Protein 6IFG (pdb70)

B-factor: mean 22.38, std 8.31, range [12.02, 79.83]

Radius of gyration: 31.03 Å; Cα contacts (8 Å, |Δi|>4): 2251; chains: 4; bounding box: 68×83×79 Å

Solvent-accessible surface area: 31885 Å² total; per-residue (Å²): 113,28,42,51,3,75,20,16,91,69,3,1,2,118,19,10,30,0,76,44,0,47,0,45,0,34,0,69,41,27,20,106,52,89,0,40,6,29,0,15,0,29,0,2,8,177,52,80,4,63,72,0,13,0,2,1,20,18,0,101,7,61,44,9,61,17,80,57,129,225,22,128,25,7,8,28,43,78,39,0,24,0,39,8,103,130,36,6,111,69,83,61,74,3,135,0,100,0,57,1,42,16,67,10,90,102,62,77,17,16,74,19,128,10,0,4,18,45,69,80,37,1,0,0,0,0,0,3,2,22,3,0,24,0,0,0,0,0,1,1,1,1,33,8,32,2,28,0,25,0,90,0,10,1,30,33,114,11,22,5,4,1,0,4,40,66,85,73,96,89,108,73,109,45,79,25,33,5,25,9,35,2,137,39,68,4,0,2,1,0,0,0,0,0,0,0,60,18,88,124,115,88,40,115,68,11,122,17,95,104,40,59,0,80,22,17,11,4,26,6,61,67,41,72,111,78,24,70,16,56,174,37,11,12,36,120,3,0,140,26,0,12,88,47,4,6,76,4,22,11,43,7,6,1,5,0,0,0,41,6,204,39,29,2,0,1,0,0,0,0,0,0,0,0,15,74,1,24,121,74,108,3,22,0,2,2,1,0,0,4,0,2,1,2,42,4,4,1,37,32,0,12,8,2,0,2,2,0,0,4,0,2,2,0,17,0,3,8,7,53,53,83,70,96,94,4,45,46,11,0,36,88,9,41,59,160,5,65,124,83,123,28,11,29,0,84,5,90,127,35,106,15,0,23,41,34,3,0,27,57,0,0,0,0,0,3,4,8,0,16,58,99,35,33,72,78,30,0,9,125,3,4,62,34,0,8,166,37,15,66,63,145,52,0,33,0,81,33,0,4,82,17,0,105,100,98,38,28,41,111,3,18,100,32,0,78,87,8,1,76,40,135,115,36,12,113,46,14,123,137,136,25,41,51,2,74,20,18,90,67,2,1,2,143,19,10,60,0,78,47,0,38,0,71,0,34,0,62,148,30,16,70,55,90,0,38,5,37,0,35,0,10,0,2,11,85,47,80,8,60,74,0,12,0,1,0,13,33,0,62,10,81,41,6,54,21,89,57,128,79,22,177,84,77,54,79,91,77,39,0,52,0,37,8,105,131,36,5,111,27,57,35,72,2,125,0,89,0,52,2,42,18,69,9,93,76,14,66,145,17,17,81,16,163,0,0,5,18,43,66,78,39,1,0,0,0,0,0,2,2,10,0,0,15,0,0,0,0,0,1,0,0,1,35,7,32,1,28,1,15,0,91,0,10,1,30,34,115,11,25,6,2,1,0,4,41,78,79,63,98,79,110,68,154,48,79,28,34,4,12,1,28,2,144,38,68,4,0,2,2,0,0,0,0,0,0,0,61,27,48,90,134,106,41,118,65,5,92,23,89,90,44,61,0,83,22,8,10,4,22,5,58,69,38,76,118,73,23,73,16,54,180,42,7,10,26,109,3,0,109,28,0,13,115,45,3,6,87,3,24,11,40,6,6,0,5,0,0,0,44,8,205,43,31,2,0,2,0,0,0,1,0,0,0,0,18,75,1,26,118,74,106,2,22,0,3,2,1,0,0,2,0,2,1,2,42,3,4,1,36,30,0,11,7,2,0,2,3,0,0,4,0,2,2,0,16,0,3,7,6,55,52,77,72,92,94,4,40,56,13,0,39,74,8,44,57,130,6,63,122,80,120,46,21,32,1,73,5,115,132,35,106,11,0,23,41,30,6,0,31,44,1,0,0,0,0,2,4,7,0,18,62,98,36,34,72,79,29,0,8,84,4,2,63,19,0,9,81,7,13,59,70,59,51,0,30,0,82,31,0,6,82,17,0,36,49,52,43,27,58,108,2,32,101,28,0,83,83,7,0,63,22,182,98,44,9,111,44,15,107,96,154,1,19,69,2,22,67

InterPro domains:
  IPR001930 Peptidase M1, alanine aminopeptidase/leukotriene A4 hydrolase [PR00756] (170-185)
  IPR001930 Peptidase M1, alanine aminopeptidase/leukotriene A4 hydrolase [PR00756] (217-232)
  IPR001930 Peptidase M1, alanine aminopeptidase/leukotriene A4 hydrolase [PR00756] (319-334)
  IPR001930 Peptidase M1, alanine aminopeptidase/leukotriene A4 hydrolase [PR00756] (338-350)
  IPR014782 Peptidase M1, membrane alanine aminopeptidase [PF01433] (307-451)
  IPR027268 Peptidase M4/M1, CTD superfamily [G3DSA:1.10.390.10] (268-458)
  IPR034015 Aminopeptidase, leukotriene A4 hydrolase-like [PTHR45726] (52-463)
  IPR042097 Aminopeptidase N-like , N-terminal domain superfamliy [G3DSA:2.60.40.1730] (51-233)
  IPR042097 Aminopeptidase N-like , N-terminal domain superfamliy [SSF63737] (42-234)
  IPR045357 Aminopeptidase N-like , N-terminal domain [PF17900] (54-226)

Sequence (868 aa):
QSVGDSIFPSLGQRGLDVQHYDLHLTVPRPGEPHLSGDVTLTVGAREPLSRIVLDLLGPRVSAAQWNGQRVRWVQTAQKVEVTLPRPLRPGETGRLRLIYAGTPELDPGLPIRPGWQNEAGLSYSLSEPHGTRGFLPCNDHPSDPATFTVRVTVPASASAAASGLFTTQTERNGLKTLTFTQRVPVPTYALGLIVGPLERRTAPDVQLGTQTVHRRDIYAAGLPAGTTVPEGETARMLRVLSDWFGPYPDEVYGVALLPVRQLALETAGLTTMPATSNRERVRLHALAHQWFGDQVTLADWADTWLSEGFATYAELLWAESQGEDGQAMAADWYARLSVLPSRPLRATREEEIFDASAYFRGALALHALRLKVGDAAFGQFLHSYVKTFTGRPVSTTALLTLVKTQLGAEAEQTLRVWVEGRTLPPLPEPQSVGDSIFPSLGQRGLDVQHYDLHLTVPRPGEPHLSGDVTLTVGAREPLSRIVLDLLGPRVSAAQWNGQRVRWVQTAQKVEVTLPRPLRPGETGRLRLIYAGTPELSDPGLPIRPGWQNEAGLSYSLSEPHGTRGFLPCNDHPSDPATFTVRVTVPASASAAASGLFTTQTERNGLKTLTFTQRVPVPTYALGLIVGPLERRTAPDVQLGTQTVHRRDIYAAGLPAGTTVPEGETARMLRVLSDWFGPYPDEVYGVALLPVRQLALETAGLTTMPATSNRERVRLHALAHQWFGDQVTLADWADTWLSEGFATYAELLWAESQGEDGQAMAADWYARLSVLPSRPLRATREEEIFDASAYFR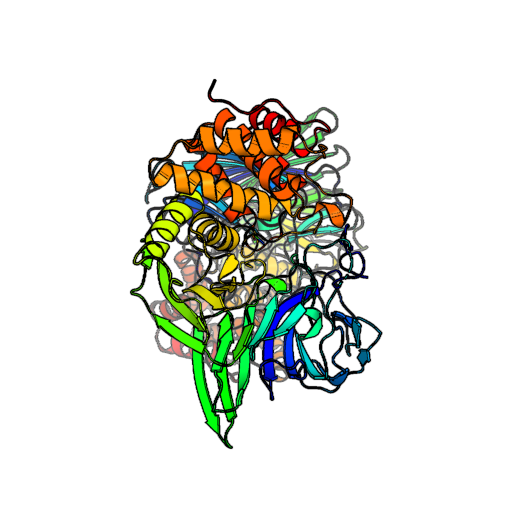GALALHALRLKVGDAAFGQFLHSYVKTFTGRPVSTTALLTLVKTQLGAEAEQTLRVWVEGRTLPPLPEPVYSAYSA

Structure (mmCIF, N/CA/C/O backbone):
data_6IFG
#
_entry.id   6IFG
#
_cell.length_a   51.598
_cell.length_b   57.594
_cell.length_c   69.321
_cell.angle_alpha   89.77
_cell.angle_beta   82.14
_cell.angle_gamma   67.80
#
_symmetry.space_group_name_H-M   'P 1'
#
loop_
_entity.id
_entity.type
_entity.pdbx_description
1 polymer 'Zinc metalloprotease'
2 polymer 'Tripeptides (TYR-SER-ALA)'
3 non-polymer 'ZINC ION'
4 non-polymer 'FORMIC ACID'
5 water water
#
loop_
_atom_site.group_PDB
_atom_site.id
_atom_site.type_symbol
_atom_site.label_atom_id
_atom_site.label_alt_id
_atom_site.label_comp_id
_atom_site.label_asym_id
_atom_site.label_entity_id
_atom_site.label_seq_id
_atom_site.pdbx_PDB_ins_code
_atom_site.Cartn_x
_atom_site.Cartn_y
_atom_site.Cartn_z
_atom_site.occupancy
_atom_site.B_iso_or_equiv
_atom_site.auth_seq_id
_atom_site.auth_comp_id
_atom_site.auth_asym_id
_atom_site.auth_atom_id
_atom_site.pdbx_PDB_model_num
ATOM 1 N N . GLN A 1 38 ? -31.723 -36.919 15.224 1.00 37.32 36 GLN A N 1
ATOM 2 C CA . GLN A 1 38 ? -32.806 -36.276 15.960 1.00 37.72 36 GLN A CA 1
ATOM 3 C C . GLN A 1 38 ? -33.914 -37.284 16.292 1.00 29.14 36 GLN A C 1
ATOM 4 O O . GLN A 1 38 ? -34.661 -37.091 17.248 1.00 26.43 36 GLN A O 1
ATOM 10 N N . SER A 1 39 ? -34.036 -38.341 15.489 1.00 23.73 37 SER A N 1
ATOM 11 C CA . SER A 1 39 ? -35.021 -39.381 15.766 1.00 20.36 37 SER A CA 1
ATOM 12 C C . SER A 1 39 ? -34.572 -40.235 16.954 1.00 18.48 37 SER A C 1
ATOM 13 O O . SER A 1 39 ? -33.490 -40.062 17.511 1.00 18.18 37 SER A O 1
ATOM 16 N N . VAL A 1 40 ? -35.397 -41.214 17.331 1.00 17.29 38 VAL A N 1
ATOM 17 C CA . VAL A 1 40 ? -34.963 -42.103 18.406 1.00 16.86 38 VAL A CA 1
ATOM 18 C C . VAL A 1 40 ? -33.731 -42.889 17.985 1.00 17.52 38 VAL A C 1
ATOM 19 O O . VAL A 1 40 ? -32.921 -43.286 18.830 1.00 17.44 38 VAL A O 1
ATOM 23 N N . GLY A 1 41 ? -33.544 -43.085 16.684 1.00 17.97 39 GLY A N 1
ATOM 24 C CA . GLY A 1 41 ? -32.399 -43.819 16.183 1.00 18.92 39 GLY A CA 1
ATOM 25 C C . GLY A 1 41 ? -32.575 -45.316 16.172 1.00 19.39 39 GLY A C 1
ATOM 26 O O . GLY A 1 41 ? -31.580 -46.049 16.230 1.00 20.34 39 GLY A O 1
ATOM 27 N N . ASP A 1 42 ? -33.819 -45.791 16.117 1.00 18.83 40 ASP A N 1
ATOM 28 C CA . ASP A 1 42 ? -34.081 -47.222 16.063 1.00 17.70 40 ASP A CA 1
ATOM 29 C C . ASP A 1 42 ? -33.312 -47.871 14.917 1.00 17.77 40 ASP A C 1
ATOM 30 O O . ASP A 1 42 ? -33.268 -47.343 13.800 1.00 17.34 40 ASP A O 1
ATOM 35 N N . SER A 1 43 ? -32.736 -49.049 15.190 1.00 18.42 41 SER A N 1
ATOM 36 C CA . SER A 1 43 ? -31.938 -49.721 14.163 1.00 18.89 41 SER A CA 1
ATOM 37 C C . SER A 1 43 ? -32.801 -50.256 13.026 1.00 19.16 41 SER A C 1
ATOM 38 O O . SER A 1 43 ? -32.311 -50.406 11.899 1.00 19.65 41 SER A O 1
ATOM 41 N N . ILE A 1 44 ? -34.069 -50.562 13.292 1.00 19.14 42 ILE A N 1
ATOM 42 C CA . ILE A 1 44 ? -34.950 -51.079 12.250 1.00 19.01 42 ILE A CA 1
ATOM 43 C C . ILE A 1 44 ? -35.756 -49.963 11.596 1.00 18.95 42 ILE A C 1
ATOM 44 O O . ILE A 1 44 ? -35.947 -49.964 10.378 1.00 19.28 42 ILE A O 1
ATOM 49 N N . PHE A 1 45 ? -36.234 -48.992 12.379 1.00 18.89 43 PHE A N 1
ATOM 50 C CA . PHE A 1 45 ? -37.078 -47.905 11.884 1.00 19.01 43 PHE A CA 1
ATOM 51 C C . PHE A 1 45 ? -36.415 -46.581 12.249 1.00 18.83 43 PHE A C 1
ATOM 52 O O . PHE A 1 45 ? -36.820 -45.908 13.206 1.00 18.48 43 PHE A O 1
ATOM 60 N N . PRO A 1 46 ? -35.396 -46.169 11.491 1.00 18.85 44 PRO A N 1
ATOM 61 C CA . PRO A 1 46 ? -34.530 -45.068 11.941 1.00 18.79 44 PRO A CA 1
ATOM 62 C C . PRO A 1 46 ? -35.153 -43.677 11.880 1.00 18.44 44 PRO A C 1
ATOM 63 O O . PRO A 1 46 ? -34.529 -42.734 12.392 1.00 18.27 44 PRO A O 1
ATOM 67 N N . SER A 1 47 ? -36.354 -43.505 11.333 1.00 18.67 45 SER A N 1
ATOM 68 C CA . SER A 1 47 ? -36.959 -42.174 11.301 1.00 19.06 45 SER A CA 1
ATOM 69 C C . SER A 1 47 ? -37.963 -41.933 12.430 1.00 18.17 45 SER A C 1
ATOM 70 O O . SER A 1 47 ? -38.307 -40.779 12.696 1.00 18.34 45 SER A O 1
ATOM 73 N N . LEU A 1 48 ? -38.417 -42.976 13.114 1.00 17.46 46 LEU A N 1
ATOM 74 C CA . LEU A 1 48 ? -39.491 -42.828 14.090 1.00 16.57 46 LEU A CA 1
ATOM 75 C C . LEU A 1 48 ? -39.027 -42.167 15.384 1.00 15.49 46 LEU A C 1
ATOM 76 O O . LEU A 1 48 ? -37.893 -42.349 15.836 1.00 15.06 46 LEU A O 1
ATOM 81 N N . GLY A 1 49 ? -39.950 -41.438 16.008 1.00 15.22 47 GLY A N 1
ATOM 82 C CA . GLY A 1 49 ? -39.737 -40.896 17.330 1.00 15.11 47 GLY A CA 1
ATOM 83 C C . GLY A 1 49 ? -38.825 -39.681 17.314 1.00 14.90 47 GLY A C 1
ATOM 84 O O . GLY A 1 49 ? -38.263 -39.295 16.291 1.00 15.29 47 GLY A O 1
ATOM 85 N N . GLN A 1 50 ? -38.684 -39.074 18.487 1.00 14.86 48 GLN A N 1
ATOM 86 C CA . GLN A 1 50 ? -37.774 -37.956 18.701 1.00 14.87 48 GLN A CA 1
ATOM 87 C C . GLN A 1 50 ? -36.840 -38.307 19.843 1.00 15.25 48 GLN A C 1
ATOM 88 O O . GLN A 1 50 ? -37.295 -38.663 20.936 1.00 14.84 48 GLN A O 1
ATOM 94 N N . ARG A 1 51 ? -35.541 -38.191 19.599 1.00 16.73 49 ARG A N 1
ATOM 95 C CA . ARG A 1 51 ? -34.572 -38.500 20.641 1.00 18.67 49 ARG A CA 1
ATOM 96 C C . ARG A 1 51 ? -34.817 -37.638 21.869 1.00 18.03 49 ARG A C 1
ATOM 97 O O . ARG A 1 51 ? -34.962 -36.417 21.765 1.00 16.87 49 ARG A O 1
ATOM 105 N N . GLY A 1 52 ? -34.839 -38.270 23.043 1.00 18.32 50 GLY A N 1
ATOM 106 C CA . GLY A 1 52 ? -34.923 -37.529 24.288 1.00 19.08 50 GLY A CA 1
ATOM 107 C C . GLY A 1 52 ? -36.316 -37.119 24.718 1.00 19.05 50 GLY A C 1
ATOM 108 O O . GLY A 1 52 ? -36.490 -36.684 25.866 1.00 19.67 50 GLY A O 1
ATOM 109 N N . LEU A 1 53 ? -37.307 -37.209 23.837 1.00 18.06 51 LEU A N 1
ATOM 110 C CA . LEU A 1 53 ? -38.676 -36.879 24.206 1.00 17.03 51 LEU A CA 1
ATOM 111 C C . LEU A 1 53 ? -39.245 -37.941 25.137 1.00 16.68 51 LEU A C 1
ATOM 112 O O . LEU A 1 53 ? -39.116 -39.140 24.879 1.00 16.91 51 LEU A O 1
ATOM 117 N N . ASP A 1 54 ? -39.893 -37.505 26.214 1.00 16.57 52 ASP A N 1
ATOM 118 C CA . ASP A 1 54 ? -40.564 -38.415 27.141 1.00 16.72 52 ASP A CA 1
ATOM 119 C C . ASP A 1 54 ? -42.030 -37.997 27.225 1.00 15.95 52 ASP A C 1
ATOM 120 O O . ASP A 1 54 ? -42.399 -37.148 28.037 1.00 15.53 52 ASP A O 1
ATOM 125 N N . VAL A 1 55 ? -42.868 -38.570 26.362 1.00 15.84 53 VAL A N 1
ATOM 126 C CA . VAL A 1 55 ? -44.301 -38.353 26.495 1.00 16.16 53 VAL A CA 1
ATOM 127 C C . VAL A 1 55 ? -44.759 -39.077 27.749 1.00 17.53 53 VAL A C 1
ATOM 128 O O . VAL A 1 55 ? -44.506 -40.273 27.920 1.00 17.99 53 VAL A O 1
ATOM 132 N N . GLN A 1 56 ? -45.404 -38.356 28.651 1.00 18.73 54 GLN A N 1
ATOM 133 C CA . GLN A 1 56 ? -45.875 -39.012 29.857 1.00 19.93 54 GLN A CA 1
ATOM 134 C C . GLN A 1 56 ? -47.344 -39.381 29.787 1.00 18.12 54 GLN A C 1
ATOM 135 O O . GLN A 1 56 ? -47.746 -40.398 30.365 1.00 17.35 54 GLN A O 1
ATOM 141 N N . HIS A 1 57 ? -48.145 -38.616 29.057 1.00 17.50 55 HIS A N 1
ATOM 142 C CA . HIS A 1 57 ? -49.578 -38.867 29.020 1.00 17.29 55 HIS A CA 1
ATOM 143 C C . HIS A 1 57 ? -50.145 -38.348 27.710 1.00 16.91 55 HIS A C 1
ATOM 144 O O . HIS A 1 57 ? -49.803 -37.241 27.287 1.00 17.01 55 HIS A O 1
ATOM 151 N N . TYR A 1 58 ? -50.991 -39.153 27.068 1.00 16.65 56 TYR A N 1
ATOM 152 C CA . TYR A 1 58 ? -51.787 -38.713 25.928 1.00 16.16 56 TYR A CA 1
ATOM 153 C C . TYR A 1 58 ? -53.223 -38.528 26.405 1.00 15.97 56 TYR A C 1
ATOM 154 O O . TYR A 1 58 ? -53.821 -39.468 26.935 1.00 15.33 56 TYR A O 1
ATOM 163 N N . ASP A 1 59 ? -53.770 -37.325 26.231 1.00 17.56 57 ASP A N 1
ATOM 164 C CA . ASP A 1 59 ? -55.184 -37.074 26.481 1.00 19.85 57 ASP A CA 1
ATOM 165 C C . ASP A 1 59 ? -55.853 -36.896 25.120 1.00 18.33 57 ASP A C 1
ATOM 166 O O . ASP A 1 59 ? -55.796 -35.815 24.525 1.00 18.40 57 ASP A O 1
ATOM 171 N N . LEU A 1 60 ? -56.479 -37.961 24.629 1.00 17.86 58 LEU A N 1
ATOM 172 C CA . LEU A 1 60 ? -56.988 -38.009 23.264 1.00 17.63 58 LEU A CA 1
ATOM 173 C C . LEU A 1 60 ? -58.511 -37.971 23.239 1.00 19.13 58 LEU A C 1
ATOM 174 O O . LEU A 1 60 ? -59.169 -38.741 23.945 1.00 19.94 58 LEU A O 1
ATOM 179 N N . HIS A 1 61 ? -59.065 -37.062 22.434 1.00 18.91 59 HIS A N 1
ATOM 180 C CA . HIS A 1 61 ? -60.470 -37.091 22.046 1.00 18.71 59 HIS A CA 1
ATOM 181 C C . HIS A 1 61 ? -60.532 -37.412 20.556 1.00 17.73 59 HIS A C 1
ATOM 182 O O . HIS A 1 61 ? -60.202 -36.566 19.717 1.00 17.31 59 HIS A O 1
ATOM 189 N N . LEU A 1 62 ? -60.969 -38.627 20.225 1.00 17.80 60 LEU A N 1
ATOM 190 C CA . LEU A 1 62 ? -61.050 -39.090 18.847 1.00 17.75 60 LEU A CA 1
ATOM 191 C C . LEU A 1 62 ? -62.514 -39.195 18.447 1.00 18.31 60 LEU A C 1
ATOM 192 O O . LEU A 1 62 ? -63.322 -39.770 19.182 1.00 18.60 60 LEU A O 1
ATOM 197 N N . THR A 1 63 ? -62.861 -38.618 17.300 1.00 18.57 61 THR A N 1
ATOM 198 C CA . THR A 1 63 ? -64.218 -38.683 16.773 1.00 19.03 61 THR A CA 1
ATOM 199 C C . THR A 1 63 ? -64.215 -39.504 15.494 1.00 19.66 61 THR A C 1
ATOM 200 O O . THR A 1 63 ? -63.505 -39.173 14.539 1.00 20.05 61 THR A O 1
ATOM 204 N N . VAL A 1 64 ? -65.008 -40.566 15.480 1.00 19.76 62 VAL A N 1
ATOM 205 C CA . VAL A 1 64 ? -65.118 -41.472 14.348 1.00 19.75 62 VAL A CA 1
ATOM 206 C C . VAL A 1 64 ? -66.551 -41.411 13.838 1.00 20.72 62 VAL A C 1
ATOM 207 O O . VAL A 1 64 ? -67.444 -42.061 14.377 1.00 20.41 62 VAL A O 1
ATOM 211 N N . PRO A 1 65 ? -66.811 -40.628 12.793 1.00 21.20 63 PRO A N 1
ATOM 212 C CA . PRO A 1 65 ? -68.206 -40.394 12.403 1.00 21.54 63 PRO A CA 1
ATOM 213 C C . PRO A 1 65 ? -68.853 -41.602 11.756 1.00 20.64 63 PRO A C 1
ATOM 214 O O . PRO A 1 65 ? -70.066 -41.781 11.895 1.00 20.68 63 PRO A O 1
ATOM 218 N N . ARG A 1 66 ? -68.087 -42.444 11.071 1.00 20.01 64 ARG A N 1
ATOM 219 C CA . ARG A 1 66 ? -68.629 -43.631 10.409 1.00 19.75 64 ARG A CA 1
ATOM 220 C C . ARG A 1 66 ? -67.701 -44.815 10.658 1.00 19.56 64 ARG A C 1
ATOM 221 O O . ARG A 1 66 ? -66.741 -45.034 9.912 1.00 18.06 64 ARG A O 1
ATOM 223 N N . PRO A 1 67 ? -67.934 -45.576 11.724 1.00 20.53 65 PRO A N 1
ATOM 224 C CA . PRO A 1 67 ? -67.128 -46.783 11.964 1.00 20.24 65 PRO A CA 1
ATOM 225 C C . PRO A 1 67 ? -67.054 -47.664 10.721 1.00 18.60 65 PRO A C 1
ATOM 226 O O . PRO A 1 67 ? -68.055 -47.889 10.042 1.00 18.30 65 PRO A O 1
ATOM 230 N N . GLY A 1 68 ? -65.852 -48.178 10.434 1.00 18.14 66 GLY A N 1
ATOM 231 C CA . GLY A 1 68 ? -65.602 -48.938 9.224 1.00 18.10 66 GLY A CA 1
ATOM 232 C C . GLY A 1 68 ? -65.115 -48.113 8.051 1.00 19.02 66 GLY A C 1
ATOM 233 O O . GLY A 1 68 ? -64.761 -48.682 7.011 1.00 18.65 66 GLY A O 1
ATOM 234 N N . GLU A 1 69 ? -65.095 -46.794 8.181 1.00 21.24 67 GLU A N 1
ATOM 235 C CA . GLU A 1 69 ? -64.503 -45.898 7.211 1.00 24.02 67 GLU A CA 1
ATOM 236 C C . GLU A 1 69 ? -63.427 -45.069 7.898 1.00 20.74 67 GLU A C 1
ATOM 237 O O . GLU A 1 69 ? -63.594 -44.692 9.066 1.00 19.95 67 GLU A O 1
ATOM 243 N N . PRO A 1 70 ? -62.300 -44.811 7.226 1.00 18.43 68 PRO A N 1
ATOM 244 C CA . PRO A 1 70 ? -61.099 -44.387 7.956 1.00 17.72 68 PRO A CA 1
ATOM 245 C C . PRO A 1 70 ? -61.111 -42.943 8.415 1.00 17.74 68 PRO A C 1
ATOM 246 O O . PRO A 1 70 ? -60.322 -42.604 9.308 1.00 17.85 68 PRO A O 1
ATOM 250 N N . HIS A 1 71 ? -61.967 -42.085 7.859 1.00 18.39 69 HIS A N 1
ATOM 251 C CA . HIS A 1 71 ? -61.898 -40.677 8.227 1.00 19.49 69 HIS A CA 1
ATOM 252 C C . HIS A 1 71 ? -62.192 -40.492 9.711 1.00 18.84 69 HIS A C 1
ATOM 253 O O . HIS A 1 71 ? -63.013 -41.196 10.298 1.00 19.23 69 HIS A O 1
ATOM 260 N N . LEU A 1 72 ? -61.557 -39.484 10.299 1.00 17.67 70 LEU A N 1
ATOM 261 C CA . LEU A 1 72 ? -61.680 -39.229 11.723 1.00 17.37 70 LEU A CA 1
ATOM 262 C C . LEU A 1 72 ? -61.145 -37.831 12.002 1.00 17.26 70 LEU A C 1
ATOM 263 O O . LEU A 1 72 ? -60.532 -37.194 11.142 1.00 16.51 70 LEU A O 1
ATOM 268 N N . SER A 1 73 ? -61.424 -37.349 13.204 1.00 18.36 71 SER A N 1
ATOM 269 C CA . SER A 1 73 ? -60.899 -36.078 13.673 1.00 19.65 71 SER A CA 1
ATOM 270 C C . SER A 1 73 ? -60.414 -36.277 15.101 1.00 17.87 71 SER A C 1
ATOM 271 O O . SER A 1 73 ? -60.917 -37.145 15.820 1.00 18.02 71 SER A O 1
ATOM 274 N N . GLY A 1 74 ? -59.426 -35.489 15.506 1.00 16.84 72 GLY A N 1
ATOM 275 C CA . GLY A 1 74 ? -58.757 -35.725 16.773 1.00 16.01 72 GLY A CA 1
ATOM 276 C C . GLY A 1 74 ? -58.443 -34.429 17.488 1.00 16.37 72 GLY A C 1
ATOM 277 O O . GLY A 1 74 ? -58.247 -33.384 16.871 1.00 16.78 72 GLY A O 1
ATOM 278 N N . ASP A 1 75 ? -58.408 -34.519 18.814 1.00 16.53 73 ASP A N 1
ATOM 279 C CA . ASP A 1 75 ? -58.027 -33.417 19.689 1.00 17.32 73 ASP A CA 1
ATOM 280 C C . ASP A 1 75 ? -57.213 -34.048 20.810 1.00 16.87 73 ASP A C 1
ATOM 281 O O . ASP A 1 75 ? -57.767 -34.778 21.640 1.00 16.89 73 ASP A O 1
ATOM 286 N N . VAL A 1 76 ? -55.894 -33.841 20.800 1.00 16.70 74 VAL A N 1
ATOM 287 C CA . VAL A 1 76 ? -55.005 -34.523 21.734 1.00 16.87 74 VAL A CA 1
ATOM 288 C C . VAL A 1 76 ? -54.144 -33.507 22.466 1.00 16.65 74 VAL A C 1
ATOM 289 O O . VAL A 1 76 ? -53.644 -32.555 21.862 1.00 16.69 74 VAL A O 1
ATOM 293 N N . THR A 1 77 ? -53.978 -33.709 23.770 1.00 16.80 75 THR A N 1
ATOM 294 C CA . THR A 1 77 ? -52.999 -32.970 24.555 1.00 16.81 75 THR A CA 1
ATOM 295 C C . THR A 1 77 ? -51.987 -33.971 25.089 1.00 17.32 75 THR A C 1
ATOM 296 O O . THR A 1 77 ? -52.349 -34.895 25.831 1.00 17.80 75 THR A O 1
ATOM 300 N N . LEU A 1 78 ? -50.733 -33.799 24.689 1.00 17.32 76 LEU A N 1
ATOM 301 C CA . LEU A 1 78 ? -49.633 -34.594 25.212 1.00 16.89 76 LEU A CA 1
ATOM 302 C C . LEU A 1 78 ? -48.989 -33.866 26.381 1.00 16.39 76 LEU A C 1
ATOM 303 O O . LEU A 1 78 ? -48.621 -32.694 26.260 1.00 16.83 76 LEU A O 1
ATOM 308 N N . THR A 1 79 ? -48.852 -34.552 27.506 1.00 16.01 77 THR A N 1
ATOM 309 C CA . THR A 1 79 ? -47.999 -34.060 28.582 1.00 15.66 77 THR A CA 1
ATOM 310 C C . THR A 1 79 ? -46.607 -34.640 28.373 1.00 15.23 77 THR A C 1
ATOM 311 O O . THR A 1 79 ? -46.427 -35.861 28.423 1.00 14.54 77 THR A O 1
ATOM 315 N N . VAL A 1 80 ? -45.628 -33.775 28.123 1.00 15.90 78 VAL A N 1
ATOM 316 C CA . VAL A 1 80 ? -44.313 -34.208 27.676 1.00 17.33 78 VAL A CA 1
ATOM 317 C C . VAL A 1 80 ? -43.243 -33.722 28.637 1.00 18.82 78 VAL A C 1
ATOM 318 O O . VAL A 1 80 ? -43.264 -32.568 29.086 1.00 19.57 78 VAL A O 1
ATOM 322 N N . GLY A 1 81 ? -42.324 -34.632 28.966 1.00 19.34 79 GLY A N 1
ATOM 323 C CA . GLY A 1 81 ? -41.050 -34.301 29.553 1.00 19.77 79 GLY A CA 1
ATOM 324 C C . GLY A 1 81 ? -39.911 -34.556 28.582 1.00 19.63 79 GLY A C 1
ATOM 325 O O . GLY A 1 81 ? -40.102 -34.839 27.399 1.00 19.15 79 GLY A O 1
ATOM 326 N N . ALA A 1 82 ? -38.701 -34.487 29.114 1.00 19.82 80 ALA A N 1
ATOM 327 C CA . ALA A 1 82 ? -37.537 -34.588 28.256 1.00 19.52 80 ALA A CA 1
ATOM 328 C C . ALA A 1 82 ? -36.362 -35.136 29.043 1.00 18.74 80 ALA A C 1
ATOM 329 O O . ALA A 1 82 ? -36.193 -34.821 30.228 1.00 18.28 80 ALA A O 1
ATOM 331 N N . ARG A 1 83 ? -35.554 -35.949 28.372 1.00 20.84 81 ARG A N 1
ATOM 332 C CA . ARG A 1 83 ? -34.297 -36.415 28.932 1.00 23.68 81 ARG A CA 1
ATOM 333 C C . ARG A 1 83 ? -33.126 -35.546 28.508 1.00 21.98 81 ARG A C 1
ATOM 334 O O . ARG A 1 83 ? -32.045 -35.661 29.089 1.00 21.07 81 ARG A O 1
ATOM 342 N N . GLU A 1 84 ? -33.320 -34.692 27.515 1.00 21.32 82 GLU A N 1
ATOM 343 C CA . GLU A 1 84 ? -32.355 -33.683 27.116 1.00 22.51 82 GLU A CA 1
ATOM 344 C C . GLU A 1 84 ? -33.131 -32.452 26.685 1.00 21.05 82 GLU A C 1
ATOM 345 O O . GLU A 1 84 ? -34.309 -32.548 26.319 1.00 19.65 82 GLU A O 1
ATOM 351 N N . PRO A 1 85 ? -32.505 -31.282 26.716 1.00 21.01 83 PRO A N 1
ATOM 352 C CA . PRO A 1 85 ? -33.212 -30.061 26.323 1.00 21.01 83 PRO A CA 1
ATOM 353 C C . PRO A 1 85 ? -33.753 -30.178 24.906 1.00 19.76 83 PRO A C 1
ATOM 354 O O . PRO A 1 85 ? -33.036 -30.548 23.977 1.00 19.12 83 PRO A O 1
ATOM 358 N N . LEU A 1 86 ? -35.036 -29.866 24.747 1.00 19.65 84 LEU A N 1
ATOM 359 C CA . LEU A 1 86 ? -35.710 -29.936 23.457 1.00 19.57 84 LEU A CA 1
ATOM 360 C C . LEU A 1 86 ? -36.173 -28.536 23.081 1.00 19.33 84 LEU A C 1
ATOM 361 O O . LEU A 1 86 ? -36.985 -27.934 23.790 1.00 19.33 84 LEU A O 1
ATOM 366 N N . SER A 1 87 ? -35.642 -28.011 21.982 1.00 19.75 85 SER A N 1
ATOM 367 C CA . SER A 1 87 ? -36.120 -26.732 21.477 1.00 20.49 85 SER A CA 1
ATOM 368 C C . SER A 1 87 ? -37.350 -26.893 20.598 1.00 19.51 85 SER A C 1
ATOM 369 O O . SER A 1 87 ? -38.041 -25.903 20.325 1.00 18.64 85 SER A O 1
ATOM 372 N N . ARG A 1 88 ? -37.633 -28.124 20.164 1.00 21.61 86 ARG A N 1
ATOM 373 C CA . ARG A 1 88 ? -38.808 -28.464 19.383 1.00 24.25 86 ARG A CA 1
ATOM 374 C C . ARG A 1 88 ? -39.357 -29.791 19.886 1.00 20.69 86 ARG A C 1
ATOM 375 O O . ARG A 1 88 ? -38.623 -30.609 20.453 1.00 19.73 86 ARG A O 1
ATOM 383 N N . ILE A 1 89 ? -40.666 -29.969 19.731 1.00 18.45 87 ILE A N 1
ATOM 384 C CA . ILE A 1 89 ? -41.319 -31.259 19.946 1.00 16.98 87 ILE A CA 1
ATOM 385 C C . ILE A 1 89 ? -41.637 -31.809 18.563 1.00 16.07 87 ILE A C 1
ATOM 386 O O . ILE A 1 89 ? -42.296 -31.130 17.763 1.00 16.00 87 ILE A O 1
ATOM 391 N N . VAL A 1 90 ? -41.156 -33.019 18.257 1.00 15.56 88 VAL A N 1
ATOM 392 C CA . VAL A 1 90 ? -41.328 -33.610 16.933 1.00 15.43 88 VAL A CA 1
ATOM 393 C C . VAL A 1 90 ? -42.086 -34.921 17.093 1.00 14.93 88 VAL A C 1
ATOM 394 O O . VAL A 1 90 ? -41.597 -35.856 17.739 1.00 15.17 88 VAL A O 1
ATOM 398 N N . LEU A 1 91 ? -43.275 -34.987 16.508 1.00 14.95 89 LEU A N 1
ATOM 399 C CA . LEU A 1 91 ? -44.144 -36.138 16.670 1.00 14.31 89 LEU A CA 1
ATOM 400 C C . LEU A 1 91 ? -44.334 -36.818 15.325 1.00 14.13 89 LEU A C 1
ATOM 401 O O . LEU A 1 91 ? -44.297 -36.168 14.276 1.00 14.12 89 LEU A O 1
ATOM 406 N N . ASP A 1 92 ? -44.544 -38.132 15.375 1.00 14.25 90 ASP A N 1
ATOM 407 C CA . ASP A 1 92 ? -44.904 -38.897 14.193 1.00 14.37 90 ASP A CA 1
ATOM 408 C C . ASP A 1 92 ? -46.388 -38.706 13.902 1.00 13.98 90 ASP A C 1
ATOM 409 O O . ASP A 1 92 ? -47.213 -38.762 14.816 1.00 14.23 90 ASP A O 1
ATOM 414 N N . LEU A 1 93 ? -46.726 -38.454 12.638 1.00 14.28 91 LEU A N 1
ATOM 415 C CA . LEU A 1 93 ? -48.119 -38.333 12.211 1.00 14.67 91 LEU A CA 1
ATOM 416 C C . LEU A 1 93 ? -48.186 -38.619 10.718 1.00 16.34 91 LEU A C 1
ATOM 417 O O . LEU A 1 93 ? -47.424 -38.034 9.945 1.00 16.87 91 LEU A O 1
ATOM 422 N N . LEU A 1 94 ? -49.091 -39.516 10.316 1.00 16.91 92 LEU A N 1
ATOM 423 C CA . LEU A 1 94 ? -49.106 -40.039 8.941 1.00 17.92 92 LEU A CA 1
ATOM 424 C C . LEU A 1 94 ? -50.543 -40.117 8.430 1.00 18.82 92 LEU A C 1
ATOM 425 O O . LEU A 1 94 ? -51.230 -41.121 8.630 1.00 18.55 92 LEU A O 1
ATOM 430 N N . GLY A 1 95 ? -50.985 -39.065 7.745 1.00 19.71 93 GLY A N 1
ATOM 431 C CA . GLY A 1 95 ? -52.288 -39.065 7.128 1.00 20.38 93 GLY A CA 1
ATOM 432 C C . GLY A 1 95 ? -53.110 -37.846 7.489 1.00 19.90 93 GLY A C 1
ATOM 433 O O . GLY A 1 95 ? -53.363 -36.974 6.652 1.00 20.93 93 GLY A O 1
ATOM 434 N N . PRO A 1 96 ? -53.554 -37.766 8.746 1.00 18.51 94 PRO A N 1
ATOM 435 C CA . PRO A 1 96 ? -54.358 -36.613 9.169 1.00 17.45 94 PRO A CA 1
ATOM 436 C C . PRO A 1 96 ? -53.573 -35.315 9.048 1.00 17.37 94 PRO A C 1
ATOM 437 O O . PRO A 1 96 ? -52.346 -35.287 9.165 1.00 16.93 94 PRO A O 1
ATOM 441 N N . ARG A 1 97 ? -54.299 -34.224 8.844 1.00 18.99 95 ARG A N 1
ATOM 442 C CA . ARG A 1 97 ? -53.697 -32.900 8.744 1.00 21.11 95 ARG A CA 1
ATOM 443 C C . ARG A 1 97 ? -53.972 -32.132 10.028 1.00 19.52 95 ARG A C 1
ATOM 444 O O . ARG A 1 97 ? -55.124 -32.028 10.461 1.00 17.90 95 ARG A O 1
ATOM 452 N N . VAL A 1 98 ? -52.910 -31.596 10.625 1.00 19.20 96 VAL A N 1
ATOM 453 C CA . VAL A 1 98 ? -53.047 -30.747 11.803 1.00 20.30 96 VAL A CA 1
ATOM 454 C C . VAL A 1 98 ? -53.627 -29.402 11.386 1.00 21.19 96 VAL A C 1
ATOM 455 O O . VAL A 1 98 ? -53.217 -28.814 10.376 1.00 21.93 96 VAL A O 1
ATOM 459 N N . SER A 1 99 ? -54.604 -28.917 12.147 1.00 21.65 97 SER A N 1
ATOM 460 C CA . SER A 1 99 ? -55.217 -27.630 11.861 1.00 22.00 97 SER A CA 1
ATOM 461 C C . SER A 1 99 ? -54.911 -26.566 12.903 1.00 22.34 97 SER A C 1
ATOM 462 O O . SER A 1 99 ? -55.074 -25.379 12.609 1.00 23.51 97 SER A O 1
ATOM 465 N N . ALA A 1 100 ? -54.494 -26.956 14.107 1.00 21.32 98 ALA A N 1
ATOM 466 C CA . ALA A 1 100 ? -54.204 -26.015 15.182 1.00 20.36 98 ALA A CA 1
ATOM 467 C C . ALA A 1 100 ? -53.291 -26.691 16.188 1.00 19.33 98 ALA A C 1
ATOM 468 O O . ALA A 1 100 ? -53.328 -27.912 16.357 1.00 18.53 98 ALA A O 1
ATOM 470 N N . ALA A 1 101 ? -52.472 -25.881 16.854 1.00 19.83 99 ALA A N 1
ATOM 471 C CA . ALA A 1 101 ? -51.575 -26.397 17.873 1.00 20.41 99 ALA A CA 1
ATOM 472 C C . ALA A 1 101 ? -51.402 -25.350 18.960 1.00 21.85 99 ALA A C 1
ATOM 473 O O . ALA A 1 101 ? -51.430 -24.148 18.677 1.00 22.15 99 ALA A O 1
ATOM 475 N N . GLN A 1 102 ? -51.296 -25.808 20.209 1.00 22.97 100 GLN A N 1
ATOM 476 C CA . GLN A 1 102 ? -51.030 -24.925 21.335 1.00 24.46 100 GLN A CA 1
ATOM 477 C C . GLN A 1 102 ? -50.027 -25.580 22.270 1.00 22.68 100 GLN A C 1
ATOM 478 O O . GLN A 1 102 ? -49.975 -26.807 22.397 1.00 22.53 100 GLN A O 1
ATOM 484 N N . TRP A 1 103 ? -49.218 -24.741 22.907 1.00 21.60 101 TRP A N 1
ATOM 485 C CA . TRP A 1 103 ? -48.226 -25.155 23.887 1.00 20.11 101 TRP A CA 1
ATOM 486 C C . TRP A 1 103 ? -48.534 -24.442 25.193 1.00 19.48 101 TRP A C 1
ATOM 487 O O . TRP A 1 103 ? -48.506 -23.203 25.252 1.00 19.20 101 TRP A O 1
ATOM 498 N N . ASN A 1 104 ? -48.868 -25.221 26.220 1.00 20.22 102 ASN A N 1
ATOM 499 C CA . ASN A 1 104 ? -49.256 -24.672 27.520 1.00 21.54 102 ASN A CA 1
ATOM 500 C C . ASN A 1 104 ? -50.363 -23.629 27.374 1.00 22.71 102 ASN A C 1
ATOM 501 O O . ASN A 1 104 ? -50.377 -22.601 28.059 1.00 21.78 102 ASN A O 1
ATOM 506 N N . GLY A 1 105 ? -51.295 -23.893 26.460 1.00 24.16 103 GLY A N 1
ATOM 507 C CA . GLY A 1 105 ? -52.450 -23.037 26.292 1.00 26.50 103 GLY A CA 1
ATOM 508 C C . GLY A 1 105 ? -52.230 -21.827 25.418 1.00 27.47 103 GLY A C 1
ATOM 509 O O . GLY A 1 105 ? -53.117 -20.970 25.350 1.00 29.47 103 GLY A O 1
ATOM 510 N N . GLN A 1 106 ? -51.062 -21.705 24.794 1.00 26.91 104 GLN A N 1
ATOM 511 C CA . GLN A 1 106 ? -50.698 -20.552 23.984 1.00 26.24 104 GLN A CA 1
ATOM 512 C C . GLN A 1 106 ? -50.448 -20.958 22.537 1.00 22.42 104 GLN A C 1
ATOM 513 O O . GLN A 1 106 ? -50.068 -22.096 22.250 1.00 20.51 104 GLN A O 1
ATOM 519 N N . ARG A 1 107 ? -50.707 -20.026 21.624 1.00 22.22 105 ARG A N 1
ATOM 520 C CA . ARG A 1 107 ? -50.352 -20.235 20.223 1.00 22.96 105 ARG A CA 1
ATOM 521 C C . ARG A 1 107 ? -48.865 -20.545 20.106 1.00 21.90 105 ARG A C 1
ATOM 522 O O . ARG A 1 107 ? -48.048 -20.009 20.857 1.00 21.28 105 ARG A O 1
ATOM 530 N N . VAL A 1 108 ? -48.513 -21.443 19.182 1.00 21.50 106 VAL A N 1
ATOM 531 C CA . VAL A 1 108 ? -47.136 -21.888 19.012 1.00 21.92 106 VAL A CA 1
ATOM 532 C C . VAL A 1 108 ? -46.855 -22.106 17.525 1.00 23.27 106 VAL A C 1
ATOM 533 O O . VAL A 1 108 ? -47.764 -22.389 16.739 1.00 23.49 106 VAL A O 1
ATOM 537 N N . ARG A 1 109 ? -45.588 -21.956 17.135 1.00 26.40 107 ARG A N 1
ATOM 538 C CA . ARG A 1 109 ? -45.180 -22.233 15.759 1.00 29.45 107 ARG A CA 1
ATOM 539 C C . ARG A 1 109 ? -45.115 -23.736 15.519 1.00 25.15 107 ARG A C 1
ATOM 540 O O . ARG A 1 109 ? -44.530 -24.476 16.316 1.00 22.91 107 ARG A O 1
ATOM 548 N N . TRP A 1 110 ? -45.686 -24.186 14.403 1.00 23.24 108 TRP A N 1
ATOM 549 C CA . TRP A 1 110 ? -45.609 -25.595 14.059 1.00 22.80 108 TRP A CA 1
ATOM 550 C C . TRP A 1 110 ? -45.656 -25.746 12.547 1.00 20.12 108 TRP A C 1
ATOM 551 O O . TRP A 1 110 ? -46.136 -24.868 11.822 1.00 18.89 108 TRP A O 1
ATOM 562 N N . VAL A 1 111 ? -45.133 -26.871 12.082 1.00 19.14 109 VAL A N 1
ATOM 563 C CA . VAL A 1 111 ? -45.185 -27.225 10.669 1.00 19.29 109 VAL A CA 1
ATOM 564 C C . VAL A 1 111 ? -45.399 -28.724 10.593 1.00 18.78 109 VAL A C 1
ATOM 565 O O . VAL A 1 111 ? -44.895 -29.473 11.439 1.00 18.54 109 VAL A O 1
ATOM 569 N N . GLN A 1 112 ? -46.176 -29.163 9.609 1.00 19.18 110 GLN A N 1
ATOM 570 C CA . GLN A 1 112 ? -46.399 -30.583 9.372 1.00 19.86 110 GLN A CA 1
ATOM 571 C C . GLN A 1 112 ? -45.676 -30.966 8.086 1.00 21.50 110 GLN A C 1
ATOM 572 O O . GLN A 1 112 ? -45.873 -30.329 7.044 1.00 21.91 110 GLN A O 1
ATOM 578 N N . THR A 1 113 ? -44.800 -31.960 8.175 1.00 23.69 111 THR A N 1
ATOM 579 C CA . THR A 1 113 ? -44.092 -32.484 7.019 1.00 25.53 111 THR A CA 1
ATOM 580 C C . THR A 1 113 ? -44.707 -33.814 6.582 1.00 27.40 111 THR A C 1
ATOM 581 O O . THR A 1 113 ? -45.818 -34.177 7.001 1.00 26.70 111 THR A O 1
ATOM 585 N N . ALA A 1 114 ? -43.973 -34.565 5.758 1.00 29.17 112 ALA A N 1
ATOM 586 C CA . ALA A 1 114 ? -44.511 -35.807 5.217 1.00 30.49 112 ALA A CA 1
ATOM 587 C C . ALA A 1 114 ? -44.965 -36.759 6.323 1.00 28.53 112 ALA A C 1
ATOM 588 O O . ALA A 1 114 ? -46.039 -37.370 6.226 1.00 29.92 112 ALA A O 1
ATOM 590 N N . GLN A 1 115 ? -44.161 -36.913 7.374 1.00 26.18 113 GLN A N 1
ATOM 591 C CA . GLN A 1 115 ? -44.478 -37.898 8.402 1.00 23.46 113 GLN A CA 1
ATOM 592 C C . GLN A 1 115 ? -44.274 -37.365 9.814 1.00 20.03 113 GLN A C 1
ATOM 593 O O . GLN A 1 115 ? -44.275 -38.158 10.767 1.00 18.04 113 GLN A O 1
ATOM 599 N N . LYS A 1 116 ? -44.080 -36.060 9.980 1.00 18.78 114 LYS A N 1
ATOM 600 C CA . LYS A 1 116 ? -43.867 -35.479 11.294 1.00 19.08 114 LYS A CA 1
ATOM 601 C C . LYS A 1 116 ? -44.705 -34.216 11.439 1.00 18.94 114 LYS A C 1
ATOM 602 O O . LYS A 1 116 ? -45.083 -33.579 10.455 1.00 18.38 114 LYS A O 1
ATOM 608 N N . VAL A 1 117 ? -45.040 -33.900 12.684 1.00 19.44 115 VAL A N 1
ATOM 609 C CA . VAL A 1 117 ? -45.475 -32.567 13.075 1.00 20.01 115 VAL A CA 1
ATOM 610 C C . VAL A 1 117 ? -44.374 -32.017 13.965 1.00 19.57 115 VAL A C 1
ATOM 611 O O . VAL A 1 117 ? -43.945 -32.690 14.912 1.00 19.87 115 VAL A O 1
ATOM 615 N N . GLU A 1 118 ? -43.895 -30.821 13.642 1.00 19.71 116 GLU A N 1
ATOM 616 C CA . GLU A 1 118 ? -42.748 -30.224 14.312 1.00 20.22 116 GLU A CA 1
ATOM 617 C C . GLU A 1 118 ? -43.187 -28.919 14.961 1.00 17.47 116 GLU A C 1
ATOM 618 O O . GLU A 1 118 ? -43.600 -27.991 14.258 1.00 16.08 116 GLU A O 1
ATOM 624 N N . VAL A 1 119 ? -43.101 -28.853 16.294 1.00 16.94 117 VAL A N 1
ATOM 625 C CA . VAL A 1 119 ? -43.572 -27.711 17.076 1.00 16.90 117 VAL A CA 1
ATOM 626 C C . VAL A 1 119 ? -42.356 -27.008 17.666 1.00 17.30 117 VAL A C 1
ATOM 627 O O . VAL A 1 119 ? -41.559 -27.624 18.384 1.00 17.84 117 VAL A O 1
ATOM 631 N N . THR A 1 120 ? -42.203 -25.725 17.357 1.00 17.66 118 THR A N 1
ATOM 632 C CA . THR A 1 120 ? -41.108 -24.939 17.910 1.00 18.23 118 THR A CA 1
ATOM 633 C C . THR A 1 120 ? -41.581 -24.282 19.199 1.00 17.61 118 THR A C 1
ATOM 634 O O . THR A 1 120 ? -42.582 -23.558 19.203 1.00 17.45 118 THR A O 1
ATOM 638 N N . LEU A 1 121 ? -40.864 -24.527 20.278 1.00 17.59 119 LEU A N 1
ATOM 639 C CA . LEU A 1 121 ? -41.239 -24.023 21.588 1.00 18.58 119 LEU A CA 1
ATOM 640 C C . LEU A 1 121 ? -40.714 -22.609 21.797 1.00 19.58 119 LEU A C 1
ATOM 641 O O . LEU A 1 121 ? -39.689 -22.230 21.224 1.00 19.42 119 LEU A O 1
ATOM 646 N N . PRO A 1 122 ? -41.394 -21.813 22.626 1.00 20.67 120 PRO A N 1
ATOM 647 C CA . PRO A 1 122 ? -40.887 -20.457 22.900 1.00 22.24 120 PRO A CA 1
ATOM 648 C C . PRO A 1 122 ? -39.535 -20.466 23.598 1.00 23.45 120 PRO A C 1
ATOM 649 O O . PRO A 1 122 ? -38.764 -19.505 23.466 1.00 25.01 120 PRO A O 1
ATOM 653 N N . ARG A 1 123 ? -39.232 -21.526 24.342 1.00 23.10 121 ARG A N 1
ATOM 654 C CA . ARG A 1 123 ? -37.906 -21.769 24.888 1.00 22.62 121 ARG A CA 1
ATOM 655 C C . ARG A 1 123 ? -37.777 -23.261 25.156 1.00 20.14 121 ARG A C 1
ATOM 656 O O . ARG A 1 123 ? -38.787 -23.968 25.237 1.00 18.78 121 ARG A O 1
ATOM 664 N N . PRO A 1 124 ? -36.558 -23.773 25.269 1.00 19.35 122 PRO A N 1
ATOM 665 C CA . PRO A 1 124 ? -36.380 -25.231 25.302 1.00 18.84 122 PRO A CA 1
ATOM 666 C C . PRO A 1 124 ? -37.095 -25.864 26.484 1.00 18.37 122 PRO A C 1
ATOM 667 O O . PRO A 1 124 ? -37.127 -25.322 27.592 1.00 18.23 122 PRO A O 1
ATOM 671 N N . LEU A 1 125 ? -37.690 -27.025 26.231 1.00 18.24 123 LEU A N 1
ATOM 672 C CA . LEU A 1 125 ? -38.174 -27.865 27.313 1.00 18.62 123 LEU A CA 1
ATOM 673 C C . LEU A 1 125 ? -36.977 -28.582 27.925 1.00 19.67 123 LEU A C 1
ATOM 674 O O . LEU A 1 125 ? -36.219 -29.241 27.209 1.00 20.38 123 LEU A O 1
ATOM 679 N N . ARG A 1 126 ? -36.805 -28.463 29.248 1.00 20.16 124 ARG A N 1
ATOM 680 C CA . ARG A 1 126 ? -35.582 -29.002 29.819 1.00 20.60 124 ARG A CA 1
ATOM 681 C C . ARG A 1 126 ? -35.874 -30.121 30.818 1.00 21.17 124 ARG A C 1
ATOM 682 O O . ARG A 1 126 ? -36.938 -30.147 31.442 1.00 21.10 124 ARG A O 1
ATOM 690 N N . PRO A 1 127 ? -34.944 -31.059 30.976 1.00 21.73 125 PRO A N 1
ATOM 691 C CA . PRO A 1 127 ? -35.202 -32.246 31.806 1.00 22.04 125 PRO A CA 1
ATOM 692 C C . PRO A 1 127 ? -35.713 -31.883 33.195 1.00 22.40 125 PRO A C 1
ATOM 693 O O . PRO A 1 127 ? -35.152 -31.031 33.886 1.00 21.89 125 PRO A O 1
ATOM 697 N N . GLY A 1 128 ? -36.783 -32.558 33.616 1.00 22.86 126 GLY A N 1
ATOM 698 C CA . GLY A 1 128 ? -37.438 -32.271 34.872 1.00 23.72 126 GLY A CA 1
ATOM 699 C C . GLY A 1 128 ? -38.690 -31.425 34.746 1.00 23.49 126 GLY A C 1
ATOM 700 O O . GLY A 1 128 ? -39.516 -31.425 35.669 1.00 24.65 126 GLY A O 1
ATOM 701 N N . GLU A 1 129 ? -38.842 -30.696 33.642 1.00 23.23 127 GLU A N 1
ATOM 702 C CA . GLU A 1 129 ? -40.037 -29.917 33.351 1.00 22.78 127 GLU A CA 1
ATOM 703 C C . GLU A 1 129 ? -41.022 -30.744 32.540 1.00 21.37 127 GLU A C 1
ATOM 704 O O . GLU A 1 129 ? -40.652 -31.720 31.890 1.00 20.67 127 GLU A O 1
ATOM 710 N N . THR A 1 130 ? -42.285 -30.329 32.564 1.00 20.64 128 THR A N 1
ATOM 711 C CA . THR A 1 130 ? -43.266 -30.840 31.619 1.00 20.32 128 THR A CA 1
ATOM 712 C C . THR A 1 130 ? -44.010 -29.675 30.988 1.00 20.17 128 THR A C 1
ATOM 713 O O . THR A 1 130 ? -44.019 -28.560 31.508 1.00 20.56 128 THR A O 1
ATOM 717 N N . GLY A 1 131 ? -44.587 -29.942 29.817 1.00 19.25 129 GLY A N 1
ATOM 718 C CA . GLY A 1 131 ? -45.459 -28.994 29.160 1.00 19.10 129 GLY A CA 1
ATOM 719 C C . GLY A 1 131 ? -46.586 -29.745 28.481 1.00 18.81 129 GLY A C 1
ATOM 720 O O . GLY A 1 131 ? -46.538 -30.974 28.339 1.00 18.36 129 GLY A O 1
ATOM 721 N N . ARG A 1 132 ? -47.613 -28.995 28.084 1.00 20.50 130 ARG A N 1
ATOM 722 C CA . ARG A 1 132 ? -48.788 -29.556 27.422 1.00 22.17 130 ARG A CA 1
ATOM 723 C C . ARG A 1 132 ? -48.832 -29.102 25.966 1.00 18.88 130 ARG A C 1
ATOM 724 O O . ARG A 1 132 ? -48.953 -27.905 25.683 1.00 18.07 130 ARG A O 1
ATOM 732 N N . LEU A 1 133 ? -48.721 -30.061 25.048 1.00 17.07 131 LEU A N 1
ATOM 733 C CA . LEU A 1 133 ? -48.831 -29.803 23.620 1.00 16.39 131 LEU A CA 1
ATOM 734 C C . LEU A 1 133 ? -50.191 -30.276 23.124 1.00 17.14 131 LEU A C 1
ATOM 735 O O . LEU A 1 133 ? -50.495 -31.474 23.189 1.00 17.37 131 LEU A O 1
ATOM 740 N N . ARG A 1 134 ? -50.999 -29.356 22.607 1.00 17.60 132 ARG A N 1
ATOM 741 C CA . ARG A 1 134 ? -52.327 -29.706 22.121 1.00 17.67 132 ARG A CA 1
ATOM 742 C C . ARG A 1 134 ? -52.366 -29.577 20.608 1.00 16.48 132 ARG A C 1
ATOM 743 O O . ARG A 1 134 ? -51.921 -28.567 20.050 1.00 16.13 132 ARG A O 1
ATOM 751 N N . LEU A 1 135 ? -52.893 -30.606 19.954 1.00 16.61 133 LEU A N 1
ATOM 752 C CA . LEU A 1 135 ? -52.952 -30.679 18.503 1.00 16.31 133 LEU A CA 1
ATOM 753 C C . LEU A 1 135 ? -54.374 -31.022 18.078 1.00 16.49 133 LEU A C 1
ATOM 754 O O . LEU A 1 135 ? -54.969 -31.976 18.593 1.00 16.40 133 LEU A O 1
ATOM 759 N N . ILE A 1 136 ? -54.912 -30.241 17.148 1.00 16.76 134 ILE A N 1
ATOM 760 C CA . ILE A 1 136 ? -56.209 -30.501 16.536 1.00 17.21 134 ILE A CA 1
ATOM 761 C C . ILE A 1 136 ? -55.940 -30.996 15.128 1.00 17.07 134 ILE A C 1
ATOM 762 O O . ILE A 1 136 ? -55.154 -30.383 14.395 1.00 16.98 134 ILE A O 1
ATOM 767 N N . TYR A 1 137 ? -56.574 -32.105 14.749 1.00 17.06 135 TYR A N 1
ATOM 768 C CA . TYR A 1 137 ? -56.250 -32.709 13.465 1.00 17.01 135 TYR A CA 1
ATOM 769 C C . TYR A 1 137 ? -57.441 -33.493 12.930 1.00 17.11 135 TYR A C 1
ATOM 770 O O . TYR A 1 137 ? -58.377 -33.829 13.665 1.00 16.75 135 TYR A O 1
ATOM 779 N N . ALA A 1 138 ? -57.389 -33.780 11.629 1.00 17.82 136 ALA A N 1
ATOM 780 C CA . ALA A 1 138 ? -58.484 -34.452 10.950 1.00 19.06 136 ALA A CA 1
ATOM 781 C C . ALA A 1 138 ? -57.997 -34.999 9.616 1.00 20.04 136 ALA A C 1
ATOM 782 O O . ALA A 1 138 ? -57.072 -34.457 9.004 1.00 20.65 136 ALA A O 1
ATOM 784 N N . GLY A 1 139 ? -58.644 -36.077 9.169 1.00 20.60 137 GLY A N 1
ATOM 785 C CA . GLY A 1 139 ? -58.314 -36.639 7.877 1.00 20.33 137 GLY A CA 1
ATOM 786 C C . GLY A 1 139 ? -58.332 -38.151 7.884 1.00 19.82 137 GLY A C 1
ATOM 787 O O . GLY A 1 139 ? -59.072 -38.766 8.663 1.00 19.81 137 GLY A O 1
ATOM 788 N N . THR A 1 140 ? -57.488 -38.747 7.049 1.00 19.81 138 THR A N 1
ATOM 789 C CA . THR A 1 140 ? -57.484 -40.194 6.819 1.00 20.05 138 THR A CA 1
ATOM 790 C C . THR A 1 140 ? -56.167 -40.813 7.256 1.00 20.61 138 THR A C 1
ATOM 791 O O . THR A 1 140 ? -55.118 -40.539 6.642 1.00 19.82 138 THR A O 1
ATOM 795 N N . PRO A 1 141 ? -56.159 -41.629 8.301 1.00 22.45 139 PRO A N 1
ATOM 796 C CA . PRO A 1 141 ? -54.926 -42.333 8.667 1.00 24.20 139 PRO A CA 1
ATOM 797 C C . PRO A 1 141 ? -54.405 -43.135 7.488 1.00 26.77 139 PRO A C 1
ATOM 798 O O . PRO A 1 141 ? -55.176 -43.696 6.709 1.00 27.82 139 PRO A O 1
ATOM 802 N N . GLU A 1 142 ? -53.087 -43.181 7.351 1.00 29.52 140 GLU A N 1
ATOM 803 C CA . GLU A 1 142 ? -52.450 -43.989 6.323 1.00 32.12 140 GLU A CA 1
ATOM 804 C C . GLU A 1 142 ? -51.840 -45.233 6.953 1.00 31.60 140 GLU A C 1
ATOM 805 O O . GLU A 1 142 ? -51.295 -45.178 8.061 1.00 29.41 140 GLU A O 1
ATOM 811 N N . LEU A 1 143 ? -51.931 -46.349 6.241 1.00 33.17 141 LEU A N 1
ATOM 812 C CA . LEU A 1 143 ? -51.365 -47.604 6.716 1.00 35.72 141 LEU A CA 1
ATOM 813 C C . LEU A 1 143 ? -49.892 -47.674 6.338 1.00 38.30 141 LEU A C 1
ATOM 814 O O . LEU A 1 143 ? -49.528 -47.382 5.197 1.00 39.78 141 LEU A O 1
ATOM 819 N N . ASP A 1 146 ? -45.749 -52.090 3.075 1.00 30.50 144 ASP A N 1
ATOM 820 C CA . ASP A 1 146 ? -44.413 -52.529 3.474 1.00 31.48 144 ASP A CA 1
ATOM 821 C C . ASP A 1 146 ? -44.317 -54.059 3.518 1.00 32.93 144 ASP A C 1
ATOM 822 O O . ASP A 1 146 ? -44.669 -54.684 4.525 1.00 32.04 144 ASP A O 1
ATOM 827 N N . PRO A 1 147 ? -43.831 -54.657 2.426 1.00 34.79 145 PRO A N 1
ATOM 828 C CA . PRO A 1 147 ? -43.795 -56.128 2.336 1.00 35.33 145 PRO A CA 1
ATOM 829 C C . PRO A 1 147 ? -42.954 -56.795 3.406 1.00 33.97 145 PRO A C 1
ATOM 830 O O . PRO A 1 147 ? -43.048 -58.020 3.555 1.00 33.48 145 PRO A O 1
ATOM 834 N N . GLY A 1 148 ? -42.127 -56.045 4.133 1.00 32.45 146 GLY A N 1
ATOM 835 C CA . GLY A 1 148 ? -41.300 -56.618 5.177 1.00 31.53 146 GLY A CA 1
ATOM 836 C C . GLY A 1 148 ? -42.022 -56.953 6.463 1.00 30.20 146 GLY A C 1
ATOM 837 O O . GLY A 1 148 ? -41.442 -57.623 7.321 1.00 31.41 146 GLY A O 1
ATOM 838 N N . LEU A 1 149 ? -43.264 -56.506 6.626 1.00 28.29 147 LEU A N 1
ATOM 839 C CA . LEU A 1 149 ? -44.018 -56.751 7.845 1.00 26.23 147 LEU A CA 1
ATOM 840 C C . LEU A 1 149 ? -45.155 -57.728 7.589 1.00 28.64 147 LEU A C 1
ATOM 841 O O . LEU A 1 149 ? -45.653 -57.839 6.464 1.00 28.09 147 LEU A O 1
ATOM 846 N N . PRO A 1 150 ? -45.607 -58.437 8.629 1.00 31.19 148 PRO A N 1
ATOM 847 C CA . PRO A 1 150 ? -46.717 -59.386 8.448 1.00 32.47 148 PRO A CA 1
ATOM 848 C C . PRO A 1 150 ? -48.046 -58.711 8.180 1.00 31.64 148 PRO A C 1
ATOM 849 O O . PRO A 1 150 ? -48.937 -59.330 7.590 1.00 32.78 148 PRO A O 1
ATOM 853 N N . ILE A 1 151 ? -48.229 -57.483 8.655 1.00 30.19 149 ILE A N 1
ATOM 854 C CA . ILE A 1 151 ? -49.469 -56.742 8.495 1.00 28.66 149 ILE A CA 1
ATOM 855 C C . ILE A 1 151 ? -49.107 -55.356 7.988 1.00 24.40 149 ILE A C 1
ATOM 856 O O . ILE A 1 151 ? -47.945 -54.947 8.021 1.00 22.95 149 ILE A O 1
ATOM 861 N N . ARG A 1 152 ? -50.116 -54.644 7.490 1.00 23.80 150 ARG A N 1
ATOM 862 C CA . ARG A 1 152 ? -50.005 -53.214 7.254 1.00 24.28 150 ARG A CA 1
ATOM 863 C C . ARG A 1 152 ? -50.513 -52.524 8.513 1.00 21.32 150 ARG A C 1
ATOM 864 O O . ARG A 1 152 ? -51.729 -52.392 8.695 1.00 20.52 150 ARG A O 1
ATOM 872 N N . PRO A 1 153 ? -49.630 -52.098 9.413 1.00 19.12 151 PRO A N 1
ATOM 873 C CA . PRO A 1 153 ? -50.089 -51.636 10.723 1.00 18.57 151 PRO A CA 1
ATOM 874 C C . PRO A 1 153 ? -50.714 -50.255 10.654 1.00 17.63 151 PRO A C 1
ATOM 875 O O . PRO A 1 153 ? -50.386 -49.424 9.801 1.00 17.65 151 PRO A O 1
ATOM 879 N N . GLY A 1 154 ? -51.649 -50.032 11.560 1.00 16.91 152 GLY A N 1
ATOM 880 C CA . GLY A 1 154 ? -52.281 -48.737 11.661 1.00 16.13 152 GLY A CA 1
ATOM 881 C C . GLY A 1 154 ? -53.760 -48.843 11.939 1.00 15.65 152 GLY A C 1
ATOM 882 O O . GLY A 1 154 ? -54.237 -49.824 12.526 1.00 15.59 152 GLY A O 1
ATOM 883 N N . TRP A 1 155 ? -54.489 -47.817 11.519 1.00 15.26 153 TRP A N 1
ATOM 884 C CA . TRP A 1 155 ? -55.926 -47.707 11.753 1.00 15.24 153 TRP A CA 1
ATOM 885 C C . TRP A 1 155 ? -56.650 -48.577 10.733 1.00 16.08 153 TRP A C 1
ATOM 886 O O . TRP A 1 155 ? -56.695 -48.246 9.541 1.00 16.47 153 TRP A O 1
ATOM 897 N N . GLN A 1 156 ? -57.186 -49.704 11.190 1.00 16.42 154 GLN A N 1
ATOM 898 C CA . GLN A 1 156 ? -57.826 -50.677 10.317 1.00 17.20 154 GLN A CA 1
ATOM 899 C C . GLN A 1 156 ? -59.306 -50.351 10.168 1.00 18.25 154 GLN A C 1
ATOM 900 O O . GLN A 1 156 ? -59.949 -49.858 11.098 1.00 18.32 154 GLN A O 1
ATOM 906 N N . ASN A 1 157 ? -59.844 -50.628 8.980 1.00 19.02 155 ASN A N 1
ATOM 907 C CA . ASN A 1 157 ? -61.241 -50.354 8.683 1.00 19.91 155 ASN A CA 1
ATOM 908 C C . ASN A 1 157 ? -61.796 -51.493 7.846 1.00 19.59 155 ASN A C 1
ATOM 909 O O . ASN A 1 157 ? -61.342 -51.725 6.721 1.00 19.17 155 ASN A O 1
ATOM 914 N N . GLU A 1 158 ? -62.770 -52.200 8.398 1.00 20.95 156 GLU A N 1
ATOM 915 C CA . GLU A 1 158 ? -63.365 -53.325 7.690 1.00 22.51 156 GLU A CA 1
ATOM 916 C C . GLU A 1 158 ? -64.594 -53.776 8.458 1.00 23.19 156 GLU A C 1
ATOM 917 O O . GLU A 1 158 ? -64.617 -53.711 9.692 1.00 21.72 156 GLU A O 1
ATOM 923 N N . ALA A 1 159 ? -65.615 -54.201 7.712 1.00 24.88 157 ALA A N 1
ATOM 924 C CA . ALA A 1 159 ? -66.816 -54.832 8.254 1.00 27.07 157 ALA A CA 1
ATOM 925 C C . ALA A 1 159 ? -67.453 -53.993 9.361 1.00 27.01 157 ALA A C 1
ATOM 926 O O . ALA A 1 159 ? -67.821 -54.497 10.420 1.00 27.75 157 ALA A O 1
ATOM 928 N N . GLY A 1 160 ? -67.613 -52.698 9.091 1.00 26.33 158 GLY A N 1
ATOM 929 C CA . GLY A 1 160 ? -68.249 -51.803 10.043 1.00 24.82 158 GLY A CA 1
ATOM 930 C C . GLY A 1 160 ? -67.436 -51.473 11.276 1.00 23.15 158 GLY A C 1
ATOM 931 O O . GLY A 1 160 ? -67.960 -50.827 12.187 1.00 22.36 158 GLY A O 1
ATOM 932 N N . LEU A 1 161 ? -66.172 -51.890 11.331 1.00 22.54 159 LEU A N 1
ATOM 933 C CA . LEU A 1 161 ? -65.301 -51.650 12.470 1.00 22.57 159 LEU A CA 1
ATOM 934 C C . LEU A 1 161 ? -64.122 -50.796 12.040 1.00 21.75 159 LEU A C 1
ATOM 935 O O . LEU A 1 161 ? -63.588 -50.964 10.941 1.00 22.10 159 LEU A O 1
ATOM 940 N N . SER A 1 162 ? -63.718 -49.884 12.917 1.00 20.80 160 SER A N 1
ATOM 941 C CA . SER A 1 162 ? -62.435 -49.212 12.818 1.00 19.82 160 SER A CA 1
ATOM 942 C C . SER A 1 162 ? -61.669 -49.533 14.091 1.00 19.06 160 SER A C 1
ATOM 943 O O . SER A 1 162 ? -62.232 -49.461 15.189 1.00 19.97 160 SER A O 1
ATOM 946 N N . TYR A 1 163 ? -60.401 -49.908 13.955 1.00 17.64 161 TYR A N 1
ATOM 947 C CA . TYR A 1 163 ? -59.652 -50.285 15.149 1.00 16.48 161 TYR A CA 1
ATOM 948 C C . TYR A 1 163 ? -58.165 -50.140 14.874 1.00 15.65 161 TYR A C 1
ATOM 949 O O . TYR A 1 163 ? -57.716 -50.176 13.726 1.00 15.31 161 TYR A O 1
ATOM 958 N N . SER A 1 164 ? -57.409 -49.954 15.949 1.00 15.47 162 SER A N 1
ATOM 959 C CA . SER A 1 164 ? -55.962 -49.859 15.863 1.00 15.66 162 SER A CA 1
ATOM 960 C C . SER A 1 164 ? -55.341 -51.248 15.912 1.00 15.53 162 SER A C 1
ATOM 961 O O . SER A 1 164 ? -55.615 -52.029 16.827 1.00 15.23 162 SER A O 1
ATOM 964 N N . LEU A 1 165 ? -54.497 -51.541 14.937 1.00 15.65 163 LEU A N 1
ATOM 965 C CA . LEU A 1 165 ? -53.650 -52.732 14.950 1.00 16.10 163 LEU A CA 1
ATOM 966 C C . LEU A 1 165 ? -52.298 -52.210 14.488 1.00 15.90 163 LEU A C 1
ATOM 967 O O . LEU A 1 165 ? -51.947 -52.286 13.310 1.00 15.55 163 LEU A O 1
ATOM 972 N N . SER A 1 166 ? -51.551 -51.629 15.420 1.00 16.07 164 SER A N 1
ATOM 973 C CA . SER A 1 166 ? -50.541 -50.651 15.045 1.00 16.70 164 SER A CA 1
ATOM 974 C C . SER A 1 166 ? -49.118 -51.041 15.407 1.00 16.84 164 SER A C 1
ATOM 975 O O . SER A 1 166 ? -48.225 -50.187 15.338 1.00 17.74 164 SER A O 1
ATOM 978 N N . GLU A 1 167 ? -48.874 -52.276 15.808 1.00 16.66 165 GLU A N 1
ATOM 979 C CA . GLU A 1 167 ? -47.486 -52.676 16.015 1.00 16.44 165 GLU A CA 1
ATOM 980 C C . GLU A 1 167 ? -46.848 -53.004 14.666 1.00 16.94 165 GLU A C 1
ATOM 981 O O . GLU A 1 167 ? -47.448 -53.729 13.869 1.00 16.33 165 GLU A O 1
ATOM 987 N N . PRO A 1 168 ? -45.639 -52.503 14.375 1.00 18.20 166 PRO A N 1
ATOM 988 C CA . PRO A 1 168 ? -44.841 -51.683 15.291 1.00 19.07 166 PRO A CA 1
ATOM 989 C C . PRO A 1 168 ? -45.122 -50.168 15.248 1.00 19.62 166 PRO A C 1
ATOM 990 O O . PRO A 1 168 ? -45.014 -49.525 16.301 1.00 19.76 166 PRO A O 1
ATOM 994 N N . HIS A 1 169 ? -45.462 -49.603 14.091 1.00 20.56 167 HIS A N 1
ATOM 995 C CA . HIS A 1 169 ? -45.462 -48.142 13.939 1.00 21.98 167 HIS A CA 1
ATOM 996 C C . HIS A 1 169 ? -46.696 -47.636 13.190 1.00 23.27 167 HIS A C 1
ATOM 997 O O . HIS A 1 169 ? -46.601 -46.831 12.261 1.00 24.76 167 HIS A O 1
ATOM 1004 N N . GLY A 1 170 ? -47.879 -48.066 13.604 1.00 22.27 168 GLY A N 1
ATOM 1005 C CA . GLY A 1 170 ? -49.083 -47.560 12.962 1.00 20.48 168 GLY A CA 1
ATOM 1006 C C . GLY A 1 170 ? -49.860 -46.507 13.737 1.00 18.33 168 GLY A C 1
ATOM 1007 O O . GLY A 1 170 ? -50.766 -45.865 13.192 1.00 17.65 168 GLY A O 1
ATOM 1008 N N . THR A 1 171 ? -49.548 -46.325 15.020 1.00 17.32 169 THR A N 1
ATOM 1009 C CA . THR A 1 171 ? -50.339 -45.399 15.822 1.00 16.88 169 THR A CA 1
ATOM 1010 C C . THR A 1 171 ? -50.256 -43.973 15.278 1.00 16.83 169 THR A C 1
ATOM 1011 O O . THR A 1 171 ? -51.228 -43.212 15.364 1.00 17.21 169 THR A O 1
ATOM 1015 N N . ARG A 1 172 ? -49.114 -43.600 14.705 1.00 16.64 170 ARG A N 1
ATOM 1016 C CA . ARG A 1 172 ? -48.967 -42.275 14.111 1.00 16.78 170 ARG A CA 1
ATOM 1017 C C . ARG A 1 172 ? -50.023 -41.988 13.047 1.00 17.44 170 ARG A C 1
ATOM 1018 O O . ARG A 1 172 ? -50.208 -40.827 12.676 1.00 16.75 170 ARG A O 1
ATOM 1026 N N . GLY A 1 173 ? -50.722 -43.011 12.546 1.00 18.01 171 GLY A N 1
ATOM 1027 C CA . GLY A 1 173 ? -51.745 -42.770 11.545 1.00 18.79 171 GLY A CA 1
ATOM 1028 C C . GLY A 1 173 ? -52.950 -42.033 12.088 1.00 18.65 171 GLY A C 1
ATOM 1029 O O . GLY A 1 173 ? -53.541 -41.205 11.395 1.00 19.30 171 GLY A O 1
ATOM 1030 N N . PHE A 1 174 ? -53.317 -42.290 13.334 1.00 17.84 172 PHE A N 1
ATOM 1031 C CA . PHE A 1 174 ? -54.508 -41.681 13.900 1.00 16.97 172 PHE A CA 1
ATOM 1032 C C . PHE A 1 174 ? -54.218 -40.876 15.154 1.00 17.12 172 PHE A C 1
ATOM 1033 O O . PHE A 1 174 ? -55.147 -40.308 15.736 1.00 17.51 172 PHE A O 1
ATOM 1041 N N . LEU A 1 175 ? -52.962 -40.805 15.584 1.00 16.48 173 LEU A N 1
ATOM 1042 C CA . LEU A 1 175 ? -52.611 -40.085 16.806 1.00 16.29 173 LEU A CA 1
ATOM 1043 C C . LEU A 1 175 ? -51.215 -39.502 16.667 1.00 15.80 173 LEU A C 1
ATOM 1044 O O . LEU A 1 175 ? -50.243 -40.257 16.560 1.00 15.62 173 LEU A O 1
ATOM 1049 N N . PRO A 1 176 ? -51.061 -38.175 16.657 1.00 15.62 174 PRO A N 1
ATOM 1050 C CA . PRO A 1 176 ? -49.710 -37.608 16.693 1.00 15.36 174 PRO A CA 1
ATOM 1051 C C . PRO A 1 176 ? -49.030 -38.069 17.969 1.00 15.12 174 PRO A C 1
ATOM 1052 O O . PRO A 1 176 ? -49.515 -37.814 19.074 1.00 15.00 174 PRO A O 1
ATOM 1056 N N . CYS A 1 177 ? -47.909 -38.764 17.816 1.00 15.15 175 CYS A N 1
ATOM 1057 C CA . CYS A 1 177 ? -47.319 -39.433 18.965 1.00 15.67 175 CYS A CA 1
ATOM 1058 C C . CYS A 1 177 ? -45.827 -39.631 18.736 1.00 16.05 175 CYS A C 1
ATOM 1059 O O . CYS A 1 177 ? -45.311 -39.482 17.625 1.00 16.65 175 CYS A O 1
ATOM 1062 N N . ASN A 1 178 ? -45.141 -39.953 19.829 1.00 16.02 176 ASN A N 1
ATOM 1063 C CA . ASN A 1 178 ? -43.763 -40.422 19.800 1.00 15.49 176 ASN A CA 1
ATOM 1064 C C . ASN A 1 178 ? -43.845 -41.931 19.581 1.00 15.21 176 ASN A C 1
ATOM 1065 O O . ASN A 1 178 ? -43.954 -42.711 20.526 1.00 15.36 176 ASN A O 1
ATOM 1070 N N . ASP A 1 179 ? -43.837 -42.351 18.313 1.00 15.21 177 ASP A N 1
ATOM 1071 C CA . ASP A 1 179 ? -44.287 -43.703 17.955 1.00 15.20 177 ASP A CA 1
ATOM 1072 C C . ASP A 1 179 ? -43.121 -44.695 18.033 1.00 15.37 177 ASP A C 1
ATOM 1073 O O . ASP A 1 179 ? -42.652 -45.252 17.040 1.00 15.41 177 ASP A O 1
ATOM 1078 N N . HIS A 1 180 ? -42.670 -44.935 19.266 1.00 15.59 178 HIS A N 1
ATOM 1079 C CA . HIS A 1 180 ? -41.561 -45.846 19.508 1.00 15.46 178 HIS A CA 1
ATOM 1080 C C . HIS A 1 180 ? -41.701 -46.463 20.892 1.00 15.26 178 HIS A C 1
ATOM 1081 O O . HIS A 1 180 ? -42.029 -45.748 21.847 1.00 15.20 178 HIS A O 1
ATOM 1088 N N . PRO A 1 181 ? -41.459 -47.771 21.039 1.00 15.29 179 PRO A N 1
ATOM 1089 C CA . PRO A 1 181 ? -41.768 -48.426 22.315 1.00 14.94 179 PRO A CA 1
ATOM 1090 C C . PRO A 1 181 ? -40.863 -48.009 23.459 1.00 14.97 179 PRO A C 1
ATOM 1091 O O . PRO A 1 181 ? -41.193 -48.320 24.604 1.00 14.54 179 PRO A O 1
ATOM 1095 N N . SER A 1 182 ? -39.750 -47.318 23.201 1.00 14.83 180 SER A N 1
ATOM 1096 C CA . SER A 1 182 ? -38.921 -46.820 24.298 1.00 15.34 180 SER A CA 1
ATOM 1097 C C . SER A 1 182 ? -39.591 -45.692 25.070 1.00 14.81 180 SER A C 1
ATOM 1098 O O . SER A 1 182 ? -39.078 -45.290 26.125 1.00 14.70 180 SER A O 1
ATOM 1101 N N . ASP A 1 183 ? -40.718 -45.182 24.588 1.00 15.12 181 ASP A N 1
ATOM 1102 C CA . ASP A 1 183 ? -41.409 -44.052 25.208 1.00 15.26 181 ASP A CA 1
ATOM 1103 C C . ASP A 1 183 ? -42.869 -44.414 25.454 1.00 15.57 181 ASP A C 1
ATOM 1104 O O . ASP A 1 183 ? -43.782 -43.843 24.838 1.00 15.63 181 ASP A O 1
ATOM 1109 N N . PRO A 1 184 ? -43.125 -45.347 26.369 1.00 16.32 182 PRO A N 1
ATOM 1110 C CA . PRO A 1 184 ? -44.506 -45.635 26.761 1.00 15.92 182 PRO A CA 1
ATOM 1111 C C . PRO A 1 184 ? -45.104 -44.453 27.504 1.00 14.32 182 PRO A C 1
ATOM 1112 O O . PRO A 1 184 ? -44.412 -43.529 27.946 1.00 14.43 182 PRO A O 1
ATOM 1116 N N . ALA A 1 185 ? -46.425 -44.497 27.635 1.00 13.98 183 ALA A N 1
ATOM 1117 C CA . ALA A 1 185 ? -47.147 -43.404 28.260 1.00 13.85 183 ALA A CA 1
ATOM 1118 C C . ALA A 1 185 ? -48.479 -43.929 28.762 1.00 14.01 183 ALA A C 1
ATOM 1119 O O . ALA A 1 185 ? -48.956 -44.981 28.329 1.00 13.57 183 ALA A O 1
ATOM 1121 N N . THR A 1 186 ? -49.073 -43.173 29.673 1.00 14.31 184 THR A N 1
ATOM 1122 C CA . THR A 1 186 ? -50.461 -43.408 30.030 1.00 14.92 184 THR A CA 1
ATOM 1123 C C . THR A 1 186 ? -51.368 -42.685 29.045 1.00 15.10 184 THR A C 1
ATOM 1124 O O . THR A 1 186 ? -50.950 -41.765 28.338 1.00 14.83 184 THR A O 1
ATOM 1128 N N . PHE A 1 187 ? -52.623 -43.116 29.004 1.00 15.71 185 PHE A N 1
ATOM 1129 C CA . PHE A 1 187 ? -53.588 -42.618 28.039 1.00 16.83 185 PHE A CA 1
ATOM 1130 C C . PHE A 1 187 ? -54.923 -42.346 28.714 1.00 17.61 185 PHE A C 1
ATOM 1131 O O . PHE A 1 187 ? -55.381 -43.130 29.553 1.00 18.22 185 PHE A O 1
ATOM 1139 N N . THR A 1 188 ? -55.544 -41.231 28.345 1.00 18.09 186 THR A N 1
ATOM 1140 C CA . THR A 1 188 ? -56.966 -41.019 28.568 1.00 19.01 186 THR A CA 1
ATOM 1141 C C . THR A 1 188 ? -57.612 -40.808 27.209 1.00 17.99 186 THR A C 1
ATOM 1142 O O . THR A 1 188 ? -57.145 -39.978 26.421 1.00 17.87 186 THR A O 1
ATOM 1146 N N . VAL A 1 189 ? -58.634 -41.599 26.902 1.00 17.58 187 VAL A N 1
ATOM 1147 C CA . VAL A 1 189 ? -59.211 -41.598 25.562 1.00 17.61 187 VAL A CA 1
ATOM 1148 C C . VAL A 1 189 ? -60.716 -41.378 25.652 1.00 17.05 187 VAL A C 1
ATOM 1149 O O . VAL A 1 189 ? -61.423 -42.122 26.346 1.00 17.23 187 VAL A O 1
ATOM 1153 N N . ARG A 1 190 ? -61.201 -40.361 24.959 1.00 17.41 188 ARG A N 1
ATOM 1154 C CA . ARG A 1 190 ? -62.624 -40.137 24.763 1.00 18.58 188 ARG A CA 1
ATOM 1155 C C . ARG A 1 190 ? -62.920 -40.407 23.302 1.00 19.03 188 ARG A C 1
ATOM 1156 O O . ARG A 1 190 ? -62.299 -39.801 22.423 1.00 18.97 188 ARG A O 1
ATOM 1164 N N . VAL A 1 191 ? -63.783 -41.380 23.041 1.00 19.32 189 VAL A N 1
ATOM 1165 C CA . VAL A 1 191 ? -64.141 -41.743 21.677 1.00 19.81 189 VAL A CA 1
ATOM 1166 C C . VAL A 1 191 ? -65.574 -41.292 21.437 1.00 18.92 189 VAL A C 1
ATOM 1167 O O . VAL A 1 191 ? -66.484 -41.665 22.187 1.00 18.46 189 VAL A O 1
ATOM 1171 N N . THR A 1 192 ? -65.777 -40.500 20.390 1.00 18.59 190 THR A N 1
ATOM 1172 C CA . THR A 1 192 ? -67.105 -40.047 20.003 1.00 18.99 190 THR A CA 1
ATOM 1173 C C . THR A 1 192 ? -67.512 -40.796 18.742 1.00 18.64 190 THR A C 1
ATOM 1174 O O . THR A 1 192 ? -66.795 -40.767 17.736 1.00 18.25 190 THR A O 1
ATOM 1178 N N . VAL A 1 193 ? -68.639 -41.496 18.824 1.00 19.26 191 VAL A N 1
ATOM 1179 C CA . VAL A 1 193 ? -69.132 -42.360 17.754 1.00 19.68 191 VAL A CA 1
ATOM 1180 C C . VAL A 1 193 ? -70.631 -42.152 17.600 1.00 21.27 191 VAL A C 1
ATOM 1181 O O . VAL A 1 193 ? -71.302 -41.635 18.504 1.00 20.86 191 VAL A O 1
ATOM 1185 N N . PRO A 1 194 ? -71.192 -42.565 16.462 1.00 22.45 192 PRO A N 1
ATOM 1186 C CA . PRO A 1 194 ? -72.649 -42.508 16.310 1.00 24.10 192 PRO A CA 1
ATOM 1187 C C . PRO A 1 194 ? -73.330 -43.288 17.425 1.00 24.83 192 PRO A C 1
ATOM 1188 O O . PRO A 1 194 ? -72.792 -44.270 17.950 1.00 24.62 192 PRO A O 1
ATOM 1192 N N . ALA A 1 195 ? -74.521 -42.818 17.810 1.00 26.31 193 ALA A N 1
ATOM 1193 C CA . ALA A 1 195 ? -75.225 -43.441 18.925 1.00 27.26 193 ALA A CA 1
ATOM 1194 C C . ALA A 1 195 ? -75.555 -44.903 18.664 1.00 27.86 193 ALA A C 1
ATOM 1195 O O . ALA A 1 195 ? -75.702 -45.667 19.624 1.00 27.93 193 ALA A O 1
ATOM 1197 N N . SER A 1 196 ? -75.661 -45.317 17.399 1.00 28.22 194 SER A N 1
ATOM 1198 C CA . SER A 1 196 ? -75.938 -46.716 17.090 1.00 28.65 194 SER A CA 1
ATOM 1199 C C . SER A 1 196 ? -74.719 -47.613 17.250 1.00 28.49 194 SER A C 1
ATOM 1200 O O . SER A 1 196 ? -74.862 -48.838 17.186 1.00 29.96 194 SER A O 1
ATOM 1203 N N . ALA A 1 197 ? -73.541 -47.039 17.468 1.00 26.93 195 ALA A N 1
ATOM 1204 C CA . ALA A 1 197 ? -72.291 -47.766 17.590 1.00 24.70 195 ALA A CA 1
ATOM 1205 C C . ALA A 1 197 ? -71.786 -47.671 19.026 1.00 23.05 195 ALA A C 1
ATOM 1206 O O . ALA A 1 197 ? -72.407 -47.056 19.896 1.00 23.73 195 ALA A O 1
ATOM 1208 N N . SER A 1 198 ? -70.654 -48.307 19.281 1.00 21.17 196 SER A N 1
ATOM 1209 C CA . SER A 1 198 ? -70.009 -48.180 20.575 1.00 19.76 196 SER A CA 1
ATOM 1210 C C . SER A 1 198 ? -68.505 -48.127 20.338 1.00 18.54 196 SER A C 1
ATOM 1211 O O . SER A 1 198 ? -68.034 -47.997 19.201 1.00 18.67 196 SER A O 1
ATOM 1214 N N . ALA A 1 199 ? -67.744 -48.198 21.422 1.00 17.50 197 ALA A N 1
ATOM 1215 C CA . ALA A 1 199 ? -66.301 -48.092 21.334 1.00 16.58 197 ALA A CA 1
ATOM 1216 C C . ALA A 1 199 ? -65.697 -48.740 22.560 1.00 16.08 197 ALA A C 1
ATOM 1217 O O . ALA A 1 199 ? -66.345 -48.874 23.604 1.00 15.82 197 ALA A O 1
ATOM 1219 N N . ALA A 1 200 ? -64.452 -49.169 22.399 1.00 15.95 198 ALA A N 1
ATOM 1220 C CA . ALA A 1 200 ? -63.654 -49.707 23.482 1.00 16.85 198 ALA A CA 1
ATOM 1221 C C . ALA A 1 200 ? -62.222 -49.270 23.251 1.00 17.46 198 ALA A C 1
ATOM 1222 O O . ALA A 1 200 ? -61.695 -49.403 22.141 1.00 18.09 198 ALA A O 1
ATOM 1224 N N . ALA A 1 201 ? -61.608 -48.716 24.285 1.00 17.14 199 ALA A N 1
ATOM 1225 C CA . ALA A 1 201 ? -60.198 -48.390 24.247 1.00 16.90 199 ALA A CA 1
ATOM 1226 C C . ALA A 1 201 ? -59.559 -48.982 25.489 1.00 16.99 199 ALA A C 1
ATOM 1227 O O . ALA A 1 201 ? -60.246 -49.327 26.454 1.00 18.04 199 ALA A O 1
ATOM 1229 N N . SER A 1 202 ? -58.241 -49.141 25.446 1.00 16.64 200 SER A N 1
ATOM 1230 C CA . SER A 1 202 ? -57.538 -49.616 26.628 1.00 16.24 200 SER A CA 1
ATOM 1231 C C . SER A 1 202 ? -57.848 -48.718 27.817 1.00 16.74 200 SER A C 1
ATOM 1232 O O . SER A 1 202 ? -57.911 -47.492 27.687 1.00 17.02 200 SER A O 1
ATOM 1235 N N . GLY A 1 203 ? -58.027 -49.328 28.979 1.00 17.20 201 GLY A N 1
ATOM 1236 C CA . GLY A 1 203 ? -58.170 -48.606 30.229 1.00 18.06 201 GLY A CA 1
ATOM 1237 C C . GLY A 1 203 ? -59.520 -48.845 30.883 1.00 19.53 201 GLY A C 1
ATOM 1238 O O . GLY A 1 203 ? -60.417 -49.480 30.331 1.00 19.60 201 GLY A O 1
ATOM 1239 N N . LEU A 1 204 ? -59.642 -48.317 32.095 1.00 20.51 202 LEU A N 1
ATOM 1240 C CA . LEU A 1 204 ? -60.910 -48.428 32.796 1.00 22.09 202 LEU A CA 1
ATOM 1241 C C . LEU A 1 204 ? -61.955 -47.583 32.081 1.00 20.07 202 LEU A C 1
ATOM 1242 O O . LEU A 1 204 ? -61.729 -46.405 31.798 1.00 18.67 202 LEU A O 1
ATOM 1247 N N . PHE A 1 205 ? -63.088 -48.201 31.764 1.00 20.30 203 PHE A N 1
ATOM 1248 C CA . PHE A 1 205 ? -64.232 -47.504 31.192 1.00 21.22 203 PHE A CA 1
ATOM 1249 C C . PHE A 1 205 ? -65.007 -46.797 32.296 1.00 22.95 203 PHE A C 1
ATOM 1250 O O . PHE A 1 205 ? -65.455 -47.444 33.246 1.00 22.92 203 PHE A O 1
ATOM 1258 N N . THR A 1 206 ? -65.118 -45.472 32.219 1.00 24.56 204 THR A N 1
ATOM 1259 C CA . THR A 1 206 ? -65.822 -44.746 33.266 1.00 26.47 204 THR A CA 1
ATOM 1260 C C . THR A 1 206 ? -67.167 -44.189 32.827 1.00 27.70 204 THR A C 1
ATOM 1261 O O . THR A 1 206 ? -68.199 -44.569 33.388 1.00 29.65 204 THR A O 1
ATOM 1265 N N . THR A 1 207 ? -67.214 -43.380 31.776 1.00 27.83 205 THR A N 1
ATOM 1266 C CA . THR A 1 207 ? -68.419 -42.622 31.473 1.00 27.72 205 THR A CA 1
ATOM 1267 C C . THR A 1 207 ? -68.818 -42.790 30.016 1.00 28.30 205 THR A C 1
ATOM 1268 O O . THR A 1 207 ? -67.975 -42.971 29.132 1.00 26.53 205 THR A O 1
ATOM 1272 N N . GLN A 1 208 ? -70.126 -42.724 29.791 1.00 30.63 206 GLN A N 1
ATOM 1273 C CA . GLN A 1 208 ? -70.716 -42.706 28.463 1.00 33.89 206 GLN A CA 1
ATOM 1274 C C . GLN A 1 208 ? -71.788 -41.632 28.457 1.00 33.31 206 GLN A C 1
ATOM 1275 O O . GLN A 1 208 ? -72.727 -41.693 29.257 1.00 33.85 206 GLN A O 1
ATOM 1281 N N . THR A 1 209 ? -71.654 -40.656 27.563 1.00 32.10 207 THR A N 1
ATOM 1282 C CA . THR A 1 209 ? -72.644 -39.601 27.408 1.00 31.89 207 THR A CA 1
ATOM 1283 C C . THR A 1 209 ? -73.139 -39.572 25.970 1.00 32.59 207 THR A C 1
ATOM 1284 O O . THR A 1 209 ? -72.444 -40.003 25.042 1.00 32.05 207 THR A O 1
ATOM 1288 N N . GLU A 1 210 ? -74.353 -39.057 25.793 1.00 34.75 208 GLU A N 1
ATOM 1289 C CA . GLU A 1 210 ? -74.988 -39.052 24.486 1.00 36.93 208 GLU A CA 1
ATOM 1290 C C . GLU A 1 210 ? -75.669 -37.715 24.263 1.00 33.93 208 GLU A C 1
ATOM 1291 O O . GLU A 1 210 ? -76.413 -37.244 25.127 1.00 33.85 208 GLU A O 1
ATOM 1297 N N . ARG A 1 211 ? -75.406 -37.107 23.110 1.00 32.12 209 ARG A N 1
ATOM 1298 C CA . ARG A 1 211 ? -76.038 -35.846 22.760 1.00 31.38 209 ARG A CA 1
ATOM 1299 C C . ARG A 1 211 ? -76.037 -35.705 21.246 1.00 31.39 209 ARG A C 1
ATOM 1300 O O . ARG A 1 211 ? -75.066 -36.080 20.584 1.00 29.67 209 ARG A O 1
ATOM 1302 N N . ASN A 1 212 ? -77.134 -35.175 20.707 1.00 33.09 210 ASN A N 1
ATOM 1303 C CA . ASN A 1 212 ? -77.240 -34.904 19.275 1.00 34.98 210 ASN A CA 1
ATOM 1304 C C . ASN A 1 212 ? -76.948 -36.161 18.458 1.00 35.45 210 ASN A C 1
ATOM 1305 O O . ASN A 1 212 ? -76.356 -36.102 17.380 1.00 35.38 210 ASN A O 1
ATOM 1307 N N . GLY A 1 213 ? -77.360 -37.313 18.988 1.00 35.65 211 GLY A N 1
ATOM 1308 C CA . GLY A 1 213 ? -77.134 -38.580 18.317 1.00 34.94 211 GLY A CA 1
ATOM 1309 C C . GLY A 1 213 ? -75.712 -39.091 18.350 1.00 33.35 211 GLY A C 1
ATOM 1310 O O . GLY A 1 213 ? -75.392 -40.041 17.627 1.00 33.50 211 GLY A O 1
ATOM 1311 N N . LEU A 1 214 ? -74.843 -38.486 19.153 1.00 31.78 212 LEU A N 1
ATOM 1312 C CA . LEU A 1 214 ? -73.460 -38.913 19.278 1.00 29.54 212 LEU A CA 1
ATOM 1313 C C . LEU A 1 214 ? -73.221 -39.402 20.696 1.00 28.15 212 LEU A C 1
ATOM 1314 O O . LEU A 1 214 ? -73.769 -38.853 21.654 1.00 27.93 212 LEU A O 1
ATOM 1319 N N . LYS A 1 215 ? -72.407 -40.443 20.819 1.00 26.90 213 LYS A N 1
ATOM 1320 C CA . LYS A 1 215 ? -72.067 -41.040 22.102 1.00 26.42 213 LYS A CA 1
ATOM 1321 C C . LYS A 1 215 ? -70.575 -40.861 22.329 1.00 23.64 213 LYS A C 1
ATOM 1322 O O . LYS A 1 215 ? -69.777 -41.128 21.428 1.00 23.18 213 LYS A O 1
ATOM 1328 N N . THR A 1 216 ? -70.194 -40.414 23.521 1.00 21.90 214 THR A N 1
ATOM 1329 C CA . THR A 1 216 ? -68.784 -40.248 23.862 1.00 20.33 214 THR A CA 1
ATOM 1330 C C . THR A 1 216 ? -68.456 -41.148 25.044 1.00 19.91 214 THR A C 1
ATOM 1331 O O . THR A 1 216 ? -69.074 -41.035 26.107 1.00 19.82 214 THR A O 1
ATOM 1335 N N . LEU A 1 217 ? -67.481 -42.039 24.860 1.00 19.85 215 LEU A N 1
ATOM 1336 C CA . LEU A 1 217 ? -67.065 -42.982 25.889 1.00 20.45 215 LEU A CA 1
ATOM 1337 C C . LEU A 1 217 ? -65.641 -42.673 26.331 1.00 19.12 215 LEU A C 1
ATOM 1338 O O . LEU A 1 217 ? -64.773 -42.391 25.499 1.00 18.59 215 LEU A O 1
ATOM 1343 N N . THR A 1 218 ? -65.397 -42.741 27.639 1.00 18.69 216 THR A N 1
ATOM 1344 C CA . THR A 1 218 ? -64.104 -42.381 28.214 1.00 18.30 216 THR A CA 1
ATOM 1345 C C . THR A 1 218 ? -63.415 -43.586 28.840 1.00 16.90 216 THR A C 1
ATOM 1346 O O . THR A 1 218 ? -64.027 -44.346 29.601 1.00 16.03 216 THR A O 1
ATOM 1350 N N . PHE A 1 219 ? -62.136 -43.745 28.526 1.00 16.45 217 PHE A N 1
ATOM 1351 C CA . PHE A 1 219 ? -61.317 -44.832 29.033 1.00 16.53 217 PHE A CA 1
ATOM 1352 C C . PHE A 1 219 ? -60.022 -44.256 29.581 1.00 16.65 217 PHE A C 1
ATOM 1353 O O . PHE A 1 219 ? -59.472 -43.303 29.020 1.00 17.15 217 PHE A O 1
ATOM 1361 N N . THR A 1 220 ? -59.542 -44.815 30.687 1.00 16.64 218 THR A N 1
ATOM 1362 C CA . THR A 1 220 ? -58.310 -44.324 31.305 1.00 16.51 218 THR A CA 1
ATOM 1363 C C . THR A 1 220 ? -57.320 -45.463 31.490 1.00 15.68 218 THR A C 1
ATOM 1364 O O . THR A 1 220 ? -57.552 -46.360 32.304 1.00 15.40 218 THR A O 1
ATOM 1368 N N . GLN A 1 221 ? -56.238 -45.430 30.717 1.00 15.66 219 GLN A N 1
ATOM 1369 C CA . GLN A 1 221 ? -55.131 -46.370 30.842 1.00 15.76 219 GLN A CA 1
ATOM 1370 C C . GLN A 1 221 ? -54.109 -45.782 31.816 1.00 16.37 219 GLN A C 1
ATOM 1371 O O . GLN A 1 221 ? -53.358 -44.867 31.459 1.00 15.68 219 GLN A O 1
ATOM 1377 N N . ARG A 1 222 ? -54.055 -46.318 33.038 1.00 18.54 220 ARG A N 1
ATOM 1378 C CA . ARG A 1 222 ? -53.322 -45.659 34.118 1.00 20.44 220 ARG A CA 1
ATOM 1379 C C . ARG A 1 222 ? -51.931 -46.232 34.350 1.00 18.50 220 ARG A C 1
ATOM 1380 O O . ARG A 1 222 ? -51.185 -45.698 35.181 1.00 18.18 220 ARG A O 1
ATOM 1388 N N . VAL A 1 223 ? -51.556 -47.294 33.642 1.00 17.33 221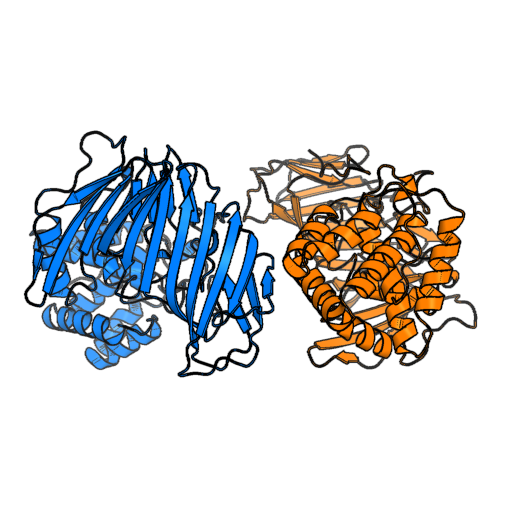 VAL A N 1
ATOM 1389 C CA . VAL A 1 223 ? -50.175 -47.763 33.676 1.00 16.84 221 VAL A CA 1
ATOM 1390 C C . VAL A 1 223 ? -49.603 -47.563 32.280 1.00 16.52 221 VAL A C 1
ATOM 1391 O O . VAL A 1 223 ? -50.305 -47.791 31.283 1.00 15.66 221 VAL A O 1
ATOM 1395 N N . PRO A 1 224 ? -48.355 -47.121 32.162 1.00 17.00 222 PRO A N 1
ATOM 1396 C CA . PRO A 1 224 ? -47.839 -46.700 30.854 1.00 16.98 222 PRO A CA 1
ATOM 1397 C C . PRO A 1 224 ? -47.502 -47.887 29.970 1.00 15.52 222 PRO A C 1
ATOM 1398 O O . PRO A 1 224 ? -46.951 -48.892 30.425 1.00 15.46 222 PRO A O 1
ATOM 1402 N N . VAL A 1 225 ? -47.842 -47.746 28.693 1.00 15.10 223 VAL A N 1
ATOM 1403 C CA . VAL A 1 225 ? -47.600 -48.769 27.680 1.00 14.03 223 VAL A CA 1
ATOM 1404 C C . VAL A 1 225 ? -47.199 -48.085 26.380 1.00 14.12 223 VAL A C 1
ATOM 1405 O O . VAL A 1 225 ? -47.396 -46.874 26.209 1.00 14.24 223 VAL A O 1
ATOM 1409 N N . PRO A 1 226 ? -46.592 -48.835 25.458 1.00 14.25 224 PRO A N 1
ATOM 1410 C CA . PRO A 1 226 ? -46.213 -48.249 24.169 1.00 14.34 224 PRO A CA 1
ATOM 1411 C C . PRO A 1 226 ? -47.432 -47.772 23.394 1.00 14.39 224 PRO A C 1
ATOM 1412 O O . PRO A 1 226 ? -48.560 -48.215 23.615 1.00 14.16 224 PRO A O 1
ATOM 1416 N N . THR A 1 227 ? -47.180 -46.869 22.444 1.00 14.42 225 THR A N 1
ATOM 1417 C CA . THR A 1 227 ? -48.260 -46.369 21.599 1.00 14.55 225 THR A CA 1
ATOM 1418 C C . THR A 1 227 ? -49.016 -47.499 20.903 1.00 14.54 225 THR A C 1
ATOM 1419 O O . THR A 1 227 ? -50.244 -47.450 20.791 1.00 14.72 225 THR A O 1
ATOM 1423 N N . TYR A 1 228 ? -48.305 -48.504 20.394 1.00 14.80 226 TYR A N 1
ATOM 1424 C CA . TYR A 1 228 ? -49.004 -49.562 19.660 1.00 15.04 226 TYR A CA 1
ATOM 1425 C C . TYR A 1 228 ? -49.850 -50.436 20.579 1.00 15.24 226 TYR A C 1
ATOM 1426 O O . TYR A 1 228 ? -50.731 -51.154 20.095 1.00 15.35 226 TYR A O 1
ATOM 1435 N N . ALA A 1 229 ? -49.594 -50.402 21.884 1.00 15.01 227 ALA A N 1
ATOM 1436 C CA . ALA A 1 229 ? -50.395 -51.129 22.859 1.00 14.80 227 ALA A CA 1
ATOM 1437 C C . ALA A 1 229 ? -51.662 -50.382 23.246 1.00 14.47 227 ALA A C 1
ATOM 1438 O O . ALA A 1 229 ? -52.444 -50.903 24.044 1.00 14.71 227 ALA A O 1
ATOM 1440 N N . LEU A 1 230 ? -51.884 -49.174 22.718 1.00 14.08 228 LEU A N 1
ATOM 1441 C CA . LEU A 1 230 ? -53.177 -48.513 22.887 1.00 13.77 228 LEU A CA 1
ATOM 1442 C C . LEU A 1 230 ? -54.228 -49.240 22.057 1.00 13.75 228 LEU A C 1
ATOM 1443 O O . LEU A 1 230 ? -54.242 -49.123 20.827 1.00 12.78 228 LEU A O 1
ATOM 1448 N N . GLY A 1 231 ? -55.112 -49.983 22.722 1.00 14.67 229 GLY A N 1
ATOM 1449 C CA . GLY A 1 231 ? -56.256 -50.556 22.039 1.00 15.75 229 GLY A CA 1
ATOM 1450 C C . GLY A 1 231 ? -57.331 -49.506 21.810 1.00 16.43 229 GLY A C 1
ATOM 1451 O O . GLY A 1 231 ? -57.568 -48.632 22.643 1.00 16.29 229 GLY A O 1
ATOM 1452 N N . LEU A 1 232 ? -57.984 -49.598 20.654 1.00 16.94 230 LEU A N 1
ATOM 1453 C CA . LEU A 1 232 ? -59.004 -48.615 20.299 1.00 17.14 230 LEU A CA 1
ATOM 1454 C C . LEU A 1 232 ? -59.848 -49.208 19.183 1.00 15.87 230 LEU A C 1
ATOM 1455 O O . LEU A 1 232 ? -59.352 -49.399 18.068 1.00 14.91 230 LEU A O 1
ATOM 1460 N N . ILE A 1 233 ? -61.098 -49.524 19.500 1.00 15.93 231 ILE A N 1
ATOM 1461 C CA . ILE A 1 233 ? -62.020 -50.163 18.570 1.00 16.30 231 ILE A CA 1
ATOM 1462 C C . ILE A 1 233 ? -63.330 -49.402 18.594 1.00 16.72 231 ILE A C 1
ATOM 1463 O O . ILE A 1 233 ? -63.845 -49.072 19.668 1.00 17.19 231 ILE A O 1
ATOM 1468 N N . VAL A 1 234 ? -63.900 -49.174 17.417 1.00 17.19 232 VAL A N 1
ATOM 1469 C CA . VAL A 1 234 ? -65.192 -48.516 17.289 1.00 18.08 232 VAL A CA 1
ATOM 1470 C C . VAL A 1 234 ? -66.050 -49.308 16.307 1.00 17.77 232 VAL A C 1
ATOM 1471 O O . VAL A 1 234 ? -65.552 -49.819 15.297 1.00 17.70 232 VAL A O 1
ATOM 1475 N N . GLY A 1 235 ? -67.335 -49.411 16.608 1.00 17.92 233 GLY A N 1
ATOM 1476 C CA . GLY A 1 235 ? -68.262 -50.160 15.789 1.00 18.16 233 GLY A CA 1
ATOM 1477 C C . GLY A 1 235 ? -69.301 -50.852 16.644 1.00 19.24 233 GLY A C 1
ATOM 1478 O O . GLY A 1 235 ? -69.510 -50.500 17.807 1.00 18.34 233 GLY A O 1
ATOM 1479 N N . PRO A 1 236 ? -69.967 -51.861 16.092 1.00 21.09 234 PRO A N 1
ATOM 1480 C CA . PRO A 1 236 ? -70.977 -52.578 16.874 1.00 23.06 234 PRO A CA 1
ATOM 1481 C C . PRO A 1 236 ? -70.332 -53.548 17.843 1.00 24.50 234 PRO A C 1
ATOM 1482 O O . PRO A 1 236 ? -69.996 -54.678 17.480 1.00 25.07 234 PRO A O 1
ATOM 1486 N N . LEU A 1 237 ? -70.121 -53.106 19.075 1.00 25.28 235 LEU A N 1
ATOM 1487 C CA . LEU A 1 237 ? -69.429 -53.923 20.056 1.00 25.62 235 LEU A CA 1
ATOM 1488 C C . LEU A 1 237 ? -70.138 -53.795 21.392 1.00 23.24 235 LEU A C 1
ATOM 1489 O O . LEU A 1 237 ? -70.862 -52.830 21.646 1.00 22.64 235 LEU A O 1
ATOM 1494 N N . GLU A 1 238 ? -69.956 -54.801 22.233 1.00 23.22 236 GLU A N 1
ATOM 1495 C CA . GLU A 1 238 ? -70.556 -54.780 23.553 1.00 24.05 236 GLU A CA 1
ATOM 1496 C C . GLU A 1 238 ? -69.582 -55.334 24.582 1.00 21.92 236 GLU A C 1
ATOM 1497 O O . GLU A 1 238 ? -68.788 -56.236 24.294 1.00 20.80 236 GLU A O 1
ATOM 1503 N N . ARG A 1 239 ? -69.613 -54.732 25.762 1.00 22.35 237 ARG A N 1
ATOM 1504 C CA . ARG A 1 239 ? -68.779 -55.133 26.878 1.00 23.65 237 ARG A CA 1
ATOM 1505 C C . ARG A 1 239 ? -69.511 -56.175 27.708 1.00 21.65 237 ARG A C 1
ATOM 1506 O O . ARG A 1 239 ? -70.718 -56.071 27.928 1.00 20.22 237 ARG A O 1
ATOM 1514 N N . ARG A 1 240 ? -68.777 -57.193 28.149 1.00 22.07 238 ARG A N 1
ATOM 1515 C CA . ARG A 1 240 ? -69.317 -58.234 29.016 1.00 23.93 238 ARG A CA 1
ATOM 1516 C C . ARG A 1 240 ? -68.312 -58.468 30.123 1.00 23.15 238 ARG A C 1
ATOM 1517 O O . ARG A 1 240 ? -67.165 -58.827 29.848 1.00 21.01 238 ARG A O 1
ATOM 1525 N N . THR A 1 241 ? -68.734 -58.260 31.359 1.00 24.21 239 THR A N 1
ATOM 1526 C CA . THR A 1 241 ? -67.842 -58.403 32.495 1.00 25.64 239 THR A CA 1
ATOM 1527 C C . THR A 1 241 ? -67.825 -59.839 33.009 1.00 25.26 239 THR A C 1
ATOM 1528 O O . THR A 1 241 ? -68.691 -60.658 32.690 1.00 26.18 239 THR A O 1
ATOM 1532 N N . ALA A 1 242 ? -66.786 -60.148 33.769 1.00 24.12 240 ALA A N 1
ATOM 1533 C CA . ALA A 1 242 ? -66.668 -61.372 34.547 1.00 22.82 240 ALA A CA 1
ATOM 1534 C C . ALA A 1 242 ? -66.242 -60.992 35.954 1.00 22.19 240 ALA A C 1
ATOM 1535 O O . ALA A 1 242 ? -65.879 -59.841 36.221 1.00 21.28 240 ALA A O 1
ATOM 1537 N N . PRO A 1 243 ? -66.293 -61.934 36.889 1.00 22.77 241 PRO A N 1
ATOM 1538 C CA . PRO A 1 243 ? -65.914 -61.618 38.273 1.00 23.03 241 PRO A CA 1
ATOM 1539 C C . PRO A 1 243 ? -64.464 -61.159 38.396 1.00 22.64 241 PRO A C 1
ATOM 1540 O O . PRO A 1 243 ? -63.580 -61.592 37.652 1.00 21.76 241 PRO A O 1
ATOM 1544 N N . ASP A 1 244 ? -64.218 -60.297 39.384 1.00 23.15 242 ASP A N 1
ATOM 1545 C CA . ASP A 1 244 ? -62.857 -59.854 39.658 1.00 23.37 242 ASP A CA 1
ATOM 1546 C C . ASP A 1 244 ? -61.964 -61.056 39.919 1.00 21.64 242 ASP A C 1
ATOM 1547 O O . ASP A 1 244 ? -62.388 -62.057 40.507 1.00 22.26 242 ASP A O 1
ATOM 1552 N N . VAL A 1 245 ? -60.717 -60.953 39.483 1.00 20.34 243 VAL A N 1
ATOM 1553 C CA . VAL A 1 245 ? -59.711 -61.965 39.761 1.00 19.27 243 VAL A CA 1
ATOM 1554 C C . VAL A 1 245 ? -58.889 -61.465 40.934 1.00 20.63 243 VAL A C 1
ATOM 1555 O O . VAL A 1 245 ? -58.256 -60.404 40.850 1.00 19.76 243 VAL A O 1
ATOM 1559 N N . GLN A 1 246 ? -58.902 -62.219 42.028 1.00 23.07 244 GLN A N 1
ATOM 1560 C CA . GLN A 1 246 ? -58.189 -61.837 43.239 1.00 25.67 244 GLN A CA 1
ATOM 1561 C C . GLN A 1 246 ? -56.844 -62.546 43.241 1.00 26.40 244 GLN A C 1
ATOM 1562 O O . GLN A 1 246 ? -56.776 -63.767 43.399 1.00 26.77 244 GLN A O 1
ATOM 1568 N N . LEU A 1 247 ? -55.785 -61.775 43.053 1.00 27.41 245 LEU A N 1
ATOM 1569 C CA . LEU A 1 247 ? -54.421 -62.252 43.157 1.00 28.61 245 LEU A CA 1
ATOM 1570 C C . LEU A 1 247 ? -53.895 -61.791 44.509 1.00 33.48 245 LEU A C 1
ATOM 1571 O O . LEU A 1 247 ? -54.463 -60.896 45.142 1.00 33.72 245 LEU A O 1
ATOM 1576 N N . GLY A 1 248 ? -52.823 -62.426 44.968 1.00 37.20 246 GLY A N 1
ATOM 1577 C CA . GLY A 1 248 ? -52.333 -62.126 46.307 1.00 40.76 246 GLY A CA 1
ATOM 1578 C C . GLY A 1 248 ? -52.097 -60.647 46.539 1.00 42.79 246 GLY A C 1
ATOM 1579 O O . GLY A 1 248 ? -52.477 -60.099 47.576 1.00 43.92 246 GLY A O 1
ATOM 1580 N N . THR A 1 249 ? -51.480 -59.980 45.572 1.00 42.67 247 THR A N 1
ATOM 1581 C CA . THR A 1 249 ? -51.089 -58.584 45.691 1.00 41.51 247 THR A CA 1
ATOM 1582 C C . THR A 1 249 ? -52.102 -57.590 45.123 1.00 36.67 247 THR A C 1
ATOM 1583 O O . THR A 1 249 ? -51.939 -56.381 45.331 1.00 37.03 247 THR A O 1
ATOM 1587 N N . GLN A 1 250 ? -53.149 -58.045 44.436 1.00 31.87 248 GLN A N 1
ATOM 1588 C CA . GLN A 1 250 ? -53.981 -57.106 43.694 1.00 26.67 248 GLN A CA 1
ATOM 1589 C C . GLN A 1 250 ? -55.310 -57.741 43.311 1.00 25.31 248 GLN A C 1
ATOM 1590 O O . GLN A 1 250 ? -55.486 -58.962 43.354 1.00 24.82 248 GLN A O 1
ATOM 1596 N N . THR A 1 251 ? -56.231 -56.884 42.890 1.00 24.18 249 THR A N 1
ATOM 1597 C CA . THR A 1 251 ? -57.469 -57.301 42.251 1.00 23.59 249 THR A CA 1
ATOM 1598 C C . THR A 1 251 ? -57.384 -56.922 40.776 1.00 21.82 249 THR A C 1
ATOM 1599 O O . THR A 1 251 ? -56.966 -55.808 40.444 1.00 22.50 249 THR A O 1
ATOM 1603 N N . VAL A 1 252 ? -57.753 -57.846 39.892 1.00 19.76 250 VAL A N 1
ATOM 1604 C CA . VAL A 1 252 ? -57.707 -57.598 38.450 1.00 17.56 250 VAL A CA 1
ATOM 1605 C C . VAL A 1 252 ? -59.134 -57.697 37.931 1.00 17.26 250 VAL A C 1
ATOM 1606 O O . VAL A 1 252 ? -59.764 -58.760 38.024 1.00 17.39 250 VAL A O 1
ATOM 1610 N N . HIS A 1 253 ? -59.666 -56.578 37.440 1.00 16.79 251 HIS A N 1
ATOM 1611 C CA . HIS A 1 253 ? -61.007 -56.606 36.881 1.00 17.15 251 HIS A CA 1
ATOM 1612 C C . HIS A 1 253 ? -61.012 -57.385 35.568 1.00 15.80 251 HIS A C 1
ATOM 1613 O O . HIS A 1 253 ? -59.984 -57.542 34.902 1.00 15.04 251 HIS A O 1
ATOM 1620 N N . ARG A 1 254 ? -62.192 -57.870 35.198 1.00 15.68 252 ARG A N 1
ATOM 1621 C CA . ARG A 1 254 ? -62.369 -58.720 34.028 1.00 16.02 252 ARG A CA 1
ATOM 1622 C C . ARG A 1 254 ? -63.497 -58.191 33.158 1.00 17.04 252 ARG A C 1
ATOM 1623 O O . ARG A 1 254 ? -64.624 -58.003 33.631 1.00 17.22 252 ARG A O 1
ATOM 1631 N N . ARG A 1 255 ? -63.191 -57.959 31.886 1.00 17.23 253 ARG A N 1
ATOM 1632 C CA . ARG A 1 255 ? -64.222 -57.726 30.889 1.00 17.78 253 ARG A CA 1
ATOM 1633 C C . ARG A 1 255 ? -63.637 -58.079 29.535 1.00 16.76 253 ARG A C 1
ATOM 1634 O O . ARG A 1 255 ? -62.450 -57.873 29.291 1.00 16.05 253 ARG A O 1
ATOM 1642 N N . ASP A 1 256 ? -64.479 -58.621 28.678 1.00 16.65 254 ASP A N 1
ATOM 1643 C CA . ASP A 1 256 ? -64.151 -58.848 27.284 1.00 16.95 254 ASP A CA 1
ATOM 1644 C C . ASP A 1 256 ? -65.090 -58.001 26.440 1.00 17.94 254 ASP A C 1
ATOM 1645 O O . ASP A 1 256 ? -66.169 -57.607 26.887 1.00 19.28 254 ASP A O 1
ATOM 1650 N N . ILE A 1 257 ? -64.659 -57.696 25.222 1.00 17.87 255 ILE A N 1
ATOM 1651 C CA . ILE A 1 257 ? -65.480 -56.980 24.261 1.00 18.04 255 ILE A CA 1
ATOM 1652 C C . ILE A 1 257 ? -65.852 -57.953 23.154 1.00 17.56 255 ILE A C 1
ATOM 1653 O O . ILE A 1 257 ? -64.996 -58.696 22.657 1.00 17.04 255 ILE A O 1
ATOM 1658 N N . TYR A 1 258 ? -67.126 -57.954 22.776 1.00 18.12 256 TYR A N 1
ATOM 1659 C CA . TYR A 1 258 ? -67.627 -58.803 21.702 1.00 18.45 256 TYR A CA 1
ATOM 1660 C C . TYR A 1 258 ? -68.189 -57.906 20.613 1.00 19.34 256 TYR A C 1
ATOM 1661 O O . TYR A 1 258 ? -69.104 -57.117 20.868 1.00 20.31 256 TYR A O 1
ATOM 1670 N N . ALA A 1 259 ? -67.613 -57.995 19.423 1.00 18.83 257 ALA A N 1
ATOM 1671 C CA . ALA A 1 259 ? -68.183 -57.313 18.277 1.00 19.34 257 ALA A CA 1
ATOM 1672 C C . ALA A 1 259 ? -69.279 -58.167 17.650 1.00 21.48 257 ALA A C 1
ATOM 1673 O O . ALA A 1 259 ? -69.369 -59.378 17.875 1.00 21.66 257 ALA A O 1
ATOM 1675 N N . ALA A 1 260 ? -70.141 -57.512 16.879 1.00 23.34 258 ALA A N 1
ATOM 1676 C CA . ALA A 1 260 ? -71.174 -58.233 16.154 1.00 25.67 258 ALA A CA 1
ATOM 1677 C C . ALA A 1 260 ? -70.547 -59.074 15.048 1.00 26.90 258 ALA A C 1
ATOM 1678 O O . ALA A 1 260 ? -69.467 -58.766 14.543 1.00 27.11 258 ALA A O 1
ATOM 1680 N N . GLY A 1 261 ? -71.236 -60.153 14.677 1.00 27.16 259 GLY A N 1
ATOM 1681 C CA . GLY A 1 261 ? -70.826 -60.958 13.541 1.00 26.43 259 GLY A CA 1
ATOM 1682 C C . GLY A 1 261 ? -69.790 -62.027 13.811 1.00 24.82 259 GLY A C 1
ATOM 1683 O O . GLY A 1 261 ? -69.156 -62.505 12.863 1.00 25.00 259 GLY A O 1
ATOM 1684 N N . LEU A 1 262 ? -69.611 -62.441 15.066 1.00 23.66 260 LEU A N 1
ATOM 1685 C CA . LEU A 1 262 ? -68.569 -63.407 15.383 1.00 21.78 260 LEU A CA 1
ATOM 1686 C C . LEU A 1 262 ? -68.969 -64.808 14.927 1.00 21.65 260 LEU A C 1
ATOM 1687 O O . LEU A 1 262 ? -70.144 -65.170 14.975 1.00 21.59 260 LEU A O 1
ATOM 1692 N N . PRO A 1 263 ? -67.998 -65.613 14.498 1.00 21.18 261 PRO A N 1
ATOM 1693 C CA . PRO A 1 263 ? -68.277 -67.016 14.158 1.00 21.87 261 PRO A CA 1
ATOM 1694 C C . PRO A 1 263 ? -68.839 -67.811 15.328 1.00 22.61 261 PRO A C 1
ATOM 1695 O O . PRO A 1 263 ? -68.491 -67.589 16.491 1.00 22.58 261 PRO A O 1
ATOM 1699 N N . ALA A 1 264 ? -69.722 -68.752 15.005 1.00 23.89 262 ALA A N 1
ATOM 1700 C CA . ALA A 1 264 ? -70.228 -69.678 16.011 1.00 24.87 262 ALA A CA 1
ATOM 1701 C C . ALA A 1 264 ? -69.074 -70.326 16.768 1.00 26.00 262 ALA A C 1
ATOM 1702 O O . ALA A 1 264 ? -68.103 -70.800 16.173 1.00 25.73 262 ALA A O 1
ATOM 1704 N N . GLY A 1 265 ? -69.188 -70.349 18.086 1.00 26.85 263 GLY A N 1
ATOM 1705 C CA . GLY A 1 265 ? -68.166 -70.937 18.920 1.00 27.62 263 GLY A CA 1
ATOM 1706 C C . GLY A 1 265 ? -67.003 -70.036 19.254 1.00 27.30 263 GLY A C 1
ATOM 1707 O O . GLY A 1 265 ? -65.963 -70.530 19.700 1.00 28.92 263 GLY A O 1
ATOM 1708 N N . THR A 1 266 ? -67.170 -68.723 19.130 1.00 25.13 264 THR A N 1
ATOM 1709 C CA . THR A 1 266 ? -66.126 -67.780 19.502 1.00 22.28 264 THR A CA 1
ATOM 1710 C C . THR A 1 266 ? -66.393 -67.435 20.957 1.00 22.14 264 THR A C 1
ATOM 1711 O O . THR A 1 266 ? -67.404 -66.804 21.277 1.00 21.56 264 THR A O 1
ATOM 1715 N N . THR A 1 267 ? -65.502 -67.848 21.841 1.00 22.40 265 THR A N 1
ATOM 1716 C CA . THR A 1 267 ? -65.717 -67.542 23.242 1.00 23.36 265 THR A CA 1
ATOM 1717 C C . THR A 1 267 ? -64.387 -67.505 23.959 1.00 22.25 265 THR A C 1
ATOM 1718 O O . THR A 1 267 ? -63.334 -67.830 23.400 1.00 22.19 265 THR A O 1
ATOM 1722 N N . VAL A 1 268 ? -64.459 -67.091 25.213 1.00 21.70 266 VAL A N 1
ATOM 1723 C CA . VAL A 1 268 ? -63.379 -67.233 26.178 1.00 21.21 266 VAL A CA 1
ATOM 1724 C C . VAL A 1 268 ? -63.858 -68.224 27.228 1.00 20.75 266 VAL A C 1
ATOM 1725 O O . VAL A 1 268 ? -64.841 -67.943 27.925 1.00 20.34 266 VAL A O 1
ATOM 1729 N N . PRO A 1 269 ? -63.230 -69.388 27.357 1.00 21.04 267 PRO A N 1
ATOM 1730 C CA . PRO A 1 269 ? -63.710 -70.389 28.313 1.00 22.18 267 PRO A CA 1
ATOM 1731 C C . PRO A 1 269 ? -63.863 -69.796 29.706 1.00 23.43 267 PRO A C 1
ATOM 1732 O O . PRO A 1 269 ? -62.989 -69.073 30.192 1.00 23.13 267 PRO A O 1
ATOM 1736 N N . GLU A 1 270 ? -64.997 -70.088 30.345 1.00 27.48 268 GLU A N 1
ATOM 1737 C CA . GLU A 1 270 ? -65.270 -69.531 31.663 1.00 31.03 268 GLU A CA 1
ATOM 1738 C C . GLU A 1 270 ? -64.122 -69.844 32.611 1.00 28.35 268 GLU A C 1
ATOM 1739 O O . GLU A 1 270 ? -63.623 -70.968 32.647 1.00 25.40 268 GLU A O 1
ATOM 1745 N N . GLY A 1 271 ? -63.690 -68.832 33.358 1.00 27.34 269 GLY A N 1
ATOM 1746 C CA . GLY A 1 271 ? -62.642 -68.991 34.347 1.00 27.54 269 GLY A CA 1
ATOM 1747 C C . GLY A 1 271 ? -61.248 -69.237 33.810 1.00 25.46 269 GLY A C 1
ATOM 1748 O O . GLY A 1 271 ? -60.299 -69.276 34.602 1.00 26.47 269 GLY A O 1
ATOM 1749 N N . GLU A 1 272 ? -61.079 -69.386 32.494 1.00 22.77 270 GLU A N 1
ATOM 1750 C CA . GLU A 1 272 ? -59.741 -69.600 31.956 1.00 18.95 270 GLU A CA 1
ATOM 1751 C C . GLU A 1 272 ? -58.839 -68.394 32.212 1.00 16.84 270 GLU A C 1
ATOM 1752 O O . GLU A 1 272 ? -57.663 -68.550 32.557 1.00 15.87 270 GLU A O 1
ATOM 1758 N N . THR A 1 273 ? -59.359 -67.183 32.030 1.00 16.43 271 THR A N 1
ATOM 1759 C CA . THR A 1 273 ? -58.494 -66.010 32.152 1.00 16.69 271 THR A CA 1
ATOM 1760 C C . THR A 1 273 ? -57.970 -65.853 33.576 1.00 17.24 271 THR A C 1
ATOM 1761 O O . THR A 1 273 ? -56.821 -65.442 33.781 1.00 17.30 271 THR A O 1
ATOM 1765 N N . ALA A 1 274 ? -58.797 -66.178 34.574 1.00 17.70 272 ALA A N 1
ATOM 1766 C CA . ALA A 1 274 ? -58.353 -66.054 35.960 1.00 17.93 272 ALA A CA 1
ATOM 1767 C C . ALA A 1 274 ? -57.230 -67.037 36.267 1.00 18.22 272 ALA A C 1
ATOM 1768 O O . ALA A 1 274 ? -56.252 -66.682 36.941 1.00 18.38 272 ALA A O 1
ATOM 1770 N N . ARG A 1 275 ? -57.351 -68.275 35.783 1.00 19.54 273 ARG A N 1
ATOM 1771 C CA . ARG A 1 275 ? -56.290 -69.254 36.001 1.00 20.84 273 ARG A CA 1
ATOM 1772 C C . ARG A 1 275 ? -54.998 -68.822 35.321 1.00 17.71 273 ARG A C 1
ATOM 1773 O O . ARG A 1 275 ? -53.908 -68.981 35.887 1.00 16.67 273 ARG A O 1
ATOM 1781 N N . MET A 1 276 ? -55.099 -68.303 34.091 1.00 15.98 274 MET A N 1
ATOM 1782 C CA . MET A 1 276 ? -53.923 -67.800 33.391 1.00 15.03 274 MET A CA 1
ATOM 1783 C C . MET A 1 276 ? -53.279 -66.648 34.145 1.00 14.59 274 MET A C 1
ATOM 1784 O O . MET A 1 276 ? -52.048 -66.588 34.263 1.00 14.02 274 MET A O 1
ATOM 1789 N N . LEU A 1 277 ? -54.096 -65.696 34.622 1.00 15.09 275 LEU A N 1
ATOM 1790 C CA . LEU A 1 277 ? -53.564 -64.586 35.407 1.00 15.33 275 LEU A CA 1
ATOM 1791 C C . LEU A 1 277 ? -52.817 -65.102 36.622 1.00 16.02 275 LEU A C 1
ATOM 1792 O O . LEU A 1 277 ? -51.740 -64.597 36.960 1.00 16.33 275 LEU A O 1
ATOM 1797 N N . ARG A 1 278 ? -53.379 -66.119 37.283 1.00 17.62 276 ARG A N 1
ATOM 1798 C CA . ARG A 1 278 ? -52.759 -66.685 38.474 1.00 19.14 276 ARG A CA 1
ATOM 1799 C C . ARG A 1 278 ? -51.448 -67.378 38.122 1.00 17.40 276 ARG A C 1
ATOM 1800 O O . ARG A 1 278 ? -50.421 -67.152 38.773 1.00 16.50 276 ARG A O 1
ATOM 1808 N N . VAL A 1 279 ? -51.458 -68.219 37.082 1.00 16.29 277 VAL A N 1
ATOM 1809 C CA . VAL A 1 279 ? -50.236 -68.924 36.704 1.00 15.99 277 VAL A CA 1
ATOM 1810 C C . VAL A 1 279 ? -49.173 -67.933 36.249 1.00 15.06 277 VAL A C 1
ATOM 1811 O O . VAL A 1 279 ? -48.002 -68.038 36.627 1.00 14.94 277 VAL A O 1
ATOM 1815 N N . LEU A 1 280 ? -49.552 -66.974 35.396 1.00 15.00 278 LEU A N 1
ATOM 1816 C CA . LEU A 1 280 ? -48.525 -66.089 34.851 1.00 14.75 278 LEU A CA 1
ATOM 1817 C C . LEU A 1 280 ? -47.986 -65.139 35.914 1.00 14.98 278 LEU A C 1
ATOM 1818 O O . LEU A 1 280 ? -46.772 -64.902 35.979 1.00 14.99 278 LEU A O 1
ATOM 1823 N N . SER A 1 281 ? -48.861 -64.585 36.756 1.00 15.25 279 SER A N 1
ATOM 1824 C CA . SER A 1 281 ? -48.380 -63.681 37.803 1.00 16.02 279 SER A CA 1
ATOM 1825 C C . SER A 1 281 ? -47.513 -64.408 38.826 1.00 17.15 279 SER A C 1
ATOM 1826 O O . SER A 1 281 ? -46.577 -63.815 39.376 1.00 16.78 279 SER A O 1
ATOM 1829 N N . ASP A 1 282 ? -47.780 -65.686 39.080 1.00 18.92 280 ASP A N 1
ATOM 1830 C CA . ASP A 1 282 ? -46.908 -66.448 39.971 1.00 20.62 280 ASP A CA 1
ATOM 1831 C C . ASP A 1 282 ? -45.522 -66.643 39.382 1.00 18.77 280 ASP A C 1
ATOM 1832 O O . ASP A 1 282 ? -44.562 -66.841 40.133 1.00 19.26 280 ASP A O 1
ATOM 1837 N N . TRP A 1 283 ? -45.397 -66.564 38.061 1.00 17.04 281 TRP A N 1
ATOM 1838 C CA . TRP A 1 283 ? -44.111 -66.694 37.394 1.00 15.43 281 TRP A CA 1
ATOM 1839 C C . TRP A 1 283 ? -43.412 -65.354 37.210 1.00 15.27 281 TRP A C 1
ATOM 1840 O O . TRP A 1 283 ? -42.183 -65.280 37.327 1.00 15.29 281 TRP A O 1
ATOM 1851 N N . PHE A 1 284 ? -44.174 -64.299 36.906 1.00 15.29 282 PHE A N 1
ATOM 1852 C CA . PHE A 1 284 ? -43.602 -63.034 36.466 1.00 15.36 282 PHE A CA 1
ATOM 1853 C C . PHE A 1 284 ? -43.665 -61.935 37.508 1.00 15.66 282 PHE A C 1
ATOM 1854 O O . PHE A 1 284 ? -42.938 -60.941 37.371 1.00 15.84 282 PHE A O 1
ATOM 1862 N N . GLY A 1 285 ? -44.515 -62.080 38.526 1.00 15.93 283 GLY A N 1
ATOM 1863 C CA . GLY A 1 285 ? -44.830 -60.995 39.420 1.00 16.37 283 GLY A CA 1
ATOM 1864 C C . GLY A 1 285 ? -46.200 -60.412 39.117 1.00 17.28 283 GLY A C 1
ATOM 1865 O O . GLY A 1 285 ? -46.893 -60.825 38.176 1.00 17.41 283 GLY A O 1
ATOM 1866 N N . PRO A 1 286 ? -46.602 -59.416 39.897 1.00 17.84 284 PRO A N 1
ATOM 1867 C CA . PRO A 1 286 ? -47.958 -58.865 39.766 1.00 17.67 284 PRO A CA 1
ATOM 1868 C C . PRO A 1 286 ? -48.317 -58.520 38.325 1.00 16.51 284 PRO A C 1
ATOM 1869 O O . PRO A 1 286 ? -47.495 -58.010 37.562 1.00 16.34 284 PRO A O 1
ATOM 1873 N N . TYR A 1 287 ? -49.559 -58.816 37.955 1.00 16.24 285 TYR A N 1
ATOM 1874 C CA . TYR A 1 287 ? -50.099 -58.344 36.689 1.00 15.87 285 TYR A CA 1
ATOM 1875 C C . TYR A 1 287 ? -49.977 -56.821 36.619 1.00 16.01 285 TYR A C 1
ATOM 1876 O O . TYR A 1 287 ? -50.299 -56.129 37.595 1.00 15.14 285 TYR A O 1
ATOM 1885 N N . PRO A 1 288 ? -49.490 -56.260 35.510 1.00 17.59 286 PRO A N 1
ATOM 1886 C CA . PRO A 1 288 ? -49.142 -54.827 35.507 1.00 18.28 286 PRO A CA 1
ATOM 1887 C C . PRO A 1 288 ? -50.333 -53.888 35.490 1.00 18.18 286 PRO A C 1
ATOM 1888 O O . PRO A 1 288 ? -50.154 -52.694 35.752 1.00 18.21 286 PRO A O 1
ATOM 1892 N N . ASP A 1 289 ? -51.541 -54.361 35.219 1.00 18.07 287 ASP A N 1
ATOM 1893 C CA . ASP A 1 289 ? -52.616 -53.460 34.837 1.00 17.91 287 ASP A CA 1
ATOM 1894 C C . ASP A 1 289 ? -53.798 -53.708 35.766 1.00 16.87 287 ASP A C 1
ATOM 1895 O O . ASP A 1 289 ? -53.737 -54.544 36.672 1.00 16.32 287 ASP A O 1
ATOM 1900 N N . GLU A 1 290 ? -54.881 -52.966 35.547 1.00 16.92 288 GLU A N 1
ATOM 1901 C CA . GLU A 1 290 ? -56.029 -52.989 36.442 1.00 18.11 288 GLU A CA 1
ATOM 1902 C C . GLU A 1 290 ? -57.147 -53.892 35.950 1.00 16.66 288 GLU A C 1
ATOM 1903 O O . GLU A 1 290 ? -58.063 -54.175 36.717 1.00 16.52 288 GLU A O 1
ATOM 1909 N N . VAL A 1 291 ? -57.095 -54.315 34.686 1.00 15.75 289 VAL A N 1
ATOM 1910 C CA . VAL A 1 291 ? -58.145 -55.105 34.052 1.00 15.44 289 VAL A CA 1
ATOM 1911 C C . VAL A 1 291 ? -57.498 -55.946 32.952 1.00 14.73 289 VAL A C 1
ATOM 1912 O O . VAL A 1 291 ? -56.413 -55.632 32.449 1.00 14.31 289 VAL A O 1
ATOM 1916 N N . TYR A 1 292 ? -58.144 -57.055 32.609 1.00 15.08 290 TYR A N 1
ATOM 1917 C CA . TYR A 1 292 ? -57.722 -57.811 31.440 1.00 15.16 290 TYR A CA 1
ATOM 1918 C C . TYR A 1 292 ? -58.930 -58.433 30.760 1.00 15.04 290 TYR A C 1
ATOM 1919 O O . TYR A 1 292 ? -59.920 -58.781 31.404 1.00 14.96 290 TYR A O 1
ATOM 1928 N N . GLY A 1 293 ? -58.825 -58.563 29.445 1.00 14.55 291 GLY A N 1
ATOM 1929 C CA . GLY A 1 293 ? -59.837 -59.235 28.653 1.00 14.67 291 GLY A CA 1
ATOM 1930 C C . GLY A 1 293 ? -59.400 -59.205 27.208 1.00 14.55 291 GLY A C 1
ATOM 1931 O O . GLY A 1 293 ? -58.297 -58.756 26.881 1.00 14.56 291 GLY A O 1
ATOM 1932 N N . VAL A 1 294 ? -60.278 -59.700 26.339 1.00 14.55 292 VAL A N 1
ATOM 1933 C CA . VAL A 1 294 ? -60.030 -59.696 24.904 1.00 14.39 292 VAL A CA 1
ATOM 1934 C C . VAL A 1 294 ? -61.176 -58.977 24.222 1.00 14.66 292 VAL A C 1
ATOM 1935 O O . VAL A 1 294 ? -62.311 -58.984 24.704 1.00 14.91 292 VAL A O 1
ATOM 1939 N N . ALA A 1 295 ? -60.868 -58.348 23.089 1.00 14.30 293 ALA A N 1
ATOM 1940 C CA . ALA A 1 295 ? -61.870 -57.761 22.208 1.00 14.32 293 ALA A CA 1
ATOM 1941 C C . ALA A 1 295 ? -61.951 -58.683 20.996 1.00 14.05 293 ALA A C 1
ATOM 1942 O O . ALA A 1 295 ? -61.077 -58.661 20.128 1.00 13.89 293 ALA A O 1
ATOM 1944 N N . LEU A 1 296 ? -62.999 -59.496 20.949 1.00 14.32 294 LEU A N 1
ATOM 1945 C CA . LEU A 1 296 ? -63.157 -60.478 19.885 1.00 14.70 294 LEU A CA 1
ATOM 1946 C C . LEU A 1 296 ? -63.791 -59.819 18.673 1.00 15.48 294 LEU A C 1
ATOM 1947 O O . LEU A 1 296 ? -64.891 -59.273 18.772 1.00 15.47 294 LEU A O 1
ATOM 1952 N N . LEU A 1 297 ? -63.114 -59.893 17.525 1.00 15.80 295 LEU A N 1
ATOM 1953 C CA . LEU A 1 297 ? -63.561 -59.251 16.301 1.00 16.87 295 LEU A CA 1
ATOM 1954 C C . LEU A 1 297 ? -63.778 -60.280 15.205 1.00 18.96 295 LEU A C 1
ATOM 1955 O O . LEU A 1 297 ? -63.045 -61.273 15.122 1.00 19.00 295 LEU A O 1
ATOM 1960 N N . PRO A 1 298 ? -64.757 -60.059 14.345 1.00 20.52 296 PRO A N 1
ATOM 1961 C CA . PRO A 1 298 ? -65.064 -61.046 13.302 1.00 21.79 296 PRO A CA 1
ATOM 1962 C C . PRO A 1 298 ? -64.135 -60.950 12.098 1.00 22.18 296 PRO A C 1
ATOM 1963 O O . PRO A 1 298 ? -64.468 -61.424 11.009 1.00 23.53 296 PRO A O 1
ATOM 1967 N N . VAL A 1 299 ? -62.969 -60.344 12.271 1.00 21.04 297 VAL A N 1
ATOM 1968 C CA . VAL A 1 299 ? -62.033 -60.154 11.184 1.00 20.14 297 VAL A CA 1
ATOM 1969 C C . VAL A 1 299 ? -60.988 -61.262 11.221 1.00 20.56 297 VAL A C 1
ATOM 1970 O O . VAL A 1 299 ? -60.921 -62.058 12.155 1.00 20.18 297 VAL A O 1
ATOM 1974 N N . ARG A 1 300 ? -60.159 -61.318 10.185 1.00 21.68 298 ARG A N 1
ATOM 1975 C CA . ARG A 1 300 ? -59.128 -62.339 10.043 1.00 22.78 298 ARG A CA 1
ATOM 1976 C C . ARG A 1 300 ? -57.782 -61.635 10.088 1.00 20.98 298 ARG A C 1
ATOM 1977 O O . ARG A 1 300 ? -57.385 -60.994 9.111 1.00 20.80 298 ARG A O 1
ATOM 1985 N N . GLN A 1 301 ? -57.073 -61.766 11.208 1.00 21.22 299 GLN A N 1
ATOM 1986 C CA . GLN A 1 301 ? -55.902 -60.932 11.446 1.00 21.62 299 GLN A CA 1
ATOM 1987 C C . GLN A 1 301 ? -55.167 -61.482 12.662 1.00 20.83 299 GLN A C 1
ATOM 1988 O O . GLN A 1 301 ? -55.691 -62.324 13.395 1.00 20.33 299 GLN A O 1
ATOM 1994 N N . LEU A 1 302 ? -53.944 -60.999 12.867 1.00 20.05 300 LEU A N 1
ATOM 1995 C CA . LEU A 1 302 ? -53.190 -61.378 14.053 1.00 20.27 300 LEU A CA 1
ATOM 1996 C C . LEU A 1 302 ? -53.807 -60.763 15.311 1.00 18.57 300 LEU A C 1
ATOM 1997 O O . LEU A 1 302 ? -54.418 -59.691 15.272 1.00 18.59 300 LEU A O 1
ATOM 2002 N N . ALA A 1 303 ? -53.629 -61.453 16.437 1.00 17.39 301 ALA A N 1
ATOM 2003 C CA . ALA A 1 303 ? -53.982 -60.906 17.739 1.00 15.90 301 ALA A CA 1
ATOM 2004 C C . ALA A 1 303 ? -52.881 -59.966 18.211 1.00 14.59 301 ALA A C 1
ATOM 2005 O O . ALA A 1 303 ? -51.690 -60.237 18.020 1.00 14.40 301 ALA A O 1
ATOM 2007 N N . LEU A 1 304 ? -53.279 -58.842 18.800 1.00 13.80 302 LEU A N 1
ATOM 2008 C CA . LEU A 1 304 ? -52.316 -57.856 19.271 1.00 13.12 302 LEU A CA 1
ATOM 2009 C C . LEU A 1 304 ? -52.592 -57.569 20.739 1.00 13.39 302 LEU A C 1
ATOM 2010 O O . LEU A 1 304 ? -53.730 -57.269 21.108 1.00 12.70 302 LEU A O 1
ATOM 2015 N N . GLU A 1 305 ? -51.539 -57.635 21.550 1.00 13.79 303 GLU A N 1
ATOM 2016 C CA . GLU A 1 305 ? -51.588 -57.443 22.998 1.00 14.95 303 GLU A CA 1
ATOM 2017 C C . GLU A 1 305 ? -51.873 -56.007 23.430 1.00 15.14 303 GLU A C 1
ATOM 2018 O O . GLU A 1 305 ? -51.188 -55.473 24.315 1.00 15.18 303 GLU A O 1
ATOM 2024 N N . THR A 1 306 ? -52.882 -55.370 22.845 1.00 15.25 304 THR A N 1
ATOM 2025 C CA . THR A 1 306 ? -53.251 -54.042 23.316 1.00 15.62 304 THR A CA 1
ATOM 2026 C C . THR A 1 306 ? -53.546 -54.079 24.820 1.00 15.02 304 THR A C 1
ATOM 2027 O O . THR A 1 306 ? -54.049 -55.068 25.359 1.00 15.02 304 THR A O 1
ATOM 2031 N N . ALA A 1 307 ? -53.201 -52.986 25.494 1.00 14.41 305 ALA A N 1
ATOM 2032 C CA . ALA A 1 307 ? -53.075 -52.972 26.949 1.00 13.91 305 ALA A CA 1
ATOM 2033 C C . ALA A 1 307 ? -54.397 -53.279 27.642 1.00 14.04 305 ALA A C 1
ATOM 2034 O O . ALA A 1 307 ? -55.408 -52.605 27.417 1.00 13.87 305 ALA A O 1
ATOM 2036 N N . GLY A 1 308 ? -54.375 -54.295 28.505 1.00 14.13 306 GLY A N 1
ATOM 2037 C CA . GLY A 1 308 ? -55.529 -54.711 29.286 1.00 14.64 306 GLY A CA 1
ATOM 2038 C C . GLY A 1 308 ? -56.722 -55.175 28.475 1.00 14.81 306 GLY A C 1
ATOM 2039 O O . GLY A 1 308 ? -57.780 -55.486 29.030 1.00 15.12 306 GLY A O 1
ATOM 2040 N N . LEU A 1 309 ? -56.567 -55.211 27.152 1.00 14.82 307 LEU A N 1
ATOM 2041 C CA . LEU A 1 309 ? -57.686 -55.526 26.265 1.00 14.59 307 LEU A CA 1
ATOM 2042 C C . LEU A 1 309 ? -57.064 -55.958 24.933 1.00 14.69 307 LEU A C 1
ATOM 2043 O O . LEU A 1 309 ? -56.836 -55.137 24.045 1.00 13.02 307 LEU A O 1
ATOM 2048 N N . THR A 1 310 ? -56.757 -57.241 24.834 1.00 13.69 308 THR A N 1
ATOM 2049 C CA . THR A 1 310 ? -56.107 -57.741 23.636 1.00 13.59 308 THR A CA 1
ATOM 2050 C C . THR A 1 310 ? -57.071 -57.640 22.469 1.00 13.53 308 THR A C 1
ATOM 2051 O O . THR A 1 310 ? -58.243 -57.997 22.592 1.00 13.35 308 THR A O 1
ATOM 2055 N N . THR A 1 311 ? -56.579 -57.111 21.351 1.00 13.05 309 THR A N 1
ATOM 2056 C CA . THR A 1 311 ? -57.357 -57.054 20.122 1.00 13.90 309 THR A CA 1
ATOM 2057 C C . THR A 1 311 ? -57.255 -58.424 19.463 1.00 14.63 309 THR A C 1
ATOM 2058 O O . THR A 1 311 ? -56.162 -58.859 19.082 1.00 14.39 309 THR A O 1
ATOM 2062 N N . MET A 1 312 ? -58.381 -59.136 19.402 1.00 15.25 310 MET A N 1
ATOM 2063 C CA . MET A 1 312 ? -58.405 -60.574 19.120 1.00 16.21 310 MET A CA 1
ATOM 2064 C C . MET A 1 312 ? -59.311 -60.885 17.935 1.00 15.99 310 MET A C 1
ATOM 2065 O O . MET A 1 312 ? -60.498 -61.191 18.115 1.00 16.50 310 MET A O 1
ATOM 2070 N N . PRO A 1 313 ? -58.802 -60.819 16.708 1.00 14.97 311 PRO A N 1
ATOM 2071 C CA . PRO A 1 313 ? -59.569 -61.346 15.578 1.00 14.97 311 PRO A CA 1
ATOM 2072 C C . PRO A 1 313 ? -59.947 -62.789 15.867 1.00 15.78 311 PRO A C 1
ATOM 2073 O O . PRO A 1 313 ? -59.152 -63.559 16.415 1.00 15.62 311 PRO A O 1
ATOM 2077 N N . ALA A 1 314 ? -61.194 -63.142 15.541 1.00 16.38 312 ALA A N 1
ATOM 2078 C CA . ALA A 1 314 ? -61.711 -64.442 15.955 1.00 17.50 312 ALA A CA 1
ATOM 2079 C C . ALA A 1 314 ? -60.855 -65.586 15.420 1.00 18.81 312 ALA A C 1
ATOM 2080 O O . ALA A 1 314 ? -60.775 -66.649 16.051 1.00 19.39 312 ALA A O 1
ATOM 2082 N N . THR A 1 315 ? -60.228 -65.394 14.258 1.00 19.98 313 THR A N 1
ATOM 2083 C CA . THR A 1 315 ? -59.426 -66.441 13.640 1.00 21.21 313 THR A CA 1
ATOM 2084 C C . THR A 1 315 ? -58.185 -66.768 14.453 1.00 20.78 313 THR A C 1
ATOM 2085 O O . THR A 1 315 ? -57.637 -67.865 14.308 1.00 21.59 313 THR A O 1
ATOM 2089 N N . SER A 1 316 ? -57.725 -65.847 15.296 1.00 20.10 314 SER A N 1
ATOM 2090 C CA . SER A 1 316 ? -56.591 -66.105 16.164 1.00 19.40 314 SER A CA 1
ATOM 2091 C C . SER A 1 316 ? -56.992 -66.534 17.570 1.00 19.07 314 SER A C 1
ATOM 2092 O O . SER A 1 316 ? -56.113 -66.715 18.414 1.00 19.48 314 SER A O 1
ATOM 2095 N N . ASN A 1 317 ? -58.286 -66.697 17.849 1.00 18.46 315 ASN A N 1
ATOM 2096 C CA . ASN A 1 317 ? -58.754 -66.923 19.217 1.00 18.00 315 ASN A CA 1
ATOM 2097 C C . ASN A 1 317 ? -58.586 -68.394 19.579 1.00 18.91 315 ASN A C 1
ATOM 2098 O O . ASN A 1 317 ? -59.509 -69.200 19.462 1.00 19.02 315 ASN A O 1
ATOM 2103 N N . ARG A 1 318 ? -57.374 -68.743 20.009 1.00 19.55 316 ARG A N 1
ATOM 2104 C CA . ARG A 1 318 ? -57.034 -70.074 20.502 1.00 20.66 316 ARG A CA 1
ATOM 2105 C C . ARG A 1 318 ? -56.375 -69.934 21.865 1.00 18.69 316 ARG A C 1
ATOM 2106 O O . ARG A 1 318 ? -55.818 -68.879 22.197 1.00 17.67 316 ARG A O 1
ATOM 2114 N N . GLU A 1 319 ? -56.410 -71.023 22.640 1.00 19.07 317 GLU A N 1
ATOM 2115 C CA . GLU A 1 319 ? -55.860 -70.986 23.995 1.00 19.05 317 GLU A CA 1
ATOM 2116 C C . GLU A 1 319 ? -54.438 -70.427 24.031 1.00 18.25 317 GLU A C 1
ATOM 2117 O O . GLU A 1 319 ? -54.129 -69.544 24.844 1.00 17.94 317 GLU A O 1
ATOM 2123 N N . ARG A 1 320 ? -53.550 -70.931 23.164 1.00 18.23 318 ARG A N 1
ATOM 2124 C CA . ARG A 1 320 ? -52.150 -70.508 23.235 1.00 17.90 318 ARG A CA 1
ATOM 2125 C C . ARG A 1 320 ? -51.993 -69.039 22.874 1.00 16.05 318 ARG A C 1
ATOM 2126 O O . ARG A 1 320 ? -51.129 -68.345 23.429 1.00 14.62 318 ARG A O 1
ATOM 2134 N N . VAL A 1 321 ? -52.794 -68.558 21.924 1.00 15.65 319 VAL A N 1
ATOM 2135 C CA . VAL A 1 321 ? -52.749 -67.143 21.571 1.00 15.64 319 VAL A CA 1
ATOM 2136 C C . VAL A 1 321 ? -53.289 -66.290 22.712 1.00 15.34 319 VAL A C 1
ATOM 2137 O O . VAL A 1 321 ? -52.736 -65.227 23.024 1.00 14.93 319 VAL A O 1
ATOM 2141 N N . ARG A 1 322 ? -54.381 -66.725 23.352 1.00 15.92 320 ARG A N 1
ATOM 2142 C CA . ARG A 1 322 ? -54.886 -65.962 24.497 1.00 15.96 320 ARG A CA 1
ATOM 2143 C C . ARG A 1 322 ? -53.842 -65.877 25.611 1.00 15.94 320 ARG A C 1
ATOM 2144 O O . ARG A 1 322 ? -53.633 -64.810 26.201 1.00 15.61 320 ARG A O 1
ATOM 2152 N N . LEU A 1 323 ? -53.178 -66.992 25.915 1.00 16.32 321 LEU A N 1
ATOM 2153 C CA . LEU A 1 323 ? -52.076 -66.957 26.873 1.00 16.12 321 LEU A CA 1
ATOM 2154 C C . LEU A 1 323 ? -50.978 -66.003 26.401 1.00 15.66 321 LEU A C 1
ATOM 2155 O O . LEU A 1 323 ? -50.547 -65.108 27.142 1.00 15.97 321 LEU A O 1
ATOM 2160 N N . HIS A 1 324 ? -50.521 -66.188 25.155 1.00 15.61 322 HIS A N 1
ATOM 2161 C CA . HIS A 1 324 ? -49.467 -65.367 24.563 1.00 15.27 322 HIS A CA 1
ATOM 2162 C C . HIS A 1 324 ? -49.751 -63.875 24.724 1.00 13.99 322 HIS A C 1
ATOM 2163 O O . HIS A 1 324 ? -48.895 -63.111 25.192 1.00 12.91 322 HIS A O 1
ATOM 2170 N N . ALA A 1 325 ? -50.953 -63.441 24.336 1.00 13.36 323 ALA A N 1
ATOM 2171 C CA . ALA A 1 325 ? -51.288 -62.016 24.397 1.00 13.23 323 ALA A CA 1
ATOM 2172 C C . ALA A 1 325 ? -51.315 -61.511 25.833 1.00 12.82 323 ALA A C 1
ATOM 2173 O O . ALA A 1 325 ? -50.946 -60.359 26.104 1.00 13.08 323 ALA A O 1
ATOM 2175 N N . LEU A 1 326 ? -51.763 -62.351 26.762 1.00 13.04 324 LEU A N 1
ATOM 2176 C CA . LEU A 1 326 ? -51.746 -61.975 28.173 1.00 13.42 324 LEU A CA 1
ATOM 2177 C C . LEU A 1 326 ? -50.325 -61.867 28.701 1.00 14.02 324 LEU A C 1
ATOM 2178 O O . LEU A 1 326 ? -50.004 -60.946 29.471 1.00 14.09 324 LEU A O 1
ATOM 2183 N N . ALA A 1 327 ? -49.460 -62.802 28.314 1.00 14.32 325 ALA A N 1
ATOM 2184 C CA . ALA A 1 327 ? -48.061 -62.728 28.724 1.00 14.50 325 ALA A CA 1
ATOM 2185 C C . ALA A 1 327 ? -47.405 -61.435 28.246 1.00 13.94 325 ALA A C 1
ATOM 2186 O O . ALA A 1 327 ? -46.581 -60.849 28.963 1.00 14.41 325 ALA A O 1
ATOM 2188 N N . HIS A 1 328 ? -47.763 -60.964 27.044 1.00 13.83 326 HIS A N 1
ATOM 2189 C CA . HIS A 1 328 ? -47.242 -59.689 26.541 1.00 13.52 326 HIS A CA 1
ATOM 2190 C C . HIS A 1 328 ? -47.583 -58.507 27.444 1.00 13.22 326 HIS A C 1
ATOM 2191 O O . HIS A 1 328 ? -46.905 -57.469 27.374 1.00 12.93 326 HIS A O 1
ATOM 2198 N N . GLN A 1 329 ? -48.652 -58.604 28.236 1.00 12.97 327 GLN A N 1
ATOM 2199 C CA . GLN A 1 329 ? -48.966 -57.509 29.150 1.00 13.14 327 GLN A CA 1
ATOM 2200 C C . GLN A 1 329 ? -47.776 -57.208 30.051 1.00 13.38 327 GLN A C 1
ATOM 2201 O O . GLN A 1 329 ? -47.529 -56.042 30.387 1.00 13.22 327 GLN A O 1
ATOM 2207 N N . TRP A 1 330 ? -47.020 -58.241 30.434 1.00 13.85 328 TRP A N 1
ATOM 2208 C CA . TRP A 1 330 ? -45.706 -58.052 31.040 1.00 14.26 328 TRP A CA 1
ATOM 2209 C C . TRP A 1 330 ? -44.650 -57.775 29.970 1.00 14.07 328 TRP A C 1
ATOM 2210 O O . TRP A 1 330 ? -43.967 -56.745 29.996 1.00 13.55 328 TRP A O 1
ATOM 2221 N N . PHE A 1 331 ? -44.467 -58.718 29.047 1.00 14.34 329 PHE A N 1
ATOM 2222 C CA . PHE A 1 331 ? -43.326 -58.698 28.135 1.00 14.56 329 PHE A CA 1
ATOM 2223 C C . PHE A 1 331 ? -43.755 -58.029 26.834 1.00 14.04 329 PHE A C 1
ATOM 2224 O O . PHE A 1 331 ? -44.251 -58.668 25.898 1.00 13.84 329 PHE A O 1
ATOM 2232 N N . GLY A 1 332 ? -43.538 -56.721 26.786 1.00 14.29 330 GLY A N 1
ATOM 2233 C CA . GLY A 1 332 ? -43.938 -55.912 25.659 1.00 14.46 330 GLY A CA 1
ATOM 2234 C C . GLY A 1 332 ? -44.628 -54.645 26.114 1.00 14.81 330 GLY A C 1
ATOM 2235 O O . GLY A 1 332 ? -44.276 -53.544 25.672 1.00 14.91 330 GLY A O 1
ATOM 2236 N N . ASP A 1 333 ? -45.630 -54.791 26.988 1.00 14.78 331 ASP A N 1
ATOM 2237 C CA . ASP A 1 333 ? -46.417 -53.642 27.423 1.00 14.52 331 ASP A CA 1
ATOM 2238 C C . ASP A 1 333 ? -45.828 -52.986 28.667 1.00 13.85 331 ASP A C 1
ATOM 2239 O O . ASP A 1 333 ? -45.699 -51.756 28.712 1.00 13.05 331 ASP A O 1
ATOM 2244 N N . GLN A 1 334 ? -45.482 -53.779 29.686 1.00 14.33 332 GLN A N 1
ATOM 2245 C CA . GLN A 1 334 ? -44.818 -53.221 30.861 1.00 15.35 332 GLN A CA 1
ATOM 2246 C C . GLN A 1 334 ? -43.318 -53.109 30.633 1.00 14.02 332 GLN A C 1
ATOM 2247 O O . GLN A 1 334 ? -42.736 -52.034 30.791 1.00 13.80 332 GLN A O 1
ATOM 2253 N N . VAL A 1 335 ? -42.676 -54.228 30.299 1.00 13.53 333 VAL A N 1
ATOM 2254 C CA . VAL A 1 335 ? -41.276 -54.263 29.883 1.00 13.60 333 VAL A CA 1
ATOM 2255 C C . VAL A 1 335 ? -41.261 -53.957 28.387 1.00 14.01 333 VAL A C 1
ATOM 2256 O O . VAL A 1 335 ? -41.679 -54.794 27.585 1.00 13.68 333 VAL A O 1
ATOM 2260 N N . THR A 1 336 ? -40.822 -52.755 28.011 1.00 14.78 334 THR A N 1
ATOM 2261 C CA . THR A 1 336 ? -40.906 -52.306 26.624 1.00 15.17 334 THR A CA 1
ATOM 2262 C C . THR A 1 336 ? -39.535 -52.330 25.956 1.00 14.39 334 THR A C 1
ATOM 2263 O O . THR A 1 336 ? -38.494 -52.251 26.612 1.00 14.62 334 THR A O 1
ATOM 2267 N N . LEU A 1 337 ? -39.551 -52.406 24.623 1.00 13.62 335 LEU A N 1
ATOM 2268 C CA . LEU A 1 337 ? -38.323 -52.529 23.850 1.00 12.79 335 LEU A CA 1
ATOM 2269 C C . LEU A 1 337 ? -37.621 -51.193 23.700 1.00 13.38 335 LEU A C 1
ATOM 2270 O O . LEU A 1 337 ? -38.248 -50.184 23.372 1.00 12.61 335 LEU A O 1
ATOM 2275 N N . ALA A 1 338 ? -36.303 -51.204 23.876 1.00 14.02 336 ALA A N 1
ATOM 2276 C CA . ALA A 1 338 ? -35.513 -50.028 23.532 1.00 15.41 336 ALA A CA 1
ATOM 2277 C C . ALA A 1 338 ? -35.292 -49.906 22.028 1.00 15.76 336 ALA A C 1
ATOM 2278 O O . ALA A 1 338 ? -35.084 -48.795 21.527 1.00 16.95 336 ALA A O 1
ATOM 2280 N N . ASP A 1 339 ? -35.379 -51.012 21.298 1.00 14.92 337 ASP A N 1
ATOM 2281 C CA . ASP A 1 339 ? -35.093 -51.042 19.871 1.00 14.30 337 ASP A CA 1
ATOM 2282 C C . ASP A 1 339 ? -35.873 -52.191 19.249 1.00 13.85 337 ASP A C 1
ATOM 2283 O O . ASP A 1 339 ? -35.938 -53.272 19.825 1.00 13.68 337 ASP A O 1
ATOM 2288 N N . TRP A 1 340 ? -36.436 -51.959 18.062 1.00 14.10 338 TRP A N 1
ATOM 2289 C CA . TRP A 1 340 ? -37.239 -52.987 17.408 1.00 14.90 338 TRP A CA 1
ATOM 2290 C C . TRP A 1 340 ? -36.428 -54.212 17.002 1.00 15.88 338 TRP A C 1
ATOM 2291 O O . TRP A 1 340 ? -37.018 -55.265 16.740 1.00 15.21 338 TRP A O 1
ATOM 2302 N N . ALA A 1 341 ? -35.098 -54.113 16.954 1.00 17.30 339 ALA A N 1
ATOM 2303 C CA . ALA A 1 341 ? -34.292 -55.303 16.695 1.00 18.39 339 ALA A CA 1
ATOM 2304 C C . ALA A 1 341 ? -34.451 -56.365 17.782 1.00 17.57 339 ALA A C 1
ATOM 2305 O O . ALA A 1 341 ? -34.152 -57.539 17.530 1.00 17.19 339 ALA A O 1
ATOM 2307 N N . ASP A 1 342 ? -34.916 -55.988 18.977 1.00 17.57 340 ASP A N 1
ATOM 2308 C CA . ASP A 1 342 ? -34.998 -56.900 20.114 1.00 17.54 340 ASP A CA 1
ATOM 2309 C C . ASP A 1 342 ? -36.407 -57.452 20.340 1.00 16.23 340 ASP A C 1
ATOM 2310 O O . ASP A 1 342 ? -36.764 -57.764 21.484 1.00 15.78 340 ASP A O 1
ATOM 2315 N N . THR A 1 343 ? -37.217 -57.573 19.279 1.00 15.56 341 THR A N 1
ATOM 2316 C CA . THR A 1 343 ? -38.585 -58.070 19.447 1.00 15.41 341 THR A CA 1
ATOM 2317 C C . THR A 1 343 ? -38.623 -59.424 20.134 1.00 15.37 341 THR A C 1
ATOM 2318 O O . THR A 1 343 ? -39.643 -59.774 20.739 1.00 15.56 341 THR A O 1
ATOM 2322 N N . TRP A 1 344 ? -37.544 -60.210 20.039 1.00 15.44 342 TRP A N 1
ATOM 2323 C CA . TRP A 1 344 ? -37.557 -61.525 20.678 1.00 15.38 342 TRP A CA 1
ATOM 2324 C C . TRP A 1 344 ? -37.756 -61.405 22.187 1.00 14.68 342 TRP A C 1
ATOM 2325 O O . TRP A 1 344 ? -38.270 -62.330 22.821 1.00 14.64 342 TRP A O 1
ATOM 2336 N N . LEU A 1 345 ? -37.351 -60.278 22.778 1.00 14.05 343 LEU A N 1
ATOM 2337 C CA . LEU A 1 345 ? -37.590 -60.074 24.205 1.00 14.01 343 LEU A CA 1
ATOM 2338 C C . LEU A 1 345 ? -39.076 -60.005 24.516 1.00 14.62 343 LEU A C 1
ATOM 2339 O O . LEU A 1 345 ? -39.491 -60.346 25.630 1.00 14.69 343 LEU A O 1
ATOM 2344 N N . SER A 1 346 ? -39.890 -59.569 23.551 1.00 15.06 344 SER A N 1
ATOM 2345 C CA . SER A 1 346 ? -41.342 -59.594 23.689 1.00 15.59 344 SER A CA 1
ATOM 2346 C C . SER A 1 346 ? -41.920 -60.908 23.171 1.00 14.50 344 SER A C 1
ATOM 2347 O O . SER A 1 346 ? -42.579 -61.641 23.917 1.00 14.60 344 SER A O 1
ATOM 2350 N N . GLU A 1 347 ? -41.668 -61.221 21.893 1.00 14.34 345 GLU A N 1
ATOM 2351 C CA . GLU A 1 347 ? -42.306 -62.389 21.284 1.00 14.28 345 GLU A CA 1
ATOM 2352 C C . GLU A 1 347 ? -41.780 -63.694 21.866 1.00 14.36 345 GLU A C 1
ATOM 2353 O O . GLU A 1 347 ? -42.532 -64.671 21.982 1.00 14.81 345 GLU A O 1
ATOM 2359 N N . GLY A 1 348 ? -40.485 -63.754 22.186 1.00 14.32 346 GLY A N 1
ATOM 2360 C CA . GLY A 1 348 ? -39.934 -64.993 22.715 1.00 14.33 346 GLY A CA 1
ATOM 2361 C C . GLY A 1 348 ? -40.392 -65.271 24.135 1.00 14.60 346 GLY A C 1
ATOM 2362 O O . GLY A 1 348 ? -40.714 -66.411 24.482 1.00 14.85 346 GLY A O 1
ATOM 2363 N N . PHE A 1 349 ? -40.436 -64.230 24.973 1.00 14.33 347 PHE A N 1
ATOM 2364 C CA . PHE A 1 349 ? -40.930 -64.399 26.337 1.00 14.27 347 PHE A CA 1
ATOM 2365 C C . PHE A 1 349 ? -42.405 -64.756 26.340 1.00 14.97 347 PHE A C 1
ATOM 2366 O O . PHE A 1 349 ? -42.834 -65.653 27.074 1.00 15.49 347 PHE A O 1
ATOM 2374 N N . ALA A 1 350 ? -43.209 -64.035 25.553 1.00 15.24 348 ALA A N 1
ATOM 2375 C CA . ALA A 1 350 ? -44.632 -64.336 25.481 1.00 15.62 348 ALA A CA 1
ATOM 2376 C C . ALA A 1 350 ? -44.866 -65.753 24.973 1.00 15.92 348 ALA A C 1
ATOM 2377 O O . ALA A 1 350 ? -45.785 -66.443 25.433 1.00 16.54 348 ALA A O 1
ATOM 2379 N N . THR A 1 351 ? -44.032 -66.209 24.034 1.00 15.48 349 THR A N 1
ATOM 2380 C CA . THR A 1 351 ? -44.153 -67.579 23.543 1.00 15.04 349 THR A CA 1
ATOM 2381 C C . THR A 1 351 ? -43.766 -68.572 24.623 1.00 14.96 349 THR A C 1
ATOM 2382 O O . THR A 1 351 ? -44.472 -69.561 24.857 1.00 15.25 349 THR A O 1
ATOM 2386 N N . TYR A 1 352 ? -42.651 -68.319 25.310 1.00 14.64 350 TYR A N 1
ATOM 2387 C CA . TYR A 1 352 ? -42.260 -69.250 26.356 1.00 14.92 350 TYR A CA 1
ATOM 2388 C C . TYR A 1 352 ? -43.318 -69.317 27.443 1.00 14.70 350 TYR A C 1
ATOM 2389 O O . TYR A 1 352 ? -43.517 -70.378 28.046 1.00 15.11 350 TYR A O 1
ATOM 2398 N N . ALA A 1 353 ? -44.028 -68.212 27.686 1.00 14.49 351 ALA A N 1
ATOM 2399 C CA . ALA A 1 353 ? -45.107 -68.247 28.669 1.00 14.19 351 ALA A CA 1
ATOM 2400 C C . ALA A 1 353 ? -46.138 -69.325 28.340 1.00 14.61 351 ALA A C 1
ATOM 2401 O O . ALA A 1 353 ? -46.742 -69.899 29.254 1.00 14.99 351 ALA A O 1
ATOM 2403 N N . GLU A 1 354 ? -46.374 -69.595 27.050 1.00 14.58 352 GLU A N 1
ATOM 2404 C CA . GLU A 1 354 ? -47.321 -70.643 26.676 1.00 14.79 352 GLU A CA 1
ATOM 2405 C C . GLU A 1 354 ? -46.884 -71.997 27.215 1.00 14.87 352 GLU A C 1
ATOM 2406 O O . GLU A 1 354 ? -47.722 -72.832 27.579 1.00 14.71 352 GLU A O 1
ATOM 2412 N N . LEU A 1 355 ? -45.575 -72.254 27.212 1.00 15.32 353 LEU A N 1
ATOM 2413 C CA . LEU A 1 355 ? -45.068 -73.521 27.734 1.00 15.79 353 LEU A CA 1
ATOM 2414 C C . LEU A 1 355 ? -45.211 -73.579 29.251 1.00 15.47 353 LEU A C 1
ATOM 2415 O O . LEU A 1 355 ? -45.582 -74.620 29.812 1.00 15.95 353 LEU A O 1
ATOM 2420 N N . LEU A 1 356 ? -44.920 -72.469 29.935 1.00 15.02 354 LEU A N 1
ATOM 2421 C CA . LEU A 1 356 ? -45.167 -72.423 31.370 1.00 14.85 354 LEU A CA 1
ATOM 2422 C C . LEU A 1 356 ? -46.639 -72.677 31.665 1.00 15.11 354 LEU A C 1
ATOM 2423 O O . LEU A 1 356 ? -46.976 -73.410 32.606 1.00 15.22 354 LEU A O 1
ATOM 2428 N N . TRP A 1 357 ? -47.533 -72.116 30.841 1.00 15.36 355 TRP A N 1
ATOM 2429 C CA . TRP A 1 357 ? -48.964 -72.337 31.042 1.00 15.79 355 TRP A CA 1
ATOM 2430 C C . TRP A 1 357 ? -49.319 -73.798 30.824 1.00 15.76 355 TRP A C 1
ATOM 2431 O O . TRP A 1 357 ? -50.032 -74.404 31.636 1.00 15.59 355 TRP A O 1
ATOM 2442 N N . ALA A 1 358 ? -48.823 -74.380 29.729 1.00 16.06 356 ALA A N 1
ATOM 2443 C CA . ALA A 1 358 ? -49.105 -75.786 29.438 1.00 16.70 356 ALA A CA 1
ATOM 2444 C C . ALA A 1 358 ? -48.666 -76.683 30.593 1.00 18.32 356 ALA A C 1
ATOM 2445 O O . ALA A 1 358 ? -49.401 -77.592 31.006 1.00 18.63 356 ALA A O 1
ATOM 2447 N N . GLU A 1 359 ? -47.459 -76.460 31.118 1.00 19.37 357 GLU A N 1
ATOM 2448 C CA . GLU A 1 359 ? -47.005 -77.279 32.238 1.00 20.89 357 GLU A CA 1
ATOM 2449 C C . GLU A 1 359 ? -47.921 -77.105 33.440 1.00 20.30 357 GLU A C 1
ATOM 2450 O O . GLU A 1 359 ? -48.236 -78.077 34.137 1.00 20.80 357 GLU A O 1
ATOM 2456 N N . SER A 1 360 ? -48.343 -75.870 33.711 1.00 19.49 358 SER A N 1
ATOM 2457 C CA . SER A 1 360 ? -49.243 -75.625 34.833 1.00 18.81 358 SER A CA 1
ATOM 2458 C C . SER A 1 360 ? -50.540 -76.410 34.694 1.00 18.42 358 SER A C 1
ATOM 2459 O O . 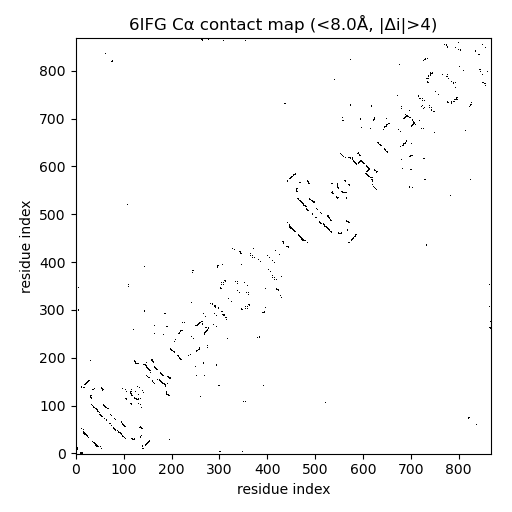SER A 1 360 ? -51.191 -76.704 35.701 1.00 18.21 358 SER A O 1
ATOM 2462 N N . GLN A 1 361 ? -50.948 -76.722 33.466 1.00 18.56 359 GLN A N 1
ATOM 2463 C CA . GLN A 1 361 ? -52.153 -77.507 33.214 1.00 19.50 359 GLN A CA 1
ATOM 2464 C C . GLN A 1 361 ? -51.865 -78.994 33.079 1.00 19.78 359 GLN A C 1
ATOM 2465 O O . GLN A 1 361 ? -52.748 -79.745 32.652 1.00 18.61 359 GLN A O 1
ATOM 2471 N N . GLY A 1 362 ? -50.660 -79.429 33.443 1.00 21.13 360 GLY A N 1
ATOM 2472 C CA . GLY A 1 362 ? -50.297 -80.831 33.463 1.00 23.18 360 GLY A CA 1
ATOM 2473 C C . GLY A 1 362 ? -49.627 -81.356 32.212 1.00 24.11 360 GLY A C 1
ATOM 2474 O O . GLY A 1 362 ? -49.424 -82.572 32.106 1.00 25.71 360 GLY A O 1
ATOM 2475 N N . GLU A 1 363 ? -49.270 -80.497 31.265 1.00 23.49 361 GLU A N 1
ATOM 2476 C CA . GLU A 1 363 ? -48.673 -80.995 30.037 1.00 23.08 361 GLU A CA 1
ATOM 2477 C C . GLU A 1 363 ? -47.158 -81.099 30.195 1.00 22.41 361 GLU A C 1
ATOM 2478 O O . GLU A 1 363 ? -46.554 -80.530 31.116 1.00 21.90 361 GLU A O 1
ATOM 2484 N N . ASP A 1 364 ? -46.558 -81.866 29.292 1.00 23.59 362 ASP A N 1
ATOM 2485 C CA . ASP A 1 364 ? -45.117 -82.087 29.247 1.00 25.00 362 ASP A CA 1
ATOM 2486 C C . ASP A 1 364 ? -44.465 -80.907 28.539 1.00 22.97 362 ASP A C 1
ATOM 2487 O O . ASP A 1 364 ? -44.632 -80.730 27.328 1.00 22.49 362 ASP A O 1
ATOM 2492 N N . GLY A 1 365 ? -43.741 -80.082 29.301 1.00 22.26 363 GLY A N 1
ATOM 2493 C CA . GLY A 1 365 ? -43.135 -78.899 28.718 1.00 21.70 363 GLY A CA 1
ATOM 2494 C C . GLY A 1 365 ? -42.006 -79.240 27.767 1.00 22.09 363 GLY A C 1
ATOM 2495 O O . GLY A 1 365 ? -41.845 -78.594 26.727 1.00 21.23 363 GLY A O 1
ATOM 2496 N N . GLN A 1 366 ? -41.220 -80.269 28.098 1.00 23.36 364 GLN A N 1
ATOM 2497 C CA . GLN A 1 366 ? -40.089 -80.625 27.244 1.00 24.68 364 GLN A CA 1
ATOM 2498 C C . GLN A 1 366 ? -40.552 -81.067 25.863 1.00 25.20 364 GLN A C 1
ATOM 2499 O O . GLN A 1 366 ? -39.928 -80.725 24.854 1.00 25.70 364 GLN A O 1
ATOM 2505 N N . ALA A 1 367 ? -41.646 -81.828 25.800 1.00 24.71 365 ALA A N 1
ATOM 2506 C CA . ALA A 1 367 ? -42.200 -82.226 24.511 1.00 23.74 365 ALA A CA 1
ATOM 2507 C C . ALA A 1 367 ? -42.638 -81.011 23.709 1.00 22.95 365 ALA A C 1
ATOM 2508 O O . ALA A 1 367 ? -42.440 -80.953 22.491 1.00 22.30 365 ALA A O 1
ATOM 2510 N N . MET A 1 368 ? -43.232 -80.025 24.380 1.00 22.88 366 MET A N 1
ATOM 2511 C CA . MET A 1 368 ? -43.616 -78.797 23.699 1.00 23.04 366 MET A CA 1
ATOM 2512 C C . MET A 1 368 ? -42.395 -78.057 23.174 1.00 21.14 366 MET A C 1
ATOM 2513 O O . MET A 1 368 ? -42.410 -77.534 22.051 1.00 20.91 366 MET A O 1
ATOM 2518 N N . ALA A 1 369 ? -41.332 -77.981 23.978 1.00 20.43 367 ALA A N 1
ATOM 2519 C CA . ALA A 1 369 ? -40.090 -77.398 23.482 1.00 19.61 367 ALA A CA 1
ATOM 2520 C C . ALA A 1 369 ? -39.526 -78.228 22.337 1.00 19.92 367 ALA A C 1
ATOM 2521 O O . ALA A 1 369 ? -38.988 -77.682 21.368 1.00 19.43 367 ALA A O 1
ATOM 2523 N N . ALA A 1 370 ? -39.639 -79.557 22.432 1.00 21.44 368 ALA A N 1
ATOM 2524 C CA . ALA A 1 370 ? -39.157 -80.411 21.354 1.00 23.50 368 ALA A CA 1
ATOM 2525 C C . ALA A 1 370 ? -39.956 -80.176 20.079 1.00 25.74 368 ALA A C 1
ATOM 2526 O O . ALA A 1 370 ? -39.396 -80.181 18.978 1.00 25.41 368 ALA A O 1
ATOM 2528 N N . ASP A 1 371 ? -41.270 -79.961 20.205 1.00 28.05 369 ASP A N 1
ATOM 2529 C CA . ASP A 1 371 ? -42.078 -79.662 19.027 1.00 30.68 369 ASP A CA 1
ATOM 2530 C C . ASP A 1 371 ? -41.644 -78.347 18.389 1.00 27.38 369 ASP A C 1
ATOM 2531 O O . ASP A 1 371 ? -41.466 -78.268 17.170 1.00 27.00 369 ASP A O 1
ATOM 2536 N N . TRP A 1 372 ? -41.468 -77.294 19.197 1.00 24.89 370 TRP A N 1
ATOM 2537 C CA . TRP A 1 372 ? -40.947 -76.043 18.644 1.00 22.62 370 TRP A CA 1
ATOM 2538 C C . TRP A 1 372 ? -39.609 -76.254 17.955 1.00 21.02 370 TRP A C 1
ATOM 2539 O O . TRP A 1 372 ? -39.352 -75.676 16.890 1.00 21.11 370 TRP A O 1
ATOM 2550 N N . TYR A 1 373 ? -38.713 -77.011 18.591 1.00 20.04 371 TYR A N 1
ATOM 2551 C CA . TYR A 1 373 ? -37.386 -77.208 18.024 1.00 19.38 371 TYR A CA 1
ATOM 2552 C C . TYR A 1 373 ? -37.463 -77.916 16.678 1.00 19.59 371 TYR A C 1
ATOM 2553 O O . TYR A 1 373 ? -36.808 -77.515 15.711 1.00 18.45 371 TYR A O 1
ATOM 2562 N N . ALA A 1 374 ? -38.262 -78.978 16.599 1.00 21.27 372 ALA A N 1
ATOM 2563 C CA . ALA A 1 374 ? -38.422 -79.668 15.324 1.00 23.85 372 ALA A CA 1
ATOM 2564 C C . ALA A 1 374 ? -38.856 -78.700 14.231 1.00 25.79 372 ALA A C 1
ATOM 2565 O O . ALA A 1 374 ? -38.383 -78.778 13.089 1.00 25.51 372 ALA A O 1
ATOM 2567 N N . ARG A 1 375 ? -39.747 -77.768 14.569 1.00 29.08 373 ARG A N 1
ATOM 2568 C CA . ARG A 1 375 ? -40.207 -76.784 13.595 1.00 32.94 373 ARG A CA 1
ATOM 2569 C C . ARG A 1 375 ? -39.074 -75.854 13.175 1.00 28.67 373 ARG A C 1
ATOM 2570 O O . ARG A 1 375 ? -38.945 -75.521 11.991 1.00 28.56 373 ARG A O 1
ATOM 2578 N N . LEU A 1 376 ? -38.249 -75.416 14.131 1.00 25.13 374 LEU A N 1
ATOM 2579 C CA . LEU A 1 376 ? -37.120 -74.547 13.796 1.00 22.52 374 LEU A CA 1
ATOM 2580 C C . LEU A 1 376 ? -36.037 -75.281 13.019 1.00 22.17 374 LEU A C 1
ATOM 2581 O O . LEU A 1 376 ? -35.322 -74.663 12.221 1.00 21.96 374 LEU A O 1
ATOM 2586 N N . SER A 1 377 ? -35.891 -76.587 13.240 1.00 22.04 375 SER A N 1
ATOM 2587 C CA . SER A 1 377 ? -34.768 -77.307 12.659 1.00 22.82 375 SER A CA 1
ATOM 2588 C C . SER A 1 377 ? -34.825 -77.355 11.138 1.00 24.38 375 SER A C 1
ATOM 2589 O O . SER A 1 377 ? -33.819 -77.682 10.503 1.00 25.28 375 SER A O 1
ATOM 2592 N N . VAL A 1 378 ? -35.968 -77.056 10.531 1.00 24.39 376 VAL A N 1
ATOM 2593 C CA . VAL A 1 378 ? -36.079 -77.101 9.080 1.00 24.47 376 VAL A CA 1
ATOM 2594 C C . VAL A 1 378 ? -36.198 -75.709 8.484 1.00 23.82 376 VAL A C 1
ATOM 2595 O O . VAL A 1 378 ? -36.466 -75.577 7.286 1.00 23.90 376 VAL A O 1
ATOM 2599 N N . LEU A 1 379 ? -35.974 -74.666 9.285 1.00 23.69 377 LEU A N 1
ATOM 2600 C CA . LEU A 1 379 ? -36.060 -73.268 8.879 1.00 23.10 377 LEU A CA 1
ATOM 2601 C C . LEU A 1 379 ? -34.709 -72.582 9.045 1.00 23.81 377 LEU A C 1
ATOM 2602 O O . LEU A 1 379 ? -33.892 -73.013 9.867 1.00 23.97 377 LEU A O 1
ATOM 2607 N N . PRO A 1 380 ? -34.440 -71.512 8.292 1.00 24.51 378 PRO A N 1
ATOM 2608 C CA . PRO A 1 380 ? -33.232 -70.731 8.569 1.00 24.70 378 PRO A CA 1
ATOM 2609 C C . PRO A 1 380 ? -33.264 -70.234 10.006 1.00 23.78 378 PRO A C 1
ATOM 2610 O O . PRO A 1 380 ? -34.330 -70.014 10.580 1.00 23.41 378 PRO A O 1
ATOM 2614 N N . SER A 1 381 ? -32.085 -70.111 10.607 1.00 23.03 379 SER A N 1
ATOM 2615 C CA . SER A 1 381 ? -31.955 -69.519 11.931 1.00 21.57 379 SER A CA 1
ATOM 2616 C C . SER A 1 381 ? -31.126 -68.246 11.821 1.00 20.76 379 SER A C 1
ATOM 2617 O O . SER A 1 381 ? -30.552 -67.936 10.770 1.00 21.30 379 SER A O 1
ATOM 2620 N N . ARG A 1 382 ? -31.108 -67.482 12.909 1.00 19.51 380 ARG A N 1
ATOM 2621 C CA . ARG A 1 382 ? -30.387 -66.220 12.970 1.00 18.05 380 ARG A CA 1
ATOM 2622 C C . ARG A 1 382 ? -30.085 -65.910 14.425 1.00 16.68 380 ARG A C 1
ATOM 2623 O O . ARG A 1 382 ? -30.728 -66.467 15.327 1.00 15.97 380 ARG A O 1
ATOM 2631 N N . PRO A 1 383 ? -29.099 -65.052 14.689 1.00 16.68 381 PRO A N 1
ATOM 2632 C CA . PRO A 1 383 ? -28.952 -64.503 16.041 1.00 16.38 381 PRO A CA 1
ATOM 2633 C C . PRO A 1 383 ? -30.217 -63.745 16.408 1.00 15.52 381 PRO A C 1
ATOM 2634 O O . PRO A 1 383 ? -30.955 -63.268 15.543 1.00 15.29 381 PRO A O 1
ATOM 2638 N N . LEU A 1 384 ? -30.460 -63.623 17.713 1.00 15.45 382 LEU A N 1
ATOM 2639 C CA . LEU A 1 384 ? -31.769 -63.154 18.161 1.00 15.61 382 LEU A CA 1
ATOM 2640 C C . LEU A 1 384 ? -31.973 -61.660 17.930 1.00 16.23 382 LEU A C 1
ATOM 2641 O O . LEU A 1 384 ? -33.111 -61.228 17.711 1.00 16.28 382 LEU A O 1
ATOM 2646 N N . ARG A 1 385 ? -30.915 -60.850 18.008 1.00 16.76 383 ARG A N 1
ATOM 2647 C CA . ARG A 1 385 ? -31.021 -59.442 17.624 1.00 17.51 383 ARG A CA 1
ATOM 2648 C C . ARG A 1 385 ? -31.220 -59.340 16.115 1.00 16.74 383 ARG A C 1
ATOM 2649 O O . ARG A 1 385 ? -30.329 -59.708 15.344 1.00 17.11 383 ARG A O 1
ATOM 2657 N N . ALA A 1 386 ? -32.369 -58.823 15.690 1.00 15.98 384 ALA A N 1
ATOM 2658 C CA . ALA A 1 386 ? -32.670 -58.716 14.268 1.00 16.50 384 ALA A CA 1
ATOM 2659 C C . ALA A 1 386 ? -31.823 -57.638 13.603 1.00 18.52 384 ALA A C 1
ATOM 2660 O O . ALA A 1 386 ? -31.498 -56.612 14.203 1.00 18.20 384 ALA A O 1
ATOM 2662 N N . THR A 1 387 ? -31.480 -57.870 12.339 1.00 21.00 385 THR A N 1
ATOM 2663 C CA . THR A 1 387 ? -30.812 -56.851 11.544 1.00 23.05 385 THR A CA 1
ATOM 2664 C C . THR A 1 387 ? -31.698 -56.278 10.451 1.00 23.64 385 THR A C 1
ATOM 2665 O O . THR A 1 387 ? -31.333 -55.260 9.850 1.00 25.55 385 THR A O 1
ATOM 2669 N N . ARG A 1 388 ? -32.849 -56.883 10.190 1.00 23.82 386 ARG A N 1
ATOM 2670 C CA . ARG A 1 388 ? -33.732 -56.391 9.149 1.00 23.27 386 ARG A CA 1
ATOM 2671 C C . ARG A 1 388 ? -35.189 -56.523 9.567 1.00 19.56 386 ARG A C 1
ATOM 2672 O O . ARG A 1 388 ? -35.570 -57.403 10.350 1.00 17.48 386 ARG A O 1
ATOM 2680 N N . GLU A 1 389 ? -35.999 -55.629 9.006 1.00 19.75 387 GLU A N 1
ATOM 2681 C CA . GLU A 1 389 ? -37.416 -55.567 9.328 1.00 21.43 387 GLU A CA 1
ATOM 2682 C C . GLU A 1 389 ? -38.111 -56.906 9.112 1.00 20.10 387 GLU A C 1
ATOM 2683 O O . GLU A 1 389 ? -38.981 -57.294 9.894 1.00 18.89 387 GLU A O 1
ATOM 2689 N N . GLU A 1 390 ? -37.760 -57.612 8.036 1.00 21.08 388 GLU A N 1
ATOM 2690 C CA . GLU A 1 390 ? -38.394 -58.890 7.728 1.00 22.98 388 GLU A CA 1
ATOM 2691 C C . GLU A 1 390 ? -38.234 -59.901 8.852 1.00 18.90 388 GLU A C 1
ATOM 2692 O O . GLU A 1 390 ? -38.956 -60.909 8.882 1.00 16.99 388 GLU A O 1
ATOM 2698 N N . GLU A 1 391 ? -37.284 -59.674 9.754 1.00 17.57 389 GLU A N 1
ATOM 2699 C CA . GLU A 1 391 ? -36.978 -60.641 10.797 1.00 17.77 389 GLU A CA 1
ATOM 2700 C C . GLU A 1 391 ? -37.726 -60.408 12.097 1.00 17.45 389 GLU A C 1
ATOM 2701 O O . GLU A 1 391 ? -37.857 -61.349 12.886 1.00 16.94 389 GLU A O 1
ATOM 2707 N N . ILE A 1 392 ? -38.210 -59.189 12.358 1.00 17.32 390 ILE A N 1
ATOM 2708 C CA . ILE A 1 392 ? -38.604 -58.875 13.726 1.00 17.61 390 ILE A CA 1
ATOM 2709 C C . ILE A 1 392 ? -39.808 -59.692 14.187 1.00 17.72 390 ILE A C 1
ATOM 2710 O O . ILE A 1 392 ? -39.996 -59.859 15.395 1.00 18.19 390 ILE A O 1
ATOM 2715 N N . PHE A 1 393 ? -40.618 -60.235 13.277 1.00 17.41 391 PHE A N 1
ATOM 2716 C CA . PHE A 1 393 ? -41.688 -61.142 13.681 1.00 17.14 391 PHE A CA 1
ATOM 2717 C C . PHE A 1 393 ? -41.551 -62.514 13.032 1.00 16.43 391 PHE A C 1
ATOM 2718 O O . PHE A 1 393 ? -42.556 -63.185 12.773 1.00 15.92 391 PHE A O 1
ATOM 2726 N N . ASP A 1 394 ? -40.320 -62.958 12.790 1.00 16.84 392 ASP A N 1
ATOM 2727 C CA . ASP A 1 394 ? -40.126 -64.236 12.127 1.00 17.39 392 ASP A CA 1
ATOM 2728 C C . ASP A 1 394 ? -40.093 -65.373 13.152 1.00 16.63 392 ASP A C 1
ATOM 2729 O O . ASP A 1 394 ? -40.248 -65.168 14.357 1.00 16.21 392 ASP A O 1
ATOM 2734 N N . ALA A 1 395 ? -39.921 -66.604 12.652 1.00 17.12 393 ALA A N 1
ATOM 2735 C CA . ALA A 1 395 ? -39.977 -67.775 13.527 1.00 17.02 393 ALA A CA 1
ATOM 2736 C C . ALA A 1 395 ? -38.914 -67.721 14.616 1.00 17.12 393 ALA A C 1
ATOM 2737 O O . ALA A 1 395 ? -39.118 -68.257 15.708 1.00 16.81 393 ALA A O 1
ATOM 2739 N N . SER A 1 396 ? -37.771 -67.097 14.342 1.00 17.09 394 SER A N 1
ATOM 2740 C CA . SER A 1 396 ? -36.705 -67.048 15.337 1.00 17.29 394 SER A CA 1
ATOM 2741 C C . SER A 1 396 ? -37.076 -66.132 16.508 1.00 16.03 394 SER A C 1
ATOM 2742 O O . SER A 1 396 ? -36.776 -66.438 17.669 1.00 15.72 394 SER A O 1
ATOM 2745 N N . ALA A 1 397 ? -37.740 -65.012 16.226 1.00 15.59 395 ALA A N 1
ATOM 2746 C CA . ALA A 1 397 ? -38.133 -64.096 17.292 1.00 14.92 395 ALA A CA 1
ATOM 2747 C C . ALA A 1 397 ? -39.050 -64.783 18.297 1.00 15.29 395 ALA A C 1
ATOM 2748 O O . ALA A 1 397 ? -38.984 -64.511 19.502 1.00 15.57 395 ALA A O 1
ATOM 2750 N N . TYR A 1 398 ? -39.912 -65.680 17.812 1.00 15.73 396 TYR A N 1
ATOM 2751 C CA . TYR A 1 398 ? -40.852 -66.389 18.670 1.00 15.90 396 TYR A CA 1
ATOM 2752 C C . TYR A 1 398 ? -40.209 -67.618 19.304 1.00 16.19 396 TYR A C 1
ATOM 2753 O O . TYR A 1 398 ? -40.085 -67.709 20.529 1.00 16.09 396 TYR A O 1
ATOM 2762 N N . PHE A 1 399 ? -39.799 -68.575 18.474 1.00 16.61 397 PHE A N 1
ATOM 2763 C CA . PHE A 1 399 ? -39.465 -69.901 18.971 1.00 17.13 397 PHE A CA 1
ATOM 2764 C C . PHE A 1 399 ? -37.996 -70.045 19.329 1.00 16.41 397 PHE A C 1
ATOM 2765 O O . PHE A 1 399 ? -37.682 -70.728 20.301 1.00 16.02 397 PHE A O 1
ATOM 2773 N N . ARG A 1 400 ? -37.078 -69.423 18.590 1.00 16.34 398 ARG A N 1
ATOM 2774 C CA . ARG A 1 400 ? -35.705 -69.406 19.087 1.00 16.58 398 ARG A CA 1
ATOM 2775 C C . ARG A 1 400 ? -35.611 -68.565 20.354 1.00 16.46 398 ARG A C 1
ATOM 2776 O O . ARG A 1 400 ? -34.869 -68.912 21.285 1.00 16.77 398 ARG A O 1
ATOM 2784 N N . GLY A 1 401 ? -36.371 -67.468 20.412 1.00 15.83 399 GLY A N 1
ATOM 2785 C CA . GLY A 1 401 ? -36.443 -66.698 21.645 1.00 15.37 399 GLY A CA 1
ATOM 2786 C C . GLY A 1 401 ? -36.964 -67.519 22.811 1.00 15.00 399 GLY A C 1
ATOM 2787 O O . GLY A 1 401 ? -36.430 -67.449 23.920 1.00 15.10 399 GLY A O 1
ATOM 2788 N N . ALA A 1 402 ? -38.031 -68.288 22.590 1.00 15.08 400 ALA A N 1
ATOM 2789 C CA . ALA A 1 402 ? -38.557 -69.100 23.685 1.00 14.78 400 ALA A CA 1
ATOM 2790 C C . ALA A 1 402 ? -37.570 -70.191 24.081 1.00 15.00 400 ALA A C 1
ATOM 2791 O O . ALA A 1 402 ? -37.387 -70.462 25.273 1.00 15.46 400 ALA A O 1
ATOM 2793 N N . LEU A 1 403 ? -36.935 -70.841 23.093 1.00 14.91 401 LEU A N 1
ATOM 2794 C CA . LEU A 1 403 ? -35.971 -71.893 23.405 1.00 15.00 401 LEU A CA 1
ATOM 2795 C C . LEU A 1 403 ? -34.725 -71.332 24.071 1.00 14.98 401 LEU A C 1
ATOM 2796 O O . LEU A 1 403 ? -34.072 -72.040 24.840 1.00 15.03 401 LEU A O 1
ATOM 2801 N N . ALA A 1 404 ? -34.371 -70.080 23.779 1.00 14.77 402 ALA A N 1
ATOM 2802 C CA . ALA A 1 404 ? -33.320 -69.429 24.553 1.00 14.70 402 ALA A CA 1
ATOM 2803 C C . ALA A 1 404 ? -33.663 -69.433 26.038 1.00 14.56 402 ALA A C 1
ATOM 2804 O O . ALA A 1 404 ? -32.826 -69.776 26.880 1.00 14.75 402 ALA A O 1
ATOM 2806 N N . LEU A 1 405 ? -34.895 -69.043 26.377 1.00 14.20 403 LEU A N 1
ATOM 2807 C CA . LEU A 1 405 ? -35.317 -69.065 27.779 1.00 14.03 403 LEU A CA 1
ATOM 2808 C C . LEU A 1 405 ? -35.375 -70.489 28.308 1.00 14.28 403 LEU A C 1
ATOM 2809 O O . LEU A 1 405 ? -35.046 -70.740 29.474 1.00 14.37 403 LEU A O 1
ATOM 2814 N N . HIS A 1 406 ? -35.789 -71.438 27.463 1.00 14.42 404 HIS A N 1
ATOM 2815 C CA . HIS A 1 406 ? -35.808 -72.832 27.890 1.00 15.25 404 HIS A CA 1
ATOM 2816 C C . HIS A 1 406 ? -34.411 -73.289 28.293 1.00 15.38 404 HIS A C 1
ATOM 2817 O O . HIS A 1 406 ? -34.240 -73.961 29.316 1.00 15.55 404 HIS A O 1
ATOM 2824 N N . ALA A 1 407 ? -33.400 -72.930 27.493 1.00 15.71 405 ALA A N 1
ATOM 2825 C CA . ALA A 1 407 ? -32.023 -73.291 27.812 1.00 16.30 405 ALA A CA 1
ATOM 2826 C C . ALA A 1 407 ? -31.586 -72.672 29.134 1.00 16.67 405 ALA A C 1
ATOM 2827 O O . ALA A 1 407 ? -30.979 -73.338 29.982 1.00 17.27 405 ALA A O 1
ATOM 2829 N N . LEU A 1 408 ? -31.879 -71.384 29.322 1.00 16.40 406 LEU A N 1
ATOM 2830 C CA . LEU A 1 408 ? -31.531 -70.727 30.576 1.00 16.03 406 LEU A CA 1
ATOM 2831 C C . LEU A 1 408 ? -32.227 -71.399 31.752 1.00 15.84 406 LEU A C 1
ATOM 2832 O O . LEU A 1 408 ? -31.598 -71.694 32.770 1.00 15.60 406 LEU A O 1
ATOM 2837 N N . ARG A 1 409 ? -33.529 -71.666 31.617 1.00 15.82 407 ARG A N 1
ATOM 2838 C CA . ARG A 1 409 ? -34.281 -72.314 32.687 1.00 16.30 407 ARG A CA 1
ATOM 2839 C C . ARG A 1 409 ? -33.680 -73.665 33.055 1.00 16.83 407 ARG A C 1
ATOM 2840 O O . ARG A 1 409 ? -33.553 -73.998 34.241 1.00 16.76 407 ARG A O 1
ATOM 2848 N N . LEU A 1 410 ? -33.322 -74.471 32.052 1.00 17.38 408 LEU A N 1
ATOM 2849 C CA . LEU A 1 410 ? -32.770 -75.785 32.356 1.00 18.60 408 LEU A CA 1
ATOM 2850 C C . LEU A 1 410 ? -31.405 -75.676 33.017 1.00 19.09 408 LEU A C 1
ATOM 2851 O O . LEU A 1 410 ? -31.059 -76.514 33.856 1.00 19.44 408 LEU A O 1
ATOM 2856 N N . LYS A 1 411 ? -30.636 -74.637 32.686 1.00 19.07 409 LYS A N 1
ATOM 2857 C CA . LYS A 1 411 ? -29.324 -74.468 33.304 1.00 19.71 409 LYS A CA 1
ATOM 2858 C C . LYS A 1 411 ? -29.440 -74.146 34.793 1.00 19.44 409 LYS A C 1
ATOM 2859 O O . LYS A 1 411 ? -28.694 -74.698 35.605 1.00 19.43 409 LYS A O 1
ATOM 2865 N N . VAL A 1 412 ? -30.373 -73.268 35.181 1.00 19.07 410 VAL A N 1
ATOM 2866 C CA . VAL A 1 412 ? -30.396 -72.758 36.559 1.00 19.03 410 VAL A CA 1
ATOM 2867 C C . VAL A 1 412 ? -31.476 -73.390 37.437 1.00 19.43 410 VAL A C 1
ATOM 2868 O O . VAL A 1 412 ? -31.491 -73.135 38.656 1.00 20.33 410 VAL A O 1
ATOM 2872 N N . GLY A 1 413 ? -32.374 -74.196 36.881 1.00 18.87 411 GLY A N 1
ATOM 2873 C CA . GLY A 1 413 ? -33.445 -74.766 37.674 1.00 17.87 411 GLY A CA 1
ATOM 2874 C C . GLY A 1 413 ? -34.620 -73.812 37.831 1.00 17.07 411 GLY A C 1
ATOM 2875 O O . GLY A 1 413 ? -34.503 -72.597 37.700 1.00 16.34 411 GLY A O 1
ATOM 2876 N N . ASP A 1 414 ? -35.790 -74.390 38.116 1.00 17.41 412 ASP A N 1
ATOM 2877 C CA . ASP A 1 414 ? -37.033 -73.619 38.054 1.00 18.57 412 ASP A CA 1
ATOM 2878 C C . ASP A 1 414 ? -37.093 -72.530 39.119 1.00 17.94 412 ASP A C 1
ATOM 2879 O O . ASP A 1 414 ? -37.681 -71.466 38.887 1.00 18.64 412 ASP A O 1
ATOM 2884 N N . ALA A 1 415 ? -36.551 -72.798 40.314 1.00 17.71 413 ALA A N 1
ATOM 2885 C CA . ALA A 1 415 ? -36.578 -71.795 41.378 1.00 16.74 413 ALA A CA 1
ATOM 2886 C C . ALA A 1 415 ? -35.806 -70.547 40.969 1.00 16.68 413 ALA A C 1
ATOM 2887 O O . ALA A 1 415 ? -36.320 -69.428 41.052 1.00 16.50 413 ALA A O 1
ATOM 2889 N N . ALA A 1 416 ? -34.564 -70.727 40.5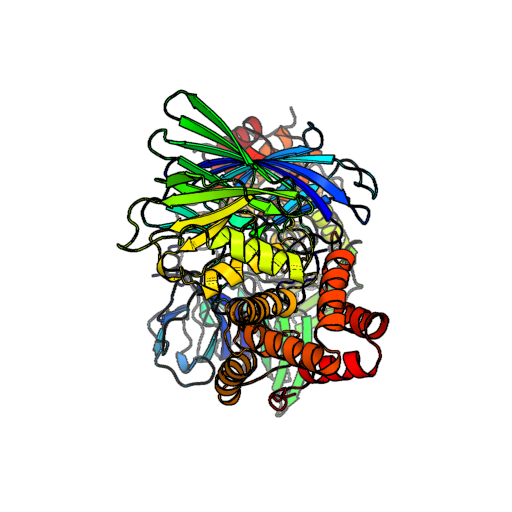20 1.00 16.79 414 ALA A N 1
ATOM 2890 C CA . ALA A 1 416 ? -33.750 -69.587 40.110 1.00 17.04 414 ALA A CA 1
ATOM 2891 C C . ALA A 1 416 ? -34.336 -68.908 38.881 1.00 17.00 414 ALA A C 1
ATOM 2892 O O . ALA A 1 416 ? -34.244 -67.680 38.735 1.00 16.39 414 ALA A O 1
ATOM 2894 N N . PHE A 1 417 ? -34.910 -69.697 37.971 1.00 17.52 415 PHE A N 1
ATOM 2895 C CA . PHE A 1 417 ? -35.515 -69.131 36.768 1.00 17.51 415 PHE A CA 1
ATOM 2896 C C . PHE A 1 417 ? -36.717 -68.268 37.128 1.00 16.92 415 PHE A C 1
ATOM 2897 O O . PHE A 1 417 ? -36.841 -67.132 36.653 1.00 17.78 415 PHE A O 1
ATOM 2905 N N . GLY A 1 418 ? -37.598 -68.775 37.997 1.00 16.26 416 GLY A N 1
ATOM 2906 C CA . GLY A 1 418 ? -38.725 -67.965 38.438 1.00 15.06 416 GLY A CA 1
ATOM 2907 C C . GLY A 1 418 ? -38.276 -66.707 39.160 1.00 16.32 416 GLY A C 1
ATOM 2908 O O . GLY A 1 418 ? -38.800 -65.613 38.918 1.00 15.03 416 GLY A O 1
ATOM 2909 N N . GLN A 1 419 ? -37.298 -66.840 40.051 1.00 19.16 417 GLN A N 1
ATOM 2910 C CA . GLN A 1 419 ? -36.756 -65.657 40.711 1.00 22.88 417 GLN A CA 1
ATOM 2911 C C . GLN A 1 419 ? -36.196 -64.685 39.685 1.00 20.83 417 GLN A C 1
ATOM 2912 O O . GLN A 1 419 ? -36.389 -63.467 39.797 1.00 19.64 417 GLN A O 1
ATOM 2918 N N . PHE A 1 420 ? -35.511 -65.205 38.663 1.00 20.07 418 PHE A N 1
ATOM 2919 C CA . PHE A 1 420 ? -34.948 -64.314 37.659 1.00 19.81 418 PHE A CA 1
ATOM 2920 C C . PHE A 1 420 ? -36.034 -63.577 36.881 1.00 17.98 418 PHE A C 1
ATOM 2921 O O . PHE A 1 420 ? -35.915 -62.371 36.639 1.00 17.68 418 PHE A O 1
ATOM 2929 N N . LEU A 1 421 ? -37.089 -64.280 36.456 1.00 17.21 419 LEU A N 1
ATOM 2930 C CA . LEU A 1 421 ? -38.171 -63.602 35.740 1.00 16.42 419 LEU A CA 1
ATOM 2931 C C . LEU A 1 421 ? -38.793 -62.499 36.587 1.00 16.89 419 LEU A C 1
ATOM 2932 O O . LEU A 1 421 ? -39.119 -61.419 36.076 1.00 16.70 419 LEU A O 1
ATOM 2937 N N . HIS A 1 422 ? -39.002 -62.762 37.879 1.00 17.12 420 HIS A N 1
ATOM 2938 C CA . HIS A 1 422 ? -39.475 -61.706 38.766 1.00 17.18 420 HIS A CA 1
ATOM 2939 C C . HIS A 1 422 ? -38.513 -60.526 38.759 1.00 16.79 420 HIS A C 1
ATOM 2940 O O . HIS A 1 422 ? -38.934 -59.367 38.655 1.00 16.67 420 HIS A O 1
ATOM 2947 N N . SER A 1 423 ? -37.209 -60.805 38.863 1.00 16.94 421 SER A N 1
ATOM 2948 C CA . SER A 1 423 ? -36.235 -59.714 38.918 1.00 16.99 421 SER A CA 1
ATOM 2949 C C . SER A 1 423 ? -36.160 -58.977 37.593 1.00 14.90 421 SER A C 1
ATOM 2950 O O . SER A 1 423 ? -36.021 -57.745 37.565 1.00 15.02 421 SER A O 1
ATOM 2953 N N . TYR A 1 424 ? -36.251 -59.715 36.484 1.00 13.94 422 TYR A N 1
ATOM 2954 C CA . TYR A 1 424 ? -36.215 -59.095 35.162 1.00 13.67 422 TYR A CA 1
ATOM 2955 C C . TYR A 1 424 ? -37.341 -58.077 34.992 1.00 13.87 422 TYR A C 1
ATOM 2956 O O . TYR A 1 424 ? -37.110 -56.944 34.546 1.00 14.18 422 TYR A O 1
ATOM 2965 N N . VAL A 1 425 ? -38.565 -58.454 35.359 1.00 14.28 423 VAL A N 1
ATOM 2966 C CA . VAL A 1 425 ? -39.707 -57.558 35.191 1.00 15.32 423 VAL A CA 1
ATOM 2967 C C . VAL A 1 425 ? -39.522 -56.304 36.039 1.00 16.40 423 VAL A C 1
ATOM 2968 O O . VAL A 1 425 ? -39.703 -55.180 35.560 1.00 15.33 423 VAL A O 1
ATOM 2972 N N . LYS A 1 426 ? -39.132 -56.476 37.305 1.00 18.50 424 LYS A N 1
ATOM 2973 C CA . LYS A 1 426 ? -38.901 -55.316 38.163 1.00 20.92 424 LYS A CA 1
ATOM 2974 C C . LYS A 1 426 ? -37.750 -54.465 37.644 1.00 19.65 424 LYS A C 1
ATOM 2975 O O . LYS A 1 426 ? -37.813 -53.229 37.684 1.00 19.58 424 LYS A O 1
ATOM 2981 N N . THR A 1 427 ? -36.688 -55.104 37.148 1.00 18.65 425 THR A N 1
ATOM 2982 C CA . THR A 1 427 ? -35.517 -54.354 36.704 1.00 17.77 425 THR A CA 1
ATOM 2983 C C . THR A 1 427 ? -35.862 -53.439 35.537 1.00 16.85 425 THR A C 1
ATOM 2984 O O . THR A 1 427 ? -35.371 -52.301 35.464 1.00 16.45 425 THR A O 1
ATOM 2988 N N . PHE A 1 428 ? -36.719 -53.908 34.624 1.00 17.24 426 PHE A N 1
ATOM 2989 C CA . PHE A 1 428 ? -37.054 -53.197 33.396 1.00 17.74 426 PHE A CA 1
ATOM 2990 C C . PHE A 1 428 ? -38.492 -52.686 33.407 1.00 20.17 426 PHE A C 1
ATOM 2991 O O . PHE A 1 428 ? -39.117 -52.519 32.354 1.00 20.27 426 PHE A O 1
ATOM 2999 N N . THR A 1 429 ? -39.024 -52.429 34.598 1.00 22.30 427 THR A N 1
ATOM 3000 C CA . THR A 1 429 ? -40.227 -51.624 34.727 1.00 24.43 427 THR A CA 1
ATOM 3001 C C . THR A 1 429 ? -39.807 -50.158 34.684 1.00 26.24 427 THR A C 1
ATOM 3002 O O . THR A 1 429 ? -38.886 -49.744 35.395 1.00 26.74 427 THR A O 1
ATOM 3006 N N . GLY A 1 430 ? -40.448 -49.384 33.822 1.00 26.50 428 GLY A N 1
ATOM 3007 C CA . GLY A 1 430 ? -40.107 -47.979 33.698 1.00 26.79 428 GLY A CA 1
ATOM 3008 C C . GLY A 1 430 ? -38.823 -47.685 32.956 1.00 26.25 428 GLY A C 1
ATOM 3009 O O . GLY A 1 430 ? -38.425 -46.517 32.891 1.00 26.79 428 GLY A O 1
ATOM 3010 N N . ARG A 1 431 ? -38.170 -48.703 32.387 1.00 25.97 429 ARG A N 1
ATOM 3011 C CA . ARG A 1 431 ? -36.903 -48.600 31.672 1.00 25.74 429 ARG A CA 1
ATOM 3012 C C . ARG A 1 431 ? -36.908 -49.597 30.520 1.00 22.28 429 ARG A C 1
ATOM 3013 O O . ARG A 1 431 ? -37.072 -50.801 30.751 1.00 21.72 429 ARG A O 1
ATOM 3021 N N . PRO A 1 432 ? -36.715 -49.155 29.280 1.00 19.58 430 PRO A N 1
ATOM 3022 C CA . PRO A 1 432 ? -36.756 -50.102 28.154 1.00 18.53 430 PRO A CA 1
ATOM 3023 C C . PRO A 1 432 ? -35.618 -51.112 28.239 1.00 18.26 430 PRO A C 1
ATOM 3024 O O . PRO A 1 432 ? -34.545 -50.834 28.777 1.00 18.76 430 PRO A O 1
ATOM 3028 N N . VAL A 1 433 ? -35.861 -52.298 27.691 1.00 17.50 431 VAL A N 1
ATOM 3029 C CA . VAL A 1 433 ? -34.928 -53.411 27.789 1.00 17.01 431 VAL A CA 1
ATOM 3030 C C . VAL A 1 433 ? -34.219 -53.602 26.455 1.00 16.56 431 VAL A C 1
ATOM 3031 O O . VAL A 1 433 ? -34.703 -53.193 25.390 1.00 16.98 431 VAL A O 1
ATOM 3035 N N . SER A 1 434 ? -33.058 -54.248 26.520 1.00 15.99 432 SER A N 1
ATOM 3036 C CA . SER A 1 434 ? -32.299 -54.623 25.336 1.00 15.37 432 SER A CA 1
ATOM 3037 C C . SER A 1 434 ? -31.691 -55.998 25.558 1.00 14.90 432 SER A C 1
ATOM 3038 O O . SER A 1 434 ? -31.602 -56.481 26.689 1.00 14.78 432 SER A O 1
ATOM 3041 N N . THR A 1 435 ? -31.281 -56.636 24.457 1.00 15.24 433 THR A N 1
ATOM 3042 C CA . THR A 1 435 ? -30.638 -57.936 24.582 1.00 15.74 433 THR A CA 1
ATOM 3043 C C . THR A 1 435 ? -29.379 -57.840 25.422 1.00 16.04 433 THR A C 1
ATOM 3044 O O . THR A 1 435 ? -29.128 -58.690 26.282 1.00 15.87 433 THR A O 1
ATOM 3048 N N . THR A 1 436 ? -28.562 -56.819 25.179 1.00 16.53 434 THR A N 1
ATOM 3049 C CA . THR A 1 436 ? -27.360 -56.676 25.986 1.00 17.58 434 THR A CA 1
ATOM 3050 C C . THR A 1 436 ? -27.704 -56.528 27.460 1.00 16.30 434 THR A C 1
ATOM 3051 O O . THR A 1 436 ? -27.064 -57.151 28.310 1.00 15.85 434 THR A O 1
ATOM 3055 N N . ALA A 1 437 ? -28.702 -55.695 27.784 1.00 16.12 435 ALA A N 1
ATOM 3056 C CA . ALA A 1 437 ? -29.065 -55.510 29.186 1.00 16.36 435 ALA A CA 1
ATOM 3057 C C . ALA A 1 437 ? -29.614 -56.797 29.796 1.00 17.01 435 ALA A C 1
ATOM 3058 O O . ALA A 1 437 ? -29.413 -57.054 30.990 1.00 17.64 435 ALA A O 1
ATOM 3060 N N . LEU A 1 438 ? -30.329 -57.608 29.014 1.00 16.71 436 LEU A N 1
ATOM 3061 C CA . LEU A 1 438 ? -30.767 -58.897 29.538 1.00 16.37 436 LEU A CA 1
ATOM 3062 C C . LEU A 1 438 ? -29.570 -59.755 29.930 1.00 16.69 436 LEU A C 1
ATOM 3063 O O . LEU A 1 438 ? -29.487 -60.255 31.059 1.00 16.85 436 LEU A O 1
ATOM 3068 N N . LEU A 1 439 ? -28.624 -59.921 29.006 1.00 16.96 437 LEU A N 1
ATOM 3069 C CA . LEU A 1 439 ? -27.458 -60.756 29.277 1.00 17.68 437 LEU A CA 1
ATOM 3070 C C . LEU A 1 439 ? -26.701 -60.266 30.505 1.00 18.02 437 LEU A C 1
ATOM 3071 O O . LEU A 1 439 ? -26.241 -61.073 31.326 1.00 18.40 437 LEU A O 1
ATOM 3076 N N . THR A 1 440 ? -26.570 -58.945 30.652 1.00 18.04 438 THR A N 1
ATOM 3077 C CA . THR A 1 440 ? -25.898 -58.392 31.825 1.00 18.98 438 THR A CA 1
ATOM 3078 C C . THR A 1 440 ? -26.628 -58.761 33.110 1.00 18.63 438 THR A C 1
ATOM 3079 O O . THR A 1 440 ? -25.996 -59.110 34.117 1.00 18.87 438 THR A O 1
ATOM 3083 N N . LEU A 1 441 ? -27.959 -58.651 33.107 1.00 18.37 439 LEU A N 1
ATOM 3084 C CA . LEU A 1 441 ? -28.735 -59.029 34.286 1.00 17.58 439 LEU A CA 1
ATOM 3085 C C . LEU A 1 441 ? -28.601 -60.523 34.585 1.00 16.46 439 LEU A C 1
ATOM 3086 O O . LEU A 1 441 ? -28.486 -60.919 35.752 1.00 15.80 439 LEU A O 1
ATOM 3091 N N . VAL A 1 442 ? -28.633 -61.375 33.552 1.00 16.18 440 VAL A N 1
ATOM 3092 C CA . VAL A 1 442 ? -28.433 -62.805 33.793 1.00 16.30 440 VAL A CA 1
ATOM 3093 C C . VAL A 1 442 ? -27.068 -63.040 34.424 1.00 17.30 440 VAL A C 1
ATOM 3094 O O . VAL A 1 442 ? -26.936 -63.765 35.416 1.00 16.99 440 VAL A O 1
ATOM 3098 N N . LYS A 1 443 ? -26.034 -62.424 33.859 1.00 19.81 441 LYS A N 1
ATOM 3099 C CA . LYS A 1 443 ? -24.696 -62.563 34.421 1.00 23.22 441 LYS A CA 1
ATOM 3100 C C . LYS A 1 443 ? -24.687 -62.158 35.894 1.00 23.05 441 LYS A C 1
ATOM 3101 O O . LYS A 1 443 ? -24.172 -62.886 36.749 1.00 22.60 441 LYS A O 1
ATOM 3107 N N . THR A 1 444 ? -25.284 -61.009 36.206 1.00 23.06 442 THR A N 1
ATOM 3108 C CA . THR A 1 444 ? -25.307 -60.509 37.579 1.00 23.99 442 THR A CA 1
ATOM 3109 C C . THR A 1 444 ? -26.163 -61.384 38.491 1.00 24.51 442 THR A C 1
ATOM 3110 O O . THR A 1 444 ? -25.744 -61.736 39.599 1.00 25.18 442 THR A O 1
ATOM 3114 N N . GLN A 1 445 ? -27.369 -61.745 38.045 1.00 25.55 443 GLN A N 1
ATOM 3115 C CA . GLN A 1 445 ? -28.304 -62.433 38.931 1.00 26.53 443 GLN A CA 1
ATOM 3116 C C . GLN A 1 445 ? -28.054 -63.935 38.971 1.00 23.95 443 GLN A C 1
ATOM 3117 O O . GLN A 1 445 ? -28.149 -64.551 40.039 1.00 22.98 443 GLN A O 1
ATOM 3123 N N . LEU A 1 446 ? -27.716 -64.538 37.829 1.00 22.38 444 LEU A N 1
ATOM 3124 C CA . LEU A 1 446 ? -27.639 -65.990 37.733 1.00 21.92 444 LEU A CA 1
ATOM 3125 C C . LEU A 1 446 ? -26.228 -66.531 37.555 1.00 20.50 444 LEU A C 1
ATOM 3126 O O . LEU A 1 446 ? -26.025 -67.736 37.735 1.00 20.57 444 LEU A O 1
ATOM 3131 N N . GLY A 1 447 ? -25.263 -65.694 37.204 1.00 19.82 445 GLY A N 1
ATOM 3132 C CA . GLY A 1 447 ? -23.878 -66.104 37.123 1.00 19.67 445 GLY A CA 1
ATOM 3133 C C . GLY A 1 447 ? -23.399 -66.266 35.690 1.00 20.37 445 GLY A C 1
ATOM 3134 O O . GLY A 1 447 ? -24.170 -66.249 34.727 1.00 19.38 445 GLY A O 1
ATOM 3135 N N . ALA A 1 448 ? -22.082 -66.462 35.578 1.00 21.61 446 ALA A N 1
ATOM 3136 C CA . ALA A 1 448 ? -21.436 -66.450 34.266 1.00 23.19 446 ALA A CA 1
ATOM 3137 C C . ALA A 1 448 ? -21.859 -67.640 33.410 1.00 23.24 446 ALA A C 1
ATOM 3138 O O . ALA A 1 448 ? -22.062 -67.496 32.198 1.00 24.22 446 ALA A O 1
ATOM 3140 N N . GLU A 1 449 ? -21.999 -68.821 34.012 1.00 23.94 447 GLU A N 1
ATOM 3141 C CA . GLU A 1 449 ? -22.399 -69.990 33.236 1.00 23.91 447 GLU A CA 1
ATOM 3142 C C . GLU A 1 449 ? -23.817 -69.838 32.688 1.00 21.32 447 GLU A C 1
ATOM 3143 O O . GLU A 1 449 ? -24.094 -70.248 31.554 1.00 20.68 447 GLU A O 1
ATOM 3149 N N . ALA A 1 450 ? -24.728 -69.260 33.477 1.00 20.09 448 ALA A N 1
ATOM 3150 C CA . ALA A 1 450 ? -26.077 -68.994 32.979 1.00 19.25 448 ALA A CA 1
ATOM 3151 C C . ALA A 1 450 ? -26.034 -68.027 31.802 1.00 18.26 448 ALA A C 1
ATOM 3152 O O . ALA A 1 450 ? -26.713 -68.226 30.784 1.00 17.26 448 ALA A O 1
ATOM 3154 N N . GLU A 1 451 ? -25.253 -66.955 31.937 1.00 19.52 449 GLU A N 1
ATOM 3155 C CA . GLU A 1 451 ? -25.121 -65.990 30.853 1.00 21.26 449 GLU A CA 1
ATOM 3156 C C . GLU A 1 451 ? -24.561 -66.640 29.593 1.00 21.16 449 GLU A C 1
ATOM 3157 O O . GLU A 1 451 ? -24.988 -66.316 28.478 1.00 20.75 449 GLU A O 1
ATOM 3163 N N . GLN A 1 452 ? -23.570 -67.526 29.749 1.00 22.46 450 GLN A N 1
ATOM 3164 C CA . GLN A 1 452 ? -22.986 -68.212 28.598 1.00 23.95 450 GLN A CA 1
ATOM 3165 C C . GLN A 1 452 ? -24.010 -69.110 27.915 1.00 20.74 450 GLN A C 1
ATOM 3166 O O . GLN A 1 452 ? -24.055 -69.191 26.683 1.00 19.09 450 GLN A O 1
ATOM 3172 N N . THR A 1 453 ? -24.828 -69.802 28.704 1.00 19.74 451 THR A N 1
ATOM 3173 C CA . THR A 1 453 ? -25.906 -70.609 28.143 1.00 19.96 451 THR A CA 1
ATOM 3174 C C . THR A 1 453 ? -26.862 -69.752 27.323 1.00 18.71 451 THR A C 1
ATOM 3175 O O . THR A 1 453 ? -27.210 -70.099 26.190 1.00 18.92 451 THR A O 1
ATOM 3179 N N . LEU A 1 454 ? -27.294 -68.616 27.874 1.00 17.61 452 LEU A N 1
ATOM 3180 C CA . LEU A 1 454 ? -28.185 -67.744 27.117 1.00 16.36 452 LEU A CA 1
ATOM 3181 C C . LEU A 1 454 ? -27.490 -67.184 25.878 1.00 16.21 452 LEU A C 1
ATOM 3182 O O . LEU A 1 454 ? -28.095 -67.099 24.803 1.00 16.71 452 LEU A O 1
ATOM 3187 N N . ARG A 1 455 ? -26.212 -66.819 26.001 1.00 16.80 453 ARG A N 1
ATOM 3188 C CA . ARG A 1 455 ? -25.511 -66.209 24.874 1.00 17.64 453 ARG A CA 1
ATOM 3189 C C . ARG A 1 455 ? -25.405 -67.161 23.682 1.00 18.32 453 ARG A C 1
ATOM 3190 O O . ARG A 1 455 ? -25.442 -66.715 22.527 1.00 18.45 453 ARG A O 1
ATOM 3198 N N . VAL A 1 456 ? -25.273 -68.465 23.934 1.00 19.31 454 VAL A N 1
ATOM 3199 C CA . VAL A 1 456 ? -25.246 -69.428 22.837 1.00 20.80 454 VAL A CA 1
ATOM 3200 C C . VAL A 1 456 ? -26.497 -69.283 21.977 1.00 18.53 454 VAL A C 1
ATOM 3201 O O . VAL A 1 456 ? -26.435 -69.348 20.742 1.00 17.93 454 VAL A O 1
ATOM 3205 N N . TRP A 1 457 ? -27.644 -69.050 22.618 1.00 17.04 455 TRP A N 1
ATOM 3206 C CA . TRP A 1 457 ? -28.908 -68.890 21.908 1.00 16.11 455 TRP A CA 1
ATOM 3207 C C . TRP A 1 457 ? -29.093 -67.486 21.357 1.00 15.22 455 TRP A C 1
ATOM 3208 O O . TRP A 1 457 ? -29.736 -67.318 20.313 1.00 15.01 455 TRP A O 1
ATOM 3219 N N . VAL A 1 458 ? -28.542 -66.471 22.030 1.00 15.04 456 VAL A N 1
ATOM 3220 C CA . VAL A 1 458 ? -28.684 -65.100 21.544 1.00 15.84 456 VAL A CA 1
ATOM 3221 C C . VAL A 1 458 ? -27.801 -64.878 20.320 1.00 17.49 456 VAL A C 1
ATOM 3222 O O . VAL A 1 458 ? -28.195 -64.201 19.367 1.00 16.78 456 VAL A O 1
ATOM 3226 N N . GLU A 1 459 ? -26.598 -65.440 20.327 1.00 19.73 457 GLU A N 1
ATOM 3227 C CA . GLU A 1 459 ? -25.610 -65.217 19.286 1.00 22.57 457 GLU A CA 1
ATOM 3228 C C . GLU A 1 459 ? -25.515 -66.431 18.372 1.00 23.74 457 GLU A C 1
ATOM 3229 O O . GLU A 1 459 ? -25.958 -67.531 18.709 1.00 23.93 457 GLU A O 1
ATOM 3235 N N . GLY A 1 460 ? -24.914 -66.216 17.210 1.00 24.88 458 GLY A N 1
ATOM 3236 C CA . GLY A 1 460 ? -24.607 -67.315 16.312 1.00 25.82 458 GLY A CA 1
ATOM 3237 C C . GLY A 1 460 ? -25.687 -67.594 15.295 1.00 26.40 458 GLY A C 1
ATOM 3238 O O . GLY A 1 460 ? -26.874 -67.661 15.632 1.00 25.86 458 GLY A O 1
ATOM 3239 N N . ARG A 1 461 ? -25.265 -67.817 14.047 1.00 28.24 459 ARG A N 1
ATOM 3240 C CA . ARG A 1 461 ? -26.203 -67.993 12.947 1.00 29.59 459 ARG A CA 1
ATOM 3241 C C . ARG A 1 461 ? -26.860 -69.361 12.935 1.00 26.50 459 ARG A C 1
ATOM 3242 O O . ARG A 1 461 ? -27.985 -69.483 12.442 1.00 26.20 459 ARG A O 1
ATOM 3250 N N . THR A 1 462 ? -26.203 -70.393 13.441 1.00 23.92 460 THR A N 1
ATOM 3251 C CA . THR A 1 462 ? -26.843 -71.696 13.368 1.00 22.16 460 THR A CA 1
ATOM 3252 C C . THR A 1 462 ? -27.636 -71.961 14.645 1.00 22.05 460 THR A C 1
ATOM 3253 O O . THR A 1 462 ? -27.376 -71.386 15.706 1.00 21.58 460 THR A O 1
ATOM 3257 N N . LEU A 1 463 ? -28.597 -72.859 14.527 1.00 22.58 461 LEU A N 1
ATOM 3258 C CA . LEU A 1 463 ? -29.458 -73.219 15.646 1.00 22.65 461 LEU A CA 1
ATOM 3259 C C . LEU A 1 463 ? -28.722 -74.170 16.583 1.00 21.70 461 LEU A C 1
ATOM 3260 O O . LEU A 1 463 ? -28.146 -75.159 16.121 1.00 22.15 461 LEU A O 1
ATOM 3265 N N . PRO A 1 464 ? -28.642 -73.866 17.876 1.00 20.48 462 PRO A N 1
ATOM 3266 C CA . PRO A 1 464 ? -27.987 -74.781 18.813 1.00 20.23 462 PRO A CA 1
ATOM 3267 C C . PRO A 1 464 ? -28.799 -76.053 18.985 1.00 20.91 462 PRO A C 1
ATOM 3268 O O . PRO A 1 464 ? -29.976 -76.104 18.596 1.00 20.67 462 PRO A O 1
ATOM 3272 N N . PRO A 1 465 ? -28.213 -77.093 19.579 1.00 21.04 463 PRO A N 1
ATOM 3273 C CA . PRO A 1 465 ? -28.980 -78.310 19.881 1.00 21.16 463 PRO A CA 1
ATOM 3274 C C . PRO A 1 465 ? -30.153 -78.024 20.813 1.00 20.17 463 PRO A C 1
ATOM 3275 O O . PRO A 1 465 ? -30.165 -77.047 21.566 1.00 19.78 463 PRO A O 1
ATOM 3279 N N . LEU A 1 466 ? -31.147 -78.907 20.752 1.00 20.19 464 LEU A N 1
ATOM 3280 C CA . LEU A 1 466 ? -32.324 -78.810 21.613 1.00 19.90 464 LEU A CA 1
ATOM 3281 C C . LEU A 1 466 ? -31.932 -78.771 23.088 1.00 19.78 464 LEU A C 1
ATOM 3282 O O . LEU A 1 466 ? -31.247 -79.685 23.564 1.00 19.62 464 LEU A O 1
ATOM 3287 N N . PRO A 1 467 ? -32.367 -77.766 23.849 1.00 19.66 465 PRO A N 1
ATOM 3288 C CA . PRO A 1 467 ? -32.076 -77.758 25.291 1.00 20.29 465 PRO A CA 1
ATOM 3289 C C . PRO A 1 467 ? -32.817 -78.888 25.987 1.00 21.04 465 PRO A C 1
ATOM 3290 O O . PRO A 1 467 ? -34.043 -78.988 25.894 1.00 20.92 465 PRO A O 1
ATOM 3294 N N . GLU A 1 468 ? -32.065 -79.727 26.694 1.00 23.06 466 GLU A N 1
ATOM 3295 C CA . GLU A 1 468 ? -32.586 -80.886 27.400 1.00 25.13 466 GLU A CA 1
ATOM 3296 C C . GLU A 1 468 ? -32.042 -80.944 28.815 1.00 27.58 466 GLU A C 1
ATOM 3297 O O . GLU A 1 468 ? -30.902 -80.546 29.061 1.00 26.50 466 GLU A O 1
ATOM 3303 N N . PRO A 1 469 ? -32.833 -81.469 29.762 1.00 30.67 467 PRO A N 1
ATOM 3304 C CA . PRO A 1 469 ? -32.421 -81.735 31.143 1.00 32.91 467 PRO A CA 1
ATOM 3305 C C . PRO A 1 469 ? -31.290 -82.756 31.205 1.00 33.95 467 PRO A C 1
ATOM 3306 O O . PRO A 1 469 ? -30.184 -82.396 31.594 1.00 34.25 467 PRO A O 1
ATOM 3310 N N . GLN B 1 38 ? -53.806 -43.839 -17.206 1.00 38.68 36 GLN B N 1
ATOM 3311 C CA . GLN B 1 38 ? -52.569 -44.568 -16.965 1.00 37.58 36 GLN B CA 1
ATOM 3312 C C . GLN B 1 38 ? -51.404 -43.606 -16.701 1.00 30.06 36 GLN B C 1
ATOM 3313 O O . GLN B 1 38 ? -50.502 -43.908 -15.925 1.00 26.88 36 GLN B O 1
ATOM 3319 N N . SER B 1 39 ? -51.449 -42.438 -17.339 1.00 25.98 37 SER B N 1
ATOM 3320 C CA . SER B 1 39 ? -50.418 -41.423 -17.172 1.00 23.16 37 SER B CA 1
ATOM 3321 C C . SER B 1 39 ? -50.565 -40.713 -15.828 1.00 21.15 37 SER B C 1
ATOM 3322 O O . SER B 1 39 ? -51.489 -40.961 -15.054 1.00 20.05 37 SER B O 1
ATOM 3325 N N . VAL B 1 40 ? -49.663 -39.767 -15.566 1.00 20.28 38 VAL B N 1
ATOM 3326 C CA . VAL B 1 40 ? -49.795 -38.973 -14.350 1.00 19.79 38 VAL B CA 1
ATOM 3327 C C . VAL B 1 40 ? -51.090 -38.173 -14.373 1.00 20.30 38 VAL B C 1
ATOM 3328 O O . VAL B 1 40 ? -51.655 -37.866 -13.317 1.00 20.76 38 VAL B O 1
ATOM 3332 N N . GLY B 1 41 ? -51.608 -37.863 -15.561 1.00 20.02 39 GLY B N 1
ATOM 3333 C CA . GLY B 1 41 ? -52.835 -37.094 -15.655 1.00 19.58 39 GLY B CA 1
ATOM 3334 C C . GLY B 1 41 ? -52.622 -35.605 -15.529 1.00 18.70 39 GLY B C 1
ATOM 3335 O O . GLY B 1 41 ? -53.538 -34.882 -15.115 1.00 18.95 39 GLY B O 1
ATOM 3336 N N . ASP B 1 42 ? -51.423 -35.130 -15.851 1.00 18.23 40 ASP B N 1
ATOM 3337 C CA . ASP B 1 42 ? -51.136 -33.703 -15.806 1.00 17.57 40 ASP B CA 1
ATOM 3338 C C . ASP B 1 42 ? -52.169 -32.924 -16.609 1.00 18.82 40 ASP B C 1
ATOM 3339 O O . ASP B 1 42 ? -52.556 -33.325 -17.710 1.00 19.41 40 ASP B O 1
ATOM 3344 N N . SER B 1 43 ? -52.597 -31.783 -16.061 1.00 19.21 41 SER B N 1
ATOM 3345 C CA . SER B 1 43 ? -53.637 -31.004 -16.725 1.00 19.92 41 SER B CA 1
ATOM 3346 C C . SER B 1 43 ? -53.141 -30.362 -18.016 1.00 19.39 41 SER B C 1
ATOM 3347 O O . SER B 1 43 ? -53.945 -30.093 -18.916 1.00 19.99 41 SER B O 1
ATOM 3350 N N . ILE B 1 44 ? -51.842 -30.098 -18.131 1.00 18.32 42 ILE B N 1
ATOM 3351 C CA . ILE B 1 44 ? -51.289 -29.460 -19.319 1.00 17.62 42 ILE B CA 1
ATOM 3352 C C . ILE B 1 44 ? -50.730 -30.481 -20.304 1.00 16.81 42 ILE B C 1
ATOM 3353 O O . ILE B 1 44 ? -50.860 -30.311 -21.517 1.00 16.35 42 ILE B O 1
ATOM 3358 N N . PHE B 1 45 ? -50.072 -31.526 -19.799 1.00 17.18 43 PHE B N 1
ATOM 3359 C CA . PHE B 1 45 ? -49.427 -32.545 -20.621 1.00 18.14 43 PHE B CA 1
ATOM 3360 C C . PHE B 1 45 ? -49.981 -33.901 -20.195 1.00 18.54 43 PHE B C 1
ATOM 3361 O O . PHE B 1 45 ? -49.311 -34.658 -19.486 1.00 17.72 43 PHE B O 1
ATOM 3369 N N . PRO B 1 46 ? -51.190 -34.252 -20.638 1.00 19.93 44 PRO B N 1
ATOM 3370 C CA . PRO B 1 46 ? -51.894 -35.401 -20.049 1.00 20.99 44 PRO B CA 1
ATOM 3371 C C . PRO B 1 46 ? -51.320 -36.768 -20.412 1.00 21.85 44 PRO B C 1
ATOM 3372 O O . PRO B 1 46 ? -51.813 -37.773 -19.882 1.00 21.99 44 PRO B O 1
ATOM 3376 N N . SER B 1 47 ? -50.307 -36.866 -21.281 1.00 22.50 45 SER B N 1
ATOM 3377 C CA . SER B 1 47 ? -49.732 -38.167 -21.609 1.00 23.05 45 SER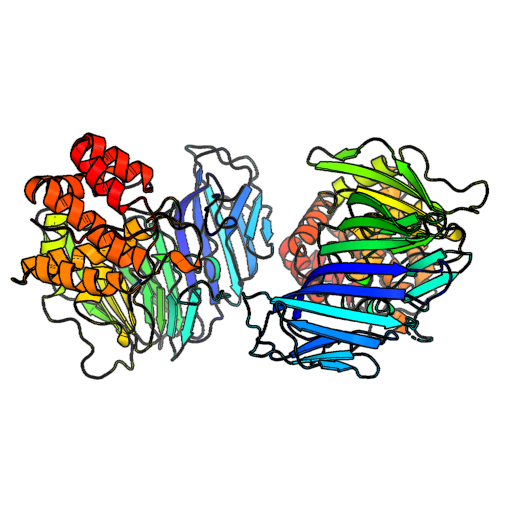 B CA 1
ATOM 3378 C C . SER B 1 47 ? -48.457 -38.486 -20.828 1.00 21.46 45 SER B C 1
ATOM 3379 O O . SER B 1 47 ? -48.050 -39.649 -20.790 1.00 21.24 45 SER B O 1
ATOM 3382 N N . LEU B 1 48 ? -47.839 -37.502 -20.180 1.00 20.49 46 LEU B N 1
ATOM 3383 C CA . LEU B 1 48 ? -46.544 -37.711 -19.541 1.00 19.54 46 LEU B CA 1
ATOM 3384 C C . LEU B 1 48 ? -46.658 -38.552 -18.271 1.00 19.34 46 LEU B C 1
ATOM 3385 O O . LEU B 1 48 ? -47.648 -38.490 -17.540 1.00 19.23 46 LEU B O 1
ATOM 3390 N N . GLY B 1 49 ? -45.602 -39.317 -17.995 1.00 18.95 47 GLY B N 1
ATOM 3391 C CA . GLY B 1 49 ? -45.475 -40.008 -16.729 1.00 18.42 47 GLY B CA 1
ATOM 3392 C C . GLY B 1 49 ? -46.369 -41.227 -16.602 1.00 17.66 47 GLY B C 1
ATOM 3393 O O . GLY B 1 49 ? -47.180 -41.508 -17.491 1.00 18.33 47 GLY B O 1
ATOM 3394 N N . GLN B 1 50 ? -46.213 -41.965 -15.502 1.00 17.05 48 GLN B N 1
ATOM 3395 C CA . GLN B 1 50 ? -47.062 -43.104 -15.181 1.00 16.75 48 GLN B CA 1
ATOM 3396 C C . GLN B 1 50 ? -47.633 -42.894 -13.791 1.00 17.48 48 GLN B C 1
ATOM 3397 O O . GLN B 1 50 ? -46.880 -42.629 -12.844 1.00 16.79 48 GLN B O 1
ATOM 3403 N N . ARG B 1 51 ? -48.954 -43.001 -13.668 1.00 19.32 49 ARG B N 1
ATOM 3404 C CA . ARG B 1 51 ? -49.579 -42.811 -12.365 1.00 21.11 49 ARG B CA 1
ATOM 3405 C C . ARG B 1 51 ? -49.032 -43.818 -11.369 1.00 20.25 49 ARG B C 1
ATOM 3406 O O . ARG B 1 51 ? -48.955 -45.014 -11.663 1.00 20.05 49 ARG B O 1
ATOM 3414 N N . GLY B 1 52 ? -48.665 -43.329 -10.180 1.00 20.06 50 GLY B N 1
ATOM 3415 C CA . GLY B 1 52 ? -48.241 -44.177 -9.083 1.00 19.66 50 GLY B CA 1
ATOM 3416 C C . GLY B 1 52 ? -46.788 -44.595 -9.107 1.00 19.31 50 GLY B C 1
ATOM 3417 O O . GLY B 1 52 ? -46.273 -45.067 -8.083 1.00 19.90 50 GLY B O 1
ATOM 3418 N N . LEU B 1 53 ? -46.103 -44.434 -10.232 1.00 18.43 51 LEU B N 1
ATOM 3419 C CA . LEU B 1 53 ? -44.690 -44.774 -10.296 1.00 17.08 51 LEU B CA 1
ATOM 3420 C C . LEU B 1 53 ? -43.895 -43.783 -9.453 1.00 16.52 51 LEU B C 1
ATOM 3421 O O . LEU B 1 53 ? -44.125 -42.575 -9.529 1.00 16.37 51 LEU B O 1
ATOM 3426 N N . ASP B 1 54 ? -42.971 -44.291 -8.637 1.00 16.21 52 ASP B N 1
ATOM 3427 C CA . ASP B 1 54 ? -42.078 -43.449 -7.827 1.00 16.85 52 ASP B CA 1
ATOM 3428 C C . ASP B 1 54 ? -40.640 -43.853 -8.155 1.00 16.74 52 ASP B C 1
ATOM 3429 O O . ASP B 1 54 ? -40.070 -44.747 -7.520 1.00 16.75 52 ASP B O 1
ATOM 3434 N N . VAL B 1 55 ? -40.050 -43.212 -9.166 1.00 16.64 53 VAL B N 1
ATOM 3435 C CA . VAL B 1 55 ? -38.633 -43.421 -9.445 1.00 16.84 53 VAL B CA 1
ATOM 3436 C C . VAL B 1 55 ? -37.844 -42.794 -8.306 1.00 17.71 53 VAL B C 1
ATOM 3437 O O . VAL B 1 55 ? -38.018 -41.614 -7.989 1.00 17.24 53 VAL B O 1
ATOM 3441 N N . GLN B 1 56 ? -36.996 -43.585 -7.661 1.00 19.83 54 GLN B N 1
ATOM 3442 C CA . GLN B 1 56 ? -36.215 -43.057 -6.554 1.00 21.94 54 GLN B CA 1
ATOM 3443 C C . GLN B 1 56 ? -34.805 -42.665 -6.959 1.00 20.49 54 GLN B C 1
ATOM 3444 O O . GLN B 1 56 ? -34.256 -41.696 -6.411 1.00 20.26 54 GLN B O 1
ATOM 3450 N N . HIS B 1 57 ? -34.235 -43.346 -7.949 1.00 19.64 55 HIS B N 1
ATOM 3451 C CA . HIS B 1 57 ? -32.853 -43.095 -8.339 1.00 18.50 55 HIS B CA 1
ATOM 3452 C C . HIS B 1 57 ? -32.668 -43.488 -9.795 1.00 17.93 55 HIS B C 1
ATOM 3453 O O . HIS B 1 57 ? -33.110 -44.565 -10.195 1.00 17.89 55 HIS B O 1
ATOM 3460 N N . TYR B 1 58 ? -32.018 -42.621 -10.577 1.00 17.58 56 TYR B N 1
ATOM 3461 C CA . TYR B 1 58 ? -31.571 -42.948 -11.927 1.00 17.23 56 TYR B CA 1
ATOM 3462 C C . TYR B 1 58 ? -30.062 -43.150 -11.894 1.00 16.82 56 TYR B C 1
ATOM 3463 O O . TYR B 1 58 ? -29.325 -42.239 -11.495 1.00 16.49 56 TYR B O 1
ATOM 3472 N N . ASP B 1 59 ? -29.602 -44.325 -12.314 1.00 18.19 57 ASP B N 1
ATOM 3473 C CA . ASP B 1 59 ? -28.177 -44.578 -12.511 1.00 19.94 57 ASP B CA 1
ATOM 3474 C C . ASP B 1 59 ? -27.925 -44.644 -14.014 1.00 18.84 57 ASP B C 1
ATOM 3475 O O . ASP B 1 59 ? -28.182 -45.669 -14.650 1.00 18.27 57 ASP B O 1
ATOM 3480 N N . LEU B 1 60 ? -27.424 -43.548 -14.577 1.00 18.68 58 LEU B N 1
ATOM 3481 C CA . LEU B 1 60 ? -27.308 -43.395 -16.023 1.00 19.20 58 LEU B CA 1
ATOM 3482 C C . LEU B 1 60 ? -25.852 -43.485 -16.451 1.00 20.77 58 LEU B C 1
ATOM 3483 O O . LEU B 1 60 ? -24.999 -42.757 -15.933 1.00 21.45 58 LEU B O 1
ATOM 3488 N N . HIS B 1 61 ? -25.577 -44.352 -17.420 1.00 21.60 59 HIS B N 1
ATOM 3489 C CA . HIS B 1 61 ? -24.311 -44.329 -18.141 1.00 22.59 59 HIS B CA 1
ATOM 3490 C C . HIS B 1 61 ? -24.614 -43.829 -19.547 1.00 21.01 59 HIS B C 1
ATOM 3491 O O . HIS B 1 61 ? -25.233 -44.537 -20.348 1.00 19.38 59 HIS B O 1
ATOM 3498 N N . LEU B 1 62 ? -24.203 -42.599 -19.832 1.00 21.18 60 LEU B N 1
ATOM 3499 C CA . LEU B 1 62 ? -24.464 -41.946 -21.106 1.00 22.23 60 LEU B CA 1
ATOM 3500 C C . LEU B 1 62 ? -23.158 -41.785 -21.866 1.00 22.74 60 LEU B C 1
ATOM 3501 O O . LEU B 1 62 ? -22.170 -41.294 -21.309 1.00 23.28 60 LEU B O 1
ATOM 3506 N N . THR B 1 63 ? -23.149 -42.193 -23.133 1.00 22.69 61 THR B N 1
ATOM 3507 C CA . THR B 1 63 ? -21.990 -42.014 -23.997 1.00 22.43 61 THR B CA 1
ATOM 3508 C C . THR B 1 63 ? -22.356 -41.016 -25.088 1.00 20.93 61 THR B C 1
ATOM 3509 O O . THR B 1 63 ? -23.352 -41.204 -25.795 1.00 20.81 61 THR B O 1
ATOM 3513 N N . VAL B 1 64 ? -21.580 -39.944 -25.186 1.00 20.75 62 VAL B N 1
ATOM 3514 C CA . VAL B 1 64 ? -21.788 -38.883 -26.160 1.00 20.62 62 VAL B CA 1
ATOM 3515 C C . VAL B 1 64 ? -20.548 -38.810 -27.039 1.00 21.54 62 VAL B C 1
ATOM 3516 O O . VAL B 1 64 ? -19.540 -38.217 -26.656 1.00 22.48 62 VAL B O 1
ATOM 3520 N N . PRO B 1 65 ? -20.577 -39.430 -28.233 1.00 21.31 63 PRO B N 1
ATOM 3521 C CA . PRO B 1 65 ? -19.349 -39.561 -29.035 1.00 21.27 63 PRO B CA 1
ATOM 3522 C C . PRO B 1 65 ? -18.896 -38.280 -29.729 1.00 21.33 63 PRO B C 1
ATOM 3523 O O . PRO B 1 65 ? -17.692 -38.074 -29.923 1.00 21.18 63 PRO B O 1
ATOM 3527 N N . ARG B 1 66 ? -19.831 -37.407 -30.097 1.00 22.40 64 ARG B N 1
ATOM 3528 C CA . ARG B 1 66 ? -19.505 -36.170 -30.805 1.00 24.62 64 ARG B CA 1
ATOM 3529 C C . ARG B 1 66 ? -20.240 -35.024 -30.130 1.00 23.64 64 ARG B C 1
ATOM 3530 O O . ARG B 1 66 ? -21.363 -34.668 -30.512 1.00 22.49 64 ARG B O 1
ATOM 3538 N N . PRO B 1 67 ? -19.627 -34.414 -29.123 1.00 23.96 65 PRO B N 1
ATOM 3539 C CA . PRO B 1 67 ? -20.250 -33.260 -28.469 1.00 23.45 65 PRO B CA 1
ATOM 3540 C C . PRO B 1 67 ? -20.676 -32.226 -29.498 1.00 22.03 65 PRO B C 1
ATOM 3541 O O . PRO B 1 67 ? -19.928 -31.904 -30.425 1.00 21.40 65 PRO B O 1
ATOM 3545 N N . GLY B 1 68 ? -21.888 -31.695 -29.321 1.00 21.83 66 GLY B N 1
ATOM 3546 C CA . GLY B 1 68 ? -22.454 -30.771 -30.279 1.00 22.28 66 GLY B CA 1
ATOM 3547 C C . GLY B 1 68 ? -23.270 -31.418 -31.378 1.00 23.05 66 GLY B C 1
ATOM 3548 O O . GLY B 1 68 ? -23.877 -30.699 -32.180 1.00 23.24 66 GLY B O 1
ATOM 3549 N N . GLU B 1 69 ? -23.286 -32.747 -31.453 1.00 23.78 67 GLU B N 1
ATOM 3550 C CA . GLU B 1 69 ? -24.122 -33.504 -32.365 1.00 24.83 67 GLU B CA 1
ATOM 3551 C C . GLU B 1 69 ? -24.966 -34.498 -31.576 1.00 23.60 67 GLU B C 1
ATOM 3552 O O . GLU B 1 69 ? -24.489 -35.049 -30.581 1.00 22.90 67 GLU B O 1
ATOM 3558 N N . PRO B 1 70 ? -26.220 -34.736 -31.981 1.00 23.19 68 PRO B N 1
ATOM 3559 C CA . PRO B 1 70 ? -27.209 -35.297 -31.039 1.00 22.75 68 PRO B CA 1
ATOM 3560 C C . PRO B 1 70 ? -27.096 -36.785 -30.708 1.00 22.30 68 PRO B C 1
ATOM 3561 O O . PRO B 1 70 ? -27.687 -37.207 -29.704 1.00 22.07 68 PRO B O 1
ATOM 3565 N N . HIS B 1 71 ? -26.396 -37.596 -31.490 1.00 22.54 69 HIS B N 1
ATOM 3566 C CA . HIS B 1 71 ? -26.398 -39.021 -31.200 1.00 22.33 69 HIS B CA 1
ATOM 3567 C C . HIS B 1 71 ? -25.781 -39.298 -29.835 1.00 21.70 69 HIS B C 1
ATOM 3568 O O . HIS B 1 71 ? -24.860 -38.614 -29.384 1.00 22.37 69 HIS B O 1
ATOM 3575 N N . LEU B 1 72 ? -26.272 -40.350 -29.197 1.00 20.89 70 LEU B N 1
ATOM 3576 C CA . LEU B 1 72 ? -25.813 -40.761 -27.882 1.00 20.32 70 LEU B CA 1
ATOM 3577 C C . LEU B 1 72 ? -26.308 -42.178 -27.651 1.00 20.09 70 LEU B C 1
ATOM 3578 O O . LEU B 1 72 ? -27.175 -42.677 -28.372 1.00 19.46 70 LEU B O 1
ATOM 3583 N N . SER B 1 73 ? -25.733 -42.818 -26.647 1.00 20.40 71 SER B N 1
ATOM 3584 C CA . SER B 1 73 ? -26.154 -44.137 -26.218 1.00 21.45 71 SER B CA 1
ATOM 3585 C C . SER B 1 73 ? -26.234 -44.116 -24.703 1.00 20.49 71 SER B C 1
ATOM 3586 O O . SER B 1 73 ? -25.563 -43.312 -24.049 1.00 20.36 71 SER B O 1
ATOM 3589 N N . GLY B 1 74 ? -27.097 -44.956 -24.155 1.00 20.27 72 GLY B N 1
ATOM 3590 C CA . GLY B 1 74 ? -27.368 -44.926 -22.731 1.00 20.11 72 GLY B CA 1
ATOM 3591 C C . GLY B 1 74 ? -27.555 -46.315 -22.167 1.00 20.98 72 GLY B C 1
ATOM 3592 O O . GLY B 1 74 ? -28.010 -47.234 -22.848 1.00 21.42 72 GLY B O 1
ATOM 3593 N N . ASP B 1 75 ? -27.209 -46.445 -20.890 1.00 20.90 73 ASP B N 1
ATOM 3594 C CA . ASP B 1 75 ? -27.427 -47.653 -20.098 1.00 21.65 73 ASP B CA 1
ATOM 3595 C C . ASP B 1 75 ? -27.865 -47.138 -18.737 1.00 20.66 73 ASP B C 1
ATOM 3596 O O . ASP B 1 75 ? -27.053 -46.549 -18.017 1.00 20.56 73 ASP B O 1
ATOM 3601 N N . VAL B 1 76 ? -29.148 -47.276 -18.417 1.00 20.17 74 VAL B N 1
ATOM 3602 C CA . VAL B 1 76 ? -29.712 -46.666 -17.217 1.00 19.63 74 VAL B CA 1
ATOM 3603 C C . VAL B 1 76 ? -30.413 -47.740 -16.404 1.00 19.45 74 VAL B C 1
ATOM 3604 O O . VAL B 1 76 ? -31.122 -48.588 -16.955 1.00 19.35 74 VAL B O 1
ATOM 3608 N N . THR B 1 77 ? -30.217 -47.699 -15.090 1.00 19.37 75 THR B N 1
ATOM 3609 C CA . THR B 1 77 ? -30.966 -48.516 -14.145 1.00 19.46 75 THR B CA 1
ATOM 3610 C C . THR B 1 77 ? -31.761 -47.572 -13.254 1.00 18.48 75 THR B C 1
ATOM 3611 O O . THR B 1 77 ? -31.181 -46.710 -12.579 1.00 18.51 75 THR B O 1
ATOM 3615 N N . LEU B 1 78 ? -33.083 -47.703 -13.293 1.00 18.24 76 LEU B N 1
ATOM 3616 C CA . LEU B 1 78 ? -33.969 -46.957 -12.414 1.00 17.29 76 LEU B CA 1
ATOM 3617 C C . LEU B 1 78 ? -34.276 -47.815 -11.192 1.00 17.67 76 LEU B C 1
ATOM 3618 O O . LEU B 1 78 ? -34.680 -48.972 -11.327 1.00 17.73 76 LEU B O 1
ATOM 3623 N N . THR B 1 79 ? -34.064 -47.269 -10.004 1.00 17.92 77 THR B N 1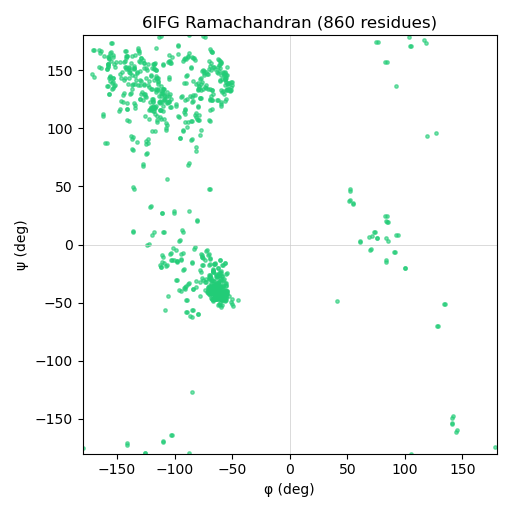
ATOM 3624 C CA . THR B 1 79 ? -34.584 -47.901 -8.798 1.00 18.51 77 THR B CA 1
ATOM 3625 C C . THR B 1 79 ? -35.958 -47.298 -8.557 1.00 17.64 77 THR B C 1
ATOM 3626 O O . THR B 1 79 ? -36.072 -46.085 -8.353 1.00 17.87 77 THR B O 1
ATOM 3630 N N . VAL B 1 80 ? -37.000 -48.122 -8.625 1.00 17.26 78 VAL B N 1
ATOM 3631 C CA . VAL B 1 80 ? -38.366 -47.618 -8.647 1.00 17.03 78 VAL B CA 1
ATOM 3632 C C . VAL B 1 80 ? -39.161 -48.212 -7.496 1.00 17.77 78 VAL B C 1
ATOM 3633 O O . VAL B 1 80 ? -39.037 -49.403 -7.180 1.00 17.99 78 VAL B O 1
ATOM 3637 N N . GLY B 1 81 ? -39.950 -47.359 -6.846 1.00 18.44 79 GLY B N 1
ATOM 3638 C CA . GLY B 1 81 ? -41.034 -47.786 -5.997 1.00 18.91 79 GLY B CA 1
ATOM 3639 C C . GLY B 1 81 ? -42.376 -47.446 -6.618 1.00 19.24 79 GLY B C 1
ATOM 3640 O O . GLY B 1 81 ? -42.476 -47.008 -7.765 1.00 19.18 79 GLY B O 1
ATOM 3641 N N . ALA B 1 82 ? -43.422 -47.609 -5.819 1.00 19.27 80 ALA B N 1
ATOM 3642 C CA . ALA B 1 82 ? -44.764 -47.431 -6.343 1.00 19.39 80 ALA B CA 1
ATOM 3643 C C . ALA B 1 82 ? -45.708 -47.015 -5.229 1.00 18.24 80 ALA B C 1
ATOM 3644 O O . ALA B 1 82 ? -45.585 -47.481 -4.093 1.00 17.28 80 ALA B O 1
ATOM 3646 N N . ARG B 1 83 ? -46.655 -46.142 -5.566 1.00 19.18 81 ARG B N 1
ATOM 3647 C CA . ARG B 1 83 ? -47.724 -45.794 -4.642 1.00 20.24 81 ARG B CA 1
ATOM 3648 C C . ARG B 1 83 ? -48.969 -46.644 -4.860 1.00 22.01 81 ARG B C 1
ATOM 3649 O O . ARG B 1 83 ? -49.863 -46.649 -4.011 1.00 22.32 81 ARG B O 1
ATOM 3651 N N . GLU B 1 84 ? -49.034 -47.371 -5.961 1.00 23.09 82 GLU B N 1
ATOM 3652 C CA . GLU B 1 84 ? -50.084 -48.338 -6.234 1.00 24.43 82 GLU B CA 1
ATOM 3653 C C . GLU B 1 84 ? -49.452 -49.510 -6.961 1.00 23.53 82 GLU B C 1
ATOM 3654 O O . GLU B 1 84 ? -48.365 -49.379 -7.533 1.00 22.12 82 GLU B O 1
ATOM 3660 N N . PRO B 1 85 ? -50.087 -50.679 -6.926 1.00 23.68 83 PRO B N 1
ATOM 3661 C CA . PRO B 1 85 ? -49.510 -51.842 -7.609 1.00 23.58 83 PRO B CA 1
ATOM 3662 C C . PRO B 1 85 ? -49.327 -51.554 -9.093 1.00 22.55 83 PRO B C 1
ATOM 3663 O O . PRO B 1 85 ? -50.225 -51.036 -9.756 1.00 23.37 83 PRO B O 1
ATOM 3667 N N . LEU B 1 86 ? -48.139 -51.853 -9.605 1.00 21.08 84 LEU B N 1
ATOM 3668 C CA . LEU B 1 86 ? -47.823 -51.646 -11.012 1.00 19.88 84 LEU B CA 1
ATOM 3669 C C . LEU B 1 86 ? -47.443 -52.984 -11.628 1.00 20.56 84 LEU B C 1
ATOM 3670 O O . LEU B 1 86 ? -46.451 -53.595 -11.218 1.00 19.99 84 LEU B O 1
ATOM 3675 N N . SER B 1 87 ? -48.245 -53.450 -12.586 1.00 21.50 85 SER B N 1
ATOM 3676 C CA . SER B 1 87 ? -47.894 -54.656 -13.328 1.00 22.83 85 SER B CA 1
ATOM 3677 C C . SER B 1 87 ? -46.974 -54.354 -14.502 1.00 21.76 85 SER B C 1
ATOM 3678 O O . SER B 1 87 ? -46.344 -55.273 -15.045 1.00 22.48 85 SER B O 1
ATOM 3681 N N . ARG B 1 88 ? -46.884 -53.087 -14.898 1.00 22.42 86 ARG B N 1
ATOM 3682 C CA . ARG B 1 88 ? -45.982 -52.650 -15.944 1.00 23.30 86 ARG B CA 1
ATOM 3683 C C . ARG B 1 88 ? -45.366 -51.323 -15.532 1.00 19.39 86 ARG B C 1
ATOM 3684 O O . ARG B 1 88 ? -45.990 -50.517 -14.835 1.00 18.11 86 ARG B O 1
ATOM 3692 N N . ILE B 1 89 ? -44.133 -51.108 -15.967 1.00 17.30 87 ILE B N 1
ATOM 3693 C CA . ILE B 1 89 ? -43.458 -49.825 -15.811 1.00 16.51 87 ILE B CA 1
ATOM 3694 C C . ILE B 1 89 ? -43.494 -49.134 -17.164 1.00 17.08 87 ILE B C 1
ATOM 3695 O O . ILE B 1 89 ? -43.074 -49.715 -18.176 1.00 17.69 87 ILE B O 1
ATOM 3700 N N . VAL B 1 90 ? -44.019 -47.911 -17.194 1.00 16.64 88 VAL B N 1
ATOM 3701 C CA . VAL B 1 90 ? -44.186 -47.153 -18.431 1.00 16.52 88 VAL B CA 1
ATOM 3702 C C . VAL B 1 90 ? -43.368 -45.880 -18.313 1.00 15.65 88 VAL B C 1
ATOM 3703 O O . VAL B 1 90 ? -43.625 -45.055 -17.428 1.00 15.17 88 VAL B O 1
ATOM 3707 N N . LEU B 1 91 ? -42.383 -45.727 -19.197 1.00 16.08 89 LEU B N 1
ATOM 3708 C CA . LEU B 1 91 ? -41.463 -44.603 -19.150 1.00 16.17 89 LEU B CA 1
ATOM 3709 C C . LEU B 1 91 ? -41.610 -43.753 -20.401 1.00 17.58 89 LEU B C 1
ATOM 3710 O O . LEU B 1 91 ? -41.954 -44.250 -21.482 1.00 18.41 89 LEU B O 1
ATOM 3715 N N . ASP B 1 92 ? -41.336 -42.462 -20.240 1.00 17.77 90 ASP B N 1
ATOM 3716 C CA . ASP B 1 92 ? -41.279 -41.550 -21.369 1.00 17.91 90 ASP B CA 1
ATOM 3717 C C . ASP B 1 92 ? -39.932 -41.692 -22.067 1.00 18.18 90 ASP B C 1
ATOM 3718 O O . ASP B 1 92 ? -38.888 -41.736 -21.411 1.00 18.14 90 ASP B O 1
ATOM 3723 N N . LEU B 1 93 ? -39.953 -41.777 -23.397 1.00 18.53 91 LEU B N 1
ATOM 3724 C CA . LEU B 1 93 ? -38.723 -41.842 -24.181 1.00 18.42 91 LEU B CA 1
ATOM 3725 C C . LEU B 1 93 ? -39.046 -41.354 -25.582 1.00 19.76 91 LEU B C 1
ATOM 3726 O O . LEU B 1 93 ? -40.017 -41.814 -26.183 1.00 19.85 91 LEU B O 1
ATOM 3731 N N . LEU B 1 94 ? -38.255 -40.408 -26.094 1.00 20.70 92 LEU B N 1
ATOM 3732 C CA . LEU B 1 94 ? -38.612 -39.714 -27.341 1.00 22.01 92 LEU B CA 1
ATOM 3733 C C . LEU B 1 94 ? -37.372 -39.599 -28.227 1.00 22.77 92 LEU B C 1
ATOM 3734 O O . LEU B 1 94 ? -36.619 -38.627 -28.137 1.00 22.27 92 LEU B O 1
ATOM 3739 N N . GLY B 1 95 ? -37.185 -40.577 -29.109 1.00 23.58 93 GLY B N 1
ATOM 3740 C CA . GLY B 1 95 ? -36.109 -40.522 -30.073 1.00 23.93 93 GLY B CA 1
ATOM 3741 C C . GLY B 1 95 ? -35.247 -41.769 -30.074 1.00 23.16 93 GLY B C 1
ATOM 3742 O O . GLY B 1 95 ? -35.259 -42.558 -31.023 1.00 24.09 93 GLY B O 1
ATOM 3743 N N . PRO B 1 96 ? -34.469 -41.963 -29.008 1.00 21.28 94 PRO B N 1
ATOM 3744 C CA . PRO B 1 96 ? -33.610 -43.151 -28.927 1.00 19.98 94 PRO B CA 1
ATOM 3745 C C . PRO B 1 96 ? -34.427 -44.439 -28.950 1.00 19.69 94 PRO B C 1
ATOM 3746 O O . PRO B 1 96 ? -35.598 -44.470 -28.561 1.00 20.26 94 PRO B O 1
ATOM 3750 N N . ARG B 1 97 ? -33.786 -45.509 -29.409 1.00 19.30 95 ARG B N 1
ATOM 3751 C CA . ARG B 1 97 ? -34.392 -46.833 -29.493 1.00 19.07 95 ARG B CA 1
ATOM 3752 C C . ARG B 1 97 ? -33.820 -47.725 -28.402 1.00 19.30 95 ARG B C 1
ATOM 3753 O O . ARG B 1 97 ? -32.596 -47.813 -28.244 1.00 18.97 95 ARG B O 1
ATOM 3755 N N . VAL B 1 98 ? -34.712 -48.340 -27.619 1.00 19.67 96 VAL B N 1
ATOM 3756 C CA . VAL B 1 98 ? -34.310 -49.303 -26.605 1.00 20.42 96 VAL B CA 1
ATOM 3757 C C . VAL B 1 98 ? -33.892 -50.603 -27.273 1.00 23.06 96 VAL B C 1
ATOM 3758 O O . VAL B 1 98 ? -34.576 -51.108 -28.173 1.00 23.71 96 VAL B O 1
ATOM 3762 N N . SER B 1 99 ? -32.778 -51.171 -26.818 1.00 24.27 97 SER B N 1
ATOM 3763 C CA . SER B 1 99 ? -32.296 -52.428 -27.373 1.00 25.60 97 SER B CA 1
ATOM 3764 C C . SER B 1 99 ? -32.384 -53.598 -26.405 1.00 25.77 97 SER B C 1
ATOM 3765 O O . SER B 1 99 ? -32.347 -54.743 -26.857 1.00 27.12 97 SER B O 1
ATOM 3768 N N . ALA B 1 100 ? -32.492 -53.342 -25.103 1.00 24.51 98 ALA B N 1
ATOM 3769 C CA . ALA B 1 100 ? -32.557 -54.397 -24.098 1.00 22.89 98 ALA B CA 1
ATOM 3770 C C . ALA B 1 100 ? -33.186 -53.834 -22.834 1.00 21.19 98 ALA B C 1
ATOM 3771 O O . ALA B 1 100 ? -33.041 -52.646 -22.527 1.00 20.26 98 ALA B O 1
ATOM 3773 N N . ALA B 1 101 ? -33.855 -54.705 -22.085 1.00 21.38 99 ALA B N 1
ATOM 3774 C CA . ALA B 1 101 ? -34.470 -54.302 -20.832 1.00 21.35 99 ALA B CA 1
ATOM 3775 C C . ALA B 1 101 ? -34.341 -55.444 -19.839 1.00 21.74 99 ALA B C 1
ATOM 3776 O O . ALA B 1 101 ? -34.479 -56.617 -20.200 1.00 22.00 99 ALA B O 1
ATOM 3778 N N . GLN B 1 102 ? -34.078 -55.086 -18.590 1.00 22.73 100 GLN B N 1
ATOM 3779 C CA . GLN B 1 102 ? -33.940 -56.044 -17.509 1.00 23.80 100 GLN B CA 1
ATOM 3780 C C . GLN B 1 102 ? -34.663 -55.504 -16.288 1.00 22.87 100 GLN B C 1
ATOM 3781 O O . GLN B 1 102 ? -34.684 -54.293 -16.039 1.00 22.49 100 GLN B O 1
ATOM 3787 N N . TRP B 1 103 ? -35.242 -56.418 -15.523 1.00 22.07 101 TRP B N 1
ATOM 3788 C CA . TRP B 1 103 ? -35.899 -56.120 -14.261 1.00 21.68 101 TRP B CA 1
ATOM 3789 C C . TRP B 1 103 ? -35.201 -56.957 -13.202 1.00 21.64 101 TRP B C 1
ATOM 3790 O O . TRP B 1 103 ? -35.228 -58.192 -13.271 1.00 21.29 101 TRP B O 1
ATOM 3801 N N . ASN B 1 104 ? -34.552 -56.282 -12.254 1.00 22.55 102 ASN B N 1
ATOM 3802 C CA . ASN B 1 104 ? -33.751 -56.935 -11.221 1.00 23.39 102 ASN B CA 1
ATOM 3803 C C . ASN B 1 104 ? -32.754 -57.902 -11.846 1.00 22.98 102 ASN B C 1
ATOM 3804 O O . ASN B 1 104 ? -32.486 -58.982 -11.321 1.00 23.93 102 ASN B O 1
ATOM 3809 N N . GLY B 1 105 ? -32.201 -57.500 -12.988 1.00 21.73 103 GLY B N 1
ATOM 3810 C CA . GLY B 1 105 ? -31.160 -58.239 -13.666 1.00 20.80 103 GLY B CA 1
ATOM 3811 C C . GLY B 1 105 ? -31.631 -59.339 -14.586 1.00 20.86 103 GLY B C 1
ATOM 3812 O O . GLY B 1 105 ? -30.792 -60.030 -15.177 1.00 20.62 103 GLY B O 1
ATOM 3813 N N . GLN B 1 106 ? -32.932 -59.516 -14.761 1.00 22.12 104 GLN B N 1
ATOM 3814 C CA . GLN B 1 106 ? -33.424 -60.583 -15.616 1.00 24.53 104 GLN B CA 1
ATOM 3815 C C . GLN B 1 106 ? -34.121 -59.973 -16.821 1.00 22.58 104 GLN B C 1
ATOM 3816 O O . GLN B 1 106 ? -34.835 -58.971 -16.698 1.00 21.54 104 GLN B O 1
ATOM 3822 N N . ARG B 1 107 ? -33.950 -60.618 -17.973 1.00 22.05 105 ARG B N 1
ATOM 3823 C CA . ARG B 1 107 ? -34.602 -60.146 -19.183 1.00 21.76 105 ARG B CA 1
ATOM 3824 C C . ARG B 1 107 ? -36.103 -60.054 -18.961 1.00 22.24 105 ARG B C 1
ATOM 3825 O O . ARG B 1 107 ? -36.708 -60.911 -18.312 1.00 22.04 105 ARG B O 1
ATOM 3827 N N . VAL B 1 108 ? -36.705 -59.013 -19.520 1.00 23.27 106 VAL B N 1
ATOM 3828 C CA . VAL B 1 108 ? -38.117 -58.738 -19.331 1.00 24.60 106 VAL B CA 1
ATOM 3829 C C . VAL B 1 108 ? -38.700 -58.265 -20.661 1.00 25.33 106 VAL B C 1
ATOM 3830 O O . VAL B 1 108 ? -37.990 -57.720 -21.511 1.00 26.28 106 VAL B O 1
ATOM 3834 N N . ARG B 1 109 ? -39.999 -58.502 -20.842 1.00 27.14 107 ARG B N 1
ATOM 3835 C CA . ARG B 1 109 ? -40.698 -58.063 -22.042 1.00 28.99 107 ARG B CA 1
ATOM 3836 C C . ARG B 1 109 ? -40.903 -56.552 -22.028 1.00 23.99 107 ARG B C 1
ATOM 3837 O O . ARG B 1 109 ? -41.298 -55.970 -21.017 1.00 20.97 107 ARG B O 1
ATOM 3845 N N . TRP B 1 110 ? -40.673 -55.922 -23.175 1.00 23.31 108 TRP B N 1
ATOM 3846 C CA . TRP B 1 110 ? -40.895 -54.490 -23.297 1.00 24.06 108 TRP B CA 1
ATOM 3847 C C . TRP B 1 110 ? -41.343 -54.186 -24.717 1.00 22.08 108 TRP B C 1
ATOM 3848 O O . TRP B 1 110 ? -41.092 -54.955 -25.652 1.00 21.16 108 TRP B O 1
ATOM 3859 N N . VAL B 1 111 ? -42.025 -53.056 -24.861 1.00 21.51 109 VAL B N 1
ATOM 3860 C CA . VAL B 1 111 ? -42.450 -52.558 -26.160 1.00 22.57 109 VAL B CA 1
ATOM 3861 C C . VAL B 1 111 ? -42.257 -51.050 -26.147 1.00 22.27 109 VAL B C 1
ATOM 3862 O O . VAL B 1 111 ? -42.535 -50.386 -25.141 1.00 21.79 109 VAL B O 1
ATOM 3866 N N . GLN B 1 112 ? -41.756 -50.511 -27.252 1.00 22.66 110 GLN B N 1
ATOM 3867 C CA . GLN B 1 112 ? -41.516 -49.079 -27.372 1.00 22.80 110 GLN B CA 1
ATOM 3868 C C . GLN B 1 112 ? -42.473 -48.495 -28.398 1.00 23.56 110 GLN B C 1
ATOM 3869 O O . GLN B 1 112 ? -42.501 -48.938 -29.551 1.00 23.92 110 GLN B O 1
ATOM 3875 N N . THR B 1 113 ? -43.254 -47.511 -27.983 1.00 24.66 111 THR B N 1
ATOM 3876 C CA . THR B 1 113 ? -44.133 -46.840 -28.921 1.00 26.23 111 THR B CA 1
ATOM 3877 C C . THR B 1 113 ? -43.520 -45.496 -29.300 1.00 29.00 111 THR B C 1
ATOM 3878 O O . THR B 1 113 ? -42.338 -45.237 -29.031 1.00 28.92 111 THR B O 1
ATOM 3882 N N . ALA B 1 114 ? -44.338 -44.617 -29.886 1.00 31.03 112 ALA B N 1
ATOM 3883 C CA . ALA B 1 114 ? -43.846 -43.319 -30.329 1.00 32.24 112 ALA B CA 1
ATOM 3884 C C . ALA B 1 114 ? -43.178 -42.554 -29.188 1.00 30.40 112 ALA B C 1
ATOM 3885 O O . ALA B 1 114 ? -42.119 -41.941 -29.377 1.00 31.35 112 ALA B O 1
ATOM 3887 N N . GLN B 1 115 ? -43.773 -42.572 -27.993 1.00 27.80 113 GLN B N 1
ATOM 3888 C CA . GLN B 1 115 ? -43.224 -41.745 -26.927 1.00 24.79 113 GLN B CA 1
ATOM 3889 C C . GLN B 1 115 ? -43.139 -42.471 -25.589 1.00 21.29 113 GLN B C 1
ATOM 3890 O O . GLN B 1 115 ? -42.847 -41.826 -24.568 1.00 19.70 113 GLN B O 1
ATOM 3896 N N . LYS B 1 116 ? -43.353 -43.785 -25.556 1.00 20.05 114 LYS B N 1
ATOM 3897 C CA . LYS B 1 116 ? -43.293 -44.534 -24.313 1.00 19.55 114 LYS B CA 1
ATOM 3898 C C . LYS B 1 116 ? -42.508 -45.824 -24.511 1.00 19.60 114 LYS B C 1
ATOM 3899 O O . LYS B 1 116 ? -42.461 -46.386 -25.610 1.00 19.48 114 LYS B O 1
ATOM 3905 N N . VAL B 1 117 ? -41.883 -46.277 -23.431 1.00 20.04 115 VAL B N 1
ATOM 3906 C CA . VAL B 1 117 ? -41.377 -47.637 -23.302 1.00 21.06 115 VAL B CA 1
ATOM 3907 C C . VAL B 1 117 ? -42.196 -48.323 -22.222 1.00 20.20 115 VAL B C 1
ATOM 3908 O O . VAL B 1 117 ? -42.327 -47.800 -21.109 1.00 19.74 115 VAL B O 1
ATOM 3912 N N . GLU B 1 118 ? -42.749 -49.491 -22.541 1.00 20.81 116 GLU B N 1
ATOM 3913 C CA . GLU B 1 118 ? -43.633 -50.204 -21.630 1.00 21.28 116 GLU B CA 1
ATOM 3914 C C . GLU B 1 118 ? -43.002 -51.542 -21.281 1.00 19.33 116 GLU B C 1
ATOM 3915 O O . GLU B 1 118 ? -42.793 -52.382 -22.163 1.00 18.44 116 GLU B O 1
ATOM 3921 N N . VAL B 1 119 ? -42.702 -51.738 -20.000 1.00 19.19 117 VAL B N 1
ATOM 3922 C CA . VAL B 1 119 ? -42.002 -52.926 -19.528 1.00 19.96 117 VAL B CA 1
ATOM 3923 C C . VAL B 1 119 ? -42.969 -53.740 -18.678 1.00 21.02 117 VAL B C 1
ATOM 3924 O O . VAL B 1 119 ? -43.468 -53.259 -17.652 1.00 21.48 117 VAL B O 1
ATOM 3928 N N . THR B 1 120 ? -43.203 -54.984 -19.074 1.00 21.32 118 THR B N 1
ATOM 3929 C CA . THR B 1 120 ? -44.104 -55.855 -18.333 1.00 21.59 118 THR B CA 1
ATOM 3930 C C . THR B 1 120 ? -43.317 -56.605 -17.268 1.00 20.23 118 THR B C 1
ATOM 3931 O O . THR B 1 120 ? -42.322 -57.265 -17.577 1.00 21.06 118 THR B O 1
ATOM 3935 N N . LEU B 1 121 ? -43.750 -56.494 -16.021 1.00 18.69 119 LEU B N 1
ATOM 3936 C CA . LEU B 1 121 ? -43.023 -57.131 -14.936 1.00 17.78 119 LEU B CA 1
ATOM 3937 C C . LEU B 1 121 ? -43.472 -58.578 -14.761 1.00 19.25 119 LEU B C 1
ATOM 3938 O O . LEU B 1 121 ? -44.609 -58.920 -15.092 1.00 18.43 119 LEU B O 1
ATOM 3943 N N . PRO B 1 122 ? -42.590 -59.446 -14.252 1.00 21.42 120 PRO B N 1
ATOM 3944 C CA . PRO B 1 122 ? -42.995 -60.846 -14.023 1.00 23.74 120 PRO B CA 1
ATOM 3945 C C . PRO B 1 122 ? -44.092 -60.977 -12.978 1.00 24.94 120 PRO B C 1
ATOM 3946 O O . PRO B 1 122 ? -44.869 -61.939 -13.016 1.00 26.48 120 PRO B O 1
ATOM 3950 N N . ARG B 1 123 ? -44.176 -60.027 -12.052 1.00 24.66 121 ARG B N 1
ATOM 3951 C CA . ARG B 1 123 ? -45.298 -59.878 -11.141 1.00 23.98 121 ARG B CA 1
ATOM 3952 C C . ARG B 1 123 ? -45.345 -58.422 -10.701 1.00 20.73 121 ARG B C 1
ATOM 3953 O O . ARG B 1 123 ? -44.339 -57.710 -10.799 1.00 20.06 121 ARG B O 1
ATOM 3961 N N . PRO B 1 124 ? -46.495 -57.945 -10.238 1.00 18.43 122 PRO B N 1
ATOM 3962 C CA . PRO B 1 124 ? -46.643 -56.502 -9.999 1.00 17.88 122 PRO B CA 1
ATOM 3963 C C . PRO B 1 124 ? -45.654 -55.991 -8.968 1.00 18.51 122 PRO B C 1
ATOM 3964 O O . PRO B 1 124 ? -45.337 -56.670 -7.990 1.00 18.57 122 PRO B O 1
ATOM 3968 N N . LEU B 1 125 ? -45.143 -54.783 -9.220 1.00 19.38 123 LEU B N 1
ATOM 3969 C CA . LEU B 1 125 ? -44.431 -54.027 -8.201 1.00 19.77 123 LEU B CA 1
ATOM 3970 C C . LEU B 1 125 ? -45.449 -53.421 -7.248 1.00 20.46 123 LEU B C 1
ATOM 3971 O O . LEU B 1 125 ? -46.374 -52.729 -7.683 1.00 20.58 123 LEU B O 1
ATOM 3976 N N . ARG B 1 126 ? -45.285 -53.674 -5.948 1.00 21.13 124 ARG B N 1
ATOM 3977 C CA . ARG B 1 126 ? -46.329 -53.241 -5.035 1.00 22.09 124 ARG B CA 1
ATOM 3978 C C . ARG B 1 126 ? -45.787 -52.246 -4.016 1.00 21.82 124 ARG B C 1
ATOM 3979 O O . ARG B 1 126 ? -44.598 -52.274 -3.692 1.00 20.77 124 ARG B O 1
ATOM 3987 N N . PRO B 1 127 ? -46.637 -51.357 -3.506 1.00 22.28 125 PRO B N 1
ATOM 3988 C CA . PRO B 1 127 ? -46.164 -50.269 -2.636 1.00 22.59 125 PRO B CA 1
ATOM 3989 C C . PRO B 1 127 ? -45.305 -50.762 -1.480 1.00 22.16 125 PRO B C 1
ATOM 3990 O O . PRO B 1 127 ? -45.658 -51.706 -0.774 1.00 22.92 125 PRO B O 1
ATOM 3994 N N . GLY B 1 128 ? -44.169 -50.101 -1.277 1.00 21.91 126 GLY B N 1
ATOM 3995 C CA . GLY B 1 128 ? -43.217 -50.485 -0.262 1.00 21.71 126 GLY B CA 1
ATOM 3996 C C . GLY B 1 128 ? -42.038 -51.280 -0.782 1.00 22.58 126 GLY B C 1
ATOM 3997 O O . GLY B 1 128 ? -41.000 -51.332 -0.114 1.00 23.14 126 GLY B O 1
ATOM 3998 N N . GLU B 1 129 ? -42.172 -51.895 -1.951 1.00 24.31 127 GLU B N 1
ATOM 3999 C CA . GLU B 1 129 ? -41.084 -52.607 -2.605 1.00 26.38 127 GLU B CA 1
ATOM 4000 C C . GLU B 1 129 ? -40.334 -51.664 -3.536 1.00 25.61 127 GLU B C 1
ATOM 4001 O O . GLU B 1 129 ? -40.847 -50.615 -3.940 1.00 24.50 127 GLU B O 1
ATOM 4007 N N . THR B 1 130 ? -39.108 -52.054 -3.883 1.00 25.23 128 THR B N 1
ATOM 4008 C CA . THR B 1 130 ? -38.393 -51.429 -4.984 1.00 25.65 128 THR B CA 1
ATOM 4009 C C . THR B 1 130 ? -37.858 -52.505 -5.918 1.00 23.72 128 THR B C 1
ATOM 4010 O O . THR B 1 130 ? -37.658 -53.657 -5.527 1.00 23.27 128 THR B O 1
ATOM 4014 N N . GLY B 1 131 ? -37.625 -52.100 -7.170 1.00 22.71 129 GLY B N 1
ATOM 4015 C CA . GLY B 1 131 ? -36.967 -52.948 -8.140 1.00 21.99 129 GLY B CA 1
ATOM 4016 C C . GLY B 1 131 ? -36.044 -52.115 -9.009 1.00 21.26 129 GLY B C 1
ATOM 4017 O O . GLY B 1 131 ? -36.109 -50.879 -9.009 1.00 21.07 129 GLY B O 1
ATOM 4018 N N . ARG B 1 132 ? -35.172 -52.808 -9.744 1.00 22.15 130 ARG B N 1
ATOM 4019 C CA . ARG B 1 132 ? -34.189 -52.165 -10.614 1.00 23.13 130 ARG B CA 1
ATOM 4020 C C . ARG B 1 132 ? -34.595 -52.429 -12.063 1.00 21.07 130 ARG B C 1
ATOM 4021 O O . ARG B 1 132 ? -34.565 -53.575 -12.521 1.00 20.44 130 ARG B O 1
ATOM 4029 N N . LEU B 1 133 ? -34.951 -51.371 -12.788 1.00 19.95 131 LEU B N 1
ATOM 4030 C CA . LEU B 1 133 ? -35.287 -51.466 -14.204 1.00 19.76 131 LEU B CA 1
ATOM 4031 C C . LEU B 1 133 ? -34.109 -50.942 -15.011 1.00 19.73 131 LEU B C 1
ATOM 4032 O O . LEU B 1 133 ? -33.738 -49.768 -14.888 1.00 19.17 131 LEU B O 1
ATOM 4037 N N . ARG B 1 134 ? -33.522 -51.801 -15.832 1.00 20.27 132 ARG B N 1
ATOM 4038 C CA . ARG B 1 134 ? -32.370 -51.424 -16.639 1.00 20.82 132 ARG B CA 1
ATOM 4039 C C . ARG B 1 134 ? -32.759 -51.379 -18.109 1.00 19.61 132 ARG B C 1
ATOM 4040 O O . ARG B 1 134 ? -33.362 -52.328 -18.627 1.00 19.35 132 ARG B O 1
ATOM 4048 N N . LEU B 1 135 ? -32.409 -50.282 -18.781 1.00 19.38 133 LEU B N 1
ATOM 4049 C CA . LEU B 1 135 ? -32.706 -50.117 -20.197 1.00 19.45 133 LEU B CA 1
ATOM 4050 C C . LEU B 1 135 ? -31.431 -49.733 -20.926 1.00 20.36 133 LEU B C 1
ATOM 4051 O O . LEU B 1 135 ? -30.696 -48.845 -20.478 1.00 20.00 133 LEU B O 1
ATOM 4056 N N . ILE B 1 136 ? -31.160 -50.426 -22.028 1.00 21.35 134 ILE B N 1
ATOM 4057 C CA . ILE B 1 136 ? -30.064 -50.096 -22.928 1.00 22.27 134 ILE B CA 1
ATOM 4058 C C . ILE B 1 136 ? -30.677 -49.435 -24.153 1.00 20.64 134 ILE B C 1
ATOM 4059 O O . ILE B 1 136 ? -31.637 -49.960 -24.732 1.00 20.60 134 ILE B O 1
ATOM 4064 N N . TYR B 1 137 ? -30.149 -48.278 -24.542 1.00 20.07 135 TYR B N 1
ATOM 4065 C CA . TYR B 1 137 ? -30.789 -47.526 -25.611 1.00 19.52 135 TYR B CA 1
ATOM 4066 C C . TYR B 1 137 ? -29.760 -46.664 -26.332 1.00 20.56 135 TYR B C 1
ATOM 4067 O O . TYR B 1 137 ? -28.670 -46.392 -25.820 1.00 20.44 135 TYR B O 1
ATOM 4076 N N . ALA B 1 138 ? -30.124 -46.237 -27.538 1.00 21.26 136 ALA B N 1
ATOM 4077 C CA . ALA B 1 138 ? -29.199 -45.453 -28.336 1.00 22.17 136 ALA B CA 1
ATOM 4078 C C . ALA B 1 138 ? -29.953 -44.811 -29.485 1.00 22.06 136 ALA B C 1
ATOM 4079 O O . ALA B 1 138 ? -30.971 -45.339 -29.946 1.00 22.54 136 ALA B O 1
ATOM 4081 N N . GLY B 1 139 ? -29.431 -43.677 -29.952 1.00 21.99 137 GLY B N 1
ATOM 4082 C CA . GLY B 1 139 ? -30.006 -43.018 -31.110 1.00 21.73 137 GLY B CA 1
ATOM 4083 C C . GLY B 1 139 ? -30.000 -41.509 -30.997 1.00 21.57 137 GLY B C 1
ATOM 4084 O O . GLY B 1 139 ? -29.103 -40.926 -30.382 1.00 21.25 137 GLY B O 1
ATOM 4085 N N . THR B 1 140 ? -31.002 -40.866 -31.579 1.00 21.53 138 THR B N 1
ATOM 4086 C CA . THR B 1 140 ? -31.040 -39.406 -31.654 1.00 21.79 138 THR B CA 1
ATOM 4087 C C . THR B 1 140 ? -32.210 -38.861 -30.852 1.00 21.34 138 THR B C 1
ATOM 4088 O O . THR B 1 140 ? -33.379 -39.078 -31.231 1.00 21.06 138 THR B O 1
ATOM 4092 N N . PRO B 1 141 ? -31.948 -38.182 -29.737 1.00 21.83 139 PRO B N 1
ATOM 4093 C CA . PRO B 1 141 ? -33.028 -37.515 -29.003 1.00 22.79 139 PRO B CA 1
ATOM 4094 C C . PRO B 1 141 ? -33.782 -36.542 -29.892 1.00 25.71 139 PRO B C 1
ATOM 4095 O O . PRO B 1 141 ? -33.191 -35.832 -30.709 1.00 26.37 139 PRO B O 1
ATOM 4099 N N . GLU B 1 142 ? -35.094 -36.484 -29.700 1.00 29.28 140 GLU B N 1
ATOM 4100 C CA . GLU B 1 142 ? -35.956 -35.548 -30.409 1.00 32.89 140 GLU B CA 1
ATOM 4101 C C . GLU B 1 142 ? -36.366 -34.410 -29.480 1.00 33.37 140 GLU B C 1
ATOM 4102 O O . GLU B 1 142 ? -36.557 -34.619 -28.275 1.00 32.12 140 GLU B O 1
ATOM 4108 N N . LEU B 1 143 ? -36.486 -33.202 -30.036 1.00 35.21 141 LEU B N 1
ATOM 4109 C CA . LEU B 1 143 ? -36.874 -32.039 -29.242 1.00 37.25 141 LEU B CA 1
ATOM 4110 C C . LEU B 1 143 ? -38.392 -31.945 -29.109 1.00 41.65 141 LEU B C 1
ATOM 4111 O O . LEU B 1 143 ? -39.132 -32.217 -30.059 1.00 43.01 141 LEU B O 1
ATOM 4116 N N . SER B 1 144 ? -38.849 -31.551 -27.917 1.00 43.45 142 SER B N 1
ATOM 4117 C CA . SER B 1 144 ? -40.281 -31.487 -27.602 1.00 44.64 142 SER B CA 1
ATOM 4118 C C . SER B 1 144 ? -40.900 -30.134 -27.958 1.00 45.98 142 SER B C 1
ATOM 4119 O O . SER B 1 144 ? -40.215 -29.114 -27.983 1.00 46.51 142 SER B O 1
ATOM 4122 N N . ASP B 1 146 ? -43.350 -27.520 -30.759 1.00 38.04 144 ASP B N 1
ATOM 4123 C CA . ASP B 1 146 ? -44.510 -27.149 -29.957 1.00 38.44 144 ASP B CA 1
ATOM 4124 C C . ASP B 1 146 ? -44.582 -25.635 -29.784 1.00 38.57 144 ASP B C 1
ATOM 4125 O O . ASP B 1 146 ? -43.988 -25.081 -28.859 1.00 37.60 144 ASP B O 1
ATOM 4130 N N . PRO B 1 147 ? -45.335 -24.973 -30.666 1.00 39.55 145 PRO B N 1
ATOM 4131 C CA . PRO B 1 147 ? -45.397 -23.502 -30.633 1.00 39.70 145 PRO B CA 1
ATOM 4132 C C . PRO B 1 147 ? -45.926 -22.935 -29.327 1.00 38.94 145 PRO B C 1
ATOM 4133 O O . PRO B 1 147 ? -45.792 -21.726 -29.107 1.00 39.20 145 PRO B O 1
ATOM 4137 N N . GLY B 1 148 ? -46.517 -23.754 -28.462 1.00 37.30 146 GLY B N 1
ATOM 4138 C CA . GLY B 1 148 ? -47.030 -23.262 -27.199 1.00 35.37 146 GLY B CA 1
ATOM 4139 C C . GLY B 1 148 ? -45.989 -22.992 -26.135 1.00 33.17 146 GLY B C 1
ATOM 4140 O O . GLY B 1 148 ? -46.321 -22.399 -25.107 1.00 33.13 146 GLY B O 1
ATOM 4141 N N . LEU B 1 149 ? -44.747 -23.412 -26.350 1.00 31.99 147 LEU B N 1
ATOM 4142 C CA . LEU B 1 149 ? -43.702 -23.264 -25.351 1.00 30.80 147 LEU B CA 1
ATOM 4143 C C . LEU B 1 149 ? -42.671 -22.233 -25.794 1.00 33.16 147 LEU B C 1
ATOM 4144 O O . LEU B 1 149 ? -42.492 -22.003 -26.994 1.00 32.63 147 LEU B O 1
ATOM 4149 N N . PRO B 1 150 ? -41.970 -21.607 -24.842 1.00 35.52 148 PRO B N 1
ATOM 4150 C CA . PRO B 1 150 ? -40.954 -20.610 -25.215 1.00 36.89 148 PRO B CA 1
ATOM 4151 C C . PRO B 1 150 ? -39.734 -21.212 -25.887 1.00 35.76 148 PRO B C 1
ATOM 4152 O O . PRO B 1 150 ? -39.067 -20.518 -26.664 1.00 37.66 148 PRO B O 1
ATOM 4156 N N . ILE B 1 151 ? -39.400 -22.466 -25.589 1.00 33.54 149 ILE B N 1
ATOM 4157 C CA . ILE B 1 151 ? -38.242 -23.130 -26.167 1.00 30.76 149 ILE B CA 1
ATOM 4158 C C . ILE B 1 151 ? -38.691 -24.496 -26.668 1.00 27.72 149 ILE B C 1
ATOM 4159 O O . ILE B 1 151 ? -39.796 -24.953 -26.383 1.00 26.18 149 ILE B O 1
ATOM 4164 N N . ARG B 1 152 ? -37.828 -25.128 -27.459 1.00 27.04 150 ARG B N 1
ATOM 4165 C CA . ARG B 1 152 ? -37.989 -26.539 -27.784 1.00 27.59 150 ARG B CA 1
ATOM 4166 C C . ARG B 1 152 ? -37.185 -27.350 -26.777 1.00 23.19 150 ARG B C 1
ATOM 4167 O O . ARG B 1 152 ? -35.960 -27.471 -26.915 1.00 21.79 150 ARG B O 1
ATOM 4175 N N . PRO B 1 153 ? -37.812 -27.901 -25.743 1.00 20.91 151 PRO B N 1
ATOM 4176 C CA . PRO B 1 153 ? -37.030 -28.499 -24.658 1.00 20.02 151 PRO B CA 1
ATOM 4177 C C . PRO B 1 153 ? -36.458 -29.850 -25.046 1.00 19.06 151 PRO B C 1
ATOM 4178 O O . PRO B 1 153 ? -37.033 -30.607 -25.832 1.00 18.95 151 PRO B O 1
ATOM 4182 N N . GLY B 1 154 ? -35.304 -30.147 -24.464 1.00 18.35 152 GLY B N 1
ATOM 4183 C CA . GLY B 1 154 ? -34.672 -31.430 -24.667 1.00 17.69 152 GLY B CA 1
ATOM 4184 C C . GLY B 1 154 ? -33.168 -31.327 -24.788 1.00 17.13 152 GLY B C 1
ATOM 4185 O O . GLY B 1 154 ? -32.542 -30.400 -24.264 1.00 16.36 152 GLY B O 1
ATOM 4186 N N . TRP B 1 155 ? -32.591 -32.303 -25.483 1.00 17.55 153 TRP B N 1
ATOM 4187 C CA . TRP B 1 155 ? -31.151 -32.429 -25.673 1.00 17.86 153 TRP B CA 1
ATOM 4188 C C . TRP B 1 155 ? -30.725 -31.446 -26.757 1.00 18.40 153 TRP B C 1
ATOM 4189 O O . TRP B 1 155 ? -31.034 -31.643 -27.937 1.00 18.62 153 TRP B O 1
ATOM 4200 N N . GLN B 1 156 ? -30.052 -30.374 -26.353 1.00 18.34 154 GLN B N 1
ATOM 4201 C CA . GLN B 1 156 ? -29.644 -29.305 -27.253 1.00 18.89 154 GLN B CA 1
ATOM 4202 C C . GLN B 1 156 ? -28.264 -29.600 -27.828 1.00 19.89 154 GLN B C 1
ATOM 4203 O O . GLN B 1 156 ? -27.399 -30.162 -27.147 1.00 20.19 154 GLN B O 1
ATOM 4209 N N . ASN B 1 157 ? -28.054 -29.212 -29.082 1.00 20.59 155 ASN B N 1
ATOM 4210 C CA . ASN B 1 157 ? -26.776 -29.443 -29.746 1.00 21.48 155 ASN B CA 1
ATOM 4211 C C . ASN B 1 157 ? -26.437 -28.234 -30.600 1.00 22.31 155 ASN B C 1
ATOM 4212 O O . ASN B 1 157 ? -27.156 -27.922 -31.557 1.00 22.07 155 ASN B O 1
ATOM 4217 N N . GLU B 1 158 ? -25.341 -27.570 -30.255 1.00 24.78 156 GLU B N 1
ATOM 4218 C CA . GLU B 1 158 ? -24.925 -26.355 -30.939 1.00 27.33 156 GLU B CA 1
ATOM 4219 C C . GLU B 1 158 ? -23.542 -25.964 -30.448 1.00 29.06 156 GLU B C 1
ATOM 4220 O O . GLU B 1 158 ? -23.196 -26.198 -29.288 1.00 27.75 156 GLU B O 1
ATOM 4226 N N . ALA B 1 159 ? -22.755 -25.383 -31.352 1.00 30.69 157 ALA B N 1
ATOM 4227 C CA . ALA B 1 159 ? -21.467 -24.788 -31.006 1.00 32.44 157 ALA B CA 1
ATOM 4228 C C . ALA B 1 159 ? -20.588 -25.771 -30.236 1.00 30.69 157 ALA B C 1
ATOM 4229 O O . ALA B 1 159 ? -19.996 -25.438 -29.211 1.00 31.55 157 ALA B O 1
ATOM 4231 N N . GLY B 1 160 ? -20.515 -27.004 -30.735 1.00 28.32 158 GLY B N 1
ATOM 4232 C CA . GLY B 1 160 ? -19.658 -27.998 -30.114 1.00 25.37 158 GLY B CA 1
ATOM 4233 C C . GLY B 1 160 ? -20.109 -28.474 -28.751 1.00 22.97 158 GLY B C 1
ATOM 4234 O O . GLY B 1 160 ? -19.378 -29.227 -28.097 1.00 22.46 158 GLY B O 1
ATOM 4235 N N . LEU B 1 161 ? -21.289 -28.065 -28.299 1.00 21.65 159 LEU B N 1
ATOM 4236 C CA . LEU B 1 161 ? -21.815 -28.464 -27.002 1.00 20.90 159 LEU B CA 1
ATOM 4237 C C . LEU B 1 161 ? -23.081 -29.291 -27.179 1.00 20.40 159 LEU B C 1
ATOM 4238 O O . LEU B 1 161 ? -23.890 -29.029 -28.073 1.00 20.27 159 LEU B O 1
ATOM 4243 N N . SER B 1 162 ? -23.242 -30.285 -26.317 1.00 20.22 160 SER B N 1
ATOM 4244 C CA . SER B 1 162 ? -24.511 -30.965 -26.131 1.00 20.10 160 SER B CA 1
ATOM 4245 C C . SER B 1 162 ? -24.911 -30.760 -24.678 1.00 19.42 160 SER B C 1
ATOM 4246 O O . SER B 1 162 ? -24.071 -30.888 -23.780 1.00 20.10 160 SER B O 1
ATOM 4249 N N . TYR B 1 163 ? -26.168 -30.390 -24.445 1.00 18.34 161 TYR B N 1
ATOM 4250 C CA . TYR B 1 163 ? -26.581 -30.124 -23.071 1.00 17.07 161 TYR B CA 1
ATOM 4251 C C . TYR B 1 163 ? -28.094 -30.253 -22.951 1.00 16.82 161 TYR B C 1
ATOM 4252 O O . TYR B 1 163 ? -28.834 -30.068 -23.923 1.00 16.15 161 TYR B O 1
ATOM 4261 N N . SER B 1 164 ? -28.542 -30.571 -21.741 1.00 17.20 162 SER B N 1
ATOM 4262 C CA . SER B 1 164 ? -29.962 -30.682 -21.464 1.00 17.80 162 SER B CA 1
ATOM 4263 C C . SER B 1 164 ? -30.537 -29.306 -21.138 1.00 17.90 162 SER B C 1
ATOM 4264 O O . SER B 1 164 ? -30.021 -28.593 -20.268 1.00 17.96 162 SER B O 1
ATOM 4267 N N . LEU B 1 165 ? -31.599 -28.935 -21.847 1.00 18.29 163 LEU B N 1
ATOM 4268 C CA . LEU B 1 165 ? -32.415 -27.762 -21.514 1.00 18.39 163 LEU B CA 1
ATOM 4269 C C . LEU B 1 165 ? -33.844 -28.264 -21.693 1.00 17.96 163 LEU B C 1
ATOM 4270 O O . LEU B 1 165 ? -34.442 -28.109 -22.756 1.00 18.42 163 LEU B O 1
ATOM 4275 N N . SER B 1 166 ? -34.365 -28.937 -20.663 1.00 17.28 164 SER B N 1
ATOM 4276 C CA . SER B 1 166 ? -35.454 -29.884 -20.861 1.00 17.37 164 SER B CA 1
ATOM 4277 C C . SER B 1 166 ? -36.729 -29.548 -20.102 1.00 16.62 164 SER B C 1
ATOM 4278 O O . SER B 1 166 ? -37.673 -30.345 -20.125 1.00 16.72 164 SER B O 1
ATOM 4281 N N . GLU B 1 167 ? -36.819 -28.391 -19.485 1.00 16.27 165 GLU B N 1
ATOM 4282 C CA . GLU B 1 167 ? -38.089 -28.039 -18.859 1.00 16.03 165 GLU B CA 1
ATOM 4283 C C . GLU B 1 167 ? -39.080 -27.592 -19.929 1.00 16.88 165 GLU B C 1
ATOM 4284 O O . GLU B 1 167 ? -38.723 -26.776 -20.792 1.00 17.68 165 GLU B O 1
ATOM 4290 N N . PRO B 1 168 ? -40.332 -28.095 -19.909 1.00 17.34 166 PRO B N 1
ATOM 4291 C CA . PRO B 1 168 ? -40.826 -29.034 -18.894 1.00 17.60 166 PRO B CA 1
ATOM 4292 C C . PRO B 1 168 ? -40.592 -30.527 -19.195 1.00 18.88 166 PRO B C 1
ATOM 4293 O O . PRO B 1 168 ? -40.367 -31.289 -18.252 1.00 18.69 166 PRO B O 1
ATOM 4297 N N . HIS B 1 169 ? -40.632 -30.945 -20.460 1.00 20.23 167 HIS B N 1
ATOM 4298 C CA . HIS B 1 169 ? -40.709 -32.375 -20.770 1.00 22.07 167 HIS B CA 1
ATOM 4299 C C . HIS B 1 169 ? -39.744 -32.786 -21.888 1.00 22.59 167 HIS B C 1
ATOM 4300 O O . HIS B 1 169 ? -40.087 -33.570 -22.782 1.00 23.97 167 HIS B O 1
ATOM 4307 N N . GLY B 1 170 ? -38.490 -32.353 -21.794 1.00 21.38 168 GLY B N 1
ATOM 4308 C CA . GLY B 1 170 ? -37.500 -32.743 -22.787 1.00 19.63 168 GLY B CA 1
ATOM 4309 C C . GLY B 1 170 ? -36.537 -33.838 -22.355 1.00 17.40 168 GLY B C 1
ATOM 4310 O O . GLY B 1 170 ? -35.808 -34.394 -23.185 1.00 17.04 168 GLY B O 1
ATOM 4311 N N . THR B 1 171 ? -36.493 -34.147 -21.058 1.00 16.81 169 THR B N 1
ATOM 4312 C CA . THR B 1 171 ? -35.534 -35.143 -20.586 1.00 16.56 169 THR B CA 1
ATOM 4313 C C . THR B 1 171 ? -35.793 -36.507 -21.215 1.00 17.77 169 THR B C 1
ATOM 4314 O O . THR B 1 171 ? -34.849 -37.267 -21.455 1.00 17.79 169 THR B O 1
ATOM 4318 N N . ARG B 1 172 ? -37.060 -36.828 -21.481 1.00 18.63 170 ARG B N 1
ATOM 4319 C CA . ARG B 1 172 ? -37.408 -38.085 -22.140 1.00 19.86 170 ARG B CA 1
ATOM 4320 C C . ARG B 1 172 ? -36.700 -38.243 -23.479 1.00 20.87 170 ARG B C 1
ATOM 4321 O O . ARG B 1 172 ? -36.638 -39.357 -24.009 1.00 20.87 170 ARG B O 1
ATOM 4329 N N . GLY B 1 173 ? -36.156 -37.156 -24.031 1.00 21.37 171 GLY B N 1
ATOM 4330 C CA . GLY B 1 173 ? -35.451 -37.246 -25.297 1.00 21.88 171 GLY B CA 1
ATOM 4331 C C . GLY B 1 173 ? -34.146 -38.009 -25.210 1.00 21.73 171 GLY B C 1
ATOM 4332 O O . GLY B 1 173 ? -33.732 -38.648 -26.181 1.00 22.29 171 GLY B O 1
ATOM 4333 N N . PHE B 1 174 ? -33.456 -37.924 -24.075 1.00 20.91 172 PHE B N 1
ATOM 4334 C CA . PHE B 1 174 ? -32.161 -38.573 -23.932 1.00 19.78 172 PHE B CA 1
ATOM 4335 C C . PHE B 1 174 ? -32.087 -39.534 -22.757 1.00 19.45 172 PHE B C 1
ATOM 4336 O O . PHE B 1 174 ? -31.041 -40.158 -22.565 1.00 19.66 172 PHE B O 1
ATOM 4344 N N . LEU B 1 175 ? -33.168 -39.687 -21.974 1.00 18.81 173 LEU B N 1
ATOM 4345 C CA . LEU B 1 175 ? -33.186 -40.557 -20.800 1.00 18.06 173 LEU B CA 1
ATOM 4346 C C . LEU B 1 175 ? -34.575 -41.148 -20.607 1.00 17.23 173 LEU B C 1
ATOM 4347 O O . LEU B 1 175 ? -35.533 -40.403 -20.378 1.00 16.34 173 LEU B O 1
ATOM 4352 N N . PRO B 1 176 ? -34.744 -42.467 -20.699 1.00 17.12 174 PRO B N 1
ATOM 4353 C CA . PRO B 1 176 ? -36.047 -43.054 -20.350 1.00 16.96 174 PRO B CA 1
ATOM 4354 C C . PRO B 1 176 ? -36.358 -42.715 -18.906 1.00 15.87 174 PRO B C 1
ATOM 4355 O O . PRO B 1 176 ? -35.571 -43.008 -18.010 1.00 15.64 174 PRO B O 1
ATOM 4359 N N . CYS B 1 177 ? -37.490 -42.053 -18.683 1.00 15.16 175 CYS B N 1
ATOM 4360 C CA . CYS B 1 177 ? -37.762 -41.527 -17.360 1.00 15.01 175 CYS B CA 1
ATOM 4361 C C . CYS B 1 177 ? -39.259 -41.354 -17.168 1.00 15.93 175 CYS B C 1
ATOM 4362 O O . CYS B 1 177 ? -40.040 -41.375 -18.121 1.00 16.65 175 CYS B O 1
ATOM 4365 N N . ASN B 1 178 ? -39.643 -41.189 -15.906 1.00 15.65 176 ASN B N 1
ATOM 4366 C CA . ASN B 1 178 ? -40.985 -40.748 -15.543 1.00 15.11 176 ASN B CA 1
ATOM 4367 C C . ASN B 1 178 ? -40.931 -39.225 -15.610 1.00 14.78 176 ASN B C 1
ATOM 4368 O O . ASN B 1 178 ? -40.582 -38.558 -14.638 1.00 14.70 176 ASN B O 1
ATOM 4373 N N . ASP B 1 179 ? -41.245 -38.664 -16.777 1.00 14.64 177 ASP B N 1
ATOM 4374 C CA . ASP B 1 179 ? -40.859 -37.276 -17.069 1.00 15.01 177 ASP B CA 1
ATOM 4375 C C . ASP B 1 179 ? -41.927 -36.304 -16.564 1.00 14.93 177 ASP B C 1
ATOM 4376 O O . ASP B 1 179 ? -42.664 -35.680 -17.330 1.00 14.93 177 ASP B O 1
ATOM 4381 N N . HIS B 1 180 ? -42.010 -36.195 -15.232 1.00 15.05 178 HIS B N 1
ATOM 4382 C CA . HIS B 1 180 ? -43.001 -35.317 -14.618 1.00 15.64 178 HIS B CA 1
ATOM 4383 C C . HIS B 1 180 ? -42.485 -34.842 -13.266 1.00 16.10 178 HIS B C 1
ATOM 4384 O O . HIS B 1 180 ? -41.939 -35.652 -12.505 1.00 15.69 178 HIS B O 1
ATOM 4391 N N . PRO B 1 181 ? -42.637 -33.554 -12.936 1.00 16.65 179 PRO B N 1
ATOM 4392 C CA . PRO B 1 181 ? -42.002 -33.029 -11.719 1.00 16.58 179 PRO B CA 1
ATOM 4393 C C . PRO B 1 181 ? -42.600 -33.558 -10.422 1.00 16.31 179 PRO B C 1
ATOM 4394 O O . PRO B 1 181 ? -42.005 -33.315 -9.365 1.00 16.02 179 PRO B O 1
ATOM 4398 N N . SER B 1 182 ? -43.757 -34.233 -10.454 1.00 16.32 180 SER B N 1
ATOM 4399 C CA . SER B 1 182 ? -44.297 -34.855 -9.246 1.00 16.44 180 SER B CA 1
ATOM 4400 C C . SER B 1 182 ? -43.487 -36.064 -8.801 1.00 16.87 180 SER B C 1
ATOM 4401 O O . SER B 1 182 ? -43.724 -36.586 -7.703 1.00 17.58 180 SER B O 1
ATOM 4404 N N . ASP B 1 183 ? -42.537 -36.516 -9.613 1.00 16.39 181 ASP B N 1
ATOM 4405 C CA . ASP B 1 183 ? -41.709 -37.675 -9.299 1.00 15.74 181 ASP B CA 1
ATOM 4406 C C . ASP B 1 183 ? -40.239 -37.298 -9.438 1.00 15.37 181 ASP B C 1
ATOM 4407 O O . ASP B 1 183 ? -39.547 -37.746 -10.360 1.00 15.35 181 ASP B O 1
ATOM 4412 N N . PRO B 1 184 ? -39.730 -36.458 -8.543 1.00 15.53 182 PRO B N 1
ATOM 4413 C CA . PRO B 1 184 ? -38.287 -36.200 -8.519 1.00 15.43 182 PRO B CA 1
ATOM 4414 C C . PRO B 1 184 ? -37.531 -37.448 -8.083 1.00 14.57 182 PRO B C 1
ATOM 4415 O O . PRO B 1 184 ? -38.096 -38.407 -7.556 1.00 13.81 182 PRO B O 1
ATOM 4419 N N . ALA B 1 185 ? -36.219 -37.418 -8.306 1.00 14.83 183 ALA B N 1
ATOM 4420 C CA . ALA B 1 185 ? -35.366 -38.557 -8.003 1.00 14.97 183 ALA B CA 1
ATOM 4421 C C . ALA B 1 185 ? -33.939 -38.074 -7.822 1.00 15.37 183 ALA B C 1
ATOM 4422 O O . ALA B 1 185 ? -33.576 -36.977 -8.248 1.00 15.15 183 ALA B O 1
ATOM 4424 N N . THR B 1 186 ? -33.134 -38.914 -7.196 1.00 15.60 184 THR B N 1
ATOM 4425 C CA . THR B 1 186 ? -31.700 -38.702 -7.213 1.00 16.50 184 THR B CA 1
ATOM 4426 C C . THR B 1 186 ? -31.107 -39.276 -8.494 1.00 16.54 184 THR B C 1
ATOM 4427 O O . THR B 1 186 ? -31.712 -40.113 -9.167 1.00 16.64 184 THR B O 1
ATOM 4431 N N . PHE B 1 187 ? -29.908 -38.807 -8.835 1.00 17.01 185 PHE B N 1
ATOM 4432 C CA . PHE B 1 187 ? -29.264 -39.187 -10.082 1.00 17.49 185 PHE B CA 1
ATOM 4433 C C . PHE B 1 187 ? -27.793 -39.475 -9.845 1.00 18.23 185 PHE B C 1
ATOM 4434 O O . PHE B 1 187 ? -27.106 -38.718 -9.150 1.00 19.02 185 PHE B O 1
ATOM 4442 N N . THR B 1 188 ? -27.307 -40.550 -10.455 1.00 18.10 186 THR B N 1
ATOM 4443 C CA . THR B 1 188 ? -25.883 -40.756 -10.661 1.00 18.36 186 THR B CA 1
ATOM 4444 C C . THR B 1 188 ? -25.652 -40.819 -12.165 1.00 18.30 186 THR B C 1
ATOM 4445 O O . THR B 1 188 ? -26.303 -41.600 -12.861 1.00 18.56 186 THR B O 1
ATOM 4449 N N . VAL B 1 189 ? -24.753 -39.981 -12.667 1.00 18.75 187 VAL B N 1
ATOM 4450 C CA . VAL B 1 189 ? -24.528 -39.847 -14.102 1.00 19.32 187 VAL B CA 1
ATOM 4451 C C . VAL B 1 189 ? -23.068 -40.166 -14.356 1.00 19.23 187 VAL B C 1
ATOM 4452 O O . VAL B 1 189 ? -22.177 -39.544 -13.761 1.00 18.90 187 VAL B O 1
ATOM 4456 N N . ARG B 1 190 ? -22.826 -41.160 -15.204 1.00 19.88 188 ARG B N 1
ATOM 4457 C CA . ARG B 1 190 ? -21.491 -41.493 -15.679 1.00 21.31 188 ARG B CA 1
ATOM 4458 C C . ARG B 1 190 ? -21.496 -41.149 -17.158 1.00 21.29 188 ARG B C 1
ATOM 4459 O O . ARG B 1 190 ? -22.136 -41.845 -17.954 1.00 22.20 188 ARG B O 1
ATOM 4467 N N . VAL B 1 191 ? -20.772 -40.102 -17.536 1.00 20.96 189 VAL B N 1
ATOM 4468 C CA . VAL B 1 191 ? -20.784 -39.602 -18.902 1.00 20.79 189 VAL B CA 1
ATOM 4469 C C . VAL B 1 191 ? -19.455 -39.950 -19.545 1.00 21.27 189 VAL B C 1
ATOM 4470 O O . VAL B 1 191 ? -18.390 -39.588 -19.026 1.00 21.30 189 VAL B O 1
ATOM 4474 N N . THR B 1 192 ? -19.518 -40.630 -20.685 1.00 21.65 190 THR B N 1
ATOM 4475 C CA . THR B 1 192 ? -18.333 -41.006 -21.441 1.00 22.48 190 THR B CA 1
ATOM 4476 C C . THR B 1 192 ? -18.235 -40.132 -22.683 1.00 21.14 190 THR B C 1
ATOM 4477 O O . THR B 1 192 ? -19.141 -40.131 -23.528 1.00 21.36 190 THR B O 1
ATOM 4481 N N . VAL B 1 193 ? -17.122 -39.421 -22.799 1.00 20.82 191 VAL B N 1
ATOM 4482 C CA . VAL B 1 193 ? -16.896 -38.450 -23.864 1.00 20.67 191 VAL B CA 1
ATOM 4483 C C . VAL B 1 193 ? -15.490 -38.672 -24.406 1.00 22.71 191 VAL B C 1
ATOM 4484 O O . VAL B 1 193 ? -14.662 -39.349 -23.772 1.00 22.62 191 VAL B O 1
ATOM 4488 N N . PRO B 1 194 ? -15.195 -38.145 -25.595 1.00 24.28 192 PRO B N 1
ATOM 4489 C CA . PRO B 1 194 ? -13.821 -38.220 -26.101 1.00 26.31 192 PRO B CA 1
ATOM 4490 C C . PRO B 1 194 ? -12.864 -37.557 -25.122 1.00 27.43 192 PRO B C 1
ATOM 4491 O O . PRO B 1 194 ? -13.210 -36.586 -24.445 1.00 27.32 192 PRO B O 1
ATOM 4495 N N . ALA B 1 195 ? -11.639 -38.082 -25.060 1.00 28.68 193 ALA B N 1
ATOM 4496 C CA . ALA B 1 195 ? -10.676 -37.534 -24.110 1.00 29.00 193 ALA B CA 1
ATOM 4497 C C . ALA B 1 195 ? -10.405 -36.055 -24.359 1.00 28.67 193 ALA B C 1
ATOM 4498 O O . ALA B 1 195 ? -9.991 -35.352 -23.436 1.00 28.23 193 ALA B O 1
ATOM 4500 N N . SER B 1 196 ? -10.642 -35.566 -25.577 1.00 28.53 194 SER B N 1
ATOM 4501 C CA . SER B 1 196 ? -10.460 -34.157 -25.906 1.00 28.34 194 SER B CA 1
ATOM 4502 C C . SER B 1 196 ? -11.576 -33.262 -25.374 1.00 27.04 194 SER B C 1
ATOM 4503 O O . SER B 1 196 ? -11.452 -32.035 -25.453 1.00 27.75 194 SER B O 1
ATOM 4506 N N . ALA B 1 197 ? -12.653 -33.839 -24.850 1.00 25.54 195 ALA B N 1
ATOM 4507 C CA . ALA B 1 197 ? -13.803 -33.114 -24.334 1.00 23.59 195 ALA B CA 1
ATOM 4508 C C . ALA B 1 197 ? -13.910 -33.320 -22.826 1.00 21.84 195 ALA B C 1
ATOM 4509 O O . ALA B 1 197 ? -13.126 -34.043 -22.215 1.00 20.93 195 ALA B O 1
ATOM 4511 N N . SER B 1 198 ? -14.914 -32.687 -22.227 1.00 21.44 196 SER B N 1
ATOM 4512 C CA . SER B 1 198 ? -15.211 -32.890 -20.821 1.00 21.75 196 SER B CA 1
ATOM 4513 C C . SER B 1 198 ? -16.726 -32.910 -20.667 1.00 20.71 196 SER B C 1
ATOM 4514 O O . SER B 1 198 ? -17.472 -32.892 -21.652 1.00 20.15 196 SER B O 1
ATOM 4517 N N . ALA B 1 199 ? -17.189 -32.936 -19.421 1.00 20.17 197 ALA B N 1
ATOM 4518 C CA . ALA B 1 199 ? -18.614 -33.032 -19.154 1.00 19.73 197 ALA B CA 1
ATOM 4519 C C . ALA B 1 199 ? -18.884 -32.512 -17.759 1.00 19.77 197 ALA B C 1
ATOM 4520 O O . ALA B 1 199 ? -18.004 -32.530 -16.896 1.00 19.52 197 ALA B O 1
ATOM 4522 N N . ALA B 1 200 ? -20.112 -32.050 -17.549 1.00 19.65 198 ALA B N 1
ATOM 4523 C CA . ALA B 1 200 ? -20.567 -31.628 -16.234 1.00 20.05 198 ALA B CA 1
ATOM 4524 C C . ALA B 1 200 ? -22.030 -31.998 -16.110 1.00 19.76 198 ALA B C 1
ATOM 4525 O O . ALA B 1 200 ? -22.834 -31.656 -16.982 1.00 20.55 198 ALA B O 1
ATOM 4527 N N . ALA B 1 201 ? -22.373 -32.688 -15.032 1.00 19.36 199 ALA B N 1
ATOM 4528 C CA . ALA B 1 201 ? -23.756 -32.999 -14.732 1.00 18.43 199 ALA B CA 1
ATOM 4529 C C . ALA B 1 201 ? -24.020 -32.578 -13.301 1.00 18.18 199 ALA B C 1
ATOM 4530 O O . ALA B 1 201 ? -23.089 -32.383 -12.512 1.00 18.49 199 ALA B O 1
ATOM 4532 N N . SER B 1 202 ? -25.299 -32.414 -12.977 1.00 17.85 200 SER B N 1
ATOM 4533 C CA . SER B 1 202 ? -25.671 -32.083 -11.606 1.00 17.78 200 SER B CA 1
ATOM 4534 C C . SER B 1 202 ? -25.072 -33.088 -10.635 1.00 18.78 200 SER B C 1
ATOM 4535 O O . SER B 1 202 ? -25.075 -34.299 -10.888 1.00 19.39 200 SER B O 1
ATOM 4538 N N . GLY B 1 203 ? -24.588 -32.588 -9.506 1.00 19.43 201 GLY B N 1
ATOM 4539 C CA . GLY B 1 203 ? -24.134 -33.435 -8.425 1.00 19.87 201 GLY B CA 1
ATOM 4540 C C . GLY B 1 203 ? -22.654 -33.270 -8.136 1.00 20.95 201 GLY B C 1
ATOM 4541 O O . GLY B 1 203 ? -21.927 -32.546 -8.814 1.00 21.31 201 GLY B O 1
ATOM 4542 N N . LEU B 1 204 ? -22.221 -33.972 -7.096 1.00 21.42 202 LEU B N 1
ATOM 4543 C CA . LEU B 1 204 ? -20.812 -33.986 -6.739 1.00 21.88 202 LEU B CA 1
ATOM 4544 C C . LEU B 1 204 ? -20.015 -34.696 -7.829 1.00 22.62 202 LEU B C 1
ATOM 4545 O O . LEU B 1 204 ? -20.365 -35.802 -8.242 1.00 22.20 202 LEU B O 1
ATOM 4550 N N . PHE B 1 205 ? -18.946 -34.056 -8.300 1.00 23.74 203 PHE B N 1
ATOM 4551 C CA . PHE B 1 205 ? -18.036 -34.687 -9.250 1.00 24.76 203 PHE B CA 1
ATOM 4552 C C . PHE B 1 205 ? -17.138 -35.623 -8.455 1.00 24.00 203 PHE B C 1
ATOM 4553 O O . PHE B 1 205 ? -16.281 -35.169 -7.694 1.00 23.92 203 PHE B O 1
ATOM 4561 N N . THR B 1 206 ? -17.306 -36.929 -8.651 1.00 23.65 204 THR B N 1
ATOM 4562 C CA . THR B 1 206 ? -16.628 -37.916 -7.817 1.00 23.90 204 THR B CA 1
ATOM 4563 C C . THR B 1 206 ? -15.477 -38.600 -8.520 1.00 24.81 204 THR B C 1
ATOM 4564 O O . THR B 1 206 ? -14.435 -38.810 -7.904 1.00 25.43 204 THR B O 1
ATOM 4568 N N . THR B 1 207 ? -15.659 -39.001 -9.773 1.00 25.03 205 THR B N 1
ATOM 4569 C CA . THR B 1 207 ? -14.718 -39.865 -10.462 1.00 26.04 205 THR B CA 1
ATOM 4570 C C . THR B 1 207 ? -14.438 -39.347 -11.861 1.00 24.99 205 THR B C 1
ATOM 4571 O O . THR B 1 207 ? -15.326 -38.805 -12.521 1.00 23.54 205 THR B O 1
ATOM 4575 N N . GLN B 1 208 ? -13.202 -39.524 -12.310 1.00 26.33 206 GLN B N 1
ATOM 4576 C CA . GLN B 1 208 ? -12.852 -39.335 -13.714 1.00 28.43 206 GLN B CA 1
ATOM 4577 C C . GLN B 1 208 ? -11.853 -40.415 -14.095 1.00 29.58 206 GLN B C 1
ATOM 4578 O O . GLN B 1 208 ? -10.808 -40.544 -13.449 1.00 30.43 206 GLN B O 1
ATOM 4584 N N . THR B 1 209 ? -12.188 -41.216 -15.104 1.00 30.16 207 THR B N 1
ATOM 4585 C CA . THR B 1 209 ? -11.292 -42.242 -15.615 1.00 31.38 207 THR B CA 1
ATOM 4586 C C . THR B 1 209 ? -11.135 -42.077 -17.120 1.00 33.97 207 THR B C 1
ATOM 4587 O O . THR B 1 209 ? -11.981 -41.483 -17.798 1.00 32.80 207 THR B O 1
ATOM 4591 N N . GLU B 1 210 ? -10.023 -42.592 -17.638 1.00 37.62 208 GLU B N 1
ATOM 4592 C CA . GLU B 1 210 ? -9.716 -42.469 -19.056 1.00 41.69 208 GLU B CA 1
ATOM 4593 C C . GLU B 1 210 ? -9.140 -43.781 -19.557 1.00 39.79 208 GLU B C 1
ATOM 4594 O O . GLU B 1 210 ? -8.216 -44.327 -18.946 1.00 40.28 208 GLU B O 1
ATOM 4600 N N . ARG B 1 211 ? -9.692 -44.284 -20.662 1.00 38.19 209 ARG B N 1
ATOM 4601 C CA . ARG B 1 211 ? -9.227 -45.521 -21.275 1.00 36.93 209 ARG B CA 1
ATOM 4602 C C . ARG B 1 211 ? -9.629 -45.529 -22.741 1.00 37.45 209 ARG B C 1
ATOM 4603 O O . ARG B 1 211 ? -10.708 -45.046 -23.095 1.00 35.70 209 ARG B O 1
ATOM 4605 N N . ASN B 1 212 ? -8.755 -46.077 -23.584 1.00 39.45 210 ASN B N 1
ATOM 4606 C CA . ASN B 1 212 ? -9.037 -46.234 -25.010 1.00 41.84 210 ASN B CA 1
ATOM 4607 C C . ASN B 1 212 ? -9.411 -44.897 -25.659 1.00 40.61 210 ASN B C 1
ATOM 4608 O O . ASN B 1 212 ? -10.233 -44.840 -26.577 1.00 41.12 210 ASN B O 1
ATOM 4613 N N . GLY B 1 213 ? -8.787 -43.812 -25.193 1.00 39.20 211 GLY B N 1
ATOM 4614 C CA . GLY B 1 213 ? -9.073 -42.484 -25.709 1.00 37.16 211 GLY B CA 1
ATOM 4615 C C . GLY B 1 213 ? -10.402 -41.895 -25.279 1.00 35.10 211 GLY B C 1
ATOM 4616 O O . GLY B 1 213 ? -10.815 -40.860 -25.815 1.00 34.34 211 GLY B O 1
ATOM 4617 N N . LEU B 1 214 ? -11.083 -42.518 -24.325 1.00 34.64 212 LEU B N 1
ATOM 4618 C CA . LEU B 1 214 ? -12.374 -42.056 -23.839 1.00 34.08 212 LEU B CA 1
ATOM 4619 C C . LEU B 1 214 ? -12.249 -41.657 -22.379 1.00 32.27 212 LEU B C 1
ATOM 4620 O O . LEU B 1 214 ? -11.490 -42.268 -21.621 1.00 32.29 212 LEU B O 1
ATOM 4625 N N . LYS B 1 215 ? -12.992 -40.628 -21.992 1.00 30.39 213 LYS B N 1
ATOM 4626 C CA . LYS B 1 215 ? -12.999 -40.135 -20.623 1.00 29.06 213 LYS B CA 1
ATOM 4627 C C . LYS B 1 215 ? -14.391 -40.342 -20.044 1.00 26.43 213 LYS B C 1
ATOM 4628 O O . LYS B 1 215 ? -15.390 -40.044 -20.705 1.00 25.95 213 LYS B O 1
ATOM 4634 N N . THR B 1 216 ? -14.462 -40.865 -18.825 1.00 24.40 214 THR B N 1
ATOM 4635 C CA . THR B 1 216 ? -15.734 -41.064 -18.144 1.00 22.75 214 THR B CA 1
ATOM 4636 C C . THR B 1 216 ? -15.742 -40.244 -16.861 1.00 22.22 214 THR B C 1
ATOM 4637 O O . THR B 1 216 ? -14.855 -40.404 -16.012 1.00 22.70 214 THR B O 1
ATOM 4641 N N . LEU B 1 217 ? -16.737 -39.365 -16.730 1.00 21.90 215 LEU B N 1
ATOM 4642 C CA . LEU B 1 217 ? -16.893 -38.510 -15.563 1.00 21.36 215 LEU B CA 1
ATOM 4643 C C . LEU B 1 217 ? -18.165 -38.899 -14.821 1.00 20.80 215 LEU B C 1
ATOM 4644 O O . LEU B 1 217 ? -19.228 -39.050 -15.436 1.00 19.99 215 LEU B O 1
ATOM 4649 N N . THR B 1 218 ? -18.064 -39.020 -13.500 1.00 21.00 216 THR B N 1
ATOM 4650 C CA . THR B 1 218 ? -19.172 -39.464 -12.668 1.00 21.35 216 THR B CA 1
ATOM 4651 C C . THR B 1 218 ? -19.598 -38.359 -11.717 1.00 20.33 216 THR B C 1
ATOM 4652 O O . THR B 1 218 ? -18.763 -37.756 -11.035 1.00 20.28 216 THR B O 1
ATOM 4656 N N . PHE B 1 219 ? -20.901 -38.114 -11.668 1.00 19.55 217 PHE B N 1
ATOM 4657 C CA . PHE B 1 219 ? -21.494 -37.096 -10.818 1.00 18.77 217 PHE B CA 1
ATOM 4658 C C . PHE B 1 219 ? -22.629 -37.729 -10.035 1.00 18.67 217 PHE B C 1
ATOM 4659 O O . PHE B 1 219 ? -23.401 -38.523 -10.583 1.00 18.19 217 PHE B O 1
ATOM 4667 N N . THR B 1 220 ? -22.762 -37.354 -8.769 1.00 19.21 218 THR B N 1
ATOM 4668 C CA . THR B 1 220 ? -23.803 -37.924 -7.918 1.00 19.58 218 THR B CA 1
ATOM 4669 C C . THR B 1 220 ? -24.674 -36.793 -7.390 1.00 19.13 218 THR B C 1
ATOM 4670 O O . THR B 1 220 ? -24.242 -36.013 -6.534 1.00 19.34 218 THR B O 1
ATOM 4674 N N . GLN B 1 221 ? -25.897 -36.714 -7.913 1.00 18.99 219 GLN B N 1
ATOM 4675 C CA . GLN B 1 221 ? -26.919 -35.789 -7.437 1.00 18.74 219 GLN B CA 1
ATOM 4676 C C . GLN B 1 221 ? -27.687 -36.490 -6.321 1.00 18.48 219 GLN B C 1
ATOM 4677 O O . GLN B 1 221 ? -28.489 -37.393 -6.580 1.00 17.82 219 GLN B O 1
ATOM 4683 N N . ARG B 1 222 ? -27.430 -36.082 -5.075 1.00 19.38 220 ARG B N 1
ATOM 4684 C CA . ARG B 1 222 ? -27.839 -36.852 -3.910 1.00 20.10 220 ARG B CA 1
ATOM 4685 C C . ARG B 1 222 ? -29.089 -36.325 -3.224 1.00 19.13 220 ARG B C 1
ATOM 4686 O O . ARG B 1 222 ? -29.552 -36.947 -2.263 1.00 19.14 220 ARG B O 1
ATOM 4694 N N . VAL B 1 223 ? -29.647 -35.210 -3.682 1.00 18.54 221 VAL B N 1
ATOM 4695 C CA . VAL B 1 223 ? -30.957 -34.761 -3.216 1.00 17.95 221 VAL B CA 1
ATOM 4696 C C . VAL B 1 223 ? -31.908 -34.841 -4.403 1.00 18.10 221 VAL B C 1
ATOM 4697 O O . VAL B 1 223 ? -31.501 -34.541 -5.538 1.00 18.30 221 VAL B O 1
ATOM 4701 N N . PRO B 1 224 ? -33.157 -35.260 -4.207 1.00 17.83 222 PRO B N 1
ATOM 4702 C CA . PRO B 1 224 ? -34.024 -35.545 -5.359 1.00 17.40 222 PRO B CA 1
ATOM 4703 C C . PRO B 1 224 ? -34.572 -34.277 -6.000 1.00 16.19 222 PRO B C 1
ATOM 4704 O O . PRO B 1 224 ? -34.989 -33.338 -5.317 1.00 16.22 222 PRO B O 1
ATOM 4708 N N . VAL B 1 225 ? -34.568 -34.276 -7.330 1.00 15.33 223 VAL B N 1
ATOM 4709 C CA . VAL B 1 225 ? -35.035 -33.151 -8.139 1.00 14.48 223 VAL B CA 1
ATOM 4710 C C . VAL B 1 225 ? -35.764 -33.689 -9.365 1.00 14.89 223 VAL B C 1
ATOM 4711 O O . VAL B 1 225 ? -35.593 -34.855 -9.748 1.00 14.42 223 VAL B O 1
ATOM 4715 N N . PRO B 1 226 ? -36.595 -32.857 -9.995 1.00 15.74 224 PRO B N 1
ATOM 4716 C CA . PRO B 1 226 ? -37.304 -33.297 -11.202 1.00 15.92 224 PRO B CA 1
ATOM 4717 C C . PRO B 1 226 ? -36.334 -33.668 -12.311 1.00 14.89 224 PRO B C 1
ATOM 4718 O O . PRO B 1 226 ? -35.187 -33.213 -12.363 1.00 14.66 224 PRO B O 1
ATOM 4722 N N . THR B 1 227 ? -36.841 -34.470 -13.249 1.00 14.29 225 THR B N 1
ATOM 4723 C CA . THR B 1 227 ? -36.024 -34.881 -14.382 1.00 14.14 225 THR B CA 1
ATOM 4724 C C . THR B 1 227 ? -35.432 -33.683 -15.117 1.00 14.08 225 THR B C 1
ATOM 4725 O O . THR B 1 227 ? -34.254 -33.696 -15.488 1.00 14.20 225 THR B O 1
ATOM 4729 N N . TYR B 1 228 ? -36.225 -32.632 -15.331 1.00 14.09 226 TYR B N 1
ATOM 4730 C CA . TYR B 1 228 ? -35.709 -31.506 -16.106 1.00 15.50 226 TYR B CA 1
ATOM 4731 C C . TYR B 1 228 ? -34.633 -30.740 -15.358 1.00 15.02 226 TYR B C 1
ATOM 4732 O O . TYR B 1 228 ? -33.897 -29.967 -15.980 1.00 14.88 226 TYR B O 1
ATOM 4741 N N . ALA B 1 229 ? -34.534 -30.925 -14.047 1.00 14.90 227 ALA B N 1
ATOM 4742 C CA . ALA B 1 229 ? -33.495 -30.289 -13.251 1.00 15.56 227 ALA B CA 1
ATOM 4743 C C . ALA B 1 229 ? -32.181 -31.056 -13.282 1.00 16.48 227 ALA B C 1
ATOM 4744 O O . ALA B 1 229 ? -31.187 -30.569 -12.730 1.00 17.27 227 ALA B O 1
ATOM 4746 N N . LEU B 1 230 ? -32.132 -32.214 -13.937 1.00 16.63 228 LEU B N 1
ATOM 4747 C CA . LEU B 1 230 ? -30.853 -32.883 -14.155 1.00 16.67 228 LEU B CA 1
ATOM 4748 C C . LEU B 1 230 ? -30.036 -32.073 -15.152 1.00 16.72 228 LEU B C 1
ATOM 4749 O O . LEU B 1 230 ? -30.330 -32.071 -16.354 1.00 16.66 228 LEU B O 1
ATOM 4754 N N . GLY B 1 231 ? -29.003 -31.385 -14.662 1.00 16.84 229 GLY B N 1
ATOM 4755 C CA . GLY B 1 231 ? -28.072 -30.717 -15.560 1.00 16.99 229 GLY B CA 1
ATOM 4756 C C . GLY B 1 231 ? -27.101 -31.701 -16.199 1.00 16.99 229 GLY B C 1
ATOM 4757 O O . GLY B 1 231 ? -26.660 -32.669 -15.582 1.00 16.39 229 GLY B O 1
ATOM 4758 N N . LEU B 1 232 ? -26.775 -31.447 -17.466 1.00 17.17 230 LEU B N 1
ATOM 4759 C CA . LEU B 1 232 ? -25.902 -32.364 -18.197 1.00 17.53 230 LEU B CA 1
ATOM 4760 C C . LEU B 1 232 ? -25.363 -31.620 -19.409 1.00 17.40 230 LEU B C 1
ATOM 4761 O O . LEU B 1 232 ? -26.133 -31.284 -20.315 1.00 17.30 230 LEU B O 1
ATOM 4766 N N . ILE B 1 233 ? -24.055 -31.348 -19.406 1.00 17.70 231 ILE B N 1
ATOM 4767 C CA . ILE B 1 233 ? -23.391 -30.577 -20.450 1.00 17.86 231 ILE B CA 1
ATOM 4768 C C . ILE B 1 233 ? -22.162 -31.353 -20.901 1.00 17.85 231 ILE B C 1
ATOM 4769 O O . ILE B 1 233 ? -21.424 -31.896 -20.070 1.00 17.65 231 ILE B O 1
ATOM 4774 N N . VAL B 1 234 ? -21.939 -31.408 -22.214 1.00 18.20 232 VAL B N 1
ATOM 4775 C CA . VAL B 1 234 ? -20.778 -32.081 -22.784 1.00 19.20 232 VAL B CA 1
ATOM 4776 C C . VAL B 1 234 ? -20.150 -31.196 -23.853 1.00 20.32 232 VAL B C 1
ATOM 4777 O O . VAL B 1 234 ? -20.851 -30.603 -24.682 1.00 21.07 232 VAL B O 1
ATOM 4781 N N . GLY B 1 235 ? -18.820 -31.143 -23.857 1.00 20.94 233 GLY B N 1
ATOM 4782 C CA . GLY B 1 235 ? -18.100 -30.291 -24.775 1.00 21.13 233 GLY B CA 1
ATOM 4783 C C . GLY B 1 235 ? -16.848 -29.725 -24.143 1.00 22.14 233 GLY B C 1
ATOM 4784 O O . GLY B 1 235 ? -16.326 -30.264 -23.165 1.00 21.02 233 GLY B O 1
ATOM 4785 N N . PRO B 1 236 ? -16.328 -28.624 -24.699 1.00 22.86 234 PRO B N 1
ATOM 4786 C CA . PRO B 1 236 ? -15.120 -28.017 -24.129 1.00 24.50 234 PRO B CA 1
ATOM 4787 C C . PRO B 1 236 ? -15.437 -27.235 -22.866 1.00 24.43 234 PRO B C 1
ATOM 4788 O O . PRO B 1 236 ? -15.856 -26.076 -22.951 1.00 25.28 234 PRO B O 1
ATOM 4792 N N . LEU B 1 237 ? -15.210 -27.835 -21.695 1.00 24.51 235 LEU B N 1
ATOM 4793 C CA . LEU B 1 237 ? -15.617 -27.238 -20.432 1.00 23.84 235 LEU B CA 1
ATOM 4794 C C . LEU B 1 237 ? -14.436 -27.170 -19.480 1.00 24.94 235 LEU B C 1
ATOM 4795 O O . LEU B 1 237 ? -13.525 -28.002 -19.525 1.00 25.17 235 LEU B O 1
ATOM 4800 N N . GLU B 1 238 ? -14.485 -26.187 -18.587 1.00 25.55 236 GLU B N 1
ATOM 4801 C CA . GLU B 1 238 ? -13.445 -26.003 -17.587 1.00 26.52 236 GLU B CA 1
ATOM 4802 C C . GLU B 1 238 ? -14.120 -25.697 -16.263 1.00 25.95 236 GLU B C 1
ATOM 4803 O O . GLU B 1 238 ? -15.013 -24.846 -16.197 1.00 26.83 236 GLU B O 1
ATOM 4805 N N . ARG B 1 239 ? -13.663 -26.370 -15.214 1.00 25.86 237 ARG B N 1
ATOM 4806 C CA . ARG B 1 239 ? -14.190 -26.193 -13.871 1.00 25.46 237 ARG B CA 1
ATOM 4807 C C . ARG B 1 239 ? -13.379 -25.136 -13.145 1.00 24.71 237 ARG B C 1
ATOM 4808 O O . ARG B 1 239 ? -12.151 -25.091 -13.267 1.00 23.27 237 ARG B O 1
ATOM 4816 N N . ARG B 1 240 ? -14.066 -24.283 -12.394 1.00 26.23 238 ARG B N 1
ATOM 4817 C CA . ARG B 1 240 ? -13.403 -23.298 -11.549 1.00 29.87 238 ARG B CA 1
ATOM 4818 C C . ARG B 1 240 ? -14.081 -23.308 -10.192 1.00 30.01 238 ARG B C 1
ATOM 4819 O O . ARG B 1 240 ? -15.275 -23.009 -10.084 1.00 28.81 238 ARG B O 1
ATOM 4827 N N . THR B 1 241 ? -13.324 -23.667 -9.168 1.00 30.62 239 THR B N 1
ATOM 4828 C CA . THR B 1 241 ? -13.865 -23.760 -7.826 1.00 31.34 239 THR B CA 1
ATOM 4829 C C . THR B 1 241 ? -13.722 -22.426 -7.103 1.00 30.24 239 THR B C 1
ATOM 4830 O O . THR B 1 241 ? -12.912 -21.570 -7.468 1.00 32.49 239 THR B O 1
ATOM 4834 N N . ALA B 1 242 ? -14.528 -22.260 -6.069 1.00 27.47 240 ALA B N 1
ATOM 4835 C CA . ALA B 1 242 ? -14.417 -21.170 -5.115 1.00 24.34 240 ALA B CA 1
ATOM 4836 C C . ALA B 1 242 ? -14.466 -21.760 -3.720 1.00 23.68 240 ALA B C 1
ATOM 4837 O O . ALA B 1 242 ? -14.811 -22.934 -3.538 1.00 22.91 240 ALA B O 1
ATOM 4839 N N . PRO B 1 243 ? -14.108 -20.978 -2.702 1.00 24.06 241 PRO B N 1
ATOM 4840 C CA . PRO B 1 243 ? -14.151 -21.502 -1.335 1.00 24.65 241 PRO B CA 1
ATOM 4841 C C . PRO B 1 243 ? -15.564 -21.918 -0.955 1.00 25.72 241 PRO B C 1
ATOM 4842 O O . PRO B 1 243 ? -16.551 -21.385 -1.468 1.00 24.84 241 PRO B O 1
ATOM 4846 N N . ASP B 1 244 ? -15.646 -22.895 -0.053 1.00 26.96 242 ASP B N 1
ATOM 4847 C CA . ASP B 1 244 ? -16.928 -23.342 0.483 1.00 27.91 242 ASP B CA 1
ATOM 4848 C C . ASP B 1 244 ? -17.684 -22.183 1.127 1.00 25.88 242 ASP B C 1
ATOM 4849 O O . ASP B 1 244 ? -17.092 -21.271 1.711 1.00 27.41 242 ASP B O 1
ATOM 4854 N N . VAL B 1 245 ? -19.008 -22.226 1.015 1.00 23.71 243 VAL B N 1
ATOM 4855 C CA . VAL B 1 245 ? -19.892 -21.267 1.666 1.00 21.27 243 VAL B CA 1
ATOM 4856 C C . VAL B 1 245 ? -20.429 -21.906 2.940 1.00 22.80 243 VAL B C 1
ATOM 4857 O O . VAL B 1 245 ? -21.058 -22.969 2.893 1.00 21.52 243 VAL B O 1
ATOM 4861 N N . GLN B 1 246 ? -20.165 -21.280 4.085 1.00 25.90 244 GLN B N 1
ATOM 4862 C CA . GLN B 1 246 ? -20.596 -21.805 5.379 1.00 29.07 244 GLN B CA 1
ATOM 4863 C C . GLN B 1 246 ? -21.891 -21.106 5.783 1.00 29.34 244 GLN B C 1
ATOM 4864 O O . GLN B 1 246 ? -21.900 -19.897 6.040 1.00 29.76 244 GLN B O 1
ATOM 4870 N N . LEU B 1 247 ? -22.993 -21.857 5.783 1.00 29.87 245 LEU B N 1
ATOM 4871 C CA . LEU B 1 247 ? -24.283 -21.357 6.240 1.00 31.10 245 LEU B CA 1
ATOM 4872 C C . LEU B 1 247 ? -24.647 -21.943 7.596 1.00 36.77 245 LEU B C 1
ATOM 4873 O O . LEU B 1 247 ? -25.699 -22.574 7.737 1.00 36.25 245 LEU B O 1
ATOM 4878 N N . GLY B 1 248 ? -23.776 -21.765 8.583 1.00 42.41 246 GLY B N 1
ATOM 4879 C CA . GLY B 1 248 ? -23.931 -22.299 9.929 1.00 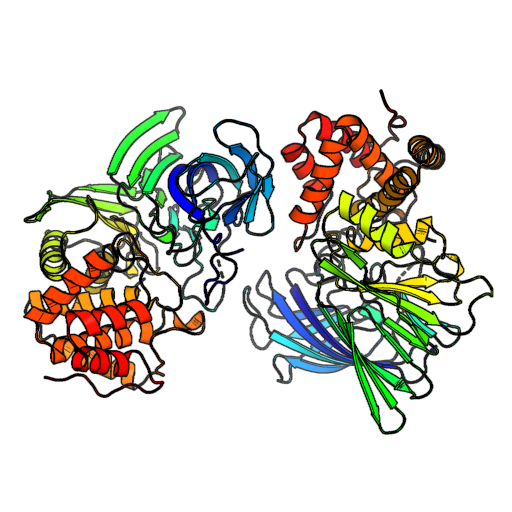47.96 246 GLY B CA 1
ATOM 4880 C C . GLY B 1 248 ? -24.456 -23.712 10.098 1.00 52.07 246 GLY B C 1
ATOM 4881 O O . GLY B 1 248 ? -23.868 -24.503 10.839 1.00 53.58 246 GLY B O 1
ATOM 4882 N N . THR B 1 249 ? -25.546 -24.057 9.421 1.00 53.01 247 THR B N 1
ATOM 4883 C CA . THR B 1 249 ? -26.111 -25.391 9.541 1.00 52.35 247 THR B CA 1
ATOM 4884 C C . THR B 1 249 ? -25.584 -26.344 8.477 1.00 47.94 247 THR B C 1
ATOM 4885 O O . THR B 1 249 ? -25.869 -27.545 8.547 1.00 50.48 247 THR B O 1
ATOM 4887 N N . GLN B 1 250 ? -24.825 -25.844 7.503 1.00 40.62 248 GLN B N 1
ATOM 4888 C CA . GLN B 1 250 ? -24.375 -26.670 6.391 1.00 32.04 248 GLN B CA 1
ATOM 4889 C C . GLN B 1 250 ? -23.198 -25.993 5.709 1.00 28.99 248 GLN B C 1
ATOM 4890 O O . GLN B 1 250 ? -22.977 -24.787 5.848 1.00 28.24 248 GLN B O 1
ATOM 4896 N N . THR B 1 251 ? -22.476 -26.789 4.931 1.00 26.92 249 THR B N 1
ATOM 4897 C CA . THR B 1 251 ? -21.432 -26.313 4.037 1.00 26.02 249 THR B CA 1
ATOM 4898 C C . THR B 1 251 ? -21.928 -26.491 2.609 1.00 23.05 249 THR B C 1
ATOM 4899 O O . THR B 1 251 ? -22.507 -27.529 2.279 1.00 22.58 249 THR B O 1
ATOM 4903 N N . VAL B 1 252 ? -21.759 -25.468 1.782 1.00 21.20 250 VAL B N 1
ATOM 4904 C CA . VAL B 1 252 ? -22.189 -25.529 0.389 1.00 19.74 250 VAL B CA 1
ATOM 4905 C C . VAL B 1 252 ? -20.943 -25.345 -0.463 1.00 19.19 250 VAL B C 1
ATOM 4906 O O . VAL B 1 252 ? -20.304 -24.282 -0.428 1.00 19.14 250 VAL B O 1
ATOM 4910 N N . HIS B 1 253 ? -20.581 -26.383 -1.209 1.00 19.77 251 HIS B N 1
ATOM 4911 C CA . HIS B 1 253 ? -19.447 -26.279 -2.106 1.00 21.15 251 HIS B CA 1
ATOM 4912 C C . HIS B 1 253 ? -19.774 -25.317 -3.242 1.00 18.98 251 HIS B C 1
ATOM 4913 O O . HIS B 1 253 ? -20.939 -25.079 -3.573 1.00 18.02 251 HIS B O 1
ATOM 4920 N N . ARG B 1 254 ? -18.723 -24.757 -3.832 1.00 18.26 252 ARG B N 1
ATOM 4921 C CA . ARG B 1 254 ? -18.846 -23.771 -4.897 1.00 18.56 252 ARG B CA 1
ATOM 4922 C C . ARG B 1 254 ? -17.965 -24.171 -6.068 1.00 18.97 252 ARG B C 1
ATOM 4923 O O . ARG B 1 254 ? -16.755 -24.373 -5.907 1.00 19.68 252 ARG B O 1
ATOM 4931 N N . ARG B 1 255 ? -18.574 -24.262 -7.246 1.00 18.86 253 ARG B N 1
ATOM 4932 C CA . ARG B 1 255 ? -17.837 -24.373 -8.492 1.00 18.83 253 ARG B CA 1
ATOM 4933 C C . ARG B 1 255 ? -18.736 -23.869 -9.609 1.00 18.26 253 ARG B C 1
ATOM 4934 O O . ARG B 1 255 ? -19.957 -24.041 -9.564 1.00 17.34 253 ARG B O 1
ATOM 4942 N N . ASP B 1 256 ? -18.127 -23.213 -10.581 1.00 18.84 254 ASP B N 1
ATOM 4943 C CA . ASP B 1 256 ? -18.804 -22.827 -11.801 1.00 19.85 254 ASP B CA 1
ATOM 4944 C C . ASP B 1 256 ? -18.105 -23.525 -12.951 1.00 20.84 254 ASP B C 1
ATOM 4945 O O . ASP B 1 256 ? -16.938 -23.907 -12.848 1.00 21.51 254 ASP B O 1
ATOM 4950 N N . ILE B 1 257 ? -18.840 -23.715 -14.039 1.00 21.30 255 ILE B N 1
ATOM 4951 C CA . ILE B 1 257 ? -18.306 -24.328 -15.246 1.00 21.94 255 ILE B CA 1
ATOM 4952 C C . ILE B 1 257 ? -18.251 -23.270 -16.334 1.00 21.38 255 ILE B C 1
ATOM 4953 O O . ILE B 1 257 ? -19.183 -22.469 -16.492 1.00 21.46 255 ILE B O 1
ATOM 4958 N N . TYR B 1 258 ? -17.142 -23.240 -17.060 1.00 21.33 256 TYR B N 1
ATOM 4959 C CA . TYR B 1 258 ? -16.963 -22.298 -18.153 1.00 21.34 256 TYR B CA 1
ATOM 4960 C C . TYR B 1 258 ? -16.741 -23.074 -19.438 1.00 20.97 256 TYR B C 1
ATOM 4961 O O . TYR B 1 258 ? -15.752 -23.806 -19.561 1.00 20.73 256 TYR B O 1
ATOM 4970 N N . ALA B 1 259 ? -17.645 -22.900 -20.397 1.00 21.11 257 ALA B N 1
ATOM 4971 C CA . ALA B 1 259 ? -17.416 -23.489 -21.704 1.00 22.31 257 ALA B CA 1
ATOM 4972 C C . ALA B 1 259 ? -16.494 -22.596 -22.524 1.00 24.43 257 ALA B C 1
ATOM 4973 O O . ALA B 1 259 ? -16.368 -21.394 -22.284 1.00 23.83 257 ALA B O 1
ATOM 4975 N N . ALA B 1 260 ? -15.866 -23.198 -23.522 1.00 26.17 258 ALA B N 1
ATOM 4976 C CA . ALA B 1 260 ? -15.007 -22.448 -24.420 1.00 28.79 258 ALA B CA 1
ATOM 4977 C C . ALA B 1 260 ? -15.838 -21.473 -25.245 1.00 29.96 258 ALA B C 1
ATOM 4978 O O . ALA B 1 260 ? -17.033 -21.675 -25.467 1.00 30.55 258 ALA B O 1
ATOM 4980 N N . GLY B 1 261 ? -15.202 -20.384 -25.665 1.00 30.33 259 GLY B N 1
ATOM 4981 C CA . GLY B 1 261 ? -15.831 -19.446 -26.581 1.00 29.33 259 GLY B CA 1
ATOM 4982 C C . GLY B 1 261 ? -16.730 -18.394 -25.963 1.00 27.61 259 GLY B C 1
ATOM 4983 O O . GLY B 1 261 ? -17.545 -17.802 -26.681 1.00 27.89 259 GLY B O 1
ATOM 4984 N N . LEU B 1 262 ? -16.598 -18.126 -24.661 1.00 26.51 260 LEU B N 1
ATOM 4985 C CA . LEU B 1 262 ? -17.476 -17.174 -23.991 1.00 25.00 260 LEU B CA 1
ATOM 4986 C C . LEU B 1 262 ? -17.126 -15.731 -24.355 1.00 25.77 260 LEU B C 1
ATOM 4987 O O . LEU B 1 262 ? -15.955 -15.395 -24.537 1.00 26.56 260 LEU B O 1
ATOM 4992 N N . PRO B 1 263 ? -18.126 -14.852 -24.410 1.00 26.79 261 PRO B N 1
ATOM 4993 C CA . PRO B 1 263 ? -17.846 -13.427 -24.622 1.00 29.00 261 PRO B CA 1
ATOM 4994 C C . PRO B 1 263 ? -16.886 -12.915 -23.560 1.00 34.50 261 PRO B C 1
ATOM 4995 O O . PRO B 1 263 ? -16.926 -13.335 -22.401 1.00 32.80 261 PRO B O 1
ATOM 4999 N N . ALA B 1 264 ? -16.055 -11.951 -23.964 1.00 40.72 262 ALA B N 1
ATOM 5000 C CA . ALA B 1 264 ? -15.005 -11.409 -23.105 1.00 47.38 262 ALA B CA 1
ATOM 5001 C C . ALA B 1 264 ? -15.445 -11.111 -21.67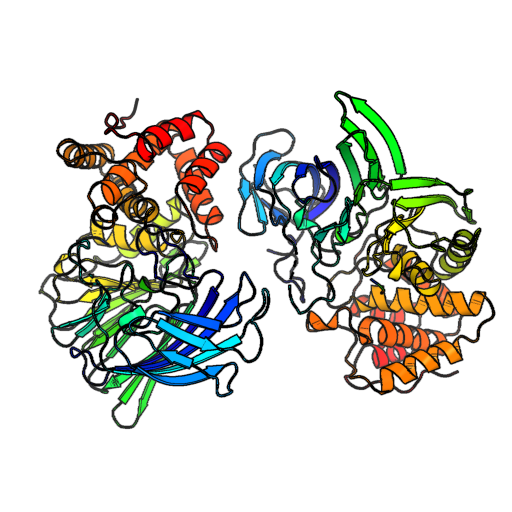1 1.00 49.12 262 ALA B C 1
ATOM 5002 O O . ALA B 1 264 ? -14.763 -11.492 -20.711 1.00 51.79 262 ALA B O 1
ATOM 5004 N N . GLY B 1 265 ? -16.580 -10.434 -21.500 1.00 48.21 263 GLY B N 1
ATOM 5005 C CA . GLY B 1 265 ? -17.012 -10.029 -20.173 1.00 46.12 263 GLY B CA 1
ATOM 5006 C C . GLY B 1 265 ? -17.851 -11.009 -19.375 1.00 43.31 263 GLY B C 1
ATOM 5007 O O . GLY B 1 265 ? -18.643 -10.575 -18.534 1.00 44.58 263 GLY B O 1
ATOM 5008 N N . THR B 1 266 ? -17.691 -12.316 -19.598 1.00 39.45 264 THR B N 1
ATOM 5009 C CA . THR B 1 266 ? -18.532 -13.324 -18.950 1.00 34.76 264 THR B CA 1
ATOM 5010 C C . THR B 1 266 ? -17.912 -13.809 -17.640 1.00 33.90 264 THR B C 1
ATOM 5011 O O . THR B 1 266 ? -16.867 -14.469 -17.644 1.00 34.34 264 THR B O 1
ATOM 5015 N N . THR B 1 267 ? -18.573 -13.518 -16.520 1.00 32.13 265 THR B N 1
ATOM 5016 C CA . THR B 1 267 ? -18.079 -13.974 -15.228 1.00 30.85 265 THR B CA 1
ATOM 5017 C C . THR B 1 267 ? -19.233 -14.071 -14.237 1.00 27.67 265 THR B C 1
ATOM 5018 O O . THR B 1 267 ? -20.377 -13.711 -14.532 1.00 26.72 265 THR B O 1
ATOM 5022 N N . VAL B 1 268 ? -18.914 -14.604 -13.065 1.00 25.97 266 VAL B N 1
ATOM 5023 C CA . VAL B 1 268 ? -19.760 -14.559 -11.877 1.00 24.55 266 VAL B CA 1
ATOM 5024 C C . VAL B 1 268 ? -19.044 -13.682 -10.860 1.00 23.83 266 VAL B C 1
ATOM 5025 O O . VAL B 1 268 ? -17.935 -14.029 -10.434 1.00 23.30 266 VAL B O 1
ATOM 5029 N N . PRO B 1 269 ? -19.606 -12.540 -10.473 1.00 23.96 267 PRO B N 1
ATOM 5030 C CA . PRO B 1 269 ? -18.887 -11.634 -9.574 1.00 25.56 267 PRO B CA 1
ATOM 5031 C C . PRO B 1 269 ? -18.411 -12.354 -8.323 1.00 27.97 267 PRO B C 1
ATOM 5032 O O . PRO B 1 269 ? -19.166 -13.088 -7.683 1.00 27.35 267 PRO B O 1
ATOM 5036 N N . GLU B 1 270 ? -17.144 -12.128 -7.970 1.00 32.75 268 GLU B N 1
ATOM 5037 C CA . GLU B 1 270 ? -16.551 -12.798 -6.819 1.00 36.95 268 GLU B CA 1
ATOM 5038 C C . GLU B 1 270 ? -17.397 -12.585 -5.571 1.00 32.25 268 GLU B C 1
ATOM 5039 O O . GLU B 1 270 ? -17.827 -11.466 -5.280 1.00 30.15 268 GLU B O 1
ATOM 5045 N N . GLY B 1 271 ? -17.634 -13.672 -4.840 1.00 29.67 269 GLY B N 1
ATOM 5046 C CA . GLY B 1 271 ? -18.372 -13.620 -3.593 1.00 28.06 269 GLY B CA 1
ATOM 5047 C C . GLY B 1 271 ? -19.855 -13.334 -3.703 1.00 25.81 269 GLY B C 1
ATOM 5048 O O . GLY B 1 271 ? -20.538 -13.332 -2.675 1.00 25.29 269 GLY B O 1
ATOM 5049 N N . GLU B 1 272 ? -20.378 -13.073 -4.904 1.00 24.34 270 GLU B N 1
ATOM 5050 C CA . GLU B 1 272 ? -21.810 -12.822 -5.045 1.00 22.46 270 GLU B CA 1
ATOM 5051 C C . GLU B 1 272 ? -22.630 -14.061 -4.698 1.00 20.48 270 GLU B C 1
ATOM 5052 O O . GLU B 1 272 ? -23.656 -13.971 -4.007 1.00 19.36 270 GLU B O 1
ATOM 5058 N N . THR B 1 273 ? -22.191 -15.231 -5.158 1.00 20.38 271 THR B N 1
ATOM 5059 C CA . THR B 1 273 ? -22.996 -16.427 -4.944 1.00 20.45 271 THR B CA 1
ATOM 5060 C C . THR B 1 273 ? -23.117 -16.740 -3.459 1.00 20.72 271 THR B C 1
ATOM 5061 O O . THR B 1 273 ? -24.170 -17.189 -2.995 1.00 20.59 271 THR B O 1
ATOM 5065 N N . ALA B 1 274 ? -22.051 -16.501 -2.695 1.00 20.90 272 ALA B N 1
ATOM 5066 C CA . ALA B 1 274 ? -22.129 -16.742 -1.259 1.00 20.97 272 ALA B CA 1
ATOM 5067 C C . ALA B 1 274 ? -23.111 -15.778 -0.602 1.00 20.79 272 ALA B C 1
ATOM 5068 O O . ALA B 1 274 ? -23.913 -16.182 0.244 1.00 20.83 272 ALA B O 1
ATOM 5070 N N . ARG B 1 275 ? -23.080 -14.503 -0.994 1.00 21.26 273 ARG B N 1
ATOM 5071 C CA . ARG B 1 275 ? -24.015 -13.543 -0.417 1.00 21.97 273 ARG B CA 1
ATOM 5072 C C . ARG B 1 275 ? -25.456 -13.912 -0.746 1.00 19.23 273 ARG B C 1
ATOM 5073 O O . ARG B 1 275 ? -26.338 -13.847 0.122 1.00 18.56 273 ARG B O 1
ATOM 5081 N N . MET B 1 276 ? -25.714 -14.323 -1.991 1.00 17.75 274 MET B N 1
ATOM 5082 C CA . MET B 1 276 ? -27.052 -14.778 -2.362 1.00 16.81 274 MET B CA 1
ATOM 5083 C C . MET B 1 276 ? -27.474 -16.009 -1.564 1.00 16.72 274 MET B C 1
ATOM 5084 O O . MET B 1 276 ? -28.615 -16.084 -1.086 1.00 16.57 274 MET B O 1
ATOM 5089 N N . LEU B 1 277 ? -26.577 -16.996 -1.428 1.00 17.17 275 LEU B N 1
ATOM 5090 C CA . LEU B 1 277 ? -26.890 -18.176 -0.628 1.00 17.59 275 LEU B CA 1
ATOM 5091 C C . LEU B 1 277 ? -27.281 -17.787 0.794 1.00 18.19 275 LEU B C 1
ATOM 5092 O O . LEU B 1 277 ? -28.243 -18.326 1.347 1.00 17.78 275 LEU B O 1
ATOM 5097 N N . ARG B 1 278 ? -26.567 -16.827 1.389 1.00 20.81 276 ARG B N 1
ATOM 5098 C CA . ARG B 1 278 ? -26.883 -16.406 2.752 1.00 23.51 276 ARG B CA 1
ATOM 5099 C C . ARG B 1 278 ? -28.241 -15.715 2.822 1.00 20.62 276 ARG B C 1
ATOM 5100 O O . ARG B 1 278 ? -29.068 -16.047 3.681 1.00 20.01 276 ARG B O 1
ATOM 5108 N N . VAL B 1 279 ? -28.495 -14.758 1.920 1.00 18.24 277 VAL B N 1
ATOM 5109 C CA . VAL B 1 279 ? -29.758 -14.019 1.950 1.00 16.96 277 VAL B CA 1
ATOM 5110 C C . VAL B 1 279 ? -30.935 -14.954 1.678 1.00 15.94 277 VAL B C 1
ATOM 5111 O O . VAL B 1 279 ? -31.954 -14.922 2.381 1.00 15.68 277 VAL B O 1
ATOM 5115 N N . LEU B 1 280 ? -30.821 -15.802 0.655 1.00 15.19 278 LEU B N 1
ATOM 5116 C CA . LEU B 1 280 ? -31.959 -16.653 0.310 1.00 15.02 278 LEU B CA 1
ATOM 5117 C C . LEU B 1 280 ? -32.200 -17.730 1.363 1.00 15.97 278 LEU B C 1
ATOM 5118 O O . LEU B 1 280 ? -33.358 -18.049 1.680 1.00 14.58 278 LEU B O 1
ATOM 5123 N N . SER B 1 281 ? -31.130 -18.339 1.880 1.00 16.53 279 SER B N 1
ATOM 5124 C CA . SER B 1 281 ? -31.314 -19.356 2.914 1.00 17.82 279 SER B CA 1
ATOM 5125 C C . SER B 1 281 ? -31.874 -18.754 4.197 1.00 18.38 279 SER B C 1
ATOM 5126 O O . SER B 1 281 ? -32.624 -19.424 4.919 1.00 17.30 279 SER B O 1
ATOM 5129 N N . ASP B 1 282 ? -31.547 -17.496 4.489 1.00 20.18 280 ASP B N 1
ATOM 5130 C CA . ASP B 1 282 ? -32.124 -16.845 5.658 1.00 21.99 280 ASP B CA 1
ATOM 5131 C C . ASP B 1 282 ? -33.620 -16.632 5.500 1.00 19.81 280 ASP B C 1
ATOM 5132 O O . ASP B 1 282 ? -34.326 -16.491 6.502 1.00 19.52 280 ASP B O 1
ATOM 5137 N N . TRP B 1 283 ? -34.111 -16.597 4.264 1.00 18.64 281 TRP B N 1
ATOM 5138 C CA . TRP B 1 283 ? -35.526 -16.428 3.971 1.00 17.68 281 TRP B CA 1
ATOM 5139 C C . TRP B 1 283 ? -36.261 -17.752 3.831 1.00 16.98 281 TRP B C 1
ATOM 5140 O O . TRP B 1 283 ? -37.434 -17.851 4.213 1.00 17.19 281 TRP B O 1
ATOM 5151 N N . PHE B 1 284 ? -35.606 -18.753 3.239 1.00 16.81 282 PHE B N 1
ATOM 5152 C CA . PHE B 1 284 ? -36.280 -19.974 2.822 1.00 16.78 282 PHE B CA 1
ATOM 5153 C C . PHE B 1 284 ? -35.957 -21.185 3.682 1.00 17.75 282 PHE B C 1
ATOM 5154 O O . PHE B 1 284 ? -36.714 -22.164 3.642 1.00 18.01 282 PHE B O 1
ATOM 5162 N N . GLY B 1 285 ? -34.866 -21.148 4.449 1.00 18.03 283 GLY B N 1
ATOM 5163 C CA . GLY B 1 285 ? -34.345 -22.323 5.111 1.00 18.01 283 GLY B CA 1
ATOM 5164 C C . GLY B 1 285 ? -33.099 -22.849 4.421 1.00 18.11 283 GLY B C 1
ATOM 5165 O O . GLY B 1 285 ? -32.645 -22.303 3.413 1.00 17.60 283 GLY B O 1
ATOM 5166 N N . PRO B 1 286 ? -32.530 -23.933 4.943 1.00 18.59 284 PRO B N 1
ATOM 5167 C CA . PRO B 1 286 ? -31.260 -24.439 4.399 1.00 18.50 284 PRO B CA 1
ATOM 5168 C C . PRO B 1 286 ? -31.295 -24.606 2.880 1.00 17.44 284 PRO B C 1
ATOM 5169 O O . PRO B 1 286 ? -32.292 -25.049 2.303 1.00 17.17 284 PRO B O 1
ATOM 5173 N N . TYR B 1 287 ? -30.192 -24.239 2.230 1.00 17.05 285 TYR B N 1
ATOM 5174 C CA . TYR B 1 287 ? -30.011 -24.582 0.828 1.00 16.84 285 TYR B CA 1
ATOM 5175 C C . TYR B 1 287 ? -30.178 -26.093 0.660 1.00 17.32 285 TYR B C 1
ATOM 5176 O O . TYR B 1 287 ? -29.613 -26.865 1.445 1.00 16.61 285 TYR B O 1
ATOM 5185 N N . PRO B 1 288 ? -30.958 -26.557 -0.321 1.00 18.55 286 PRO B N 1
ATOM 5186 C CA . PRO B 1 288 ? -31.310 -27.985 -0.356 1.00 19.19 286 PRO B CA 1
ATOM 5187 C C . PRO B 1 288 ? -30.197 -28.917 -0.814 1.00 19.42 286 PRO B C 1
ATOM 5188 O O . PRO B 1 288 ? -30.331 -30.131 -0.630 1.00 20.04 286 PRO B O 1
ATOM 5192 N N . ASP B 1 289 ? -29.099 -28.417 -1.369 1.00 19.24 287 ASP B N 1
ATOM 5193 C CA . ASP B 1 289 ? -28.191 -29.255 -2.137 1.00 18.81 287 ASP B CA 1
ATOM 5194 C C . ASP B 1 289 ? -26.798 -29.101 -1.539 1.00 18.70 287 ASP B C 1
ATOM 5195 O O . ASP B 1 289 ? -26.608 -28.412 -0.533 1.00 18.19 287 ASP B O 1
ATOM 5200 N N . GLU B 1 290 ? -25.820 -29.792 -2.120 1.00 19.49 288 GLU B N 1
ATOM 5201 C CA . GLU B 1 290 ? -24.478 -29.848 -1.550 1.00 20.99 288 GLU B CA 1
ATOM 5202 C C . GLU B 1 290 ? -23.501 -28.905 -2.226 1.00 19.58 288 GLU B C 1
ATOM 5203 O O . GLU B 1 290 ? -22.405 -28.695 -1.701 1.00 19.43 288 GLU B O 1
ATOM 5209 N N . VAL B 1 291 ? -23.870 -28.361 -3.383 1.00 18.57 289 VAL B N 1
ATOM 5210 C CA . VAL B 1 291 ? -22.987 -27.557 -4.214 1.00 18.01 289 VAL B CA 1
ATOM 5211 C C . VAL B 1 291 ? -23.863 -26.577 -4.985 1.00 18.31 289 VAL B C 1
ATOM 5212 O O . VAL B 1 291 ? -25.049 -26.830 -5.221 1.00 18.42 289 VAL B O 1
ATOM 5216 N N . TYR B 1 292 ? -23.290 -25.432 -5.346 1.00 18.32 290 TYR B N 1
ATOM 5217 C CA . TYR B 1 292 ? -23.997 -24.535 -6.241 1.00 18.05 290 TYR B CA 1
ATOM 5218 C C . TYR B 1 292 ? -23.009 -23.795 -7.126 1.00 17.23 290 TYR B C 1
ATOM 5219 O O . TYR B 1 292 ? -21.888 -23.474 -6.716 1.00 17.74 290 TYR B O 1
ATOM 5228 N N . GLY B 1 293 ? -23.459 -23.527 -8.344 1.00 16.60 291 GLY B N 1
ATOM 5229 C CA . GLY B 1 293 ? -22.705 -22.746 -9.299 1.00 16.13 291 GLY B CA 1
ATOM 5230 C C . GLY B 1 293 ? -23.485 -22.666 -10.596 1.00 15.67 291 GLY B C 1
ATOM 5231 O O . GLY B 1 293 ? -24.628 -23.126 -10.680 1.00 15.29 291 GLY B O 1
ATOM 5232 N N . VAL B 1 294 ? -22.852 -22.072 -11.606 1.00 15.77 292 VAL B N 1
ATOM 5233 C CA . VAL B 1 294 ? -23.450 -21.945 -12.929 1.00 15.82 292 VAL B CA 1
ATOM 5234 C C . VAL B 1 294 ? -22.509 -22.554 -13.954 1.00 16.16 292 VAL B C 1
ATOM 5235 O O . VAL B 1 294 ? -21.293 -22.600 -13.763 1.00 16.40 292 VAL B O 1
ATOM 5239 N N . ALA B 1 295 ? -23.090 -23.036 -15.042 1.00 15.95 293 ALA B N 1
ATOM 5240 C CA . ALA B 1 295 ? -22.359 -23.494 -16.218 1.00 16.41 293 ALA B CA 1
ATOM 5241 C C . ALA B 1 295 ? -22.591 -22.438 -17.291 1.00 17.00 293 ALA B C 1
ATOM 5242 O O . ALA B 1 295 ? -23.686 -22.349 -17.850 1.00 16.22 293 ALA B O 1
ATOM 5244 N N . LEU B 1 296 ? -21.581 -21.604 -17.541 1.00 17.00 294 LEU B N 1
ATOM 5245 C CA . LEU B 1 296 ? -21.716 -20.519 -18.507 1.00 17.43 294 LEU B CA 1
ATOM 5246 C C . LEU B 1 296 ? -21.431 -21.033 -19.913 1.00 17.73 294 LEU B C 1
ATOM 5247 O O . LEU B 1 296 ? -20.343 -21.556 -20.179 1.00 17.82 294 LEU B O 1
ATOM 5252 N N . LEU B 1 297 ? -22.398 -20.866 -20.816 1.00 16.94 295 LEU B N 1
ATOM 5253 C CA . LEU B 1 297 ? -22.301 -21.365 -22.186 1.00 17.31 295 LEU B CA 1
ATOM 5254 C C . LEU B 1 297 ? -22.413 -20.228 -23.190 1.00 18.33 295 LEU B C 1
ATOM 5255 O O . LEU B 1 297 ? -23.194 -19.291 -22.978 1.00 17.44 295 LEU B O 1
ATOM 5260 N N . PRO B 1 298 ? -21.690 -20.307 -24.321 1.00 20.03 296 PRO B N 1
ATOM 5261 C CA . PRO B 1 298 ? -21.674 -19.189 -25.273 1.00 21.64 296 PRO B CA 1
ATOM 5262 C C . PRO B 1 298 ? -22.895 -19.166 -26.181 1.00 22.46 296 PRO B C 1
ATOM 5263 O O . PRO B 1 298 ? -22.871 -18.569 -27.261 1.00 24.54 296 PRO B O 1
ATOM 5267 N N . VAL B 1 299 ? -23.969 -19.811 -25.754 1.00 21.38 297 VAL B N 1
ATOM 5268 C CA . VAL B 1 299 ? -25.167 -19.903 -26.543 1.00 20.04 297 VAL B CA 1
ATOM 5269 C C . VAL B 1 299 ? -26.151 -18.828 -26.096 1.00 20.45 297 VAL B C 1
ATOM 5270 O O . VAL B 1 299 ? -25.969 -18.165 -25.075 1.00 20.52 297 VAL B O 1
ATOM 5274 N N . ARG B 1 300 ? -27.221 -18.666 -26.865 1.00 21.11 298 ARG B N 1
ATOM 5275 C CA . ARG B 1 300 ? -28.266 -17.678 -26.624 1.00 21.90 298 ARG B CA 1
ATOM 5276 C C . ARG B 1 300 ? -29.541 -18.449 -26.318 1.00 21.30 298 ARG B C 1
ATOM 5277 O O . ARG B 1 300 ? -30.141 -19.047 -27.217 1.00 21.04 298 ARG B O 1
ATOM 5285 N N . GLN B 1 301 ? -29.946 -18.447 -25.053 1.00 22.70 299 GLN B N 1
ATOM 5286 C CA . GLN B 1 301 ? -31.013 -19.328 -24.610 1.00 24.53 299 GLN B CA 1
ATOM 5287 C C . GLN B 1 301 ? -31.397 -18.927 -23.191 1.00 23.64 299 GLN B C 1
ATOM 5288 O O . GLN B 1 301 ? -30.685 -18.168 -22.527 1.00 23.29 299 GLN B O 1
ATOM 5301 N N . LEU B 1 302 ? -32.528 -19.450 -22.731 1.00 24.02 300 LEU B N 1
ATOM 5302 C CA . LEU B 1 302 ? -32.950 -19.213 -21.356 1.00 24.94 300 LEU B CA 1
ATOM 5303 C C . LEU B 1 302 ? -32.021 -19.916 -20.378 1.00 23.10 300 LEU B C 1
ATOM 5304 O O . LEU B 1 302 ? -31.445 -20.965 -20.678 1.00 22.58 300 LEU B O 1
ATOM 5320 N N . ALA B 1 303 ? -31.893 -19.329 -19.190 1.00 21.69 301 ALA B N 1
ATOM 5321 C CA . ALA B 1 303 ? -31.213 -19.980 -18.081 1.00 20.47 301 ALA B CA 1
ATOM 5322 C C . ALA B 1 303 ? -32.171 -20.952 -17.416 1.00 18.06 301 ALA B C 1
ATOM 5323 O O . ALA B 1 303 ? -33.352 -20.645 -17.229 1.00 17.67 301 ALA B O 1
ATOM 5330 N N . LEU B 1 304 ? -31.664 -22.128 -17.068 1.00 16.22 302 LEU B N 1
ATOM 5331 C CA . LEU B 1 304 ? -32.486 -23.161 -16.449 1.00 15.25 302 LEU B CA 1
ATOM 5332 C C . LEU B 1 304 ? -31.818 -23.590 -15.157 1.00 15.38 302 LEU B C 1
ATOM 5333 O O . LEU B 1 304 ? -30.628 -23.917 -15.150 1.00 15.24 302 LEU B O 1
ATOM 5338 N N . GLU B 1 305 ? -32.598 -23.595 -14.078 1.00 15.62 303 GLU B N 1
ATOM 5339 C CA . GLU B 1 305 ? -32.151 -23.922 -12.733 1.00 16.46 303 GLU B CA 1
ATOM 5340 C C . GLU B 1 305 ? -31.798 -25.396 -12.545 1.00 16.66 303 GLU B C 1
ATOM 5341 O O . GLU B 1 305 ? -32.234 -26.013 -11.567 1.00 16.42 303 GLU B O 1
ATOM 5347 N N . THR B 1 306 ? -31.018 -25.981 -13.454 1.00 16.84 304 THR B N 1
ATOM 5348 C CA . THR B 1 306 ? -30.575 -27.356 -13.252 1.00 16.96 304 THR B CA 1
ATOM 5349 C C . THR B 1 306 ? -29.875 -27.502 -11.899 1.00 17.05 304 THR B C 1
ATOM 5350 O O . THR B 1 306 ? -29.207 -26.587 -11.412 1.00 17.06 304 THR B O 1
ATOM 5354 N N . ALA B 1 307 ? -30.047 -28.671 -11.284 1.00 16.91 305 ALA B N 1
ATOM 5355 C CA . ALA B 1 307 ? -29.777 -28.836 -9.854 1.00 16.58 305 ALA B CA 1
ATOM 5356 C C . ALA B 1 307 ? -28.311 -28.600 -9.493 1.00 16.46 305 ALA B C 1
ATOM 5357 O O . ALA B 1 307 ? -27.407 -29.258 -10.021 1.00 16.79 305 ALA B O 1
ATOM 5359 N N . GLY B 1 308 ? -28.083 -27.676 -8.560 1.00 15.60 306 GLY B N 1
ATOM 5360 C CA . GLY B 1 308 ? -26.755 -27.361 -8.077 1.00 15.19 306 GLY B CA 1
ATOM 5361 C C . GLY B 1 308 ? -25.818 -26.843 -9.148 1.00 15.19 306 GLY B C 1
ATOM 5362 O O . GLY B 1 308 ? -24.655 -26.548 -8.873 1.00 15.22 306 GLY B O 1
ATOM 5363 N N . LEU B 1 309 ? -26.319 -26.687 -10.370 1.00 15.49 307 LEU B N 1
ATOM 5364 C CA . LEU B 1 309 ? -25.463 -26.263 -11.480 1.00 16.21 307 LEU B CA 1
ATOM 5365 C C . LEU B 1 309 ? -26.409 -25.685 -12.534 1.00 15.71 307 LEU B C 1
ATOM 5366 O O . LEU B 1 309 ? -26.884 -26.401 -13.417 1.00 15.74 307 LEU B O 1
ATOM 5371 N N . THR B 1 310 ? -26.692 -24.402 -12.398 1.00 15.43 308 THR B N 1
ATOM 5372 C CA . THR B 1 310 ? -27.639 -23.762 -13.293 1.00 15.22 308 THR B CA 1
ATOM 5373 C C . THR B 1 310 ? -27.049 -23.713 -14.689 1.00 15.26 308 THR B C 1
ATOM 5374 O O . THR B 1 310 ? -25.879 -23.369 -14.862 1.00 15.47 308 THR B O 1
ATOM 5378 N N . THR B 1 311 ? -27.849 -24.097 -15.680 1.00 15.23 309 THR B N 1
ATOM 5379 C CA . THR B 1 311 ? -27.434 -24.013 -17.076 1.00 15.77 309 THR B CA 1
ATOM 5380 C C . THR B 1 311 ? -27.667 -22.581 -17.537 1.00 16.63 309 THR B C 1
ATOM 5381 O O . THR B 1 311 ? -28.813 -22.135 -17.634 1.00 17.07 309 THR B O 1
ATOM 5385 N N . MET B 1 312 ? -26.579 -21.850 -17.793 1.00 17.39 310 MET B N 1
ATOM 5386 C CA . MET B 1 312 ? -26.608 -20.395 -17.934 1.00 18.36 310 MET B CA 1
ATOM 5387 C C . MET B 1 312 ? -26.045 -19.958 -19.281 1.00 18.61 310 MET B C 1
ATOM 5388 O O . MET B 1 312 ? -24.843 -19.660 -19.399 1.00 19.08 310 MET B O 1
ATOM 5393 N N . PRO B 1 313 ? -26.871 -19.888 -20.318 1.00 18.20 311 PRO B N 1
ATOM 5394 C CA . PRO B 1 313 ? -26.427 -19.246 -21.559 1.00 18.05 311 PRO B CA 1
ATOM 5395 C C . PRO B 1 313 ? -25.961 -17.828 -21.277 1.00 17.53 311 PRO B C 1
ATOM 5396 O O . PRO B 1 313 ? -26.586 -17.089 -20.513 1.00 17.40 311 PRO B O 1
ATOM 5400 N N . ALA B 1 314 ? -24.846 -17.451 -21.902 1.00 18.02 312 ALA B N 1
ATOM 5401 C CA . ALA B 1 314 ? -24.185 -16.200 -21.537 1.00 18.70 312 ALA B CA 1
ATOM 5402 C C . ALA B 1 314 ? -25.110 -14.995 -21.678 1.00 20.53 312 ALA B C 1
ATOM 5403 O O . ALA B 1 314 ? -24.946 -14.003 -20.959 1.00 19.69 312 ALA B O 1
ATOM 5405 N N . THR B 1 315 ? -26.068 -15.053 -22.606 1.00 22.53 313 THR B N 1
ATOM 5406 C CA . THR B 1 315 ? -26.991 -13.946 -22.829 1.00 25.24 313 THR B CA 1
ATOM 5407 C C . THR B 1 315 ? -27.916 -13.719 -21.642 1.00 24.33 313 THR B C 1
ATOM 5408 O O . THR B 1 315 ? -28.409 -12.602 -21.464 1.00 25.02 313 THR B O 1
ATOM 5418 N N . SER B 1 316 ? -28.141 -14.744 -20.818 1.00 23.10 314 SER B N 1
ATOM 5419 C CA . SER B 1 316 ? -28.978 -14.627 -19.639 1.00 21.66 314 SER B CA 1
ATOM 5420 C C . SER B 1 316 ? -28.184 -14.351 -18.372 1.00 21.21 314 SER B C 1
ATOM 5421 O O . SER B 1 316 ? -28.776 -14.286 -17.289 1.00 21.68 314 SER B O 1
ATOM 5429 N N . ASN B 1 317 ? -26.867 -14.171 -18.473 1.00 20.56 315 ASN B N 1
ATOM 5430 C CA . ASN B 1 317 ? -26.022 -14.085 -17.286 1.00 19.57 315 ASN B CA 1
ATOM 5431 C C . ASN B 1 317 ? -26.102 -12.672 -16.717 1.00 19.65 315 ASN B C 1
ATOM 5432 O O . ASN B 1 317 ? -25.214 -11.841 -16.911 1.00 19.58 315 ASN B O 1
ATOM 5437 N N . ARG B 1 318 ? -27.175 -12.415 -15.968 1.00 20.05 316 ARG B N 1
ATOM 5438 C CA . ARG B 1 318 ? -27.358 -11.153 -15.255 1.00 20.87 316 ARG B CA 1
ATOM 5439 C C . ARG B 1 318 ? -27.645 -11.444 -13.790 1.00 18.84 316 ARG B C 1
ATOM 5440 O O . ARG B 1 318 ? -28.177 -12.497 -13.449 1.00 17.23 316 ARG B O 1
ATOM 5460 N N . GLU B 1 319 ? -27.345 -10.462 -12.932 1.00 19.30 317 GLU B N 1
ATOM 5461 C CA . GLU B 1 319 ? -27.508 -10.646 -11.491 1.00 20.05 317 GLU B CA 1
ATOM 5462 C C . GLU B 1 319 ? -28.890 -11.190 -11.136 1.00 20.29 317 GLU B C 1
ATOM 5463 O O . GLU B 1 319 ? -29.016 -12.119 -10.329 1.00 19.02 317 GLU B O 1
ATOM 5469 N N . ARG B 1 320 ? -29.943 -10.605 -11.717 1.00 21.92 318 ARG B N 1
ATOM 5470 C CA . ARG B 1 320 ? -31.308 -10.993 -11.364 1.00 23.61 318 ARG B CA 1
ATOM 5471 C C . ARG B 1 320 ? -31.612 -12.419 -11.804 1.00 20.10 318 ARG B C 1
ATOM 5472 O O . ARG B 1 320 ? -32.344 -13.151 -11.117 1.00 18.54 318 ARG B O 1
ATOM 5480 N N . VAL B 1 321 ? -31.073 -12.821 -12.954 1.00 18.95 319 VAL B N 1
ATOM 5481 C CA . VAL B 1 321 ? -31.243 -14.191 -13.422 1.00 17.96 319 VAL B CA 1
ATOM 5482 C C . VAL B 1 321 ? -30.457 -15.154 -12.550 1.00 16.63 319 VAL B C 1
ATOM 5483 O O . VAL B 1 321 ? -30.948 -16.239 -12.210 1.00 16.06 319 VAL B O 1
ATOM 5495 N N . ARG B 1 322 ? -29.222 -14.790 -12.187 1.00 16.48 320 ARG B N 1
ATOM 5496 C CA . ARG B 1 322 ? -28.439 -15.652 -11.306 1.00 16.55 320 ARG B CA 1
ATOM 5497 C C . ARG B 1 322 ? -29.149 -15.861 -9.977 1.00 16.44 320 ARG B C 1
ATOM 5498 O O . ARG B 1 322 ? -29.195 -16.982 -9.454 1.00 16.03 320 ARG B O 1
ATOM 5506 N N . LEU B 1 323 ? -29.697 -14.791 -9.407 1.00 16.78 321 LEU B N 1
ATOM 5507 C CA . LEU B 1 323 ? -30.516 -14.927 -8.204 1.00 16.82 321 LEU B CA 1
ATOM 5508 C C . LEU B 1 323 ? -31.712 -15.834 -8.462 1.00 17.18 321 LEU B C 1
ATOM 5509 O O . LEU B 1 323 ? -31.947 -16.807 -7.735 1.00 17.18 321 LEU B O 1
ATOM 5514 N N . HIS B 1 324 ? -32.481 -15.510 -9.504 1.00 17.63 322 HIS B N 1
ATOM 5515 C CA . HIS B 1 324 ? -33.669 -16.270 -9.876 1.00 17.74 322 HIS B CA 1
ATOM 5516 C C . HIS B 1 324 ? -33.384 -17.764 -9.942 1.00 16.49 322 HIS B C 1
ATOM 5517 O O . HIS B 1 324 ? -34.087 -18.576 -9.325 1.00 15.66 322 HIS B O 1
ATOM 5524 N N . ALA B 1 325 ? -32.350 -18.146 -10.695 1.00 16.20 323 ALA B N 1
ATOM 5525 C CA . ALA B 1 325 ? -32.048 -19.567 -10.877 1.00 15.48 323 ALA B CA 1
ATOM 5526 C C . ALA B 1 325 ? -31.644 -20.230 -9.567 1.00 15.43 323 ALA B C 1
ATOM 5527 O O . ALA B 1 325 ? -31.923 -21.420 -9.360 1.00 15.74 323 ALA B O 1
ATOM 5529 N N . LEU B 1 326 ? -30.947 -19.496 -8.697 1.00 15.47 324 LEU B N 1
ATOM 5530 C CA . LEU B 1 326 ? -30.599 -20.036 -7.385 1.00 14.95 324 LEU B CA 1
ATOM 5531 C C . LEU B 1 326 ? -31.838 -20.215 -6.519 1.00 14.59 324 LEU B C 1
ATOM 5532 O O . LEU B 1 326 ? -31.962 -21.215 -5.806 1.00 14.34 324 LEU B O 1
ATOM 5537 N N . ALA B 1 327 ? -32.755 -19.245 -6.552 1.00 14.77 325 ALA B N 1
ATOM 5538 C CA . ALA B 1 327 ? -34.000 -19.378 -5.804 1.00 15.03 325 ALA B CA 1
ATOM 5539 C C . ALA B 1 327 ? -34.770 -20.629 -6.221 1.00 14.47 325 ALA B C 1
ATOM 5540 O O . ALA B 1 327 ? -35.430 -21.267 -5.389 1.00 14.59 325 ALA B O 1
ATOM 5542 N N . HIS B 1 328 ? -34.715 -20.985 -7.510 1.00 14.58 326 HIS B N 1
ATOM 5543 C CA . HIS B 1 328 ? -35.361 -22.205 -7.991 1.00 15.04 326 HIS B CA 1
ATOM 5544 C C . HIS B 1 328 ? -34.812 -23.471 -7.339 1.00 14.63 326 HIS B C 1
ATOM 5545 O O . HIS B 1 328 ? -35.486 -24.508 -7.369 1.00 13.82 326 HIS B O 1
ATOM 5552 N N . GLN B 1 329 ? -33.579 -23.449 -6.828 1.00 14.58 327 GLN B N 1
ATOM 5553 C CA . GLN B 1 329 ? -33.068 -24.632 -6.137 1.00 14.84 327 GLN B CA 1
ATOM 5554 C C . GLN B 1 329 ? -34.007 -25.031 -5.009 1.00 14.23 327 GLN B C 1
ATOM 5555 O O . GLN B 1 329 ? -34.245 -26.227 -4.772 1.00 14.09 327 GLN B O 1
ATOM 5561 N N . TRP B 1 330 ? -34.605 -24.038 -4.342 1.00 15.13 328 TRP B N 1
ATOM 5562 C CA . TRP B 1 330 ? -35.729 -24.308 -3.449 1.00 15.25 328 TRP B CA 1
ATOM 5563 C C . TRP B 1 330 ? -37.029 -24.485 -4.232 1.00 14.46 328 TRP B C 1
ATOM 5564 O O . TRP B 1 330 ? -37.695 -25.517 -4.134 1.00 13.97 328 TRP B O 1
ATOM 5575 N N . PHE B 1 331 ? -37.437 -23.464 -4.983 1.00 14.10 329 PHE B N 1
ATOM 5576 C CA . PHE B 1 331 ? -38.785 -23.429 -5.539 1.00 13.89 329 PHE B CA 1
ATOM 5577 C C . PHE B 1 331 ? -38.757 -23.978 -6.964 1.00 14.05 329 PHE B C 1
ATOM 5578 O O . PHE B 1 331 ? -38.589 -23.252 -7.942 1.00 13.93 329 PHE B O 1
ATOM 5586 N N . GLY B 1 332 ? -38.977 -25.286 -7.069 1.00 14.22 330 GLY B N 1
ATOM 5587 C CA . GLY B 1 332 ? -38.918 -25.958 -8.345 1.00 14.57 330 GLY B CA 1
ATOM 5588 C C . GLY B 1 332 ? -38.136 -27.247 -8.223 1.00 14.76 330 GLY B C 1
ATOM 5589 O O . GLY B 1 332 ? -38.615 -28.307 -8.619 1.00 14.72 330 GLY B O 1
ATOM 5590 N N . ASP B 1 333 ? -36.934 -27.164 -7.655 1.00 15.20 331 ASP B N 1
ATOM 5591 C CA . ASP B 1 333 ? -36.075 -28.335 -7.566 1.00 15.34 331 ASP B CA 1
ATOM 5592 C C . ASP B 1 333 ? -36.331 -29.123 -6.288 1.00 14.83 331 ASP B C 1
ATOM 5593 O O . ASP B 1 333 ? -36.461 -30.353 -6.330 1.00 14.19 331 ASP B O 1
ATOM 5598 N N . GLN B 1 334 ? -36.387 -28.443 -5.147 1.00 15.17 332 GLN B N 1
ATOM 5599 C CA . GLN B 1 334 ? -36.712 -29.130 -3.899 1.00 15.70 332 GLN B CA 1
ATOM 5600 C C . GLN B 1 334 ? -38.217 -29.250 -3.715 1.00 15.00 332 GLN B C 1
ATOM 5601 O O . GLN B 1 334 ? -38.740 -30.344 -3.487 1.00 14.94 332 GLN B O 1
ATOM 5607 N N . VAL B 1 335 ? -38.917 -28.118 -3.748 1.00 14.65 333 VAL B N 1
ATOM 5608 C CA . VAL B 1 335 ? -40.375 -28.082 -3.771 1.00 14.35 333 VAL B CA 1
ATOM 5609 C C . VAL B 1 335 ? -40.793 -28.210 -5.229 1.00 14.94 333 VAL B C 1
ATOM 5610 O O . VAL B 1 335 ? -40.629 -27.261 -5.996 1.00 14.64 333 VAL B O 1
ATOM 5614 N N . THR B 1 336 ? -41.313 -29.379 -5.620 1.00 15.83 334 THR B N 1
ATOM 5615 C CA . THR B 1 336 ? -41.619 -29.662 -7.019 1.00 16.84 334 THR B CA 1
ATOM 5616 C C . THR B 1 336 ? -43.119 -29.572 -7.270 1.00 16.90 334 THR B C 1
ATOM 5617 O O . THR B 1 336 ? -43.939 -29.721 -6.358 1.00 17.10 334 THR B O 1
ATOM 5621 N N . LEU B 1 337 ? -43.463 -29.346 -8.539 1.00 16.99 335 LEU B N 1
ATOM 5622 C CA . LEU B 1 337 ? -44.846 -29.156 -8.949 1.00 16.93 335 LEU B CA 1
ATOM 5623 C C . LEU B 1 337 ? -45.573 -30.487 -9.058 1.00 16.65 335 LEU B C 1
ATOM 5624 O O . LEU B 1 337 ? -45.056 -31.447 -9.646 1.00 16.72 335 LEU B O 1
ATOM 5629 N N . ALA B 1 338 ? -46.799 -30.523 -8.527 1.00 16.23 336 ALA B N 1
ATOM 5630 C CA . ALA B 1 338 ? -47.682 -31.664 -8.745 1.00 16.01 336 ALA B CA 1
ATOM 5631 C C . ALA B 1 338 ? -48.323 -31.641 -10.121 1.00 16.03 336 ALA B C 1
ATOM 5632 O O . ALA B 1 338 ? -48.746 -32.697 -10.614 1.00 16.68 336 ALA B O 1
ATOM 5634 N N . ASP B 1 339 ? -48.401 -30.468 -10.746 1.00 15.74 337 ASP B N 1
ATOM 5635 C CA . ASP B 1 339 ? -49.058 -30.298 -12.028 1.00 16.20 337 ASP B CA 1
ATOM 5636 C C . ASP B 1 339 ? -48.440 -29.095 -12.728 1.00 16.43 337 ASP B C 1
ATOM 5637 O O . ASP B 1 339 ? -48.164 -28.082 -12.088 1.00 16.69 337 ASP B O 1
ATOM 5642 N N . TRP B 1 340 ? -48.212 -29.219 -14.039 1.00 16.76 338 TRP B N 1
ATOM 5643 C CA . TRP B 1 340 ? -47.587 -28.130 -14.784 1.00 16.70 338 TRP B CA 1
ATOM 5644 C C . TRP B 1 340 ? -48.459 -26.885 -14.821 1.00 17.49 338 TRP B C 1
ATOM 5645 O O . TRP B 1 340 ? -47.951 -25.791 -15.100 1.00 18.24 338 TRP B O 1
ATOM 5656 N N . ALA B 1 341 ? -49.749 -27.014 -14.515 1.00 17.62 339 ALA B N 1
ATOM 5657 C CA . ALA B 1 341 ? -50.586 -25.827 -14.423 1.00 17.65 339 ALA B CA 1
ATOM 5658 C C . ALA B 1 341 ? -50.128 -24.877 -13.322 1.00 17.42 339 ALA B C 1
ATOM 5659 O O . ALA B 1 341 ? -50.471 -23.696 -13.375 1.00 17.09 339 ALA B O 1
ATOM 5661 N N . ASP B 1 342 ? -49.354 -25.358 -12.344 1.00 17.67 340 ASP B N 1
ATOM 5662 C CA . ASP B 1 342 ? -48.974 -24.556 -11.183 1.00 18.24 340 ASP B CA 1
ATOM 5663 C C . ASP B 1 342 ? -47.557 -23.990 -11.288 1.00 17.05 340 ASP B C 1
ATOM 5664 O O . ASP B 1 342 ? -46.921 -23.726 -10.261 1.00 16.40 340 ASP B O 1
ATOM 5669 N N . THR B 1 343 ? -47.051 -23.768 -12.508 1.00 16.72 341 THR B N 1
ATOM 5670 C CA . THR B 1 343 ? -45.699 -23.233 -12.640 1.00 16.88 341 THR B CA 1
ATOM 5671 C C . THR B 1 343 ? -45.505 -21.947 -11.855 1.00 16.11 341 THR B C 1
ATOM 5672 O O . THR B 1 343 ? -44.369 -21.630 -11.492 1.00 16.51 341 THR B O 1
ATOM 5676 N N . TRP B 1 344 ? -46.572 -21.190 -11.581 1.00 15.64 342 TRP B N 1
ATOM 5677 C CA . TRP B 1 344 ? -46.382 -19.942 -10.845 1.00 15.56 342 TRP B CA 1
ATOM 5678 C C . TRP B 1 344 ? -45.779 -20.198 -9.469 1.00 15.37 342 TRP B C 1
ATOM 5679 O O . TRP B 1 344 ? -45.058 -19.347 -8.942 1.00 14.74 342 TRP B O 1
ATOM 5690 N N . LEU B 1 345 ? -46.037 -21.374 -8.889 1.00 15.29 343 LEU B N 1
ATOM 5691 C CA . LEU B 1 345 ? -45.421 -21.719 -7.613 1.00 15.64 343 LEU B CA 1
ATOM 5692 C C . LEU B 1 345 ? -43.908 -21.810 -7.741 1.00 15.07 343 LEU B C 1
ATOM 5693 O O . LEU B 1 345 ? -43.188 -21.553 -6.775 1.00 14.97 343 LEU B O 1
ATOM 5698 N N . SER B 1 346 ? -43.405 -22.146 -8.930 1.00 15.02 344 SER B N 1
ATOM 5699 C CA . SER B 1 346 ? -41.967 -22.111 -9.165 1.00 15.38 344 SER B CA 1
ATOM 5700 C C . SER B 1 346 ? -41.530 -20.734 -9.663 1.00 15.58 344 SER B C 1
ATOM 5701 O O . SER B 1 346 ? -40.691 -20.087 -9.034 1.00 15.25 344 SER B O 1
ATOM 5704 N N . GLU B 1 347 ? -42.099 -20.271 -10.789 1.00 16.09 345 GLU B N 1
ATOM 5705 C CA . GLU B 1 347 ? -41.606 -19.034 -11.402 1.00 16.86 345 GLU B CA 1
ATOM 5706 C C . GLU B 1 347 ? -41.940 -17.807 -10.564 1.00 16.88 345 GLU B C 1
ATOM 5707 O O . GLU B 1 347 ? -41.152 -16.850 -10.518 1.00 17.47 345 GLU B O 1
ATOM 5713 N N . GLY B 1 348 ? -43.107 -17.796 -9.922 1.00 16.46 346 GLY B N 1
ATOM 5714 C CA . GLY B 1 348 ? -43.489 -16.631 -9.139 1.00 15.95 346 GLY B CA 1
ATOM 5715 C C . GLY B 1 348 ? -42.664 -16.489 -7.874 1.00 15.44 346 GLY B C 1
ATOM 5716 O O . GLY B 1 348 ? -42.313 -15.376 -7.476 1.00 15.60 346 GLY B O 1
ATOM 5717 N N . PHE B 1 349 ? -42.373 -17.614 -7.211 1.00 15.16 347 PHE B N 1
ATOM 5718 C CA . PHE B 1 349 ? -41.516 -17.605 -6.024 1.00 15.35 347 PHE B CA 1
ATOM 5719 C C . PHE B 1 349 ? -40.082 -17.234 -6.382 1.00 15.88 347 PHE B C 1
ATOM 5720 O O . PHE B 1 349 ? -39.462 -16.392 -5.718 1.00 16.10 347 PHE B O 1
ATOM 5728 N N . ALA B 1 350 ? -39.531 -17.858 -7.433 1.00 16.65 348 ALA B N 1
ATOM 5729 C CA . ALA B 1 350 ? -38.181 -17.512 -7.862 1.00 17.38 348 ALA B CA 1
ATOM 5730 C C . ALA B 1 350 ? -38.093 -16.046 -8.260 1.00 17.40 348 ALA B C 1
ATOM 5731 O O . ALA B 1 350 ? -37.062 -15.391 -8.041 1.00 18.05 348 ALA B O 1
ATOM 5733 N N . THR B 1 351 ? -39.155 -15.518 -8.867 1.00 17.03 349 THR B N 1
ATOM 5734 C CA . THR B 1 351 ? -39.158 -14.102 -9.227 1.00 16.61 349 THR B CA 1
ATOM 5735 C C . THR B 1 351 ? -39.231 -13.231 -7.984 1.00 16.35 349 THR B C 1
ATOM 5736 O O . THR B 1 351 ? -38.518 -12.220 -7.876 1.00 16.85 349 THR B O 1
ATOM 5740 N N . TYR B 1 352 ? -40.092 -13.594 -7.033 1.00 16.07 350 TYR B N 1
ATOM 5741 C CA . TYR B 1 352 ? -40.168 -12.767 -5.832 1.00 16.01 350 TYR B CA 1
ATOM 5742 C C . TYR B 1 352 ? -38.845 -12.760 -5.082 1.00 16.01 350 TYR B C 1
ATOM 5743 O O . TYR B 1 352 ? -38.481 -11.745 -4.472 1.00 16.35 350 TYR B O 1
ATOM 5752 N N . ALA B 1 353 ? -38.096 -13.865 -5.140 1.00 15.77 351 ALA B N 1
ATOM 5753 C CA . ALA B 1 353 ? -36.779 -13.902 -4.505 1.00 15.91 351 ALA B CA 1
ATOM 5754 C C . ALA B 1 353 ? -35.881 -12.776 -5.000 1.00 16.41 351 ALA B C 1
ATOM 5755 O O . ALA B 1 353 ? -35.048 -12.267 -4.237 1.00 16.99 351 ALA B O 1
ATOM 5757 N N . GLU B 1 354 ? -36.027 -12.373 -6.266 1.00 16.40 352 GLU B N 1
ATOM 5758 C CA . GLU B 1 354 ? -35.222 -11.274 -6.797 1.00 17.05 352 GLU B CA 1
ATOM 5759 C C . GLU B 1 354 ? -35.485 -9.981 -6.037 1.00 17.14 352 GLU B C 1
ATOM 5760 O O . GLU B 1 354 ? -34.565 -9.190 -5.808 1.00 16.43 352 GLU B O 1
ATOM 5766 N N . LEU B 1 355 ? -36.743 -9.739 -5.670 1.00 17.25 353 LEU B N 1
ATOM 5767 C CA . LEU B 1 355 ? -37.069 -8.555 -4.881 1.00 18.14 353 LEU B CA 1
ATOM 5768 C C . LEU B 1 355 ? -36.534 -8.683 -3.457 1.00 18.14 353 LEU B C 1
ATOM 5769 O O . LEU B 1 355 ? -36.031 -7.708 -2.883 1.00 19.14 353 LEU B O 1
ATOM 5774 N N . LEU B 1 356 ? -36.638 -9.873 -2.864 1.00 17.69 354 LEU B N 1
ATOM 5775 C CA . LEU B 1 356 ? -36.006 -10.071 -1.563 1.00 16.90 354 LEU B CA 1
ATOM 5776 C C . LEU B 1 356 ? -34.504 -9.831 -1.650 1.00 17.12 354 LEU B C 1
ATOM 5777 O O . LEU B 1 356 ? -33.912 -9.214 -0.756 1.00 17.26 354 LEU B O 1
ATOM 5782 N N . TRP B 1 357 ? -33.867 -10.292 -2.730 1.00 17.11 355 TRP B N 1
ATOM 5783 C CA . TRP B 1 357 ? -32.435 -10.057 -2.886 1.00 17.43 355 TRP B CA 1
ATOM 5784 C C . TRP B 1 357 ? -32.145 -8.566 -3.051 1.00 17.09 355 TRP B C 1
ATOM 5785 O O . TRP B 1 357 ? -31.264 -8.014 -2.379 1.00 16.94 355 TRP B O 1
ATOM 5796 N N . ALA B 1 358 ? -32.898 -7.891 -3.919 1.00 17.40 356 ALA B N 1
ATOM 5797 C CA . ALA B 1 358 ? -32.678 -6.459 -4.121 1.00 18.05 356 ALA B CA 1
ATOM 5798 C C . ALA B 1 358 ? -32.770 -5.707 -2.797 1.00 19.00 356 ALA B C 1
ATOM 5799 O O . ALA B 1 358 ? -31.911 -4.875 -2.474 1.00 19.19 356 ALA B O 1
ATOM 5801 N N . GLU B 1 359 ? -33.793 -6.009 -2.000 1.00 19.74 357 GLU B N 1
ATOM 5802 C CA . GLU B 1 359 ? -33.925 -5.344 -0.710 1.00 21.36 357 GLU B CA 1
ATOM 5803 C C . GLU B 1 359 ? -32.721 -5.626 0.183 1.00 21.50 357 GLU B C 1
ATOM 5804 O O . GLU B 1 359 ? -32.201 -4.715 0.840 1.00 21.92 357 GLU B O 1
ATOM 5810 N N . SER B 1 360 ? -32.248 -6.878 0.205 1.00 21.52 358 SER B N 1
ATOM 5811 C CA . SER B 1 360 ? -31.092 -7.212 1.034 1.00 21.13 358 SER B CA 1
ATOM 5812 C C . SER B 1 360 ? -29.866 -6.384 0.660 1.00 21.04 358 SER B C 1
ATOM 5813 O O . SER B 1 360 ? -28.992 -6.152 1.506 1.00 21.80 358 SER B O 1
ATOM 5816 N N . GLN B 1 361 ? -29.779 -5.943 -0.595 1.00 20.95 359 GLN B N 1
ATOM 5817 C CA . GLN B 1 361 ? -28.681 -5.114 -1.076 1.00 21.14 359 GLN B CA 1
ATOM 5818 C C . GLN B 1 361 ? -28.984 -3.624 -0.976 1.00 22.46 359 GLN B C 1
ATOM 5819 O O . GLN B 1 361 ? -28.245 -2.814 -1.545 1.00 20.71 359 GLN B O 1
ATOM 5825 N N . GLY B 1 362 ? -30.055 -3.249 -0.284 1.00 24.51 360 GLY B N 1
ATOM 5826 C CA . GLY B 1 362 ? -30.365 -1.854 -0.033 1.00 27.43 360 GLY B CA 1
ATOM 5827 C C . GLY B 1 362 ? -31.281 -1.185 -1.034 1.00 28.13 360 GLY B C 1
ATOM 5828 O O . GLY B 1 362 ? -31.464 0.035 -0.957 1.00 30.06 360 GLY B O 1
ATOM 5829 N N . GLU B 1 363 ? -31.867 -1.931 -1.962 1.00 27.59 361 GLU B N 1
ATOM 5830 C CA . GLU B 1 363 ? -32.711 -1.343 -2.990 1.00 26.79 361 GLU B CA 1
ATOM 5831 C C . GLU B 1 363 ? -34.157 -1.223 -2.526 1.00 26.32 361 GLU B C 1
ATOM 5832 O O . GLU B 1 363 ? -34.583 -1.840 -1.544 1.00 25.12 361 GLU B O 1
ATOM 5838 N N . ASP B 1 364 ? -34.914 -0.416 -3.268 1.00 28.34 362 ASP B N 1
ATOM 5839 C CA . ASP B 1 364 ? -36.333 -0.198 -3.012 1.00 30.65 362 ASP B CA 1
ATOM 5840 C C . ASP B 1 364 ? -37.127 -1.360 -3.602 1.00 29.19 362 ASP B C 1
ATOM 5841 O O . ASP B 1 364 ? -37.263 -1.474 -4.827 1.00 28.78 362 ASP B O 1
ATOM 5846 N N . GLY B 1 365 ? -37.664 -2.217 -2.731 1.00 27.91 363 GLY B N 1
ATOM 5847 C CA . GLY B 1 365 ? -38.409 -3.372 -3.206 1.00 26.74 363 GLY B CA 1
ATOM 5848 C C . GLY B 1 365 ? -39.744 -2.991 -3.813 1.00 25.95 363 GLY B C 1
ATOM 5849 O O . GLY B 1 365 ? -40.182 -3.588 -4.803 1.00 25.75 363 GLY B O 1
ATOM 5850 N N . GLN B 1 366 ? -40.412 -1.991 -3.234 1.00 26.23 364 GLN B N 1
ATOM 5851 C CA . GLN B 1 366 ? -41.708 -1.590 -3.764 1.00 26.28 364 GLN B CA 1
ATOM 5852 C C . GLN B 1 366 ? -41.569 -1.078 -5.194 1.00 26.55 364 GLN B C 1
ATOM 5853 O O . GLN B 1 366 ? -42.429 -1.336 -6.042 1.00 26.72 364 GLN B O 1
ATOM 5859 N N . ALA B 1 367 ? -40.474 -0.375 -5.488 1.00 26.92 365 ALA B N 1
ATOM 5860 C CA . ALA B 1 367 ? -40.232 0.060 -6.858 1.00 27.23 365 ALA B CA 1
ATOM 5861 C C . ALA B 1 367 ? -40.153 -1.133 -7.802 1.00 27.55 365 ALA B C 1
ATOM 5862 O O . ALA B 1 367 ? -40.678 -1.088 -8.921 1.00 26.98 365 ALA B O 1
ATOM 5864 N N . MET B 1 368 ? -39.515 -2.223 -7.365 1.00 28.09 366 MET B N 1
ATOM 5865 C CA . MET B 1 368 ? -39.490 -3.423 -8.192 1.00 28.73 366 MET B CA 1
ATOM 5866 C C . MET B 1 368 ? -40.887 -4.011 -8.359 1.00 25.85 366 MET B C 1
ATOM 5867 O O . MET B 1 368 ? -41.271 -4.405 -9.468 1.00 26.14 366 MET B O 1
ATOM 5872 N N . ALA B 1 369 ? -41.669 -4.069 -7.276 1.00 23.70 367 ALA B N 1
ATOM 5873 C CA . ALA B 1 369 ? -43.039 -4.565 -7.386 1.00 21.20 367 ALA B CA 1
ATOM 5874 C C . ALA B 1 369 ? -43.875 -3.688 -8.307 1.00 20.84 367 ALA B C 1
ATOM 5875 O O . ALA B 1 369 ? -44.703 -4.191 -9.077 1.00 20.63 367 ALA B O 1
ATOM 5877 N N . ALA B 1 370 ? -43.675 -2.369 -8.240 1.00 21.39 368 ALA B N 1
ATOM 5878 C CA . ALA B 1 370 ? -44.433 -1.468 -9.098 1.00 22.61 368 ALA B CA 1
ATOM 5879 C C . ALA B 1 370 ? -44.090 -1.691 -10.566 1.00 24.85 368 ALA B C 1
ATOM 5880 O O . ALA B 1 370 ? -44.972 -1.635 -11.431 1.00 24.51 368 ALA B O 1
ATOM 5882 N N . ASP B 1 371 ? -42.816 -1.959 -10.867 1.00 27.89 369 ASP B N 1
ATOM 5883 C CA . ASP B 1 371 ? -42.431 -2.250 -12.246 1.00 31.27 369 ASP B CA 1
ATOM 5884 C C . ASP B 1 371 ? -43.116 -3.518 -12.746 1.00 28.44 369 ASP B C 1
ATOM 5885 O O . ASP B 1 371 ? -43.647 -3.553 -13.863 1.00 27.76 369 ASP B O 1
ATOM 5890 N N . TRP B 1 372 ? -43.101 -4.582 -11.936 1.00 26.63 370 TRP B N 1
ATOM 5891 C CA . TRP B 1 372 ? -43.827 -5.793 -12.307 1.00 25.24 370 TRP B CA 1
ATOM 5892 C C . TRP B 1 372 ? -45.287 -5.478 -12.583 1.00 23.50 370 TRP B C 1
ATOM 5893 O O . TRP B 1 372 ? -45.860 -5.939 -13.576 1.00 22.67 370 TRP B O 1
ATOM 5904 N N . TYR B 1 373 ? -45.907 -4.687 -11.702 1.00 22.75 371 TYR B N 1
ATOM 5905 C CA . TYR B 1 373 ? -47.321 -4.376 -11.867 1.00 22.23 371 TYR B CA 1
ATOM 5906 C C . TYR B 1 373 ? -47.567 -3.628 -13.170 1.00 21.30 371 TYR B C 1
ATOM 5907 O O . TYR B 1 373 ? -48.524 -3.924 -13.893 1.00 21.10 371 TYR B O 1
ATOM 5916 N N . ALA B 1 374 ? -46.714 -2.649 -13.480 1.00 21.35 372 ALA B N 1
ATOM 5917 C CA . ALA B 1 374 ? -46.814 -1.936 -14.750 1.00 21.99 372 ALA B CA 1
ATOM 5918 C C . ALA B 1 374 ? -46.784 -2.899 -15.931 1.00 23.82 372 ALA B C 1
ATOM 5919 O O . ALA B 1 374 ? -47.544 -2.738 -16.892 1.00 23.64 372 ALA B O 1
ATOM 5921 N N . ARG B 1 375 ? -45.936 -3.927 -15.867 1.00 26.28 373 ARG B N 1
ATOM 5922 C CA . ARG B 1 375 ? -45.894 -4.898 -16.957 1.00 29.45 373 ARG B CA 1
ATOM 5923 C C . ARG B 1 375 ? -47.207 -5.658 -17.075 1.00 26.71 373 ARG B C 1
ATOM 5924 O O . ARG B 1 375 ? -47.708 -5.882 -18.183 1.00 26.67 373 ARG B O 1
ATOM 5932 N N . LEU B 1 376 ? -47.779 -6.066 -15.946 1.00 24.20 374 LEU B N 1
ATOM 5933 C CA . LEU B 1 376 ? -49.049 -6.780 -15.982 1.00 21.99 374 LEU B CA 1
ATOM 5934 C C . LEU B 1 376 ? -50.205 -5.872 -16.381 1.00 21.94 374 LEU B C 1
ATOM 5935 O O . LEU B 1 376 ? -51.208 -6.351 -16.927 1.00 21.25 374 LEU B O 1
ATOM 5940 N N . SER B 1 377 ? -50.107 -4.570 -16.095 1.00 22.82 375 SER B N 1
ATOM 5941 C CA . SER B 1 377 ? -51.246 -3.690 -16.319 1.00 24.47 375 SER B CA 1
ATOM 5942 C C . SER B 1 377 ? -51.600 -3.552 -17.796 1.00 24.81 375 SER B C 1
ATOM 5943 O O . SER B 1 377 ? -52.700 -3.091 -18.113 1.00 24.45 375 SER B O 1
ATOM 5946 N N . VAL B 1 378 ? -50.700 -3.925 -18.704 1.00 25.61 376 VAL B N 1
ATOM 5947 C CA . VAL B 1 378 ? -50.959 -3.829 -20.136 1.00 26.83 376 VAL B CA 1
ATOM 5948 C C . VAL B 1 378 ? -51.112 -5.202 -20.772 1.00 27.59 376 VAL B C 1
ATOM 5949 O O . VAL B 1 378 ? -51.126 -5.314 -22.005 1.00 28.64 376 VAL B O 1
ATOM 5953 N N . LEU B 1 379 ? -51.218 -6.249 -19.963 1.00 27.54 377 LEU B N 1
ATOM 5954 C CA . LEU B 1 379 ? -51.363 -7.616 -20.428 1.00 27.06 377 LEU B CA 1
ATOM 5955 C C . LEU B 1 379 ? -52.686 -8.202 -19.966 1.00 28.43 377 LEU B C 1
ATOM 5956 O O . LEU B 1 379 ? -53.243 -7.785 -18.943 1.00 27.82 377 LEU B O 1
ATOM 5961 N N . PRO B 1 380 ? -53.203 -9.195 -20.683 1.00 30.41 378 PRO B N 1
ATOM 5962 C CA . PRO B 1 380 ? -54.385 -9.906 -20.198 1.00 30.88 378 PRO B CA 1
ATOM 5963 C C . PRO B 1 380 ? -54.140 -10.437 -18.794 1.00 29.02 378 PRO B C 1
ATOM 5964 O O . PRO B 1 380 ? -53.005 -10.701 -18.395 1.00 28.37 378 PRO B O 1
ATOM 5968 N N . SER B 1 381 ? -55.221 -10.590 -18.048 1.00 27.99 379 SER B N 1
ATOM 5969 C CA . SER B 1 381 ? -55.165 -11.153 -16.711 1.00 26.89 379 SER B CA 1
ATOM 5970 C C . SER B 1 381 ? -55.674 -12.579 -16.768 1.00 23.61 379 SER B C 1
ATOM 5971 O O . SER B 1 381 ? -56.445 -12.939 -17.655 1.00 23.89 379 SER B O 1
ATOM 5974 N N . ARG B 1 382 ? -55.247 -13.384 -15.800 1.00 21.24 380 ARG B N 1
ATOM 5975 C CA . ARG B 1 382 ? -55.706 -14.760 -15.688 1.00 19.47 380 ARG B CA 1
ATOM 5976 C C . ARG B 1 382 ? -55.498 -15.208 -14.255 1.00 20.00 380 ARG B C 1
ATOM 5977 O O . ARG B 1 382 ? -54.593 -14.703 -13.579 1.00 19.50 380 ARG B O 1
ATOM 5985 N N . PRO B 1 383 ? -56.292 -16.162 -13.773 1.00 20.86 381 PRO B N 1
ATOM 5986 C CA . PRO B 1 383 ? -55.979 -16.809 -12.494 1.00 20.45 381 PRO B CA 1
ATOM 5987 C C . PRO B 1 383 ? -54.629 -17.496 -12.592 1.00 18.07 381 PRO B C 1
ATOM 5988 O O . PRO B 1 383 ? -54.155 -17.828 -13.681 1.00 17.59 381 PRO B O 1
ATOM 5992 N N . LEU B 1 384 ? -54.012 -17.729 -11.430 1.00 18.24 382 LEU B N 1
ATOM 5993 C CA . LEU B 1 384 ? -52.627 -18.186 -11.435 1.00 18.33 382 LEU B CA 1
ATOM 5994 C C . LEU B 1 384 ? -52.491 -19.636 -11.894 1.00 19.57 382 LEU B C 1
ATOM 5995 O O . LEU B 1 384 ? -51.481 -19.983 -12.515 1.00 20.09 382 LEU B O 1
ATOM 6000 N N . ARG B 1 385 ? -53.476 -20.493 -11.611 1.00 19.91 383 ARG B N 1
ATOM 6001 C CA . ARG B 1 385 ? -53.475 -21.847 -12.166 1.00 20.53 383 ARG B CA 1
ATOM 6002 C C . ARG B 1 385 ? -53.692 -21.772 -13.672 1.00 20.10 383 ARG B C 1
ATOM 6003 O O . ARG B 1 385 ? -54.748 -21.328 -14.127 1.00 19.99 383 ARG B O 1
ATOM 6011 N N . ALA B 1 386 ? -52.707 -22.211 -14.445 1.00 20.06 384 ALA B N 1
ATOM 6012 C CA . ALA B 1 386 ? -52.822 -22.141 -15.896 1.00 20.83 384 ALA B CA 1
ATOM 6013 C C . ALA B 1 386 ? -53.835 -23.159 -16.409 1.00 22.65 384 ALA B C 1
ATOM 6014 O O . ALA B 1 386 ? -53.992 -24.245 -15.847 1.00 21.78 384 ALA B O 1
ATOM 6016 N N . THR B 1 387 ? -54.537 -22.789 -17.488 1.00 24.96 385 THR B N 1
ATOM 6017 C CA . THR B 1 387 ? -55.420 -23.710 -18.189 1.00 27.59 385 THR B CA 1
ATOM 6018 C C . THR B 1 387 ? -54.911 -24.083 -19.574 1.00 28.20 385 THR B C 1
ATOM 6019 O O . THR B 1 387 ? -55.485 -24.980 -20.202 1.00 29.92 385 THR B O 1
ATOM 6023 N N . ARG B 1 388 ? -53.865 -23.430 -20.069 1.00 29.30 386 ARG B N 1
ATOM 6024 C CA . ARG B 1 388 ? -53.359 -23.744 -21.394 1.00 30.03 386 ARG B CA 1
ATOM 6025 C C . ARG B 1 388 ? -51.841 -23.740 -21.359 1.00 25.14 386 ARG B C 1
ATOM 6026 O O . ARG B 1 388 ? -51.217 -23.004 -20.587 1.00 22.73 386 ARG B O 1
ATOM 6034 N N . GLU B 1 389 ? -51.252 -24.561 -22.227 1.00 23.75 387 GLU B N 1
ATOM 6035 C CA . GLU B 1 389 ? -49.800 -24.674 -22.274 1.00 24.11 387 GLU B CA 1
ATOM 6036 C C . GLU B 1 389 ? -49.142 -23.315 -22.483 1.00 22.72 387 GLU B C 1
ATOM 6037 O O . GLU B 1 389 ? -48.111 -23.019 -21.871 1.00 22.26 387 GLU B O 1
ATOM 6043 N N . GLU B 1 390 ? -49.720 -22.480 -23.353 1.00 23.62 388 GLU B N 1
ATOM 6044 C CA . GLU B 1 390 ? -49.141 -21.176 -23.651 1.00 25.13 388 GLU B CA 1
ATOM 6045 C C . GLU B 1 390 ? -49.002 -20.301 -22.413 1.00 21.10 388 GLU B C 1
ATOM 6046 O O . GLU B 1 390 ? -48.243 -19.324 -22.437 1.00 19.68 388 GLU B O 1
ATOM 6052 N N . GLU B 1 391 ? -49.704 -20.626 -21.338 1.00 19.14 389 GLU B N 1
ATOM 6053 C CA . GLU B 1 391 ? -49.698 -19.764 -20.166 1.00 19.05 389 GLU B CA 1
ATOM 6054 C C . GLU B 1 391 ? -48.623 -20.118 -19.150 1.00 18.87 389 GLU B C 1
ATOM 6055 O O . GLU B 1 391 ? -48.295 -19.266 -18.313 1.00 18.91 389 GLU B O 1
ATOM 6061 N N . ILE B 1 392 ? -48.095 -21.352 -19.161 1.00 18.54 390 ILE B N 1
ATOM 6062 C CA . ILE B 1 392 ? -47.316 -21.804 -18.007 1.00 18.33 390 ILE B CA 1
ATOM 6063 C C . ILE B 1 392 ? -46.016 -21.024 -17.836 1.00 17.19 390 ILE B C 1
ATOM 6064 O O . ILE B 1 392 ? -45.490 -20.967 -16.720 1.00 16.66 390 ILE B O 1
ATOM 6069 N N . PHE B 1 393 ? -45.488 -20.390 -18.890 1.00 17.67 391 PHE B N 1
ATOM 6070 C CA . PHE B 1 393 ? -44.337 -19.507 -18.734 1.00 17.99 391 PHE B CA 1
ATOM 6071 C C . PHE B 1 393 ? -44.652 -18.087 -19.199 1.00 18.37 391 PHE B C 1
ATOM 6072 O O . PHE B 1 393 ? -43.778 -17.379 -19.700 1.00 18.23 391 PHE B O 1
ATOM 6080 N N . ASP B 1 394 ? -45.892 -17.647 -19.028 1.00 18.60 392 ASP B N 1
ATOM 6081 C CA . ASP B 1 394 ? -46.253 -16.318 -19.478 1.00 19.04 392 ASP B CA 1
ATOM 6082 C C . ASP B 1 394 ? -45.960 -15.302 -18.376 1.00 17.87 392 ASP B C 1
ATOM 6083 O O . ASP B 1 394 ? -45.470 -15.637 -17.295 1.00 16.88 392 ASP B O 1
ATOM 6088 N N . ALA B 1 395 ? -46.256 -14.034 -18.668 1.00 17.94 393 ALA B N 1
ATOM 6089 C CA . ALA B 1 395 ? -45.929 -12.965 -17.734 1.00 18.49 393 ALA B CA 1
ATOM 6090 C C . ALA B 1 395 ? -46.620 -13.156 -16.391 1.00 18.33 393 ALA B C 1
ATOM 6091 O O . ALA B 1 395 ? -46.063 -12.774 -15.355 1.00 18.58 393 ALA B O 1
ATOM 6093 N N . SER B 1 396 ? -47.820 -13.747 -16.380 1.00 19.23 394 SER B N 1
ATOM 6094 C CA . SER B 1 396 ? -48.539 -13.921 -15.122 1.00 19.62 394 SER B CA 1
ATOM 6095 C C . SER B 1 396 ? -47.875 -14.977 -14.250 1.00 18.81 394 SER B C 1
ATOM 6096 O O . SER B 1 396 ? -47.825 -14.832 -13.023 1.00 18.19 394 SER B O 1
ATOM 6099 N N . ALA B 1 397 ? -47.346 -16.039 -14.863 1.00 18.45 395 ALA B N 1
ATOM 6100 C CA . ALA B 1 397 ? -46.665 -17.072 -14.088 1.00 18.17 395 ALA B CA 1
ATOM 6101 C C . ALA B 1 397 ? -45.507 -16.484 -13.292 1.00 18.18 395 ALA B C 1
ATOM 6102 O O . ALA B 1 397 ? -45.229 -16.926 -12.176 1.00 17.65 395 ALA B O 1
ATOM 6104 N N . TYR B 1 398 ? -44.815 -15.496 -13.859 1.00 18.33 396 TYR B N 1
ATOM 6105 C CA . TYR B 1 398 ? -43.680 -14.862 -13.200 1.00 18.49 396 TYR B CA 1
ATOM 6106 C C . TYR B 1 398 ? -44.133 -13.721 -12.299 1.00 17.86 396 TYR B C 1
ATOM 6107 O O . TYR B 1 398 ? -43.935 -13.759 -11.082 1.00 17.75 396 TYR B O 1
ATOM 6124 N N . PHE B 1 399 ? -44.750 -12.709 -12.891 1.00 18.31 397 PHE B N 1
ATOM 6125 C CA . PHE B 1 399 ? -44.933 -11.440 -12.203 1.00 18.69 397 PHE B CA 1
ATOM 6126 C C . PHE B 1 399 ? -46.238 -11.385 -11.433 1.00 17.96 397 PHE B C 1
ATOM 6127 O O . PHE B 1 399 ? -46.285 -10.796 -10.353 1.00 16.55 397 PHE B O 1
ATOM 6135 N N . ARG B 1 400 ? -47.301 -11.999 -11.949 1.00 17.47 398 ARG B N 1
ATOM 6136 C CA . ARG B 1 400 ? -48.504 -12.106 -11.138 1.00 18.01 398 ARG B CA 1
ATOM 6137 C C . ARG B 1 400 ? -48.253 -13.001 -9.939 1.00 18.15 398 ARG B C 1
ATOM 6138 O O . ARG B 1 400 ? -48.715 -12.706 -8.828 1.00 18.57 398 ARG B O 1
ATOM 6146 N N . GLY B 1 401 ? -47.511 -14.097 -10.145 1.00 18.06 399 GLY B N 1
ATOM 6147 C CA . GLY B 1 401 ? -47.124 -14.931 -9.021 1.00 17.66 399 GLY B CA 1
ATOM 6148 C C . GLY B 1 401 ? -46.304 -14.171 -7.995 1.00 17.55 399 GLY B C 1
ATOM 6149 O O . GLY B 1 401 ? -46.537 -14.284 -6.791 1.00 17.67 399 GLY B O 1
ATOM 6150 N N . ALA B 1 402 ? -45.332 -13.384 -8.453 1.00 17.30 400 ALA B N 1
ATOM 6151 C CA . ALA B 1 402 ? -44.516 -12.642 -7.493 1.00 16.97 400 ALA B CA 1
ATOM 6152 C C . ALA B 1 402 ? -45.355 -11.614 -6.736 1.00 17.86 400 ALA B C 1
ATOM 6153 O O . ALA B 1 402 ? -45.233 -11.482 -5.509 1.00 18.11 400 ALA B O 1
ATOM 6155 N N . LEU B 1 403 ? -46.236 -10.895 -7.440 1.00 18.23 401 LEU B N 1
ATOM 6156 C CA . LEU B 1 403 ? -47.057 -9.882 -6.772 1.00 19.10 401 LEU B CA 1
ATOM 6157 C C . LEU B 1 403 ? -48.089 -10.502 -5.839 1.00 18.42 401 LEU B C 1
ATOM 6158 O O . LEU B 1 403 ? -48.477 -9.866 -4.854 1.00 18.31 401 LEU B O 1
ATOM 6163 N N . ALA B 1 404 ? -48.562 -11.721 -6.137 1.00 18.10 402 ALA B N 1
ATOM 6164 C CA . ALA B 1 404 ? -49.387 -12.442 -5.169 1.00 17.68 402 ALA B CA 1
ATOM 6165 C C . ALA B 1 404 ? -48.643 -12.622 -3.847 1.00 17.44 402 ALA B C 1
ATOM 6166 O O . ALA B 1 404 ? -49.212 -12.418 -2.766 1.00 17.98 402 ALA B O 1
ATOM 6168 N N . LEU B 1 405 ? -47.369 -13.035 -3.911 1.00 16.83 403 LEU B N 1
ATOM 6169 C CA . LEU B 1 405 ? -46.575 -13.166 -2.691 1.00 16.16 403 LEU B CA 1
ATOM 6170 C C . LEU B 1 405 ? -46.358 -11.810 -2.031 1.00 16.68 403 LEU B C 1
ATOM 6171 O O . LEU B 1 405 ? -46.337 -11.706 -0.800 1.00 16.10 403 LEU B O 1
ATOM 6176 N N . HIS B 1 406 ? -46.187 -10.764 -2.838 1.00 17.08 404 HIS B N 1
ATOM 6177 C CA . HIS B 1 406 ? -46.024 -9.424 -2.293 1.00 18.02 404 HIS B CA 1
ATOM 6178 C C . HIS B 1 406 ? -47.254 -9.002 -1.501 1.00 18.29 404 HIS B C 1
ATOM 6179 O O . HIS B 1 406 ? -47.134 -8.431 -0.411 1.00 18.81 404 HIS B O 1
ATOM 6186 N N . ALA B 1 407 ? -48.444 -9.268 -2.046 1.00 18.59 405 ALA B N 1
ATOM 6187 C CA . ALA B 1 407 ? -49.690 -8.960 -1.351 1.00 18.94 405 ALA B CA 1
ATOM 6188 C C . ALA B 1 407 ? -49.772 -9.705 -0.027 1.00 18.24 405 ALA B C 1
ATOM 6189 O O . ALA B 1 407 ? -50.145 -9.129 1.005 1.00 17.61 405 ALA B O 1
ATOM 6191 N N . LEU B 1 408 ? -49.443 -10.997 -0.045 1.00 18.16 406 LEU B N 1
ATOM 6192 C CA . LEU B 1 408 ? -49.440 -11.774 1.189 1.00 18.69 406 LEU B CA 1
ATOM 6193 C C . LEU B 1 408 ? -48.432 -11.213 2.183 1.00 19.25 406 LEU B C 1
ATOM 6194 O O . LEU B 1 408 ? -48.743 -11.027 3.361 1.00 19.50 406 LEU B O 1
ATOM 6199 N N . ARG B 1 409 ? -47.213 -10.939 1.720 1.00 19.63 407 ARG B N 1
ATOM 6200 C CA . ARG B 1 409 ? -46.185 -10.399 2.603 1.00 20.18 407 ARG B CA 1
ATOM 6201 C C . ARG B 1 409 ? -46.640 -9.093 3.243 1.00 21.01 407 ARG B C 1
ATOM 6202 O O . ARG B 1 409 ? -46.470 -8.881 4.454 1.00 20.88 407 ARG B O 1
ATOM 6210 N N . LEU B 1 410 ? -47.219 -8.199 2.444 1.00 21.89 408 LEU B N 1
ATOM 6211 C CA . LEU B 1 410 ? -47.647 -6.921 2.997 1.00 22.92 408 LEU B CA 1
ATOM 6212 C C . LEU B 1 410 ? -48.809 -7.099 3.967 1.00 22.15 408 LEU B C 1
ATOM 6213 O O . LEU B 1 410 ? -48.932 -6.334 4.928 1.00 22.58 408 LEU B O 1
ATOM 6218 N N . LYS B 1 411 ? -49.658 -8.108 3.754 1.00 22.08 409 LYS B N 1
ATOM 6219 C CA . LYS B 1 411 ? -50.762 -8.344 4.686 1.00 22.27 409 LYS B CA 1
ATOM 6220 C C . LYS B 1 411 ? -50.268 -8.826 6.054 1.00 21.46 409 LYS B C 1
ATOM 6221 O O . LYS B 1 411 ? -50.791 -8.394 7.088 1.00 20.78 409 LYS B O 1
ATOM 6227 N N . VAL B 1 412 ? -49.282 -9.731 6.094 1.00 20.56 410 VAL B N 1
ATOM 6228 C CA . VAL B 1 412 ? -48.915 -10.374 7.360 1.00 20.82 410 VAL B CA 1
ATOM 6229 C C . VAL B 1 412 ? -47.626 -9.845 7.984 1.00 21.13 410 VAL B C 1
ATOM 6230 O O . VAL B 1 412 ? -47.332 -10.190 9.144 1.00 22.30 410 VAL B O 1
ATOM 6234 N N . GLY B 1 413 ? -46.868 -9.005 7.290 1.00 21.25 411 GLY B N 1
ATOM 6235 C CA . GLY B 1 413 ? -45.625 -8.491 7.835 1.00 20.23 411 GLY B CA 1
ATOM 6236 C C . GLY B 1 413 ? -44.451 -9.434 7.618 1.00 19.39 411 GLY B C 1
ATOM 6237 O O . GLY B 1 413 ? -44.604 -10.638 7.434 1.00 18.23 411 GLY B O 1
ATOM 6238 N N . ASP B 1 414 ? -43.240 -8.861 7.652 1.00 19.96 412 ASP B N 1
ATOM 6239 C CA . ASP B 1 414 ? -42.067 -9.609 7.196 1.00 20.64 412 ASP B CA 1
ATOM 6240 C C . ASP B 1 414 ? -41.762 -10.809 8.083 1.00 18.85 412 ASP B C 1
ATOM 6241 O O . ASP B 1 414 ? -41.340 -11.863 7.586 1.00 18.46 412 ASP B O 1
ATOM 6246 N N . ALA B 1 415 ? -41.948 -10.666 9.395 1.00 18.40 413 ALA B N 1
ATOM 6247 C CA . ALA B 1 415 ? -41.670 -11.770 10.305 1.00 17.45 413 ALA B CA 1
ATOM 6248 C C . ALA B 1 415 ? -42.550 -12.970 9.977 1.00 17.03 413 ALA B C 1
ATOM 6249 O O . ALA B 1 415 ? -42.054 -14.090 9.824 1.00 16.63 413 ALA B O 1
ATOM 6251 N N . ALA B 1 416 ? -43.864 -12.746 9.850 1.00 16.89 414 ALA B N 1
ATOM 6252 C CA . ALA B 1 416 ? -44.785 -13.842 9.545 1.00 16.80 414 ALA B CA 1
ATOM 6253 C C . ALA B 1 416 ? -44.548 -14.401 8.149 1.00 16.77 414 ALA B C 1
ATOM 6254 O O . ALA B 1 416 ? -44.660 -15.616 7.929 1.00 16.34 414 ALA B O 1
ATOM 6256 N N . PHE B 1 417 ? -44.224 -13.528 7.196 1.00 17.30 415 PHE B N 1
ATOM 6257 C CA . PHE B 1 417 ? -43.967 -13.963 5.828 1.00 17.58 415 PHE B CA 1
ATOM 6258 C C . PHE B 1 417 ? -42.720 -14.834 5.764 1.00 17.50 415 PHE B C 1
ATOM 6259 O O . PHE B 1 417 ? -42.716 -15.888 5.120 1.00 17.40 415 PHE B O 1
ATOM 6267 N N . GLY B 1 418 ? -41.644 -14.402 6.420 1.00 17.75 416 GLY B N 1
ATOM 6268 C CA . GLY B 1 418 ? -40.444 -15.221 6.446 1.00 17.56 416 GLY B CA 1
ATOM 6269 C C . GLY B 1 418 ? -40.681 -16.562 7.110 1.00 17.36 416 GLY B C 1
ATOM 6270 O O . GLY B 1 418 ? -40.219 -17.600 6.623 1.00 17.14 416 GLY B O 1
ATOM 6271 N N . GLN B 1 419 ? -41.389 -16.562 8.243 1.00 18.94 417 GLN B N 1
ATOM 6272 C CA . GLN B 1 419 ? -41.719 -17.827 8.890 1.00 20.77 417 GLN B CA 1
ATOM 6273 C C . GLN B 1 419 ? -42.542 -18.700 7.959 1.00 18.89 417 GLN B C 1
ATOM 6274 O O . GLN B 1 419 ? -42.346 -19.920 7.896 1.00 17.08 417 GLN B O 1
ATOM 6280 N N . PHE B 1 420 ? -43.471 -18.090 7.223 1.00 19.39 418 PHE B N 1
ATOM 6281 C CA . PHE B 1 420 ? -44.305 -18.872 6.323 1.00 21.22 418 PHE B CA 1
ATOM 6282 C C . PHE B 1 420 ? -43.480 -19.510 5.212 1.00 19.52 418 PHE B C 1
ATOM 6283 O O . PHE B 1 420 ? -43.687 -20.681 4.870 1.00 19.08 418 PHE B O 1
ATOM 6291 N N . LEU B 1 421 ? -42.560 -18.748 4.609 1.00 18.43 419 LEU B N 1
ATOM 6292 C CA . LEU B 1 421 ? -41.703 -19.319 3.570 1.00 17.22 419 LEU B CA 1
ATOM 6293 C C . LEU B 1 421 ? -40.913 -20.508 4.109 1.00 16.43 419 LEU B C 1
ATOM 6294 O O . LEU B 1 421 ? -40.783 -21.534 3.431 1.00 15.69 419 LEU B O 1
ATOM 6299 N N . HIS B 1 422 ? -40.378 -20.391 5.330 1.00 16.53 420 HIS B N 1
ATOM 6300 C CA . HIS B 1 422 ? -39.704 -21.531 5.945 1.00 16.58 420 HIS B CA 1
ATOM 6301 C C . HIS B 1 422 ? -40.650 -22.715 6.057 1.00 16.03 420 HIS B C 1
ATOM 6302 O O . HIS B 1 422 ? -40.280 -23.852 5.743 1.00 15.47 420 HIS B O 1
ATOM 6309 N N . SER B 1 423 ? -41.879 -22.466 6.534 1.00 16.66 421 SER B N 1
ATOM 6310 C CA . SER B 1 423 ? -42.820 -23.562 6.739 1.00 17.18 421 SER B CA 1
ATOM 6311 C C . SER B 1 423 ? -43.281 -24.143 5.413 1.00 15.88 421 SER B C 1
ATOM 6312 O O . SER B 1 423 ? -43.462 -25.358 5.292 1.00 15.56 421 SER B O 1
ATOM 6315 N N . TYR B 1 424 ? -43.478 -23.284 4.413 1.00 15.58 422 TYR B N 1
ATOM 6316 C CA . TYR B 1 424 ? -43.872 -23.754 3.088 1.00 15.34 422 TYR B CA 1
ATOM 6317 C C . TYR B 1 424 ? -42.847 -24.735 2.527 1.00 15.88 422 TYR B C 1
ATOM 6318 O O . TYR B 1 424 ? -43.202 -25.806 2.019 1.00 16.32 422 TYR B O 1
ATOM 6327 N N . VAL B 1 425 ? -41.564 -24.386 2.612 1.00 16.12 423 VAL B N 1
ATOM 6328 C CA . VAL B 1 425 ? -40.520 -25.263 2.088 1.00 16.42 423 VAL B CA 1
ATOM 6329 C C . VAL B 1 425 ? -40.523 -26.599 2.828 1.00 16.85 423 VAL B C 1
ATOM 6330 O O . VAL B 1 425 ? -40.451 -27.670 2.214 1.00 16.00 423 VAL B O 1
ATOM 6334 N N . LYS B 1 426 ? -40.609 -26.559 4.160 1.00 18.52 424 LYS B N 1
ATOM 6335 C CA . LYS B 1 426 ? -40.646 -27.804 4.928 1.00 20.29 424 LYS B CA 1
ATOM 6336 C C . LYS B 1 426 ? -41.898 -28.619 4.619 1.00 19.14 424 LYS B C 1
ATOM 6337 O O . LYS B 1 426 ? -41.841 -29.856 4.526 1.00 19.22 424 LYS B O 1
ATOM 6343 N N . THR B 1 427 ? -43.036 -27.948 4.446 1.00 18.11 425 THR B N 1
ATOM 6344 C CA . THR B 1 427 ? -44.290 -28.659 4.216 1.00 16.98 425 THR B CA 1
ATOM 6345 C C . THR B 1 427 ? -44.238 -29.471 2.930 1.00 16.54 425 THR B C 1
ATOM 6346 O O . THR B 1 427 ? -44.769 -30.591 2.870 1.00 16.36 425 THR B O 1
ATOM 6350 N N . PHE B 1 428 ? -43.601 -28.927 1.891 1.00 16.81 426 PHE B N 1
ATOM 6351 C CA . PHE B 1 428 ? -43.584 -29.524 0.560 1.00 16.81 426 PHE B CA 1
ATOM 6352 C C . PHE B 1 428 ? -42.207 -30.058 0.179 1.00 18.14 426 PHE B C 1
ATOM 6353 O O . PHE B 1 428 ? -41.852 -30.118 -0.999 1.00 18.14 426 PHE B O 1
ATOM 6361 N N . THR B 1 429 ? -41.418 -30.437 1.174 1.00 19.07 427 THR B N 1
ATOM 6362 C CA . THR B 1 429 ? -40.235 -31.246 0.946 1.00 20.49 427 THR B CA 1
ATOM 6363 C C . THR B 1 429 ? -40.661 -32.708 0.886 1.00 22.02 427 THR B C 1
ATOM 6364 O O . THR B 1 429 ? -41.379 -33.188 1.771 1.00 22.58 427 THR B O 1
ATOM 6368 N N . GLY B 1 430 ? -40.249 -33.403 -0.171 1.00 23.03 428 GLY B N 1
ATOM 6369 C CA . GLY B 1 430 ? -40.596 -34.802 -0.358 1.00 23.13 428 GLY B CA 1
ATOM 6370 C C . GLY B 1 430 ? -42.015 -35.053 -0.805 1.00 22.81 428 GLY B C 1
ATOM 6371 O O . GLY B 1 430 ? -42.418 -36.220 -0.913 1.00 22.65 428 GLY B O 1
ATOM 6372 N N . ARG B 1 431 ? -42.769 -33.997 -1.085 1.00 23.48 429 ARG B N 1
ATOM 6373 C CA . ARG B 1 431 ? -44.178 -33.975 -1.456 1.00 24.15 429 ARG B CA 1
ATOM 6374 C C . ARG B 1 431 ? -44.412 -32.835 -2.437 1.00 23.28 429 ARG B C 1
ATOM 6375 O O . ARG B 1 431 ? -44.112 -31.680 -2.110 1.00 23.16 429 ARG B O 1
ATOM 6383 N N . PRO B 1 432 ? -44.947 -33.107 -3.624 1.00 22.25 430 PRO B N 1
ATOM 6384 C CA . PRO B 1 432 ? -45.171 -32.032 -4.602 1.00 21.77 430 PRO B CA 1
ATOM 6385 C C . PRO B 1 432 ? -46.218 -31.043 -4.112 1.00 20.42 430 PRO B C 1
ATOM 6386 O O . PRO B 1 432 ? -47.115 -31.388 -3.340 1.00 20.99 430 PRO B O 1
ATOM 6390 N N . VAL B 1 433 ? -46.107 -29.802 -4.588 1.00 18.55 431 VAL B N 1
ATOM 6391 C CA . VAL B 1 433 ? -46.972 -28.724 -4.136 1.00 16.58 431 VAL B CA 1
ATOM 6392 C C . VAL B 1 433 ? -48.028 -28.442 -5.199 1.00 16.18 431 VAL B C 1
ATOM 6393 O O . VAL B 1 433 ? -47.867 -28.752 -6.385 1.00 15.91 431 VAL B O 1
ATOM 6397 N N . SER B 1 434 ? -49.142 -27.862 -4.762 1.00 16.37 432 SER B N 1
ATOM 6398 C CA . SER B 1 434 ? -50.197 -27.422 -5.660 1.00 17.44 432 SER B CA 1
ATOM 6399 C C . SER B 1 434 ? -50.740 -26.101 -5.142 1.00 18.45 432 SER B C 1
ATOM 6400 O O . SER B 1 434 ? -50.558 -25.752 -3.972 1.00 18.25 432 SER B O 1
ATOM 6403 N N . THR B 1 435 ? -51.432 -25.377 -6.024 1.00 19.58 433 THR B N 1
ATOM 6404 C CA . THR B 1 435 ? -52.032 -24.111 -5.617 1.00 20.49 433 THR B CA 1
ATOM 6405 C C . THR B 1 435 ? -53.052 -24.315 -4.503 1.00 20.18 433 THR B C 1
ATOM 6406 O O . THR B 1 435 ? -53.084 -23.549 -3.530 1.00 19.98 433 THR B O 1
ATOM 6410 N N . THR B 1 436 ? -53.894 -25.343 -4.625 1.00 20.07 434 THR B N 1
ATOM 6411 C CA . THR B 1 436 ? -54.850 -25.640 -3.561 1.00 20.22 434 THR B CA 1
ATOM 6412 C C . THR B 1 436 ? -54.137 -25.868 -2.236 1.00 18.69 434 THR B C 1
ATOM 6413 O O . THR B 1 436 ? -54.535 -25.322 -1.202 1.00 18.30 434 THR B O 1
ATOM 6417 N N . ALA B 1 437 ? -53.061 -26.660 -2.254 1.00 18.00 435 ALA B N 1
ATOM 6418 C CA . ALA B 1 437 ? -52.334 -26.953 -1.023 1.00 17.70 435 ALA B CA 1
ATOM 6419 C C . ALA B 1 437 ? -51.691 -25.696 -0.443 1.00 18.20 435 ALA B C 1
ATOM 6420 O O . ALA B 1 437 ? -51.597 -25.551 0.784 1.00 18.73 435 ALA B O 1
ATOM 6422 N N . LEU B 1 438 ? -51.223 -24.787 -1.304 1.00 17.98 436 LEU B N 1
ATOM 6423 C CA . LEU B 1 438 ? -50.702 -23.513 -0.808 1.00 17.54 436 LEU B CA 1
ATOM 6424 C C . LEU B 1 438 ? -51.788 -22.739 -0.077 1.00 17.05 436 LEU B C 1
ATOM 6425 O O . LEU B 1 438 ? -51.579 -22.264 1.042 1.00 17.05 436 LEU B O 1
ATOM 6430 N N . LEU B 1 439 ? -52.950 -22.579 -0.711 1.00 16.97 437 LEU B N 1
ATOM 6431 C CA . LEU B 1 439 ? -54.035 -21.837 -0.078 1.00 17.81 437 LEU B CA 1
ATOM 6432 C C . LEU B 1 439 ? -54.419 -22.456 1.260 1.00 17.76 437 LEU B C 1
ATOM 6433 O O . LEU B 1 439 ? -54.681 -21.738 2.228 1.00 17.84 437 LEU B O 1
ATOM 6438 N N . THR B 1 440 ? -54.456 -23.790 1.332 1.00 17.38 438 THR B N 1
ATOM 6439 C CA . THR B 1 440 ? -54.760 -24.465 2.590 1.00 17.84 438 THR B CA 1
ATOM 6440 C C . THR B 1 440 ? -53.716 -24.151 3.651 1.00 17.31 438 THR B C 1
ATOM 6441 O O . THR B 1 440 ? -54.053 -23.834 4.796 1.00 17.88 438 THR B O 1
ATOM 6445 N N . LEU B 1 441 ? -52.439 -24.213 3.277 1.00 16.59 439 LEU B N 1
ATOM 6446 C CA . LEU B 1 441 ? -51.371 -23.910 4.224 1.00 16.18 439 LEU B CA 1
ATOM 6447 C C . LEU B 1 441 ? -51.451 -22.471 4.725 1.00 15.64 439 LEU B C 1
ATOM 6448 O O . LEU B 1 441 ? -51.249 -22.207 5.920 1.00 15.57 439 LEU B O 1
ATOM 6453 N N . VAL B 1 442 ? -51.706 -21.517 3.825 1.00 16.04 440 VAL B N 1
ATOM 6454 C CA . VAL B 1 442 ? -51.833 -20.126 4.257 1.00 16.53 440 VAL B CA 1
ATOM 6455 C C . VAL B 1 442 ? -52.979 -19.989 5.250 1.00 18.26 440 VAL B C 1
ATOM 6456 O O . VAL B 1 442 ? -52.845 -19.343 6.296 1.00 18.67 440 VAL B O 1
ATOM 6460 N N . LYS B 1 443 ? -54.132 -20.580 4.925 1.00 19.68 441 LYS B N 1
ATOM 6461 C CA . LYS B 1 443 ? -55.270 -20.515 5.836 1.00 21.46 441 LYS B CA 1
ATOM 6462 C C . LYS B 1 443 ? -54.899 -21.072 7.203 1.00 22.49 441 LYS B C 1
ATOM 6463 O O . LYS B 1 443 ? -55.126 -20.422 8.230 1.00 22.39 441 LYS B O 1
ATOM 6465 N N . THR B 1 444 ? -54.280 -22.258 7.228 1.00 23.67 442 THR B N 1
ATOM 6466 C CA . THR B 1 444 ? -53.914 -22.886 8.494 1.00 24.99 442 THR B CA 1
ATOM 6467 C C . THR B 1 444 ? -52.849 -22.083 9.228 1.00 24.97 442 THR B C 1
ATOM 6468 O O . THR B 1 444 ? -52.946 -21.877 10.443 1.00 25.69 442 THR B O 1
ATOM 6472 N N . GLN B 1 445 ? -51.809 -21.645 8.512 1.00 25.21 443 GLN B N 1
ATOM 6473 C CA . GLN B 1 445 ? -50.678 -20.991 9.166 1.00 25.14 443 GLN B CA 1
ATOM 6474 C C . GLN B 1 445 ? -50.929 -19.509 9.408 1.00 23.90 443 GLN B C 1
ATOM 6475 O O . GLN B 1 445 ? -50.522 -18.971 10.446 1.00 23.24 443 GLN B O 1
ATOM 6481 N N . LEU B 1 446 ? -51.573 -18.818 8.472 1.00 23.12 444 LEU B N 1
ATOM 6482 C CA . LEU B 1 446 ? -51.677 -17.368 8.590 1.00 23.00 444 LEU B CA 1
ATOM 6483 C C . LEU B 1 446 ? -53.088 -16.855 8.832 1.00 21.39 444 LEU B C 1
ATOM 6484 O O . LEU B 1 446 ? -53.238 -15.709 9.260 1.00 21.21 444 LEU B O 1
ATOM 6489 N N . GLY B 1 447 ? -54.116 -17.650 8.579 1.00 20.67 445 GLY B N 1
ATOM 6490 C CA . GLY B 1 447 ? -55.465 -17.208 8.857 1.00 21.14 445 GLY B CA 1
ATOM 6491 C C . GLY B 1 447 ? -56.223 -16.810 7.601 1.00 22.49 445 GLY B C 1
ATOM 6492 O O . GLY B 1 447 ? -55.678 -16.710 6.495 1.00 21.96 445 GLY B O 1
ATOM 6493 N N . ALA B 1 448 ? -57.522 -16.577 7.801 1.00 23.65 446 ALA B N 1
ATOM 6494 C CA . ALA B 1 448 ? -58.431 -16.364 6.678 1.00 25.29 446 ALA B CA 1
ATOM 6495 C C . ALA B 1 448 ? -58.134 -15.056 5.954 1.00 25.54 446 ALA B C 1
ATOM 6496 O O . ALA B 1 448 ? -58.267 -14.976 4.727 1.00 26.67 446 ALA B O 1
ATOM 6498 N N . GLU B 1 449 ? -57.748 -14.013 6.690 1.00 26.38 447 GLU B N 1
ATOM 6499 C CA . GLU B 1 449 ? -57.450 -12.742 6.039 1.00 26.77 447 GLU B CA 1
ATOM 6500 C C . GLU B 1 449 ? -56.278 -12.882 5.068 1.00 22.95 447 GLU B C 1
ATOM 6501 O O . GLU B 1 449 ? -56.298 -12.319 3.964 1.00 21.96 447 GLU B O 1
ATOM 6507 N N . ALA B 1 450 ? -55.245 -13.621 5.467 1.00 20.87 448 ALA B N 1
ATOM 6508 C CA . ALA B 1 450 ? -54.126 -13.878 4.571 1.00 19.88 448 ALA B CA 1
ATOM 6509 C C . ALA B 1 450 ? -54.576 -14.706 3.380 1.00 19.86 448 ALA B C 1
ATOM 6510 O O . ALA B 1 450 ? -54.274 -14.369 2.230 1.00 19.71 448 ALA B O 1
ATOM 6512 N N . GLU B 1 451 ? -55.326 -15.782 3.642 1.00 21.20 449 GLU B N 1
ATOM 6513 C CA . GLU B 1 451 ? -55.794 -16.645 2.563 1.00 23.13 449 GLU B CA 1
ATOM 6514 C C . GLU B 1 451 ? -56.659 -15.880 1.570 1.00 22.21 449 GLU B C 1
ATOM 6515 O O . GLU B 1 451 ? -56.484 -16.016 0.355 1.00 21.73 449 GLU B O 1
ATOM 6521 N N . GLN B 1 452 ? -57.570 -15.034 2.061 1.00 23.17 450 GLN B N 1
ATOM 6522 C CA . GLN B 1 452 ? -58.411 -14.261 1.152 1.00 25.08 450 GLN B CA 1
ATOM 6523 C C . GLN B 1 452 ? -57.579 -13.306 0.301 1.00 23.02 450 GLN B C 1
ATOM 6524 O O . GLN B 1 452 ? -57.818 -13.166 -0.903 1.00 20.63 450 GLN B O 1
ATOM 6530 N N . THR B 1 453 ? -56.590 -12.650 0.906 1.00 23.22 451 THR B N 1
ATOM 6531 C CA . THR B 1 453 ? -55.706 -11.765 0.149 1.00 24.87 451 THR B CA 1
ATOM 6532 C C . THR B 1 453 ? -55.007 -12.517 -0.974 1.00 24.02 451 THR B C 1
ATOM 6533 O O . THR B 1 453 ? -54.948 -12.045 -2.117 1.00 23.86 451 THR B O 1
ATOM 6537 N N . LEU B 1 454 ? -54.445 -13.683 -0.656 1.00 23.44 452 LEU B N 1
ATOM 6538 C CA . LEU B 1 454 ? -53.777 -14.478 -1.676 1.00 22.43 452 LEU B CA 1
ATOM 6539 C C . LEU B 1 454 ? -54.778 -14.964 -2.717 1.00 22.55 452 LEU B C 1
ATOM 6540 O O . LEU B 1 454 ? -54.483 -14.961 -3.919 1.00 23.02 452 LEU B O 1
ATOM 6545 N N . ARG B 1 455 ? -55.980 -15.359 -2.275 1.00 23.43 453 ARG B N 1
ATOM 6546 C CA . ARG B 1 455 ? -56.982 -15.900 -3.190 1.00 24.18 453 ARG B CA 1
ATOM 6547 C C . ARG B 1 455 ? -57.419 -14.888 -4.247 1.00 23.23 453 ARG B C 1
ATOM 6548 O O . ARG B 1 455 ? -57.735 -15.279 -5.378 1.00 21.71 453 ARG B O 1
ATOM 6556 N N . VAL B 1 456 ? -57.479 -13.598 -3.894 1.00 23.52 454 VAL B N 1
ATOM 6557 C CA . VAL B 1 456 ? -57.799 -12.562 -4.876 1.00 24.80 454 VAL B CA 1
ATOM 6558 C C . VAL B 1 456 ? -56.810 -12.605 -6.035 1.00 23.87 454 VAL B C 1
ATOM 6559 O O . VAL B 1 456 ? -57.176 -12.406 -7.202 1.00 24.62 454 VAL B O 1
ATOM 6563 N N . TRP B 1 457 ? -55.533 -12.847 -5.728 1.00 22.62 455 TRP B N 1
ATOM 6564 C CA . TRP B 1 457 ? -54.521 -12.929 -6.769 1.00 20.83 455 TRP B CA 1
ATOM 6565 C C . TRP B 1 457 ? -54.499 -14.298 -7.430 1.00 19.80 455 TRP B C 1
ATOM 6566 O O . TRP B 1 457 ? -54.307 -14.392 -8.646 1.00 19.21 455 TRP B O 1
ATOM 6577 N N . VAL B 1 458 ? -54.734 -15.361 -6.658 1.00 20.26 456 VAL B N 1
ATOM 6578 C CA . VAL B 1 458 ? -54.634 -16.706 -7.215 1.00 20.89 456 VAL B CA 1
ATOM 6579 C C . VAL B 1 458 ? -55.867 -17.072 -8.043 1.00 22.54 456 VAL B C 1
ATOM 6580 O O . VAL B 1 458 ? -55.749 -17.639 -9.134 1.00 21.97 456 VAL B O 1
ATOM 6584 N N . GLU B 1 459 ? -57.066 -16.768 -7.551 1.00 25.33 457 GLU B N 1
ATOM 6585 C CA . GLU B 1 459 ? -58.278 -17.174 -8.248 1.00 28.48 457 GLU B CA 1
ATOM 6586 C C . GLU B 1 459 ? -59.044 -16.034 -8.903 1.00 27.75 457 GLU B C 1
ATOM 6587 O O . GLU B 1 459 ? -59.893 -16.303 -9.757 1.00 27.05 457 GLU B O 1
ATOM 6593 N N . GLY B 1 460 ? -58.767 -14.788 -8.530 1.00 27.95 458 GLY B N 1
ATOM 6594 C CA . GLY B 1 460 ? -59.416 -13.664 -9.184 1.00 29.11 458 GLY B CA 1
ATOM 6595 C C . GLY B 1 460 ? -59.139 -13.646 -10.677 1.00 30.20 458 GLY B C 1
ATOM 6596 O O . GLY B 1 460 ? -58.052 -14.006 -11.134 1.00 29.45 458 GLY B O 1
ATOM 6597 N N . ARG B 1 461 ? -60.156 -13.260 -11.447 1.00 33.71 459 ARG B N 1
ATOM 6598 C CA . ARG B 1 461 ? -60.013 -13.229 -12.896 1.00 37.35 459 ARG B CA 1
ATOM 6599 C C . ARG B 1 461 ? -59.232 -12.003 -13.345 1.00 32.85 459 ARG B C 1
ATOM 6600 O O . ARG B 1 461 ? -58.489 -12.067 -14.328 1.00 31.89 459 ARG B O 1
ATOM 6608 N N . THR B 1 462 ? -59.370 -10.910 -12.601 1.00 30.03 460 THR B N 1
ATOM 6609 C CA . THR B 1 462 ? -58.864 -9.578 -12.898 1.00 27.76 460 THR B CA 1
ATOM 6610 C C . THR B 1 462 ? -57.543 -9.294 -12.192 1.00 25.81 460 THR B C 1
ATOM 6611 O O . THR B 1 462 ? -57.152 -9.979 -11.252 1.00 25.10 460 THR B O 1
ATOM 6615 N N . LEU B 1 463 ? -56.856 -8.256 -12.654 1.00 24.82 461 LEU B N 1
ATOM 6616 C CA . LEU B 1 463 ? -55.643 -7.834 -11.970 1.00 23.71 461 LEU B CA 1
ATOM 6617 C C . LEU B 1 463 ? -56.020 -7.012 -10.740 1.00 23.43 461 LEU B C 1
ATOM 6618 O O . LEU B 1 463 ? -56.620 -5.941 -10.887 1.00 23.31 461 LEU B O 1
ATOM 6623 N N . PRO B 1 464 ? -55.672 -7.450 -9.532 1.00 23.42 462 PRO B N 1
ATOM 6624 C CA . PRO B 1 464 ? -55.990 -6.661 -8.331 1.00 24.01 462 PRO B CA 1
ATOM 6625 C C . PRO B 1 464 ? -55.155 -5.396 -8.282 1.00 25.16 462 PRO B C 1
ATOM 6626 O O . PRO B 1 464 ? -54.208 -5.243 -9.067 1.00 24.05 462 PRO B O 1
ATOM 6630 N N . PRO B 1 465 ? -55.482 -4.457 -7.391 1.00 26.77 463 PRO B N 1
ATOM 6631 C CA . PRO B 1 465 ? -54.648 -3.258 -7.250 1.00 27.50 463 PRO B CA 1
ATOM 6632 C C . PRO B 1 465 ? -53.226 -3.610 -6.848 1.00 25.82 463 PRO B C 1
ATOM 6633 O O . PRO B 1 465 ? -52.956 -4.659 -6.259 1.00 25.23 463 PRO B O 1
ATOM 6637 N N . LEU B 1 466 ? -52.305 -2.714 -7.187 1.00 25.63 464 LEU B N 1
ATOM 6638 C CA . LEU B 1 466 ? -50.913 -2.875 -6.785 1.00 24.99 464 LEU B CA 1
ATOM 6639 C C . LEU B 1 466 ? -50.822 -3.011 -5.269 1.00 25.49 464 LEU B C 1
ATOM 6640 O O . LEU B 1 466 ? -51.292 -2.115 -4.549 1.00 25.97 464 LEU B O 1
ATOM 6645 N N . PRO B 1 467 ? -50.237 -4.088 -4.744 1.00 25.70 465 PRO B N 1
ATOM 6646 C CA . PRO B 1 467 ? -50.056 -4.194 -3.291 1.00 26.64 465 PRO B CA 1
ATOM 6647 C C . PRO B 1 467 ? -49.052 -3.151 -2.835 1.00 28.67 465 PRO B C 1
ATOM 6648 O O . PRO B 1 467 ? -47.927 -3.095 -3.337 1.00 28.00 465 PRO B O 1
ATOM 6652 N N . GLU B 1 468 ? -49.468 -2.325 -1.886 1.00 32.58 466 GLU B N 1
ATOM 6653 C CA . GLU B 1 468 ? -48.645 -1.233 -1.405 1.00 36.44 466 GLU B CA 1
ATOM 6654 C C . GLU B 1 468 ? -48.629 -1.219 0.113 1.00 35.52 466 GLU B C 1
ATOM 6655 O O . GLU B 1 468 ? -49.618 -1.592 0.752 1.00 34.17 466 GLU B O 1
ATOM 6661 N N . PRO B 1 469 ? -47.528 -0.778 0.716 1.00 36.28 467 PRO B N 1
ATOM 6662 C CA . PRO B 1 469 ? -47.496 -0.654 2.180 1.00 38.56 467 PRO B CA 1
ATOM 6663 C C . PRO B 1 469 ? -48.582 0.304 2.639 1.00 43.28 467 PRO B C 1
ATOM 6664 O O . PRO B 1 469 ? -48.601 1.476 2.259 1.00 43.07 467 PRO B O 1
ATOM 6668 N N . VAL B 1 470 ? -49.505 -0.212 3.446 1.00 47.81 468 VAL B N 1
ATOM 6669 C CA . VAL B 1 470 ? -50.642 0.576 3.905 1.00 52.70 468 VAL B CA 1
ATOM 6670 C C . VAL B 1 470 ? -50.398 1.095 5.313 1.00 54.48 468 VAL B C 1
ATOM 6671 O O . VAL B 1 470 ? -50.948 2.120 5.702 1.00 55.69 468 VAL B O 1
ATOM 6673 N N . TYR C 2 1 ? -47.704 -59.912 18.862 1.00 22.66 1 TYR E N 1
ATOM 6674 C CA . TYR C 2 1 ? -48.470 -60.472 17.756 1.00 21.85 1 TYR E CA 1
ATOM 6675 C C . TYR C 2 1 ? -48.535 -61.988 17.803 1.00 21.63 1 TYR E C 1
ATOM 6676 O O . TYR C 2 1 ? -47.560 -62.660 18.153 1.00 20.09 1 TYR E O 1
ATOM 6685 N N . SER C 2 2 ? -49.684 -62.529 17.405 1.00 25.57 2 SER E N 1
ATOM 6686 C CA . SER C 2 2 ? -49.773 -63.956 17.138 1.00 29.67 2 SER E CA 1
ATOM 6687 C C . SER C 2 2 ? -50.955 -64.207 16.218 1.00 35.32 2 SER E C 1
ATOM 6688 O O . SER C 2 2 ? -52.017 -63.607 16.387 1.00 34.15 2 SER E O 1
ATOM 6691 N N . ALA C 2 3 ? -50.739 -65.060 15.222 1.00 41.92 3 ALA E N 1
ATOM 6692 C CA . ALA C 2 3 ? -51.798 -65.507 14.324 1.00 48.59 3 ALA E CA 1
ATOM 6693 C C . ALA C 2 3 ? -52.616 -66.606 14.986 1.00 52.48 3 ALA E C 1
ATOM 6694 O O . ALA C 2 3 ? -52.177 -67.203 15.970 1.00 53.68 3 ALA E O 1
ATOM 6697 N N . TYR D 2 1 ? -37.107 -21.152 -15.427 1.00 30.50 1 TYR F N 1
ATOM 6698 C CA . TYR D 2 1 ? -36.633 -20.458 -16.661 1.00 29.29 1 TYR F CA 1
ATOM 6699 C C . TYR D 2 1 ? -36.554 -18.960 -16.474 1.00 29.24 1 TYR F C 1
ATOM 6700 O O . TYR D 2 1 ? -37.411 -18.357 -15.842 1.00 27.69 1 TYR F O 1
ATOM 6720 N N . SER D 2 2 ? -35.529 -18.359 -17.072 1.00 32.60 2 SER F N 1
ATOM 6721 C CA . SER D 2 2 ? -35.476 -16.914 -17.206 1.00 36.36 2 SER F CA 1
ATOM 6722 C C . SER D 2 2 ? -34.532 -16.570 -18.346 1.00 43.79 2 SER F C 1
ATOM 6723 O O . SER D 2 2 ? -33.447 -17.145 -18.455 1.00 41.28 2 SER F O 1
ATOM 6731 N N . ALA D 2 3 ? -34.955 -15.627 -19.181 1.00 52.82 3 ALA F N 1
ATOM 6732 C CA . ALA D 2 3 ? -34.123 -15.133 -20.271 1.00 62.18 3 ALA F CA 1
ATOM 6733 C C . ALA D 2 3 ? -33.094 -14.145 -19.741 1.00 66.07 3 ALA F C 1
ATOM 6734 O O . ALA D 2 3 ? -33.223 -13.630 -18.630 1.00 67.16 3 ALA F O 1
#

Organism: Deinococcus radiodurans (strain ATCC 13939 / DSM 20539 / JCM 16871 / CCUG 27074 / LMG 4051 / NBRC 15346 / NCIMB 9279 / VKM B-1422 / R1) (NCBI:txid243230)

Nearest PDB structures (foldseek):
  6ifg-assembly1_A  TM=1.002E+00  e=4.261E-92  Deinococcus radiodurans R1 = ATCC 13939 = DSM 20539
  6ifg-assembly2_B  TM=1.001E+00  e=1.254E-88  Deinococcus radiodurans R1 = ATCC 13939 = DSM 20539
  6koy-assembly1_A  TM=1.000E+00  e=7.922E-88  Deinococcus radiodurans R1 = ATCC 13939 = DSM 20539
  6a8z-assembly1_A  TM=1.000E+00  e=3.385E-87  Deinococcus radiodurans R1 = ATCC 13939 = DSM 20539
  6a8z-assembly2_B  TM=9.984E-01  e=1.972E-84  Deinococcus radiodurans R1 = ATCC 13939 = DSM 20539

Secondary structure (DSSP, 8-state):
-----SSSTTSS-TTEEEEEEEEEEE-SSTTS--EEEEEEEEEEESS-EEEEEEE--SSEEEEEEETTEE-EEEE-SSEEEEEEEEEE-TT--EEEEEEEEE-----TTSSS--EEEEETTEEEEE-TTTTGGGTS-B--STTS-EEEEEEEEEETT-EEEESSEEEEEEEETTEEEEEEEEEEEE-GGG--EEEESEEEEEEEEEEETTEEEEEEEEEETTPPTT----TTHHHHHHHHHHHHHSS-SSSEE-EEEESS-S-BB--TTSEEEEGGG--HHHHHHHHHHHHBTTTB-BSSGGGTHHHHHHHHHHHHHHHHHTT--HHHHHHHHHHHHTTS----SS-SSGGGTTSHIIIIIHHHHHHHHHHHHHHHHHHHHHHHHHHHTSSS-B-HHHHHHHHHHHH-HHHHHHHHHHHS-SSPPPPP--/-----SSSTTSS-TTEEEEEEEEEEE-SSTTS--EEEEEEEEEEESS-EEEEEEE--SSEEEEEEETTEE-EEEE-SSEEEEEEEEEE-TT--EEEEEEEEE------TTSSS--EEEEETTEEEEE-TTTTGGGTS-B--STTS-EEEEEEEEEETT-EEEESSEEEEEEEETTEEEEEEEEEEEE-GGG--EEEESEEEEEEEEEE-SS-EEEEEEEEETT--TT----TTHHHHHHHHHHHHHSS-SSSEE-EEEESS-S-BB--TTSEEEEGGG--HHHHHHHHHHHHBTTTB-BSSGGGHHHHHHHHHHHHHHHHHHTT--HHHHHHHHHHHHHTS----SS-SSGGGTTSHIIIIIHHHHHHHHHHHHHHHHHHHHHHHHHHHTSSS-B-HHHHHHHHHHHH-HHHHHHHHHHHT-SSPPPPP---/-B-/-B-

Foldseek 3Di:
DALCFLADRRFFDNFKAFAEKEKEKEDAFFLAFWIKIKIKTKIAGRAWAQKHKWFAAWKDWDAKDKQNHGWDWDDDHTIIITGDPGIHGHPDIIIMITIIIGGFDWDPLDPDGFAFDGHDRKTKGQHPQFHLNRRDGHRRHFQHWYWYKYKYKYFLQKDKDWPADWDDWDDDPRIIITIGTWPATFGSSLIIIMMGAKDKDWDDWQDEPVAIATEIAMEHPDADPPQDDPPPPVSVLLRLLCLQQNHQRGRYAYEYEDCDDDQWALRARYIDHDSNRPDPLSVQLSSQLSQQPTQQNASHLLQLLSRQQRSLLSSLSVCVVVPDDSLVVLVVLVVVCQVDWFAASRHNYSSPSPDSCSHNLSNQLLVQLCVVQDVVLSSVLSNVVSVVRGVGHDDPVNSLVSCCVRVNDVSSVSSVVSNDDRDRDDRRDD/DALCFLADRHFFDNFKAFAEKEKEKEDEFFLAFKIKIKIKTWIAGPAWAQKHKWFAAFKDWDFKDKQRHGFDWDDDRTIIITGDPGIHGHPDIIIMITIIIGGFDFDDVLDPDRFAFGGHDRKTKGQHPQFHLSRRDGHSRHFQHWYWYKYKYKYFLQKDKDWPAQFDDWDDDPRIIITIGTFPATFGSSLIIIMMGAKDKDWDDWQCQPVAIATEIAMEHPDAPPPFDDPPPLVSVLLNLLCLQQNHQRGRYAYEYEDCDDDQWALRARYIDHDRNRPDSLSSQLSSQLSQQPTQQNASHLLQLLSRQQRSLLSSLSVCVVVPHDSLVVLVVLVVVCVPPFFAASRHNHSSPSPDSCSHNLSNQLLVQLCLVQDVVLSSVLSNVVSVVRGVGHDDPVNNLVSCCVRPNDVSSVSSCCSRVNRDDDDRRDND